Protein AF-R9JE76-F1 (afdb_monomer_lite)

Foldseek 3Di:
DDDDPDPPPDFDLFQFFKDWDDADAAEDEPVPDDLVVVQVVCVVPCQLHKYFYDHPNATQFIAHNLLSVVDPDRVSRGHRFAAELAPCRLVVVSVSSSVPGDRPPHFDWHFYAYPVRHTDTIMGGDHVLLLLVLLLVVQVVQPPAQDLCNVQVLAQAEEEEDDTDSSVSVQVSCVVVVRQYHYHDPSVVRVDDHDDDDDDPSRYHYQDQQDDDDDDSDVLLSNLDDSNLSVVSSVVSLLVCVVVVSDAQAPDAPVVVLVLQVPDDAEEEEDQALQSLLVQLVNLVSVHHHQAYEDQCPVVDFFAELNHTHDYPVVSVVPPVQAAYEYEADTDVSLVPPVQSRVVSVVCHRNNRYDDSVSRHDRDRPVSCSSCAQWEEEEEEDLLLSLQVVLLVVVDPGHDDHYAYEDLVCPDDVPNSPGPGHHDDPVCPVVGSAYEYAYAAFQPDPFWDPCNNCVVVVVVVSCVVSVHRHYGDSNNDLLSVLQRQRPVQQADDPQLAALFEEEELEDPLQCPLQQLQLCPPDLQEFEPSDQAPCLQCLLVLLSSLFFDFLVVNVVVSVVCCVNITDPPRVCVQQVPVPQLVVQSNVLSVPDGGDHSLSVSSSNRQSSCRSLPDHDPDRHSHYYYGYNPSDNSLSSLSNLSNNCSHVGAAEYEYEDEQQLLSLLSVCVVPQLPDAVLVVLLCRCVSVAQRDHHPPNYHYHYHYSQCCLVPVQVNVCVVCVVSVHDDDCSSQAGDRSPHFDDDVNDGGSDCCSVPCSNPVFADPLRSVLSLLLCQLVCVLVVHDHDQLVVDRPVRNSVSVPDDGRNCPPPSHVPPDDSSSSSSSSVSSSVSNSVSVVCVSVVDSRHHHD

Secondary structure (DSSP, 8-state):
----------------EEEEE----EEEEGGG--HHHHHHHHHTT-TT-EEEEEETTEEEEEEEHHHHHH-SSTTTT-B---EE-STTHHHHHHHHHHH--EETTEE--EEEE-TTS-EEEEEEEEGGGHHHHHHHHHHHH-TT---HHHH-TT-SEEEEES--HHHHHHHHHHHHTT-EEEEESGGGGGG---------GGGEEEEETT-SSPPPS-HHHHHT--SGGGGHHHHHHHHHHHHTTSS-SSSS-HHHHHHHHHT-S-EEEE-SSHHHHHHHHHHHHTT---SEEE-S---SS-EEETTEEEE-HHHHHHH-TT-EEEE-S---GGGTGGGHHHHHHTT--BTTTEEEGGGT------TTHHHHTT--EEEEE-HHHHHHHHHHHHHS-SS---EEE--TT--S-TT---SSSPB--GGGGGG-SEEEEE-----S-TTB-HHHHTHHHHHHHHHHHTT--B-B-GGG-HHHHHT---GGGS---GGG--SEEEEE-PPTTSSHHHHHHHHTT-TTEEE--S--HHHHHHHHHHHHHTTS-HHHHHHHHHHHHHHHBPTTHHHHH-TTHHHHHHHHHHHGGG-S---HHHHHHHHHHHHHHHTT---S-GGG-EEEE--TTS-HHHHHHHHHHHHTTT--EEEEEEE--HHHHHHHHHHHHTTTS-HHHHHTTTTGGGS--PPPPTTPEEEEEEHHHHHHSHHHHHHHHHHHHT----GGGGS-EETTEEP-BTTB-TT-SHHHH---TTT--HHHHHHHHHTTHHHHHHTT-----GGGS-HHHHHHHHHSPPGGGGSTTTSTT--HHHHHHHHHHHHHHHHHHHHHHHHT-------

pLDDT: mean 86.73, std 12.67, range [17.88, 98.31]

Radius of gyration: 30.63 Å; chains: 1; bounding box: 68×67×88 Å

Sequence (847 aa):
MNRFRLPYKEIILEEAMIRFYDKEVFCTEYDNLNRGELRSFFLKGNQSEIVCVLKEGNYIGYITWNSLLCNDDIYESIQKEYMILDEKVWENGRKSFARHRMAFGEAVQIPVLNKDGQLIYFAWQDEEANRELRMLRELEECKEALTFRDLNPEYEGVTIHGFHELAYYMAKYLAGLGVAVNVEGELWNEFGFWEKNEMPAHKNYEIWAEGVWQRSSDLQHERLRSVSPEFECVDEIYEANIKAGKITDAEGEADALFQKLKNKKEIIIIGTDAESQDTYNLLLKNRIDICAFLEEESGGEERRLFGKLVLGKMEIADRFGDAVFIECHFQYSAWGFGGVDHYDYEGYRRNDRYFLLRDYMGMTGDNIRHALQGKNILFIGDVDLCSRVWKWREQYEAGTGKAGYWDILEENEPGAIKRQMPTVVKEEAGEYDVIALVAVQYDGDDRVAAGVAEKYGKYIKKLKQYGIYDYTDYFSDKFKLAGLPIKEETNIKKELCPLGIVIGTIPWYSGNYLIRWSLAGHPQIMMMEEYNYLNDNLYFICIRLAGKEPSEIMPCFWRLYQREAKEGEGEKDFPDKEKFTKKMDELLKYGDCFTSQELFVMFHIAYEAMYGREITNLGNTVIYWEPHAWQRGIVKKWSCWLGSSGLRGFVIGTVRNSYIRAGSCIKNIIGRKSIWDFMLRLGTAERGEKESCQGWEEIVIKFEDLKKKPREMLANLCERLHIAFDENLMQSTIHGDTAFYRGITGFDLKPVYNLYEEYFTSLDRMRICLLSSAFQKKYGYPFVNPMDFSRRELQEMFLKEFFWERIAEAAAGKDETSMYFVQERVRKKLWQMRFYEVMNTDELFDS

Structure (mmCIF, N/CA/C/O backbone):
data_AF-R9JE76-F1
#
_entry.id   AF-R9JE76-F1
#
loop_
_atom_site.group_PDB
_atom_site.id
_atom_site.type_symbol
_atom_site.label_atom_id
_atom_site.label_alt_id
_atom_site.label_comp_id
_atom_site.label_asym_id
_atom_site.label_entity_id
_atom_site.label_seq_id
_atom_site.pdbx_PDB_ins_code
_atom_site.Cartn_x
_atom_site.Cartn_y
_atom_site.Cartn_z
_atom_site.occupancy
_atom_site.B_iso_or_equiv
_atom_site.auth_seq_id
_atom_site.auth_comp_id
_atom_site.auth_asym_id
_atom_site.auth_atom_id
_atom_site.pdbx_PDB_model_num
ATOM 1 N N . MET A 1 1 ? 29.692 15.405 13.188 1.00 20.64 1 MET A N 1
ATOM 2 C CA . MET A 1 1 ? 28.344 15.777 13.670 1.00 20.64 1 MET A CA 1
ATOM 3 C C . MET A 1 1 ? 27.347 15.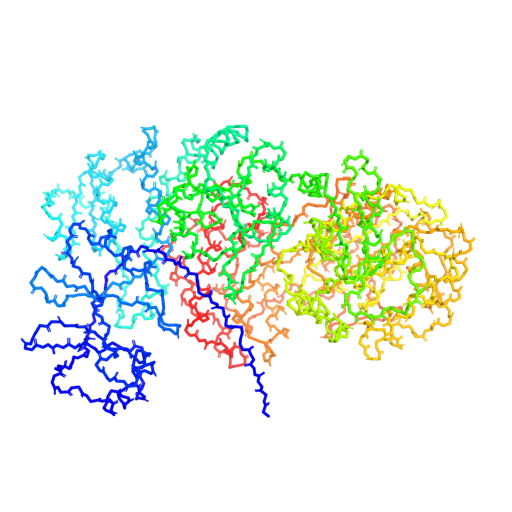318 12.622 1.00 20.64 1 MET A C 1
ATOM 5 O O . MET A 1 1 ? 27.137 16.021 11.645 1.00 20.64 1 MET A O 1
ATOM 9 N N . ASN A 1 2 ? 26.818 14.104 12.775 1.00 18.89 2 ASN A N 1
ATOM 10 C CA . ASN A 1 2 ? 25.862 13.528 11.832 1.00 18.89 2 ASN A CA 1
ATOM 11 C C . ASN A 1 2 ? 24.447 13.831 12.328 1.00 18.89 2 ASN A C 1
ATOM 13 O O . ASN A 1 2 ? 24.068 13.396 13.412 1.00 18.89 2 ASN A O 1
ATOM 17 N N . ARG A 1 3 ? 23.692 14.603 11.540 1.00 17.88 3 ARG A N 1
ATOM 18 C CA . ARG A 1 3 ? 22.241 14.742 11.688 1.00 17.88 3 ARG A CA 1
ATOM 19 C C . ARG A 1 3 ? 21.597 13.473 11.138 1.00 17.88 3 ARG A C 1
ATOM 21 O O . ARG A 1 3 ? 21.484 13.327 9.926 1.00 17.88 3 ARG A O 1
ATOM 28 N N . PHE A 1 4 ? 21.161 12.585 12.021 1.00 20.14 4 PHE A N 1
ATOM 29 C CA . PHE A 1 4 ? 20.082 11.665 11.688 1.00 20.14 4 PHE A CA 1
ATOM 30 C C . PHE A 1 4 ? 18.778 12.459 11.788 1.00 20.14 4 PHE A C 1
ATOM 32 O O . PHE A 1 4 ? 18.371 12.865 12.874 1.00 20.14 4 PHE A O 1
ATOM 39 N N . ARG A 1 5 ? 18.159 12.749 10.641 1.00 19.47 5 ARG A N 1
ATOM 40 C CA . ARG A 1 5 ? 16.735 13.088 10.585 1.00 19.47 5 ARG A CA 1
ATOM 41 C C . ARG A 1 5 ? 16.002 11.755 10.720 1.00 19.47 5 ARG A C 1
ATOM 43 O O . ARG A 1 5 ? 15.957 10.990 9.763 1.00 19.47 5 ARG A O 1
ATOM 50 N N . LEU A 1 6 ? 15.492 11.461 11.913 1.00 21.14 6 LEU A N 1
ATOM 51 C CA . LEU A 1 6 ? 14.341 10.570 12.023 1.00 21.14 6 LEU A CA 1
ATOM 52 C C . LEU A 1 6 ? 13.205 11.227 11.217 1.00 21.14 6 LEU A C 1
ATOM 54 O O . LEU A 1 6 ? 13.075 12.456 11.291 1.00 21.14 6 LEU A O 1
ATOM 58 N N . PRO A 1 7 ? 12.421 10.486 10.417 1.00 23.23 7 PRO A N 1
ATOM 59 C CA . PRO A 1 7 ? 11.169 11.028 9.921 1.00 23.23 7 PRO A CA 1
ATOM 60 C C . PRO A 1 7 ? 10.311 11.321 11.154 1.00 23.23 7 PRO A C 1
ATOM 62 O O . PRO A 1 7 ? 9.908 10.402 11.864 1.00 23.23 7 PRO A O 1
ATOM 65 N N . TYR A 1 8 ? 10.093 12.603 11.448 1.00 22.75 8 TYR A N 1
ATOM 66 C CA . TYR A 1 8 ? 8.940 13.009 12.240 1.00 22.75 8 TYR A CA 1
ATOM 67 C C . TYR A 1 8 ? 7.726 12.546 11.433 1.00 22.75 8 TYR A C 1
ATOM 69 O O . TYR A 1 8 ? 7.391 13.164 10.431 1.00 22.75 8 TYR A O 1
ATOM 77 N N . LYS A 1 9 ? 7.160 11.395 11.799 1.00 31.70 9 LYS A N 1
ATOM 78 C CA . LYS A 1 9 ? 5.821 11.003 11.371 1.00 31.70 9 LYS A CA 1
ATOM 79 C C . LYS A 1 9 ? 4.855 11.801 12.234 1.00 31.70 9 LYS A C 1
ATOM 81 O O . LYS A 1 9 ? 4.714 11.507 13.420 1.00 31.70 9 LYS A O 1
ATOM 86 N N . GLU A 1 10 ? 4.245 12.831 11.669 1.00 28.39 10 GLU A N 1
ATOM 87 C CA . GLU A 1 10 ? 3.172 13.568 12.334 1.00 28.39 10 GLU A CA 1
ATOM 88 C C . GLU A 1 10 ? 1.857 12.779 12.232 1.00 28.39 10 GLU A C 1
ATOM 90 O O . GLU A 1 10 ? 1.122 12.851 11.261 1.00 28.39 10 GLU A O 1
ATOM 95 N N . ILE A 1 11 ? 1.653 11.943 13.250 1.00 36.50 11 ILE A N 1
ATOM 96 C CA . ILE A 1 11 ? 0.456 11.764 14.090 1.00 36.50 11 ILE A CA 1
ATOM 97 C C . ILE A 1 11 ? -0.890 12.156 13.442 1.00 36.50 11 ILE A C 1
ATOM 99 O O . ILE A 1 11 ? -1.179 13.334 13.229 1.00 36.50 11 ILE A O 1
ATOM 103 N N . ILE A 1 12 ? -1.754 11.157 13.240 1.00 36.16 12 ILE A N 1
ATOM 104 C CA . ILE A 1 12 ? -3.146 11.255 12.771 1.00 36.16 12 ILE A CA 1
ATOM 105 C C . ILE A 1 12 ? -4.071 11.713 13.931 1.00 36.16 12 ILE A C 1
ATOM 107 O O . ILE A 1 12 ? -3.729 11.613 15.106 1.00 36.16 12 ILE A O 1
ATOM 111 N N . LEU A 1 13 ? -5.225 12.323 13.605 1.00 38.94 13 LEU A N 1
ATOM 112 C CA . LEU A 1 13 ? -6.280 12.735 14.557 1.00 38.94 13 LEU A CA 1
ATOM 113 C C . LEU A 1 13 ? -7.099 11.477 14.645 1.00 38.94 13 LEU A C 1
ATOM 115 O O . LEU A 1 13 ? -7.836 11.203 13.693 1.00 38.94 13 LEU A O 1
ATOM 119 N N . GLU A 1 14 ? -6.887 10.716 15.708 1.00 47.91 14 GLU A N 1
ATOM 120 C CA . GLU A 1 14 ? -7.613 9.481 15.891 1.00 47.91 14 GLU A CA 1
ATOM 121 C C . GLU A 1 14 ? -8.550 9.590 17.097 1.00 47.91 14 GLU A C 1
ATOM 123 O O . GLU A 1 14 ? -8.137 9.548 18.252 1.00 47.91 14 GLU A O 1
ATOM 128 N N . GLU A 1 15 ? -9.845 9.792 16.840 1.00 58.03 15 GLU A N 1
ATOM 129 C CA . GLU A 1 15 ? -10.863 9.392 17.805 1.00 58.03 15 GLU A CA 1
ATOM 130 C C . GLU A 1 15 ? -10.955 7.856 17.844 1.00 58.03 15 GLU A C 1
ATOM 132 O O . GLU A 1 15 ? -11.208 7.198 16.837 1.00 58.03 15 GLU A O 1
ATOM 137 N N . ALA A 1 16 ? -10.763 7.278 19.022 1.00 67.25 16 ALA A N 1
ATOM 138 C CA . ALA A 1 16 ? -10.854 5.849 19.263 1.00 67.25 16 ALA A CA 1
ATOM 139 C C . ALA A 1 16 ? -11.584 5.520 20.574 1.00 67.25 16 ALA A C 1
ATOM 141 O O . ALA A 1 16 ? -11.805 6.406 21.412 1.00 67.25 16 ALA A O 1
ATOM 142 N N . MET A 1 17 ? -11.999 4.256 20.702 1.00 85.69 17 MET A N 1
ATOM 143 C CA . MET A 1 17 ? -12.823 3.722 21.790 1.00 85.69 17 MET A CA 1
ATOM 144 C C . MET A 1 17 ? -12.201 3.992 23.158 1.00 85.69 17 MET A C 1
ATOM 146 O O . MET A 1 17 ? -11.012 3.748 23.368 1.00 85.69 17 MET A O 1
ATOM 150 N N . ILE A 1 18 ? -13.012 4.483 24.095 1.00 80.69 18 ILE A N 1
ATOM 151 C CA . ILE A 1 18 ? -12.532 4.950 25.398 1.00 80.69 18 ILE A CA 1
ATOM 152 C C . ILE A 1 18 ? -12.529 3.829 26.437 1.00 80.69 18 ILE A C 1
ATOM 154 O O . ILE A 1 18 ? -13.565 3.233 26.752 1.00 80.69 18 ILE A O 1
ATOM 158 N N . ARG A 1 19 ? -11.360 3.625 27.050 1.00 85.19 19 ARG A N 1
ATOM 159 C CA . ARG A 1 19 ? -11.140 2.727 28.189 1.00 85.19 19 ARG A CA 1
ATOM 160 C C . ARG A 1 19 ? -10.732 3.504 29.425 1.00 85.19 19 ARG A C 1
ATOM 162 O O . ARG A 1 19 ? -10.092 4.550 29.325 1.00 85.19 19 ARG A O 1
ATOM 169 N N . PHE A 1 20 ? -11.053 2.952 30.589 1.00 84.62 20 PHE A N 1
ATOM 170 C CA . PHE A 1 20 ? -10.630 3.494 31.873 1.00 84.62 20 PHE A CA 1
ATOM 171 C C . PHE A 1 20 ? -9.543 2.629 32.481 1.00 84.62 20 PHE A C 1
ATOM 173 O O . PHE A 1 20 ? -9.557 1.406 32.354 1.00 84.62 20 PHE A O 1
ATOM 180 N N . TYR A 1 21 ? -8.600 3.268 33.155 1.00 78.75 21 TYR A N 1
ATOM 181 C CA . TYR A 1 21 ? -7.601 2.559 33.927 1.00 78.75 21 TYR A CA 1
ATOM 182 C C . TYR A 1 21 ? -7.321 3.299 35.233 1.00 78.75 21 TYR A C 1
ATOM 184 O O . TYR A 1 21 ? -7.399 4.530 35.305 1.00 78.75 21 TYR A O 1
ATOM 192 N N . ASP A 1 22 ? -7.060 2.516 36.273 1.00 74.75 22 ASP A N 1
ATOM 193 C CA . ASP A 1 22 ? -6.685 3.000 37.596 1.00 74.75 22 ASP A CA 1
ATOM 194 C C . ASP A 1 22 ? -5.163 2.936 37.737 1.00 74.75 22 ASP A C 1
ATOM 196 O O . ASP A 1 22 ? -4.531 1.975 37.283 1.00 74.75 22 ASP A O 1
ATOM 200 N N . LYS A 1 23 ? -4.570 3.959 38.352 1.00 71.62 23 LYS A N 1
ATOM 201 C CA . LYS A 1 23 ? -3.160 3.947 38.734 1.00 71.62 23 LYS A CA 1
ATOM 202 C C . LYS A 1 23 ? -2.892 4.832 39.937 1.00 71.62 23 LYS A C 1
ATOM 204 O O . LYS A 1 23 ? -3.586 5.817 40.183 1.00 71.62 23 LYS A O 1
ATOM 209 N N . GLU A 1 24 ? -1.794 4.535 40.624 1.00 73.12 24 GLU A N 1
ATOM 210 C CA . GLU A 1 24 ? -1.233 5.467 41.594 1.00 73.12 24 GLU A CA 1
ATOM 211 C C . GLU A 1 24 ? -0.836 6.772 40.892 1.00 73.12 24 GLU A C 1
ATOM 213 O O . GLU A 1 24 ? -0.174 6.775 39.850 1.00 73.12 24 GLU A O 1
ATOM 218 N N . VAL A 1 25 ? -1.268 7.893 41.464 1.00 76.38 25 VAL A N 1
ATOM 219 C CA . VAL A 1 25 ? -1.007 9.228 40.927 1.00 76.38 25 VAL A CA 1
ATOM 220 C C . VAL A 1 25 ? -0.040 9.995 41.804 1.00 76.38 25 VAL A C 1
ATOM 222 O O . VAL A 1 25 ? -0.126 9.984 43.033 1.00 76.38 25 VAL A O 1
ATOM 225 N N . PHE A 1 26 ? 0.852 10.738 41.157 1.00 85.12 26 PHE A N 1
ATOM 226 C CA . PHE A 1 26 ? 1.643 11.752 41.833 1.00 85.12 26 PHE A CA 1
ATOM 227 C C . PHE A 1 26 ? 0.810 13.024 41.933 1.00 85.12 26 PHE A C 1
ATOM 229 O O . PHE A 1 26 ? 0.301 13.506 40.924 1.00 85.12 26 PHE A O 1
ATOM 236 N N . CYS A 1 27 ? 0.681 13.581 43.134 1.00 86.69 27 CYS A N 1
ATOM 237 C CA . CYS A 1 27 ? -0.081 14.805 43.369 1.00 86.69 27 CYS A CA 1
ATOM 238 C C . CYS A 1 27 ? 0.796 15.889 43.996 1.00 86.69 27 CYS A C 1
ATOM 240 O O . CYS A 1 27 ? 1.685 15.598 44.798 1.00 86.69 27 CYS A O 1
ATOM 242 N N . THR A 1 28 ? 0.514 17.147 43.670 1.00 90.19 28 THR A N 1
ATOM 243 C CA . THR A 1 28 ? 1.097 18.311 44.345 1.00 90.19 28 THR A CA 1
ATOM 244 C C . THR A 1 28 ? 0.046 19.398 44.553 1.00 90.19 28 THR A C 1
ATOM 246 O O . THR A 1 28 ? -0.867 19.552 43.742 1.00 90.19 28 THR A O 1
ATOM 249 N N . GLU A 1 29 ? 0.157 20.153 45.644 1.00 91.00 29 GLU A N 1
ATOM 250 C CA . GLU A 1 29 ? -0.705 21.315 45.883 1.00 91.00 29 GLU A CA 1
ATOM 251 C C . GLU A 1 29 ? -0.256 22.488 45.006 1.00 91.00 29 GLU A C 1
ATOM 253 O O . GLU A 1 29 ? 0.941 22.745 44.857 1.00 91.00 29 GLU A O 1
ATOM 258 N N . TYR A 1 30 ? -1.220 23.231 44.468 1.00 91.06 30 TYR A N 1
ATOM 259 C CA . TYR A 1 30 ? -1.011 24.373 43.580 1.00 91.06 30 TYR A CA 1
ATOM 260 C C . TYR A 1 30 ? -0.034 25.389 44.170 1.00 91.06 30 TYR A C 1
ATOM 262 O O . TYR A 1 30 ? 0.877 25.851 43.486 1.00 91.06 30 TYR A O 1
ATOM 270 N N . ASP A 1 31 ? -0.188 25.681 45.463 1.00 91.31 31 ASP A N 1
ATOM 271 C CA . ASP A 1 31 ? 0.627 26.663 46.181 1.00 91.31 31 ASP A CA 1
ATOM 272 C C . ASP A 1 31 ? 2.062 26.167 46.463 1.00 91.31 31 ASP A C 1
ATOM 274 O O . ASP A 1 31 ? 2.929 26.958 46.831 1.00 91.31 31 ASP A O 1
ATOM 278 N N . ASN A 1 32 ? 2.332 24.871 46.255 1.00 91.00 32 ASN A N 1
ATOM 279 C CA . ASN A 1 32 ? 3.628 24.223 46.478 1.00 91.00 32 ASN A CA 1
ATOM 280 C C . ASN A 1 32 ? 4.357 23.861 45.169 1.00 91.00 32 ASN A C 1
ATOM 282 O O . ASN A 1 32 ? 5.384 23.182 45.199 1.00 91.00 32 ASN A O 1
ATOM 286 N N . LEU A 1 33 ? 3.847 24.286 44.009 1.00 91.75 33 LEU A N 1
ATOM 287 C CA . LEU A 1 33 ? 4.435 23.961 42.711 1.00 91.75 33 LEU A CA 1
ATOM 288 C C . LEU A 1 33 ? 5.871 24.498 42.566 1.00 91.75 33 LEU A C 1
ATOM 290 O O . LEU A 1 33 ? 6.120 25.703 42.611 1.00 91.75 33 LEU A O 1
ATOM 294 N N . ASN A 1 34 ? 6.826 23.597 42.305 1.00 92.44 34 ASN A N 1
ATOM 295 C CA . ASN A 1 34 ? 8.228 23.941 42.070 1.00 92.44 34 ASN A CA 1
ATOM 296 C C . ASN A 1 34 ? 8.769 23.301 40.781 1.00 92.44 34 ASN A C 1
ATOM 298 O O . ASN A 1 34 ? 8.858 22.080 40.640 1.00 92.44 34 ASN A O 1
ATOM 302 N N . ARG A 1 35 ? 9.206 24.142 39.837 1.00 91.88 35 ARG A N 1
ATOM 303 C CA . ARG A 1 35 ? 9.685 23.699 38.515 1.00 91.88 35 ARG A CA 1
ATOM 304 C C . ARG A 1 35 ? 10.962 22.862 38.590 1.00 91.88 35 ARG A C 1
ATOM 306 O O . ARG A 1 35 ? 11.132 21.939 37.798 1.00 91.88 35 ARG A O 1
ATOM 313 N N . GLY A 1 36 ? 11.867 23.180 39.516 1.00 90.12 36 GLY A N 1
ATOM 314 C CA . GLY A 1 36 ? 13.118 22.441 39.706 1.00 90.12 36 GLY A CA 1
ATOM 315 C C . GLY A 1 36 ? 12.885 21.033 40.253 1.00 90.12 36 GLY A C 1
ATOM 316 O O . GLY A 1 36 ? 13.535 20.082 39.809 1.00 90.12 36 GLY A O 1
ATOM 317 N N . GLU A 1 37 ? 11.924 20.890 41.165 1.00 92.12 37 GLU A N 1
ATOM 318 C CA . GLU A 1 37 ? 11.520 19.600 41.729 1.00 92.12 37 GLU A CA 1
ATOM 319 C C . GLU A 1 37 ? 10.815 18.732 40.688 1.00 92.12 37 GLU A C 1
ATOM 321 O O . GLU A 1 37 ? 11.228 17.590 40.493 1.00 92.12 37 GLU A O 1
ATOM 326 N N . LEU A 1 38 ? 9.856 19.288 39.937 1.00 91.62 38 LEU A N 1
ATOM 327 C CA . LEU A 1 38 ? 9.191 18.572 38.841 1.00 91.62 38 LEU A CA 1
ATOM 328 C C . LEU A 1 38 ? 10.188 18.133 37.763 1.00 91.62 38 LEU A C 1
ATOM 330 O O . LEU A 1 38 ? 10.186 16.974 37.354 1.00 91.62 38 LEU A O 1
ATOM 334 N N . ARG A 1 39 ? 11.117 19.008 37.350 1.00 90.62 39 ARG A N 1
ATOM 335 C CA . ARG A 1 39 ? 12.182 18.621 36.407 1.00 90.62 39 ARG A CA 1
ATOM 336 C C . ARG A 1 39 ? 13.024 17.467 36.938 1.00 90.62 39 ARG A C 1
ATOM 338 O O . ARG A 1 39 ? 13.335 16.543 36.195 1.00 90.62 39 ARG A O 1
ATOM 345 N N . SER A 1 40 ? 13.392 17.517 38.215 1.00 91.25 40 SER A N 1
ATOM 346 C CA . SER A 1 40 ? 14.173 16.455 38.849 1.00 91.25 40 SER A CA 1
ATOM 347 C C . SER A 1 40 ? 13.386 15.149 38.961 1.00 91.25 40 SER A C 1
ATOM 349 O O . SER A 1 40 ? 13.977 14.084 38.817 1.00 91.25 40 SER A O 1
ATOM 351 N N . PHE A 1 41 ? 12.077 15.219 39.211 1.00 91.19 41 PHE A N 1
ATOM 352 C CA . PHE A 1 41 ? 11.176 14.069 39.233 1.00 91.19 41 PHE A CA 1
ATOM 353 C C . PHE A 1 41 ? 11.144 13.371 37.869 1.00 91.19 41 PHE A C 1
ATOM 355 O O . PHE A 1 41 ? 11.481 12.190 37.787 1.00 91.19 41 PHE A O 1
ATOM 362 N N . PHE A 1 42 ? 10.859 14.110 36.794 1.00 89.19 42 PHE A N 1
ATOM 363 C CA . PHE A 1 42 ? 10.800 13.553 35.441 1.00 89.19 42 PHE A CA 1
ATOM 364 C C . PHE A 1 42 ? 12.158 12.999 34.975 1.00 89.19 42 PHE A C 1
ATOM 366 O O . PHE A 1 42 ? 12.236 11.881 34.470 1.00 89.19 42 PHE A O 1
ATOM 373 N N . LEU A 1 43 ? 13.262 13.716 35.224 1.00 88.19 43 LEU A N 1
ATOM 374 C CA . LEU A 1 43 ? 14.613 13.280 34.831 1.00 88.19 43 LEU A CA 1
ATOM 375 C C . LEU A 1 43 ? 15.138 12.054 35.600 1.00 88.19 43 LEU A C 1
ATOM 377 O O . LEU A 1 43 ? 16.136 11.467 35.187 1.00 88.19 43 LEU A O 1
ATOM 381 N N . LYS A 1 44 ? 14.484 11.641 36.693 1.00 89.25 44 LYS A N 1
ATOM 382 C CA . LYS A 1 44 ? 14.812 10.416 37.447 1.00 89.25 44 LYS A CA 1
ATOM 383 C C . LYS A 1 44 ? 14.135 9.153 36.896 1.00 89.25 44 LYS A C 1
ATOM 385 O O . LYS A 1 44 ? 14.116 8.139 37.585 1.00 89.25 44 LYS A O 1
ATOM 390 N N . GLY A 1 45 ? 13.624 9.208 35.665 1.00 77.38 45 GLY A N 1
ATOM 391 C CA . GLY A 1 45 ? 13.006 8.068 34.982 1.00 77.38 45 GLY A CA 1
ATOM 392 C C . GLY A 1 45 ? 11.478 8.060 35.012 1.00 77.38 45 GLY A C 1
ATOM 393 O O . GLY A 1 45 ? 10.895 7.054 34.645 1.00 77.38 45 GLY A O 1
ATOM 394 N N . ASN A 1 46 ? 10.834 9.163 35.407 1.00 82.00 46 ASN A N 1
ATOM 395 C CA . ASN A 1 46 ? 9.371 9.277 35.477 1.00 82.00 46 ASN A CA 1
ATOM 396 C C . ASN A 1 46 ? 8.792 10.052 34.282 1.00 82.00 46 ASN A C 1
ATOM 398 O O . ASN A 1 46 ? 7.806 10.758 34.438 1.00 82.00 46 ASN A O 1
ATOM 402 N N . GLN A 1 47 ? 9.442 10.022 33.114 1.00 77.19 47 GLN A N 1
ATOM 403 C CA . GLN A 1 47 ? 9.087 10.892 31.979 1.00 77.19 47 GLN A CA 1
ATOM 404 C C . GLN A 1 47 ? 7.651 10.676 31.479 1.00 77.19 47 GLN A C 1
ATOM 406 O O . GLN A 1 47 ? 7.010 11.654 31.112 1.00 77.19 47 GLN A O 1
ATOM 411 N N . SER A 1 48 ? 7.147 9.444 31.580 1.00 72.00 48 SER A N 1
ATOM 412 C CA . SER A 1 48 ? 5.789 9.031 31.209 1.00 72.00 48 SER A CA 1
ATOM 413 C C . SER A 1 48 ? 4.735 9.246 32.309 1.00 72.00 48 SER A C 1
ATOM 415 O O . SER A 1 48 ? 3.564 8.901 32.123 1.00 72.00 48 SER A O 1
ATOM 417 N N . GLU A 1 49 ? 5.124 9.782 33.472 1.00 79.69 49 GLU A N 1
ATOM 418 C CA . GLU A 1 49 ? 4.209 9.998 34.593 1.00 79.69 49 GLU A CA 1
ATOM 419 C C . GLU A 1 49 ? 3.401 11.293 34.475 1.00 79.69 49 GLU A C 1
ATOM 421 O O . GLU A 1 49 ? 3.796 12.266 33.830 1.00 79.69 49 GLU A O 1
ATOM 426 N N . ILE A 1 50 ? 2.261 11.318 35.168 1.00 82.12 50 ILE A N 1
ATOM 427 C CA . ILE A 1 50 ? 1.394 12.493 35.276 1.00 82.12 50 ILE A CA 1
ATOM 428 C C . ILE A 1 50 ? 1.404 12.984 36.717 1.00 82.12 50 ILE A C 1
ATOM 430 O O . ILE A 1 50 ? 1.165 12.208 37.644 1.00 82.12 50 ILE A O 1
ATOM 434 N N . VAL A 1 51 ? 1.639 14.285 36.898 1.00 87.81 51 VAL A N 1
ATOM 435 C CA . VAL A 1 51 ? 1.536 14.942 38.202 1.00 87.81 51 VAL A CA 1
ATOM 436 C C . VAL A 1 51 ? 0.225 15.718 38.268 1.00 87.81 51 VAL A C 1
ATOM 438 O O . VAL A 1 51 ? 0.082 16.762 37.634 1.00 87.81 51 VAL A O 1
ATOM 441 N N . CYS A 1 52 ? -0.738 15.215 39.033 1.00 88.00 52 CYS A N 1
ATOM 442 C CA . CYS A 1 52 ? -1.998 15.896 39.299 1.00 88.00 52 CYS A CA 1
ATOM 443 C C . CYS A 1 52 ? -1.765 17.098 40.218 1.00 88.00 52 CYS A C 1
ATOM 445 O O . CYS A 1 52 ? -1.039 17.023 41.210 1.00 88.00 52 CYS A O 1
ATOM 447 N N . VAL A 1 53 ? -2.395 18.219 39.896 1.00 89.38 53 VAL A N 1
ATOM 448 C CA . VAL A 1 53 ? -2.327 19.440 40.690 1.00 89.38 53 VAL A CA 1
ATOM 449 C C . VAL A 1 53 ? -3.655 19.616 41.410 1.00 89.38 53 VAL A C 1
ATOM 451 O O . VAL A 1 53 ? -4.724 19.577 40.792 1.00 89.38 53 VAL A O 1
ATOM 454 N N . LEU A 1 54 ? -3.576 19.801 42.724 1.00 89.00 54 LEU A N 1
ATOM 455 C CA . LEU A 1 54 ? -4.722 19.995 43.604 1.00 89.00 54 LEU A CA 1
ATOM 456 C C . LEU A 1 54 ? -4.720 21.413 44.172 1.00 89.00 54 LEU A C 1
ATOM 458 O O . LEU A 1 54 ? -3.665 22.023 44.322 1.00 89.00 54 LEU A O 1
ATOM 462 N N . LYS A 1 55 ? -5.894 21.949 44.495 1.00 88.25 55 LYS A N 1
ATOM 463 C CA . LYS A 1 55 ? -6.031 23.180 45.275 1.00 88.25 55 LYS A CA 1
ATOM 464 C C . LYS A 1 55 ? -7.071 22.979 46.361 1.00 88.25 55 LYS A C 1
ATOM 466 O O . LYS A 1 55 ? -8.245 22.766 46.055 1.00 88.25 55 LYS A O 1
ATOM 471 N N . GLU A 1 56 ? -6.634 23.047 47.617 1.00 84.38 56 GLU A N 1
ATOM 472 C CA . GLU A 1 56 ? -7.490 22.772 48.782 1.00 84.38 56 GLU A CA 1
ATOM 473 C C . GLU A 1 56 ? -8.155 21.383 48.674 1.00 84.38 56 GLU A C 1
ATOM 475 O O . GLU A 1 56 ? -9.324 21.204 49.009 1.00 84.38 56 GLU A O 1
ATOM 480 N N . GLY A 1 57 ? -7.418 20.402 48.138 1.00 75.12 57 GLY A N 1
ATOM 481 C CA . GLY A 1 57 ? -7.909 19.042 47.895 1.00 75.12 57 GLY A CA 1
ATOM 482 C C . GLY A 1 57 ? -8.775 18.854 46.641 1.00 75.12 57 GLY A C 1
ATOM 483 O O . GLY A 1 57 ? -9.119 17.717 46.330 1.00 75.12 57 GLY A O 1
ATOM 484 N N . ASN A 1 58 ? -9.103 19.914 45.895 1.00 82.38 58 ASN A N 1
ATOM 485 C CA . ASN A 1 58 ? -9.868 19.810 44.647 1.00 82.38 58 ASN A CA 1
ATOM 486 C C . ASN A 1 58 ? -8.947 19.673 43.436 1.00 82.38 58 ASN A C 1
ATOM 488 O O . ASN A 1 58 ? -7.936 20.370 43.343 1.00 82.38 58 ASN A O 1
ATOM 492 N N . TYR A 1 59 ? -9.325 18.825 42.479 1.00 86.06 59 TYR A N 1
ATOM 493 C CA . TYR A 1 59 ? -8.599 18.685 41.223 1.00 86.06 59 TYR A CA 1
ATOM 494 C C . TYR A 1 59 ? -8.681 19.975 40.396 1.00 86.06 59 TYR A C 1
ATOM 496 O O . TYR A 1 59 ? -9.771 20.488 40.141 1.00 86.06 59 TYR A O 1
ATOM 504 N N . ILE A 1 60 ? -7.533 20.502 39.963 1.00 88.12 60 ILE A N 1
ATOM 505 C CA . ILE A 1 60 ? -7.476 21.713 39.125 1.00 88.12 60 ILE A CA 1
ATOM 506 C C . ILE A 1 60 ? -6.773 21.504 37.782 1.00 88.12 60 ILE A C 1
ATOM 508 O O . ILE A 1 60 ? -6.885 22.361 36.905 1.00 88.12 60 ILE A O 1
ATOM 512 N N . GLY A 1 61 ? -6.043 20.400 37.623 1.00 88.19 61 GLY A N 1
ATOM 513 C CA . GLY A 1 61 ? -5.327 20.081 36.397 1.00 88.19 61 GLY A CA 1
ATOM 514 C C . GLY A 1 61 ? -4.184 19.098 36.611 1.00 88.19 61 GLY A C 1
ATOM 515 O O . GLY A 1 61 ? -4.047 18.498 37.677 1.00 88.19 61 GLY A O 1
ATOM 516 N N . TYR A 1 62 ? -3.344 18.936 35.597 1.00 88.06 62 TYR A N 1
ATOM 517 C CA . TYR A 1 62 ? -2.203 18.028 35.619 1.00 88.06 62 TYR A CA 1
ATOM 518 C C . TYR A 1 62 ? -1.005 18.581 34.844 1.00 88.06 62 TYR A C 1
ATOM 520 O O . TYR A 1 62 ? -1.142 19.432 33.968 1.00 88.06 62 TYR A O 1
ATOM 528 N N . ILE A 1 63 ? 0.191 18.106 35.181 1.00 88.00 63 ILE A N 1
ATOM 529 C CA . ILE A 1 63 ? 1.451 18.458 34.526 1.00 88.00 63 ILE A CA 1
ATOM 530 C C . ILE A 1 63 ? 2.106 17.176 34.013 1.00 88.00 63 ILE A C 1
ATOM 532 O O . ILE A 1 63 ? 2.230 16.193 34.743 1.00 88.00 63 ILE A O 1
ATOM 536 N N . THR A 1 64 ? 2.561 17.214 32.763 1.00 85.38 64 THR A N 1
ATOM 537 C CA . THR A 1 64 ? 3.383 16.169 32.140 1.00 85.38 64 THR A CA 1
ATOM 538 C C . THR A 1 64 ? 4.811 16.675 31.969 1.00 85.38 64 THR A C 1
ATOM 540 O O . THR A 1 64 ? 5.064 17.885 32.030 1.00 85.38 64 THR A O 1
ATOM 543 N N . TRP A 1 65 ? 5.761 15.771 31.708 1.00 85.19 65 TRP A N 1
ATOM 544 C CA . TRP A 1 65 ? 7.126 16.171 31.353 1.00 85.19 65 TRP A CA 1
ATOM 545 C C . TRP A 1 65 ? 7.128 17.183 30.202 1.00 85.19 65 TRP A C 1
ATOM 547 O O . TRP A 1 65 ? 7.819 18.203 30.237 1.00 85.19 65 TRP A O 1
ATOM 557 N N . ASN A 1 66 ? 6.272 16.934 29.218 1.00 78.31 66 ASN A N 1
ATOM 558 C CA . ASN A 1 66 ? 6.163 17.739 28.020 1.00 78.31 66 ASN A CA 1
ATOM 559 C C . ASN A 1 66 ? 5.536 19.114 28.262 1.00 78.31 66 ASN A C 1
ATOM 561 O O . ASN A 1 66 ? 6.113 20.115 27.837 1.00 78.31 66 ASN A O 1
ATOM 565 N N . SER A 1 67 ? 4.417 19.214 28.991 1.00 84.19 67 SER A N 1
ATOM 566 C CA . SER A 1 67 ? 3.845 20.537 29.287 1.00 84.19 67 SER A CA 1
ATOM 567 C C . SER A 1 67 ? 4.779 21.389 30.138 1.00 84.19 67 SER A C 1
ATOM 569 O O . SER A 1 67 ? 4.827 22.606 29.953 1.00 84.19 67 SER A O 1
ATOM 571 N N . LEU A 1 68 ? 5.585 20.757 30.998 1.00 87.94 68 LEU A N 1
ATOM 572 C CA . LEU A 1 68 ? 6.641 21.435 31.737 1.00 87.94 68 LEU A CA 1
ATOM 573 C C . LEU A 1 68 ? 7.754 21.948 30.811 1.00 87.94 68 LEU A C 1
ATOM 575 O O . LEU A 1 68 ? 8.272 23.039 31.033 1.00 87.94 68 LEU A O 1
ATOM 579 N N . LEU A 1 69 ? 8.154 21.191 29.786 1.00 84.25 69 LEU A N 1
ATOM 580 C CA . LEU A 1 69 ? 9.192 21.612 28.838 1.00 84.25 69 LEU A CA 1
ATOM 581 C C . LEU A 1 69 ? 8.754 22.766 27.930 1.00 84.25 69 LEU A C 1
ATOM 583 O O . LEU A 1 69 ? 9.583 23.619 27.615 1.00 84.25 69 LEU A O 1
ATOM 587 N N . CYS A 1 70 ? 7.486 22.795 27.523 1.00 79.56 70 CYS A N 1
ATOM 588 C CA . CYS A 1 70 ? 6.978 23.753 26.539 1.00 79.56 70 CYS A CA 1
ATOM 589 C C . CYS A 1 70 ? 6.641 25.131 27.097 1.00 79.56 70 CYS A C 1
ATOM 591 O O . CYS A 1 70 ? 6.574 26.084 26.327 1.00 79.56 70 CYS A O 1
ATOM 593 N N . ASN A 1 71 ? 6.432 25.235 28.406 1.00 80.44 71 ASN A N 1
ATOM 594 C CA . ASN A 1 71 ? 6.054 26.481 29.056 1.00 80.44 71 ASN A CA 1
ATOM 595 C C . ASN A 1 71 ? 7.161 26.919 30.012 1.00 80.44 71 ASN A C 1
ATOM 597 O O . ASN A 1 71 ? 7.676 26.109 30.788 1.00 80.44 71 ASN A O 1
ATOM 601 N N . ASP A 1 72 ? 7.533 28.196 29.964 1.00 83.00 72 ASP A N 1
ATOM 602 C CA . ASP A 1 72 ? 8.517 28.767 30.887 1.00 83.00 72 ASP A CA 1
ATOM 603 C C . ASP A 1 72 ? 7.911 28.998 32.280 1.00 83.00 72 ASP A C 1
ATOM 605 O O . ASP A 1 72 ? 8.585 28.759 33.289 1.00 83.00 72 ASP A O 1
ATOM 609 N N . ASP A 1 73 ? 6.627 29.369 32.339 1.00 88.94 73 ASP A N 1
ATOM 610 C CA . ASP A 1 73 ? 5.851 29.445 33.576 1.00 88.94 73 ASP A CA 1
ATOM 611 C C . ASP A 1 73 ? 5.320 28.054 33.981 1.00 88.94 73 ASP A C 1
ATOM 613 O O . ASP A 1 73 ? 4.749 27.299 33.188 1.00 88.94 73 ASP A O 1
ATOM 617 N N . ILE A 1 74 ? 5.511 27.701 35.255 1.00 89.38 74 ILE A N 1
ATOM 618 C CA . ILE A 1 74 ? 4.991 26.462 35.838 1.00 89.38 74 ILE A CA 1
ATOM 619 C C . ILE A 1 74 ? 3.461 26.433 35.866 1.00 89.38 74 ILE A C 1
ATOM 621 O O . ILE A 1 74 ? 2.879 25.369 35.681 1.00 89.38 74 ILE A O 1
ATOM 625 N N . TYR A 1 75 ? 2.803 27.577 36.051 1.00 90.38 75 TYR A N 1
ATOM 626 C CA . TYR A 1 75 ? 1.343 27.633 36.104 1.00 90.38 75 TYR A CA 1
ATOM 627 C C . TYR A 1 75 ? 0.717 27.490 34.713 1.00 90.38 75 TYR A C 1
ATOM 629 O O . TYR A 1 75 ? -0.344 26.885 34.580 1.00 90.38 75 TYR A O 1
ATOM 637 N N . GLU A 1 76 ? 1.404 27.960 33.667 1.00 87.94 76 GLU A N 1
ATOM 638 C CA . GLU A 1 76 ? 1.034 27.705 32.266 1.00 87.94 76 GLU A CA 1
ATOM 639 C C . GLU A 1 76 ? 1.302 26.249 31.847 1.00 87.94 76 GLU A C 1
ATOM 641 O O . GLU A 1 76 ? 0.748 25.773 30.862 1.00 87.94 76 GLU A O 1
ATOM 646 N N . SER A 1 77 ? 2.102 25.503 32.620 1.00 87.06 77 SER A N 1
ATOM 647 C CA . SER A 1 77 ? 2.348 24.073 32.382 1.00 87.06 77 SER A CA 1
ATOM 648 C C . SER A 1 77 ? 1.180 23.171 32.821 1.00 87.06 77 SER A C 1
ATOM 650 O O . SER A 1 77 ? 1.218 21.968 32.543 1.00 87.06 77 SER A O 1
ATOM 652 N N . ILE A 1 78 ? 0.177 23.720 33.523 1.00 89.25 78 ILE A N 1
ATOM 653 C CA . ILE A 1 78 ? -0.987 22.987 34.040 1.00 89.25 78 ILE A CA 1
ATOM 654 C C . ILE A 1 78 ? -2.036 22.829 32.937 1.00 89.25 78 ILE A C 1
ATOM 656 O O . ILE A 1 78 ? -2.687 23.792 32.532 1.00 89.25 78 ILE A O 1
ATOM 660 N N . GLN A 1 79 ? -2.239 21.586 32.518 1.00 85.25 79 GLN A N 1
ATOM 661 C CA . GLN A 1 79 ? -3.323 21.156 31.640 1.00 85.25 79 GLN A CA 1
ATOM 662 C C . GLN A 1 79 ? -4.613 21.026 32.456 1.00 85.25 79 GLN A C 1
ATOM 664 O O . GLN A 1 79 ? -4.587 20.499 33.568 1.00 85.25 79 GLN A O 1
ATOM 669 N N . LYS A 1 80 ? -5.730 21.556 31.949 1.00 85.81 80 LYS A N 1
ATOM 670 C CA . LYS A 1 80 ? -7.011 21.664 32.685 1.00 85.81 80 LYS A CA 1
ATOM 671 C C . LYS A 1 80 ? -8.088 20.729 32.147 1.00 85.81 80 LYS A C 1
ATOM 673 O O . LYS A 1 80 ? -9.232 20.786 32.588 1.00 85.81 80 LYS A O 1
ATOM 678 N N . GLU A 1 81 ? -7.739 19.916 31.166 1.00 81.50 81 GLU A N 1
ATOM 679 C CA . GLU A 1 81 ? -8.618 18.970 30.507 1.00 81.50 81 GLU A CA 1
ATOM 680 C C . GLU A 1 81 ? -8.967 17.826 31.462 1.00 81.50 81 GLU A C 1
ATOM 682 O O . GLU A 1 81 ? -8.091 17.209 32.065 1.00 81.50 81 GLU A O 1
ATOM 687 N N . TYR A 1 82 ? -10.256 17.526 31.581 1.00 85.12 82 TYR A N 1
ATOM 688 C CA . TYR A 1 82 ? -10.763 16.367 32.306 1.00 85.12 82 TYR A CA 1
ATOM 689 C C . TYR A 1 82 ? -12.099 15.923 31.710 1.00 85.12 82 TYR A C 1
ATOM 691 O O . TYR A 1 82 ? -12.743 16.651 30.948 1.00 85.12 82 TYR A O 1
ATOM 699 N N . MET A 1 83 ? -12.530 14.724 32.081 1.00 87.12 83 MET A N 1
ATOM 700 C CA . MET A 1 83 ? -13.846 14.178 31.770 1.00 87.12 83 MET A CA 1
ATOM 701 C C . MET A 1 83 ? -14.636 13.976 33.057 1.00 87.12 83 MET A C 1
ATOM 703 O O . MET A 1 83 ? -14.063 13.623 34.080 1.00 87.12 83 MET A O 1
ATOM 707 N N . ILE A 1 84 ? -15.950 14.183 33.009 1.00 87.81 84 ILE A N 1
ATOM 708 C CA . ILE A 1 84 ? -16.846 13.767 34.091 1.00 87.81 84 ILE A CA 1
ATOM 709 C C . ILE A 1 84 ? -17.414 12.400 33.726 1.00 87.81 84 ILE A C 1
ATOM 711 O O . ILE A 1 84 ? -17.893 12.214 32.605 1.00 87.81 84 ILE A O 1
ATOM 715 N N . LEU A 1 85 ? -17.349 11.450 34.658 1.00 86.75 85 LEU A N 1
ATOM 716 C CA . LEU A 1 85 ? -17.983 10.148 34.505 1.00 86.75 85 LEU A CA 1
ATOM 717 C C . LEU A 1 85 ? -19.499 10.289 34.706 1.00 86.75 85 LEU A C 1
ATOM 719 O O . LEU A 1 85 ? -20.005 10.316 35.827 1.00 86.75 85 LEU A O 1
ATOM 723 N N . ASP A 1 86 ? -20.214 10.428 33.596 1.00 86.56 86 ASP A N 1
ATOM 724 C CA . ASP A 1 86 ? -21.671 10.481 33.525 1.00 86.56 86 ASP A CA 1
ATOM 725 C C . ASP A 1 86 ? -22.182 9.870 32.206 1.00 86.56 86 ASP A C 1
ATOM 727 O O . ASP A 1 86 ? -21.411 9.366 31.389 1.00 86.56 86 ASP A O 1
ATOM 731 N N . GLU A 1 87 ? -23.493 9.939 31.961 1.00 82.06 87 GLU A N 1
ATOM 732 C CA . GLU A 1 87 ? -24.124 9.417 30.738 1.00 82.06 87 GLU A CA 1
ATOM 733 C C . GLU A 1 87 ? -23.567 10.020 29.433 1.00 82.06 87 GLU A C 1
ATOM 735 O O . GLU A 1 87 ? -23.749 9.441 28.361 1.00 82.06 87 GLU A O 1
ATOM 740 N N . LYS A 1 88 ? -22.889 11.173 29.502 1.00 86.75 88 LYS A N 1
ATOM 741 C CA . LYS A 1 88 ? -22.269 11.860 28.365 1.00 86.75 88 LYS A CA 1
ATOM 742 C C . LYS A 1 88 ? -20.761 11.641 28.295 1.00 86.75 88 LYS A C 1
ATOM 744 O O . LYS A 1 88 ? -20.124 12.241 27.428 1.00 86.75 88 LYS A O 1
ATOM 749 N N . VAL A 1 89 ? -20.176 10.795 29.151 1.00 87.94 89 VAL A N 1
ATOM 750 C CA . VAL A 1 89 ? -18.723 10.562 29.189 1.00 87.94 89 VAL A CA 1
ATOM 751 C C . VAL A 1 89 ? -18.177 10.153 27.821 1.00 87.94 89 VAL A C 1
ATOM 753 O O . VAL A 1 89 ? -17.108 10.610 27.438 1.00 87.94 89 VAL A O 1
ATOM 756 N N . TRP A 1 90 ? -18.929 9.367 27.045 1.00 88.25 90 TRP A N 1
ATOM 757 C CA . TRP A 1 90 ? -18.509 8.913 25.719 1.00 88.25 90 TRP A CA 1
ATOM 758 C C . TRP A 1 90 ? -18.484 10.068 24.714 1.00 88.25 90 TRP A C 1
ATOM 760 O O . TRP A 1 90 ? -17.465 10.315 24.079 1.00 88.25 90 TRP A O 1
ATOM 770 N N . GLU A 1 91 ? -19.568 10.848 24.630 1.00 83.94 91 GLU A N 1
ATOM 771 C CA . GLU A 1 91 ? -19.657 12.015 23.739 1.00 83.94 91 GLU A CA 1
ATOM 772 C C . GLU A 1 91 ? -18.614 13.085 24.103 1.00 83.94 91 GLU A C 1
ATOM 774 O O . GLU A 1 91 ? -17.939 13.640 23.234 1.00 83.94 91 GLU A O 1
ATOM 779 N N . ASN A 1 92 ? -18.470 13.375 25.398 1.00 82.81 92 ASN A N 1
ATOM 780 C CA . ASN A 1 92 ? -17.501 14.342 25.902 1.00 82.81 92 ASN A CA 1
ATOM 781 C C . ASN A 1 92 ? -16.070 13.843 25.707 1.00 82.81 92 ASN A C 1
ATOM 783 O O . ASN A 1 92 ? -15.200 14.621 25.332 1.00 82.81 92 ASN A O 1
ATOM 787 N N . GLY A 1 93 ? -15.832 12.553 25.927 1.00 81.88 93 GLY A N 1
ATOM 788 C CA . GLY A 1 93 ? -14.531 11.932 25.763 1.00 81.88 93 GLY A CA 1
ATOM 789 C C . GLY A 1 93 ? -14.055 11.950 24.325 1.00 81.88 93 GLY A C 1
ATOM 790 O O . GLY A 1 93 ? -12.944 12.410 24.077 1.00 81.88 93 GLY A O 1
ATOM 791 N N . ARG A 1 94 ? -14.915 11.569 23.372 1.00 81.25 94 ARG A N 1
ATOM 792 C CA . ARG A 1 94 ? -14.616 11.670 21.936 1.00 81.25 94 ARG A CA 1
ATOM 793 C C . ARG A 1 94 ? -14.195 13.089 21.563 1.00 81.25 94 ARG A C 1
ATOM 795 O O . ARG A 1 94 ? -13.105 13.282 21.040 1.00 81.25 94 ARG A O 1
ATOM 802 N N . LYS A 1 95 ? -14.967 14.102 21.982 1.00 76.88 95 LYS A N 1
ATOM 803 C CA . LYS A 1 95 ? -14.620 15.525 21.781 1.00 76.88 95 LYS A CA 1
ATOM 804 C C . LYS A 1 95 ? -13.302 15.930 22.447 1.00 76.88 95 LYS A C 1
ATOM 806 O O . LYS A 1 95 ? -12.591 16.780 21.913 1.00 76.88 95 LYS A O 1
ATOM 811 N N . SER A 1 96 ? -12.995 15.394 23.626 1.00 76.38 96 SER A N 1
ATOM 812 C CA . SER A 1 96 ? -11.768 15.717 24.360 1.00 76.38 96 SER A CA 1
ATOM 813 C C . SER A 1 96 ? -10.530 15.127 23.688 1.00 76.38 96 SER A C 1
ATOM 815 O O . SER A 1 96 ? -9.560 15.860 23.485 1.00 76.38 96 SER A O 1
ATOM 817 N N . PHE A 1 97 ? -10.587 13.857 23.277 1.00 75.75 97 PHE A N 1
ATOM 818 C CA . PHE A 1 97 ? -9.513 13.201 22.528 1.00 75.75 97 PHE A CA 1
ATOM 819 C C . PHE A 1 97 ? -9.350 13.773 21.115 1.00 75.75 97 PHE A C 1
ATOM 821 O O . PHE A 1 97 ? -8.226 13.990 20.672 1.00 75.75 97 PHE A O 1
ATOM 828 N N . ALA A 1 98 ? -10.445 14.154 20.451 1.00 66.69 98 ALA A N 1
ATOM 829 C CA . ALA A 1 98 ? -10.396 14.863 19.171 1.00 66.69 98 ALA A CA 1
ATOM 830 C C . ALA A 1 98 ? -9.602 16.178 19.248 1.00 66.69 98 ALA A C 1
ATOM 832 O O . ALA A 1 98 ? -9.008 16.614 18.267 1.00 66.69 98 ALA A O 1
ATOM 833 N N . ARG A 1 99 ? -9.582 16.831 20.417 1.00 60.84 99 ARG A N 1
ATOM 834 C CA . ARG A 1 99 ? -8.864 18.096 20.638 1.00 60.84 99 ARG A CA 1
ATOM 835 C C . ARG A 1 99 ? -7.417 17.909 21.098 1.00 60.84 99 ARG A C 1
ATOM 837 O O . ARG A 1 99 ? -6.633 18.845 20.966 1.00 60.84 99 ARG A O 1
ATOM 844 N N . HIS A 1 100 ? -7.052 16.737 21.621 1.00 55.91 100 HIS A N 1
ATOM 845 C CA . HIS A 1 100 ? -5.754 16.485 22.252 1.00 55.91 100 HIS A CA 1
ATOM 846 C C . HIS A 1 100 ? -5.198 15.135 21.781 1.00 55.91 100 HIS A C 1
ATOM 848 O O . HIS A 1 100 ? -5.572 14.088 22.297 1.00 55.91 100 HIS A O 1
ATOM 854 N N . ARG A 1 101 ? -4.299 15.178 20.784 1.00 55.75 101 ARG A N 1
ATOM 855 C CA . ARG A 1 101 ? -3.751 13.994 20.087 1.00 55.75 101 ARG A CA 1
ATOM 856 C C . ARG A 1 101 ? -2.624 13.289 20.841 1.00 55.75 101 ARG A C 1
ATOM 858 O O . ARG A 1 101 ? -2.684 12.092 21.073 1.00 55.75 101 ARG A O 1
ATOM 865 N N . MET A 1 102 ? -1.557 14.025 21.150 1.00 43.12 102 MET A N 1
ATOM 866 C CA . MET A 1 102 ? -0.321 13.553 21.782 1.00 43.12 102 MET A CA 1
ATOM 867 C C . MET A 1 102 ? 0.425 14.767 22.330 1.00 43.12 102 MET A C 1
ATOM 869 O O . MET A 1 102 ? 0.540 15.781 21.639 1.00 43.12 102 MET A O 1
ATOM 873 N N . ALA A 1 103 ? 1.011 14.653 23.519 1.00 36.22 103 ALA A N 1
ATOM 874 C CA . ALA A 1 103 ? 2.117 15.522 23.898 1.00 36.22 103 ALA A CA 1
ATOM 875 C C . ALA A 1 103 ? 3.411 14.802 23.483 1.00 36.22 103 ALA A C 1
ATOM 877 O O . ALA A 1 103 ? 3.805 13.834 24.120 1.00 36.22 103 ALA A O 1
ATOM 878 N N . PHE A 1 104 ? 4.044 15.243 22.388 1.00 42.75 104 PHE A N 1
ATOM 879 C CA . PHE A 1 104 ? 5.409 14.852 21.980 1.00 42.75 104 PHE A CA 1
ATOM 880 C C . PHE A 1 104 ? 5.697 13.339 21.910 1.00 42.75 104 PHE A C 1
ATOM 882 O O . PHE A 1 104 ? 6.776 12.894 22.293 1.00 42.75 104 PHE A O 1
ATOM 889 N N . GLY A 1 105 ? 4.762 12.550 21.375 1.00 42.03 105 GLY A N 1
ATOM 890 C CA . GLY A 1 105 ? 4.960 11.110 21.165 1.00 42.03 105 GLY A CA 1
ATOM 891 C C . GLY A 1 105 ? 4.466 10.212 22.304 1.00 42.03 105 GLY A C 1
ATOM 892 O O . GLY A 1 105 ? 4.615 8.998 22.205 1.00 42.03 105 GLY A O 1
ATOM 893 N N . GLU A 1 106 ? 3.810 10.768 23.327 1.00 47.44 106 GLU A N 1
ATOM 894 C CA . GLU A 1 106 ? 3.103 10.002 24.362 1.00 47.44 106 GLU A CA 1
ATOM 895 C C . GLU A 1 106 ? 1.582 10.040 24.154 1.00 47.44 106 GLU A C 1
ATOM 897 O O . GLU A 1 106 ? 1.022 11.060 23.739 1.00 47.44 106 GLU A O 1
ATOM 902 N N . ALA A 1 107 ? 0.909 8.915 24.421 1.00 54.78 107 ALA A N 1
ATOM 903 C CA . ALA A 1 107 ? -0.547 8.847 24.337 1.00 54.78 107 ALA A CA 1
ATOM 904 C C . ALA A 1 107 ? -1.188 9.749 25.388 1.00 54.78 107 ALA A C 1
ATOM 906 O O . ALA A 1 107 ? -0.806 9.720 26.560 1.00 54.78 107 ALA A O 1
ATOM 907 N N . VAL A 1 108 ? -2.176 10.530 24.956 1.00 65.56 108 VAL A N 1
ATOM 908 C CA . VAL A 1 108 ? -2.928 11.412 25.843 1.00 65.56 108 VAL A CA 1
ATOM 909 C C . VAL A 1 108 ? -3.731 10.557 26.807 1.00 65.56 108 VAL A C 1
ATOM 911 O O . VAL A 1 108 ? -4.506 9.693 26.405 1.00 65.56 108 VAL A O 1
ATOM 914 N N . GLN A 1 109 ? -3.520 10.801 28.092 1.00 77.44 109 GLN A N 1
ATOM 915 C CA . GLN A 1 109 ? -4.338 10.246 29.156 1.00 77.44 109 GLN A CA 1
ATOM 916 C C . GLN A 1 109 ? -5.174 11.392 29.694 1.00 77.44 109 GLN A C 1
ATOM 918 O O . GLN A 1 109 ? -4.624 12.429 30.069 1.00 77.44 109 GLN A O 1
ATOM 923 N N . ILE A 1 110 ? -6.491 11.213 29.722 1.00 82.88 110 ILE A N 1
ATOM 924 C CA . ILE A 1 110 ? -7.399 12.263 30.179 1.00 82.88 110 ILE A CA 1
ATOM 925 C C . ILE A 1 110 ? -7.911 11.897 31.572 1.00 82.88 110 ILE A C 1
ATOM 927 O O . ILE A 1 110 ? -8.542 10.852 31.725 1.00 82.88 110 ILE A O 1
ATOM 931 N N . PRO A 1 111 ? -7.657 12.725 32.595 1.00 86.00 111 PRO A N 1
ATOM 932 C CA . PRO A 1 111 ? -8.198 12.535 33.937 1.00 86.00 111 PRO A CA 1
ATOM 933 C C . PRO A 1 111 ? -9.729 12.451 33.923 1.00 86.00 111 PRO A C 1
ATOM 935 O O . PRO A 1 111 ? -10.400 13.267 33.288 1.00 86.00 111 PRO A O 1
ATOM 938 N N . VAL A 1 112 ? -10.285 11.477 34.640 1.00 86.31 112 VAL A N 1
ATOM 939 C CA . VAL A 1 112 ? -11.728 11.248 34.772 1.00 86.31 112 VAL A CA 1
ATOM 940 C C . VAL A 1 112 ? -12.135 11.516 36.211 1.00 86.31 112 VAL A C 1
ATOM 942 O O . VAL A 1 112 ? -11.627 10.887 37.142 1.00 86.31 112 VAL A O 1
ATOM 945 N N . LEU A 1 113 ? -13.056 12.456 36.390 1.00 87.19 113 LEU A N 1
ATOM 946 C CA . LEU A 1 113 ? -13.575 12.869 37.684 1.00 87.19 113 LEU A CA 1
ATOM 947 C C . LEU A 1 113 ? -14.997 12.339 37.890 1.00 87.19 113 LEU A C 1
ATOM 949 O O . LEU A 1 113 ? -15.761 12.176 36.936 1.00 87.19 113 LEU A O 1
ATOM 953 N N . ASN A 1 114 ? -15.380 12.124 39.145 1.00 84.81 114 ASN A N 1
ATOM 954 C CA . ASN A 1 114 ? -16.782 11.934 39.507 1.00 84.81 114 ASN A CA 1
ATOM 955 C C . ASN A 1 114 ? -17.546 13.277 39.511 1.00 84.81 114 ASN A C 1
ATOM 957 O O . ASN A 1 114 ? -16.977 14.351 39.297 1.00 84.81 114 ASN A O 1
ATOM 961 N N . LYS A 1 115 ? -18.856 13.229 39.782 1.00 83.62 115 LYS A N 1
ATOM 962 C CA . LYS A 1 115 ? -19.726 14.423 39.834 1.00 83.62 115 LYS A CA 1
ATOM 963 C C . LYS A 1 115 ? -19.348 15.416 40.941 1.00 83.62 115 LYS A C 1
ATOM 965 O O . LYS A 1 115 ? -19.693 16.589 40.833 1.00 83.62 115 LYS A O 1
ATOM 970 N N . ASP A 1 116 ? -18.615 14.960 41.955 1.00 83.19 116 ASP A N 1
ATOM 971 C CA . ASP A 1 116 ? -18.108 15.777 43.061 1.00 83.19 116 ASP A CA 1
ATOM 972 C C . ASP A 1 116 ? -16.729 16.403 42.755 1.00 83.19 116 ASP A C 1
ATOM 974 O O . ASP A 1 116 ? -16.155 17.081 43.606 1.00 83.19 116 ASP A O 1
ATOM 978 N N . GLY A 1 117 ? -16.187 16.203 41.545 1.00 78.81 117 GLY A N 1
ATOM 979 C CA . GLY A 1 117 ? -14.905 16.769 41.108 1.00 78.81 117 GLY A CA 1
ATOM 980 C C . GLY A 1 117 ? -13.670 16.022 41.622 1.00 78.81 117 GLY A C 1
ATOM 981 O O . GLY A 1 117 ? -12.559 16.549 41.558 1.00 78.81 117 GLY A O 1
ATOM 982 N N . GLN A 1 118 ? -13.844 14.802 42.132 1.00 82.06 118 GLN A N 1
ATOM 983 C CA . GLN A 1 118 ? -12.756 13.954 42.616 1.00 82.06 118 GLN A CA 1
ATOM 984 C C . GLN A 1 118 ? -12.225 13.078 41.482 1.00 82.06 118 GLN A C 1
ATOM 986 O O . GLN A 1 118 ? -13.010 12.481 40.747 1.00 82.06 118 GLN A O 1
ATOM 991 N N . LEU A 1 119 ? -10.900 12.973 41.364 1.00 83.00 119 LEU A N 1
ATOM 992 C CA . LEU A 1 119 ? -10.242 12.086 40.405 1.00 83.00 119 LEU A CA 1
ATOM 993 C C . LEU A 1 119 ? -10.505 10.622 40.765 1.00 83.00 119 LEU A C 1
ATOM 995 O O . LEU A 1 119 ? -10.235 10.217 41.894 1.00 83.00 119 LEU A O 1
ATOM 999 N N . ILE A 1 120 ? -11.009 9.851 39.802 1.00 83.00 120 ILE A N 1
ATOM 1000 C CA . ILE A 1 120 ? -11.345 8.432 39.981 1.00 83.00 120 ILE A CA 1
ATOM 1001 C C . ILE A 1 120 ? -10.587 7.514 39.017 1.00 83.00 120 ILE A C 1
ATOM 1003 O O . ILE A 1 120 ? -10.204 6.426 39.419 1.00 83.00 120 ILE A O 1
ATOM 1007 N N . TYR A 1 121 ? -10.345 7.943 37.773 1.00 85.12 121 TYR A N 1
ATOM 1008 C CA . TYR A 1 121 ? -9.669 7.142 36.744 1.00 85.12 121 TYR A CA 1
ATOM 1009 C C . TYR A 1 121 ? -8.920 8.036 35.753 1.00 85.12 121 TYR A C 1
ATOM 1011 O O . TYR A 1 121 ? -9.053 9.260 35.767 1.00 85.12 121 TYR A O 1
ATOM 1019 N N . PHE A 1 122 ? -8.191 7.412 34.833 1.00 83.25 122 PHE A N 1
ATOM 1020 C CA . PHE A 1 122 ? -7.747 8.032 33.589 1.00 83.25 122 PHE A CA 1
ATOM 1021 C C . PHE A 1 122 ? -8.377 7.316 32.400 1.00 83.25 122 PHE A C 1
ATOM 1023 O O . PHE A 1 122 ? -8.536 6.095 32.399 1.00 83.25 122 PHE A O 1
ATOM 1030 N N . ALA A 1 123 ? -8.717 8.088 31.377 1.00 85.56 123 ALA A N 1
ATOM 1031 C CA . ALA A 1 123 ? -9.197 7.600 30.101 1.00 85.56 123 ALA A CA 1
ATOM 1032 C C . ALA A 1 123 ? -8.045 7.494 29.095 1.00 85.56 123 ALA A C 1
ATOM 1034 O O . ALA A 1 123 ? -7.164 8.359 29.058 1.00 85.56 123 ALA A O 1
ATOM 1035 N N . TRP A 1 124 ? -8.088 6.468 28.249 1.00 84.25 124 TRP A N 1
ATOM 1036 C CA . TRP A 1 124 ? -7.207 6.292 27.091 1.00 84.25 124 TRP A CA 1
ATOM 1037 C C . TRP A 1 124 ? -7.958 5.608 25.939 1.00 84.25 124 TRP A C 1
ATOM 1039 O O . TRP A 1 124 ? -9.098 5.176 26.118 1.00 84.25 124 TRP A O 1
ATOM 1049 N N . GLN A 1 125 ? -7.332 5.536 24.762 1.00 83.31 125 GLN A N 1
ATOM 1050 C CA . GLN A 1 125 ? -7.973 5.090 23.523 1.00 83.31 125 GLN A CA 1
ATOM 1051 C C . GLN A 1 125 ? -7.458 3.744 22.995 1.00 83.31 125 GLN A C 1
ATOM 1053 O O . GLN A 1 125 ? -6.250 3.518 22.923 1.00 83.31 125 GLN A O 1
ATOM 1058 N N . ASP A 1 126 ? -8.384 2.895 22.554 1.00 87.00 126 ASP A N 1
ATOM 1059 C CA . ASP A 1 126 ? -8.134 1.599 21.917 1.00 87.00 126 ASP A CA 1
ATOM 1060 C C . ASP A 1 126 ? -8.740 1.582 20.502 1.00 87.00 126 ASP A C 1
ATOM 1062 O O . ASP A 1 126 ? -9.932 1.344 20.314 1.00 87.00 126 ASP A O 1
ATOM 1066 N N . GLU A 1 127 ? -7.909 1.878 19.500 1.00 83.75 127 GLU A N 1
ATOM 1067 C CA . GLU A 1 127 ? -8.315 2.059 18.095 1.00 83.75 127 GLU A CA 1
ATOM 1068 C C . GLU A 1 127 ? -8.944 0.811 17.468 1.00 83.75 127 GLU A C 1
ATOM 1070 O O . GLU A 1 127 ? -9.851 0.918 16.644 1.00 83.75 127 GLU A O 1
ATOM 1075 N N . GLU A 1 128 ? -8.491 -0.386 17.847 1.00 89.00 128 GLU A N 1
ATOM 1076 C CA . GLU A 1 128 ? -8.980 -1.626 17.237 1.00 89.00 128 GLU A CA 1
ATOM 1077 C C . GLU A 1 128 ? -10.461 -1.866 17.556 1.00 89.00 128 GLU A C 1
ATOM 1079 O O . GLU A 1 128 ? -11.202 -2.338 16.695 1.00 89.00 128 GLU A O 1
ATOM 1084 N N . ALA A 1 129 ? -10.898 -1.464 18.753 1.00 93.06 129 ALA A N 1
ATOM 1085 C CA . ALA A 1 129 ? -12.269 -1.629 19.228 1.00 93.06 129 ALA A CA 1
ATOM 1086 C C . ALA A 1 129 ? -13.294 -0.703 18.543 1.00 93.06 129 ALA A C 1
ATOM 1088 O O . ALA A 1 129 ? -14.505 -0.864 18.728 1.00 93.06 129 ALA A O 1
ATOM 1089 N N . ASN A 1 130 ? -12.838 0.257 17.727 1.00 93.19 130 ASN A N 1
ATOM 1090 C CA . ASN A 1 130 ? -13.723 1.065 16.881 1.00 93.19 130 ASN A CA 1
ATOM 1091 C C . ASN A 1 130 ? -14.533 0.187 15.919 1.00 93.19 130 ASN A C 1
ATOM 1093 O O . ASN A 1 130 ? -15.674 0.520 15.586 1.00 93.19 130 ASN A O 1
ATOM 1097 N N . ARG A 1 131 ? -13.965 -0.952 15.505 1.00 95.19 131 ARG A N 1
ATOM 1098 C CA . ARG A 1 131 ? -14.613 -1.899 14.602 1.00 95.19 131 ARG A CA 1
ATOM 1099 C C . ARG A 1 131 ? -15.903 -2.448 15.189 1.00 95.19 131 ARG A C 1
ATOM 1101 O O . ARG A 1 131 ? -16.954 -2.313 14.568 1.00 95.19 131 ARG A O 1
ATOM 1108 N N . GLU A 1 132 ? -15.847 -3.022 16.388 1.00 97.44 132 GLU A N 1
ATOM 1109 C CA . GLU A 1 132 ? -17.024 -3.634 17.005 1.00 97.44 132 GLU A CA 1
ATOM 1110 C C . GLU A 1 132 ? -18.076 -2.574 17.361 1.00 97.44 132 GLU A C 1
ATOM 1112 O O . GLU A 1 132 ? -19.271 -2.831 17.235 1.00 97.44 132 GLU A O 1
ATOM 1117 N N . LEU A 1 133 ? -17.661 -1.349 17.708 1.00 96.44 133 LEU A N 1
ATOM 1118 C CA . LEU A 1 133 ? -18.590 -0.230 17.901 1.00 96.44 133 LEU A CA 1
ATOM 1119 C C . LEU A 1 133 ? -19.363 0.127 16.625 1.00 96.44 133 LEU A C 1
ATOM 1121 O O . LEU A 1 133 ? -20.585 0.297 16.677 1.00 96.44 133 LEU A O 1
ATOM 1125 N N . ARG A 1 134 ? -18.675 0.226 15.480 1.00 96.56 134 ARG A N 1
ATOM 1126 C CA . ARG A 1 134 ? -19.332 0.431 14.182 1.00 96.56 134 ARG A CA 1
ATOM 1127 C C . ARG A 1 134 ? -20.274 -0.729 13.868 1.00 96.56 134 ARG A C 1
ATOM 1129 O O . ARG A 1 134 ? -21.425 -0.493 13.501 1.00 96.56 134 ARG A O 1
ATOM 1136 N N . MET A 1 135 ? -19.797 -1.965 14.024 1.00 97.94 135 MET A N 1
ATOM 1137 C CA . MET A 1 135 ? -20.568 -3.174 13.731 1.00 97.94 135 MET A CA 1
ATOM 1138 C C . MET A 1 135 ? -21.854 -3.248 14.558 1.00 97.94 135 MET A C 1
ATOM 1140 O O . MET A 1 135 ? -22.913 -3.488 13.986 1.00 97.94 135 MET A O 1
ATOM 1144 N N . LEU A 1 136 ? -21.796 -2.980 15.867 1.00 97.69 136 LEU A N 1
ATOM 1145 C CA . LEU A 1 136 ? -22.980 -2.950 16.733 1.00 97.69 136 LEU A CA 1
ATOM 1146 C C . LEU A 1 136 ? -24.019 -1.941 16.243 1.00 97.69 136 LEU A C 1
ATOM 1148 O O . LEU A 1 136 ? -25.193 -2.283 16.126 1.00 97.69 136 LEU A O 1
ATOM 1152 N N . ARG A 1 137 ? -23.597 -0.722 15.890 1.00 95.88 137 ARG A N 1
ATOM 1153 C CA . ARG A 1 137 ? -24.524 0.288 15.365 1.00 95.88 137 ARG A CA 1
ATOM 1154 C C . ARG A 1 137 ? -25.159 -0.156 14.046 1.00 95.88 137 ARG A C 1
ATOM 1156 O O . ARG A 1 137 ? -26.364 -0.015 13.868 1.00 95.88 137 ARG A O 1
ATOM 1163 N N . GLU A 1 138 ? -24.369 -0.675 13.110 1.00 96.94 138 GLU A N 1
ATOM 1164 C CA . GLU A 1 138 ? -24.901 -1.153 11.827 1.00 96.94 138 GLU A CA 1
ATOM 1165 C C . GLU A 1 138 ? -25.870 -2.338 12.010 1.00 96.94 138 GLU A C 1
ATOM 1167 O O . GLU A 1 138 ? -26.886 -2.410 11.316 1.00 96.94 138 GLU A O 1
ATOM 1172 N N . LEU A 1 139 ? -25.612 -3.225 12.979 1.00 97.31 139 LEU A N 1
ATOM 1173 C CA . LEU A 1 139 ? -26.531 -4.302 13.363 1.00 97.31 139 LEU A CA 1
ATOM 1174 C C . LEU A 1 139 ? -27.841 -3.761 13.954 1.00 97.31 139 LEU A C 1
ATOM 1176 O O . LEU A 1 139 ? -28.907 -4.273 13.624 1.00 97.31 139 LEU A O 1
ATOM 1180 N N . GLU A 1 140 ? -27.788 -2.714 14.783 1.00 95.19 140 GLU A N 1
ATOM 1181 C CA . GLU A 1 140 ? -28.986 -2.043 15.314 1.00 95.19 140 GLU A CA 1
ATOM 1182 C C . GLU A 1 140 ? -29.824 -1.371 14.213 1.00 95.19 140 GLU A C 1
ATOM 1184 O O . GLU A 1 140 ? -31.057 -1.371 14.268 1.00 95.19 140 GLU A O 1
ATOM 1189 N N . GLU A 1 141 ? -29.171 -0.796 13.201 1.00 93.94 141 GLU A N 1
ATOM 1190 C CA . GLU A 1 141 ? -29.830 -0.110 12.084 1.00 93.94 141 GLU A CA 1
ATOM 1191 C C . GLU A 1 141 ? -30.412 -1.100 11.052 1.00 93.94 141 GLU A C 1
ATOM 1193 O O . GLU A 1 141 ? -31.451 -0.827 10.433 1.00 93.94 141 GLU A O 1
ATOM 1198 N N . CYS A 1 142 ? -29.799 -2.278 10.896 1.00 93.62 142 CYS A N 1
ATOM 1199 C CA . CYS A 1 142 ? -30.231 -3.318 9.966 1.00 93.62 142 CYS A CA 1
ATOM 1200 C C . CYS A 1 142 ? -31.307 -4.235 10.575 1.00 93.62 142 CYS A C 1
ATOM 1202 O O . CYS A 1 142 ? -31.030 -5.273 11.169 1.00 93.62 142 CYS A O 1
ATOM 1204 N N . LYS A 1 143 ? -32.584 -3.897 10.357 1.00 89.06 143 LYS A N 1
ATOM 1205 C CA . LYS A 1 143 ? -33.742 -4.625 10.928 1.00 89.06 143 LYS A CA 1
ATOM 1206 C C . LYS A 1 143 ? -33.827 -6.113 10.583 1.00 89.06 143 LYS A C 1
ATOM 1208 O O . LYS A 1 143 ? -34.475 -6.861 11.308 1.00 89.06 143 LYS A O 1
ATOM 1213 N N . GLU A 1 144 ? -33.262 -6.522 9.452 1.00 93.19 144 GLU A N 1
ATOM 1214 C CA . GLU A 1 144 ? -33.279 -7.917 9.001 1.00 93.19 144 GLU A CA 1
ATOM 1215 C C . GLU A 1 144 ? -32.014 -8.678 9.411 1.00 93.19 144 GLU A C 1
ATOM 1217 O O . GLU A 1 144 ? -31.889 -9.856 9.066 1.00 93.19 144 GLU A O 1
ATOM 1222 N N . ALA A 1 145 ? -31.081 -8.042 10.129 1.00 95.31 145 ALA A N 1
ATOM 1223 C CA . ALA A 1 145 ? -29.830 -8.656 10.543 1.00 95.31 145 ALA A CA 1
ATOM 1224 C C . ALA A 1 145 ? -30.063 -9.922 11.381 1.00 95.31 145 ALA A C 1
ATOM 1226 O O . ALA A 1 145 ? -30.989 -10.008 12.185 1.00 95.31 145 ALA A O 1
ATOM 1227 N N . LEU A 1 146 ? -29.206 -10.925 11.180 1.00 97.50 146 LEU A N 1
ATOM 1228 C CA . LEU A 1 146 ? -28.992 -11.968 12.177 1.00 97.50 146 LEU A CA 1
ATOM 1229 C C . LEU A 1 146 ? -28.490 -11.304 13.459 1.00 97.50 146 LEU A C 1
ATOM 1231 O O . LEU A 1 146 ? -27.653 -10.402 13.413 1.00 97.50 146 LEU A O 1
ATOM 1235 N N . THR A 1 147 ? -29.010 -11.757 14.584 1.00 96.31 147 THR A N 1
ATOM 1236 C CA . THR A 1 147 ? -28.793 -11.188 15.910 1.00 96.31 147 THR A CA 1
ATOM 1237 C C . THR A 1 147 ? -27.982 -12.139 16.782 1.00 96.31 147 THR A C 1
ATOM 1239 O O . THR A 1 147 ? -27.733 -13.289 16.417 1.00 96.31 147 THR A O 1
ATOM 1242 N N . PHE A 1 148 ? -27.629 -11.694 17.992 1.00 96.12 148 PHE A N 1
ATOM 1243 C CA . PHE A 1 148 ? -26.984 -12.556 18.985 1.00 96.12 148 PHE A CA 1
ATOM 1244 C C . PHE A 1 148 ? -27.767 -13.859 19.221 1.00 96.12 148 PHE A C 1
ATOM 1246 O O . PHE A 1 148 ? -27.170 -14.927 19.261 1.00 96.12 148 PHE A O 1
ATOM 1253 N N . ARG A 1 149 ? -29.104 -13.793 19.295 1.00 94.50 149 ARG A N 1
ATOM 1254 C CA . ARG A 1 149 ? -29.966 -14.965 19.537 1.00 94.50 149 ARG A CA 1
ATOM 1255 C C . ARG A 1 149 ? -29.977 -15.969 18.390 1.00 94.50 149 ARG A C 1
ATOM 1257 O O . ARG A 1 149 ? -30.222 -17.145 18.632 1.00 94.50 149 ARG A O 1
ATOM 1264 N N . ASP A 1 150 ? -29.758 -15.507 17.163 1.00 96.06 150 ASP A N 1
ATOM 1265 C CA . ASP A 1 150 ? -29.751 -16.385 15.992 1.00 96.06 150 ASP A CA 1
ATOM 1266 C C . ASP A 1 150 ? -28.493 -17.259 15.962 1.00 96.06 150 ASP A C 1
ATOM 1268 O O . ASP A 1 150 ? -28.557 -18.412 15.540 1.00 96.06 150 ASP A O 1
ATOM 1272 N N . LEU A 1 151 ? -27.361 -16.714 16.422 1.00 96.25 151 LEU A N 1
ATOM 1273 C CA . LEU A 1 151 ? -26.076 -17.416 16.455 1.00 96.25 151 LEU A CA 1
ATOM 1274 C C . LEU A 1 151 ? -25.827 -18.155 17.775 1.00 96.25 151 LEU A C 1
ATOM 1276 O O . LEU A 1 151 ? -25.156 -19.179 17.759 1.00 96.25 151 LEU A O 1
ATOM 1280 N N . ASN A 1 152 ? -26.382 -17.659 18.883 1.00 95.25 152 ASN A N 1
ATOM 1281 C CA . ASN A 1 152 ? -26.157 -18.160 20.241 1.00 95.25 152 ASN A CA 1
ATOM 1282 C C . ASN A 1 152 ? -27.483 -18.580 20.929 1.00 95.25 152 ASN A C 1
ATOM 1284 O O . ASN A 1 152 ? -27.785 -18.095 22.026 1.00 95.25 152 ASN A O 1
ATOM 1288 N N . PRO A 1 153 ? -28.335 -19.422 20.300 1.00 94.19 153 PRO A N 1
ATOM 1289 C CA . PRO A 1 153 ? -29.668 -19.766 20.813 1.00 94.19 153 PRO A CA 1
ATOM 1290 C C . PRO A 1 153 ? -29.661 -20.584 22.116 1.00 94.19 153 PRO A C 1
ATOM 1292 O O . PRO A 1 153 ? -30.697 -20.724 22.767 1.00 94.19 153 PRO A O 1
ATOM 1295 N N . GLU A 1 154 ? -28.526 -21.171 22.485 1.00 93.94 154 GLU A N 1
ATOM 1296 C CA . GLU A 1 154 ? -28.335 -21.952 23.705 1.00 93.94 154 GLU A CA 1
ATOM 1297 C C . GLU A 1 154 ? -28.220 -21.093 24.973 1.00 93.94 154 GLU A C 1
ATOM 1299 O O . GLU A 1 154 ? -28.418 -21.609 26.079 1.00 93.94 154 GLU A O 1
ATOM 1304 N N . TYR A 1 155 ? -27.944 -19.795 24.821 1.00 94.94 155 TYR A N 1
ATOM 1305 C CA . TYR A 1 155 ? -27.775 -18.859 25.926 1.00 94.94 155 TYR A CA 1
ATOM 1306 C C . TYR A 1 155 ? -29.081 -18.113 26.231 1.00 94.94 155 TYR A C 1
ATOM 1308 O O . TYR A 1 155 ? -29.741 -17.559 25.353 1.00 94.94 155 TYR A O 1
ATOM 1316 N N . GLU A 1 156 ? -29.461 -18.087 27.509 1.00 91.69 156 GLU A N 1
ATOM 1317 C CA . GLU A 1 156 ? -30.648 -17.379 28.008 1.00 91.69 156 GLU A CA 1
ATOM 1318 C C . GLU A 1 156 ? -30.333 -15.924 28.396 1.00 91.69 156 GLU A C 1
ATOM 1320 O O . GLU A 1 156 ? -31.233 -15.079 28.422 1.00 91.69 156 GLU A O 1
ATOM 1325 N N . GLY A 1 157 ? -29.061 -15.616 28.654 1.00 94.12 157 GLY A N 1
ATOM 1326 C CA . GLY A 1 157 ? -28.592 -14.273 28.964 1.00 94.12 157 GLY A CA 1
ATOM 1327 C C . GLY A 1 157 ? -27.077 -14.130 28.871 1.00 94.12 157 GLY A C 1
ATOM 1328 O O . GLY A 1 157 ? -26.372 -15.069 28.496 1.00 94.12 157 GLY A O 1
ATOM 1329 N N . VAL A 1 158 ? -26.602 -12.924 29.174 1.00 96.62 158 VAL A N 1
ATOM 1330 C CA . VAL A 1 158 ? -25.196 -12.526 29.071 1.00 96.62 158 VAL A CA 1
ATOM 1331 C C . VAL A 1 158 ? -24.772 -11.807 30.349 1.00 96.62 158 VAL A C 1
ATOM 1333 O O . VAL A 1 158 ? -25.472 -10.896 30.794 1.00 96.62 158 VAL A O 1
ATOM 1336 N N . THR A 1 159 ? -23.607 -12.148 30.900 1.00 96.19 159 THR A N 1
ATOM 1337 C CA . THR A 1 159 ? -22.933 -11.347 31.930 1.00 96.19 159 THR A CA 1
ATOM 1338 C C . THR A 1 159 ? -21.725 -10.638 31.332 1.00 96.19 159 THR A C 1
ATOM 1340 O O . THR A 1 159 ? -20.863 -11.275 30.729 1.00 96.19 159 THR A O 1
ATOM 1343 N N . ILE A 1 160 ? -21.645 -9.321 31.525 1.00 96.56 160 ILE A N 1
ATOM 1344 C CA . ILE A 1 160 ? -20.511 -8.494 31.103 1.00 96.56 160 ILE A CA 1
ATOM 1345 C C . ILE A 1 160 ? -19.721 -8.057 32.339 1.00 96.56 160 ILE A C 1
ATOM 1347 O O . ILE A 1 160 ? -20.229 -7.314 33.181 1.00 96.56 160 ILE A O 1
ATOM 1351 N N . HIS A 1 161 ? -18.472 -8.510 32.434 1.00 94.56 161 HIS A N 1
ATOM 1352 C CA . HIS A 1 161 ? -17.533 -8.171 33.502 1.00 94.56 161 HIS A CA 1
ATOM 1353 C C . HIS A 1 161 ? -16.585 -7.057 33.050 1.00 94.56 161 HIS A C 1
ATOM 1355 O O . HIS A 1 161 ? -15.904 -7.194 32.035 1.00 94.56 161 HIS A O 1
ATOM 1361 N N . GLY A 1 162 ? -16.481 -5.983 33.831 1.00 91.12 162 GLY A N 1
ATOM 1362 C CA . GLY A 1 162 ? -15.693 -4.796 33.488 1.00 91.12 162 GLY A CA 1
ATOM 1363 C C . GLY A 1 162 ? -16.520 -3.726 32.774 1.00 91.12 162 GLY A C 1
ATOM 1364 O O . GLY A 1 162 ? -17.697 -3.926 32.475 1.00 91.12 162 GLY A O 1
ATOM 1365 N N . PHE A 1 163 ? -15.918 -2.556 32.550 1.00 90.25 163 PHE A N 1
ATOM 1366 C CA . PHE A 1 163 ? -16.624 -1.394 32.014 1.00 90.25 163 PHE A CA 1
ATOM 1367 C C . PHE A 1 163 ? -15.725 -0.512 31.145 1.00 90.25 163 PHE A C 1
ATOM 1369 O O . PHE A 1 163 ? -14.732 0.035 31.616 1.00 90.25 163 PHE A O 1
ATOM 1376 N N . HIS A 1 164 ? -16.144 -0.324 29.899 1.00 91.88 164 HIS A N 1
ATOM 1377 C CA . HIS A 1 164 ? -15.609 0.636 28.936 1.00 91.88 164 HIS A CA 1
ATOM 1378 C C . HIS A 1 164 ? -16.689 0.906 27.874 1.00 91.88 164 HIS A C 1
ATOM 1380 O O . HIS A 1 164 ? -17.788 0.345 27.933 1.00 91.88 164 HIS A O 1
ATOM 1386 N N . GLU A 1 165 ? -16.397 1.755 26.891 1.00 93.44 165 GLU A N 1
ATOM 1387 C CA . GLU A 1 165 ? -17.400 2.208 25.922 1.00 93.44 165 GLU A CA 1
ATOM 1388 C C . GLU A 1 165 ? -18.034 1.062 25.112 1.00 93.44 165 GLU A C 1
ATOM 1390 O O . GLU A 1 165 ? -19.258 0.955 25.039 1.00 93.44 165 GLU A O 1
ATOM 1395 N N . LEU A 1 166 ? -17.221 0.163 24.550 1.00 95.38 166 LEU A N 1
ATOM 1396 C CA . LEU A 1 166 ? -17.717 -1.007 23.812 1.00 95.38 166 LEU A CA 1
ATOM 1397 C C . LEU A 1 166 ? -18.555 -1.961 24.688 1.00 95.38 166 LEU A C 1
ATOM 1399 O O . LEU A 1 166 ? -19.604 -2.422 24.240 1.00 95.38 166 LEU A O 1
ATOM 1403 N N . ALA A 1 167 ? -18.182 -2.179 25.955 1.00 96.12 167 ALA A N 1
ATOM 1404 C CA . ALA A 1 167 ? -18.983 -2.972 26.894 1.00 96.12 167 ALA A CA 1
ATOM 1405 C C . ALA A 1 167 ? -20.377 -2.365 27.111 1.00 96.12 167 ALA A C 1
ATOM 1407 O O . ALA A 1 167 ? -21.387 -3.071 27.087 1.00 96.12 167 ALA A O 1
ATOM 1408 N N . TYR A 1 168 ? -20.433 -1.041 27.278 1.00 95.06 168 TYR A N 1
ATOM 1409 C CA . TYR A 1 168 ? -21.676 -0.298 27.459 1.00 95.06 168 TYR A CA 1
ATOM 1410 C C . TYR A 1 168 ? -22.608 -0.412 26.245 1.00 95.06 168 TYR A C 1
ATOM 1412 O O . TYR A 1 168 ? -23.803 -0.675 26.408 1.00 95.06 168 TYR A O 1
ATOM 1420 N N . TYR A 1 169 ? -22.081 -0.251 25.028 1.00 95.38 169 TYR A N 1
ATOM 1421 C CA . TYR A 1 169 ? -22.888 -0.385 23.812 1.00 95.38 169 TYR A CA 1
ATOM 1422 C C . TYR A 1 169 ? -23.301 -1.834 23.530 1.00 95.38 169 TYR A C 1
ATOM 1424 O O . TYR A 1 169 ? -24.441 -2.056 23.129 1.00 95.38 169 TYR A O 1
ATOM 1432 N N . MET A 1 170 ? -22.457 -2.825 23.834 1.00 97.00 170 MET A N 1
ATOM 1433 C CA . MET A 1 170 ? -22.841 -4.239 23.746 1.00 97.00 170 MET A CA 1
ATOM 1434 C C . MET A 1 170 ? -24.001 -4.573 24.696 1.00 97.00 170 MET A C 1
ATOM 1436 O O . MET A 1 170 ? -24.976 -5.205 24.289 1.00 97.00 170 MET A O 1
ATOM 1440 N N . ALA A 1 171 ? -23.945 -4.094 25.945 1.00 96.38 171 ALA A N 1
ATOM 1441 C CA . ALA A 1 171 ? -25.027 -4.274 26.914 1.00 96.38 171 ALA A CA 1
ATOM 1442 C C . ALA A 1 171 ? -26.355 -3.690 26.402 1.00 96.38 171 ALA A C 1
ATOM 1444 O O . ALA A 1 171 ? -27.404 -4.326 26.515 1.00 96.38 171 ALA A O 1
ATOM 1445 N N . LYS A 1 172 ? -26.308 -2.492 25.800 1.00 94.88 172 LYS A N 1
ATOM 1446 C CA . LYS A 1 172 ? -27.481 -1.841 25.199 1.00 94.88 172 LYS A CA 1
ATOM 1447 C C . LYS A 1 172 ? -28.042 -2.604 24.008 1.00 94.88 172 LYS A C 1
ATOM 1449 O O . LYS A 1 172 ? -29.253 -2.813 23.965 1.00 94.88 172 LYS A O 1
ATOM 1454 N N . TYR A 1 173 ? -27.183 -3.033 23.088 1.00 96.44 173 TYR A N 1
ATOM 1455 C CA . TYR A 1 173 ? -27.578 -3.819 21.924 1.00 96.44 173 TYR A CA 1
ATOM 1456 C C . TYR A 1 173 ? -28.317 -5.096 22.350 1.00 96.44 173 TYR A C 1
ATOM 1458 O O . TYR A 1 173 ? -29.447 -5.347 21.928 1.00 96.44 173 TYR A O 1
ATOM 1466 N N . LEU A 1 174 ? -27.729 -5.861 23.275 1.00 96.44 174 LEU A N 1
ATOM 1467 C CA . LEU A 1 174 ? -28.324 -7.087 23.810 1.00 96.44 174 LEU A CA 1
ATOM 1468 C C . LEU A 1 174 ? -29.662 -6.828 24.520 1.00 96.44 174 LEU A C 1
ATOM 1470 O O . LEU A 1 174 ? -30.646 -7.528 24.261 1.00 96.44 174 LEU A O 1
ATOM 1474 N N . ALA A 1 175 ? -29.724 -5.805 25.377 1.00 94.06 175 ALA A N 1
ATOM 1475 C CA . ALA A 1 175 ? -30.955 -5.423 26.062 1.00 94.06 175 ALA A CA 1
ATOM 1476 C C . ALA A 1 175 ? -32.052 -4.992 25.069 1.00 94.06 175 ALA A C 1
ATOM 1478 O O . ALA A 1 175 ? -33.218 -5.348 25.245 1.00 94.06 175 ALA A O 1
ATOM 1479 N N . GLY A 1 176 ? -31.688 -4.295 23.986 1.00 93.44 176 GLY A N 1
ATOM 1480 C CA . GLY A 1 176 ? -32.593 -3.911 22.898 1.00 93.44 176 GLY A CA 1
ATOM 1481 C C . GLY A 1 176 ? -33.190 -5.104 22.143 1.00 93.44 176 GLY A C 1
ATOM 1482 O O . GLY A 1 176 ? -34.342 -5.052 21.714 1.00 93.44 176 GLY A O 1
ATOM 1483 N N . LEU A 1 177 ? -32.455 -6.217 22.061 1.00 93.19 177 LEU A N 1
ATOM 1484 C CA . LEU A 1 177 ? -32.939 -7.505 21.544 1.00 93.19 177 LEU A CA 1
ATOM 1485 C C . LEU A 1 177 ? -33.778 -8.297 22.569 1.00 93.19 177 LEU A C 1
ATOM 1487 O O . LEU A 1 177 ? -34.265 -9.396 22.277 1.00 93.19 177 LEU A O 1
ATOM 1491 N N . GLY A 1 178 ? -33.938 -7.764 23.783 1.00 92.38 178 GLY A N 1
ATOM 1492 C CA . GLY A 1 178 ? -34.621 -8.403 24.903 1.00 92.38 178 GLY A CA 1
ATOM 1493 C C . GLY A 1 178 ? -33.831 -9.545 25.544 1.00 92.38 178 GLY A C 1
ATOM 1494 O O . GLY A 1 178 ? -34.431 -10.380 26.222 1.00 92.38 178 GLY A O 1
ATOM 1495 N N . VAL A 1 179 ? -32.523 -9.653 25.290 1.00 93.69 179 VAL A N 1
ATOM 1496 C CA . VAL A 1 179 ? -31.640 -10.616 25.967 1.00 93.69 179 VAL A CA 1
ATOM 1497 C C . VAL A 1 179 ? -31.455 -10.172 27.419 1.00 93.69 179 VAL A C 1
ATOM 1499 O O . VAL A 1 179 ? -31.305 -8.982 27.683 1.00 93.69 179 VAL A O 1
ATOM 1502 N N . ALA A 1 180 ? -31.488 -11.111 28.369 1.00 94.62 180 ALA A N 1
ATOM 1503 C CA . ALA A 1 180 ? -31.221 -10.794 29.769 1.00 94.62 180 ALA A CA 1
ATOM 1504 C C . ALA A 1 180 ? -29.735 -10.443 29.938 1.00 94.62 180 ALA A C 1
ATOM 1506 O O . ALA A 1 180 ? -28.878 -11.266 29.624 1.00 94.62 180 ALA A O 1
ATOM 1507 N N . VAL A 1 181 ? -29.433 -9.236 30.423 1.00 95.56 181 VAL A N 1
ATOM 1508 C CA . VAL A 1 181 ? -28.056 -8.747 30.590 1.00 95.56 181 VAL A CA 1
ATOM 1509 C C . VAL A 1 181 ? -27.775 -8.484 32.062 1.00 95.56 181 VAL A C 1
ATOM 1511 O O . VAL A 1 181 ? -28.464 -7.687 32.694 1.00 95.56 181 VAL A O 1
ATOM 1514 N N . ASN A 1 182 ? -26.741 -9.131 32.588 1.00 95.06 182 ASN A N 1
ATOM 1515 C CA . ASN A 1 182 ? -26.131 -8.817 33.872 1.00 95.06 182 ASN A CA 1
ATOM 1516 C C . ASN A 1 182 ? -24.833 -8.038 33.635 1.00 95.06 182 ASN A C 1
ATOM 1518 O O . ASN A 1 182 ? -24.081 -8.333 32.707 1.00 95.06 182 ASN A O 1
ATOM 1522 N N . VAL A 1 183 ? -24.542 -7.069 34.498 1.00 94.62 183 VAL A N 1
ATOM 1523 C CA . VAL A 1 183 ? -23.295 -6.298 34.442 1.00 94.62 183 VAL A CA 1
ATOM 1524 C C . VAL A 1 183 ? -22.577 -6.330 35.784 1.00 94.62 183 VAL A C 1
ATOM 1526 O O . VAL A 1 183 ? -23.207 -6.258 36.843 1.00 94.62 183 VAL A O 1
ATOM 1529 N N . GLU A 1 184 ? -21.253 -6.442 35.737 1.00 91.88 184 GLU A N 1
ATOM 1530 C CA . GLU A 1 184 ? -20.389 -6.486 36.911 1.00 91.88 184 GLU A CA 1
ATOM 1531 C C . GLU A 1 184 ? -19.226 -5.499 36.773 1.00 91.88 184 GLU A C 1
ATOM 1533 O O . GLU A 1 184 ? -18.490 -5.501 35.788 1.00 91.88 184 GLU A O 1
ATOM 1538 N N . GLY A 1 185 ? -19.052 -4.645 37.782 1.00 86.38 185 GLY A N 1
ATOM 1539 C CA . GLY A 1 185 ? -18.025 -3.604 37.825 1.00 86.38 185 GLY A CA 1
ATOM 1540 C C . GLY A 1 185 ? -18.554 -2.337 38.494 1.00 86.38 185 GLY A C 1
ATOM 1541 O O . GLY A 1 185 ? -19.725 -1.991 38.347 1.00 86.38 185 GLY A O 1
ATOM 1542 N N . GLU A 1 186 ? -17.703 -1.642 39.245 1.00 82.56 186 GLU A N 1
ATOM 1543 C CA . GLU A 1 186 ? -18.125 -0.505 40.078 1.00 82.56 186 GLU A CA 1
ATOM 1544 C C . GLU A 1 186 ? -18.651 0.677 39.251 1.00 82.56 186 GLU A C 1
ATOM 1546 O O . GLU A 1 186 ? -19.586 1.359 39.674 1.00 82.56 186 GLU A O 1
ATOM 1551 N N . LEU A 1 187 ? -18.114 0.858 38.038 1.00 85.19 187 LEU A N 1
ATOM 1552 C CA . LEU A 1 187 ? -18.456 1.967 37.147 1.00 85.19 187 LEU A CA 1
ATOM 1553 C C . LEU A 1 187 ? -19.866 1.884 36.553 1.00 85.19 187 LEU A C 1
ATOM 1555 O O . LEU A 1 187 ? -20.435 2.917 36.206 1.00 85.19 187 LEU A O 1
ATOM 1559 N N . TRP A 1 188 ? -20.473 0.694 36.487 1.00 88.44 188 TRP A N 1
ATOM 1560 C CA . TRP A 1 188 ? -21.837 0.532 35.969 1.00 88.44 188 TRP A CA 1
ATOM 1561 C C . TRP A 1 188 ? -22.876 1.314 36.782 1.00 88.44 188 TRP A C 1
ATOM 1563 O O . TRP A 1 188 ? -23.882 1.750 36.224 1.00 88.44 188 TRP A O 1
ATOM 1573 N N . ASN A 1 189 ? -22.613 1.546 38.075 1.00 83.62 189 ASN A N 1
ATOM 1574 C CA . ASN A 1 189 ? -23.509 2.285 38.968 1.00 83.62 189 ASN A CA 1
ATOM 1575 C C . ASN A 1 189 ? -23.714 3.749 38.538 1.00 83.62 189 ASN A C 1
ATOM 1577 O O . ASN A 1 189 ? -24.755 4.332 38.839 1.00 83.62 189 ASN A O 1
ATOM 1581 N N . GLU A 1 190 ? -22.761 4.335 37.805 1.00 81.88 190 GLU A N 1
ATOM 1582 C CA . GLU A 1 190 ? -22.873 5.707 37.290 1.00 81.88 190 GLU A CA 1
ATOM 1583 C C . GLU A 1 190 ? -23.782 5.816 36.052 1.00 81.88 190 GLU A C 1
ATOM 1585 O O . GLU A 1 190 ? -24.183 6.921 35.680 1.00 81.88 190 GLU A O 1
ATOM 1590 N N . PHE A 1 191 ? -24.154 4.682 35.441 1.00 83.12 191 PHE A N 1
ATOM 1591 C CA . PHE A 1 191 ? -24.915 4.593 34.185 1.00 83.12 191 PHE A CA 1
ATOM 1592 C C . PHE A 1 191 ? -26.330 4.033 34.374 1.00 83.12 191 PHE A C 1
ATOM 1594 O O . PHE A 1 191 ? -26.937 3.515 33.434 1.00 83.12 191 PHE A O 1
ATOM 1601 N N . GLY A 1 192 ? -26.868 4.164 35.587 1.00 78.44 192 GLY A N 1
ATOM 1602 C CA . GLY A 1 192 ? -28.230 3.771 35.929 1.00 78.44 192 GLY A CA 1
ATOM 1603 C C . GLY A 1 192 ? -28.349 2.351 36.480 1.00 78.44 192 GLY A C 1
ATOM 1604 O O . GLY A 1 192 ? -27.368 1.679 36.789 1.00 78.44 192 GLY A O 1
ATOM 1605 N N . PHE A 1 193 ? -29.594 1.913 36.663 1.00 79.50 193 PHE A N 1
ATOM 1606 C CA . PHE A 1 193 ? -29.897 0.605 37.236 1.00 79.50 193 PHE A CA 1
ATOM 1607 C C . PHE A 1 193 ? -29.968 -0.470 36.150 1.00 79.50 193 PHE A C 1
ATOM 1609 O O . PHE A 1 193 ? -30.716 -0.326 35.183 1.00 79.50 193 PHE A O 1
ATOM 1616 N N . TRP A 1 194 ? -29.247 -1.569 36.366 1.00 85.25 194 TRP A N 1
ATOM 1617 C CA . TRP A 1 194 ? -29.301 -2.775 35.545 1.00 85.25 194 TRP A CA 1
ATOM 1618 C C . TRP A 1 194 ? -29.987 -3.893 36.330 1.00 85.25 194 TRP A C 1
ATOM 1620 O O . TRP A 1 194 ? -29.631 -4.166 37.480 1.00 85.25 194 TRP A O 1
ATOM 1630 N N . GLU A 1 195 ? -30.996 -4.522 35.728 1.00 81.06 195 GLU A N 1
ATOM 1631 C CA . GLU A 1 195 ? -31.720 -5.624 36.362 1.00 81.06 195 GLU A CA 1
ATOM 1632 C C . GLU A 1 195 ? -30.799 -6.830 36.569 1.00 81.06 195 GLU A C 1
ATOM 1634 O O . GLU A 1 195 ? -30.111 -7.270 35.651 1.00 81.06 195 GLU A O 1
ATOM 1639 N N . LYS A 1 196 ? -30.813 -7.395 37.782 1.00 84.25 196 LYS A N 1
ATOM 1640 C CA . LYS A 1 196 ? -30.126 -8.657 38.063 1.00 84.25 196 LYS A CA 1
ATOM 1641 C C . LYS A 1 196 ? -31.038 -9.824 37.729 1.00 84.25 196 LYS A C 1
ATOM 1643 O O . LYS A 1 196 ? -32.073 -10.012 38.366 1.00 84.25 196 LYS A O 1
ATOM 1648 N N . ASN A 1 197 ? -30.606 -10.623 36.767 1.00 86.88 197 ASN A N 1
ATOM 1649 C CA . ASN A 1 197 ? -31.297 -11.810 36.299 1.00 86.88 197 ASN A CA 1
ATOM 1650 C C . ASN A 1 197 ? -30.573 -13.059 36.815 1.00 86.88 197 ASN A C 1
ATOM 1652 O O . ASN A 1 197 ? -29.384 -13.248 36.554 1.00 86.88 197 ASN A O 1
ATOM 1656 N N . GLU A 1 198 ? -31.278 -13.929 37.542 1.00 83.75 198 GLU A N 1
ATOM 1657 C CA . GLU A 1 198 ? -30.742 -15.242 37.910 1.00 83.75 198 GLU A CA 1
ATOM 1658 C C . GLU A 1 198 ? -30.802 -16.176 36.701 1.00 83.75 198 GLU A C 1
ATOM 1660 O O . GLU A 1 198 ? -31.874 -16.434 36.155 1.00 83.75 198 GLU A O 1
ATOM 1665 N N . MET A 1 199 ? -29.648 -16.704 36.296 1.00 86.81 199 MET A N 1
ATOM 1666 C CA . MET A 1 199 ? -29.543 -17.632 35.175 1.00 86.81 199 MET A CA 1
ATOM 1667 C C . MET A 1 199 ? -28.513 -18.730 35.462 1.00 86.81 199 MET A C 1
ATOM 1669 O O . MET A 1 199 ? -27.509 -18.476 36.135 1.00 86.81 199 MET A O 1
ATOM 1673 N N . PRO A 1 200 ? -28.735 -19.971 34.991 1.00 86.81 200 PRO A N 1
ATOM 1674 C CA . PRO A 1 200 ? -27.749 -21.034 35.133 1.00 86.81 200 PRO A CA 1
ATOM 1675 C C . PRO A 1 200 ? -26.456 -20.685 34.387 1.00 86.81 200 PRO A C 1
ATOM 1677 O O . PRO A 1 200 ? -26.513 -20.316 33.220 1.00 86.81 200 PRO A O 1
ATOM 1680 N N . ALA A 1 201 ? -25.292 -20.902 35.008 1.00 85.81 201 ALA A N 1
ATOM 1681 C CA . ALA A 1 201 ? -23.992 -20.561 34.412 1.00 85.81 201 ALA A CA 1
ATOM 1682 C C . ALA A 1 201 ? -23.769 -21.164 33.008 1.00 85.81 201 ALA A C 1
ATOM 1684 O O . ALA A 1 201 ? -23.230 -20.509 32.133 1.00 85.81 201 ALA A O 1
ATOM 1685 N N . HIS A 1 202 ? -24.247 -22.388 32.751 1.00 88.69 202 HIS A N 1
ATOM 1686 C CA . HIS A 1 202 ? -24.121 -23.041 31.437 1.00 88.69 202 HIS A CA 1
ATOM 1687 C C . HIS A 1 202 ? -25.036 -22.459 30.344 1.00 88.69 202 HIS A C 1
ATOM 1689 O O . HIS A 1 202 ? -24.927 -22.867 29.194 1.00 88.69 202 HIS A O 1
ATOM 1695 N N . LYS A 1 203 ? -25.964 -21.567 30.709 1.00 92.88 203 LYS A N 1
ATOM 1696 C CA . LYS A 1 203 ? -26.832 -20.811 29.794 1.00 92.88 203 LYS A CA 1
ATOM 1697 C C . LYS A 1 203 ? -26.526 -19.315 29.817 1.00 92.88 203 LYS A C 1
ATOM 1699 O O . LYS A 1 203 ? -27.278 -18.534 29.240 1.00 92.88 203 LYS A O 1
ATOM 1704 N N . ASN A 1 204 ? -25.462 -18.924 30.509 1.00 94.75 204 ASN A N 1
ATOM 1705 C CA . ASN A 1 204 ? -25.001 -17.554 30.588 1.00 94.75 204 ASN A CA 1
ATOM 1706 C C . ASN A 1 204 ? -23.769 -17.393 29.700 1.00 94.75 204 ASN A C 1
ATOM 1708 O O . ASN A 1 204 ? -22.796 -18.130 29.860 1.00 94.75 204 ASN A O 1
ATOM 1712 N N . TYR A 1 205 ? -23.817 -16.454 28.763 1.00 95.81 205 TYR A N 1
ATOM 1713 C CA . TYR A 1 205 ? -22.649 -16.095 27.970 1.00 95.81 205 TYR A CA 1
ATOM 1714 C C . TYR A 1 205 ? -21.822 -15.071 28.752 1.00 95.81 205 TYR A C 1
ATOM 1716 O O . TYR A 1 205 ? -22.350 -14.048 29.180 1.00 95.81 205 TYR A O 1
AT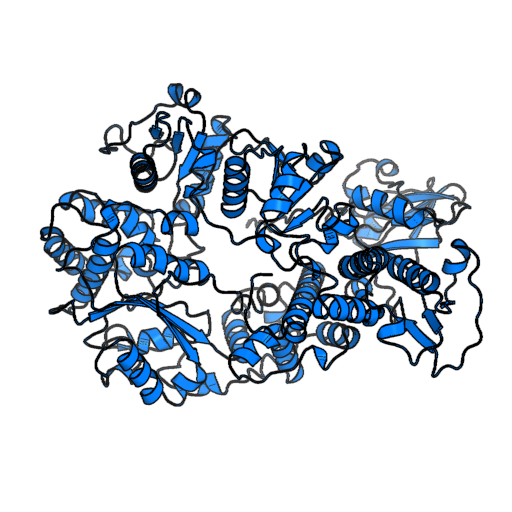OM 1724 N N . GLU A 1 206 ? -20.530 -15.316 28.947 1.00 95.25 206 GLU A N 1
ATOM 1725 C CA . GLU A 1 206 ? -19.670 -14.420 29.727 1.00 95.25 206 GLU A CA 1
ATOM 1726 C C . GLU A 1 206 ? -18.763 -13.589 28.817 1.00 95.25 206 GLU A C 1
ATOM 1728 O O . GLU A 1 206 ? -17.966 -14.131 28.051 1.00 95.25 206 GLU A O 1
ATOM 1733 N N . ILE A 1 207 ? -18.850 -12.264 28.942 1.00 96.31 207 ILE A N 1
ATOM 1734 C CA . ILE A 1 207 ? -17.951 -11.309 28.289 1.00 96.31 207 ILE A CA 1
ATOM 1735 C C . ILE A 1 207 ? -17.052 -10.699 29.357 1.00 96.31 207 ILE A C 1
ATOM 1737 O O . ILE A 1 207 ? -17.504 -9.949 30.221 1.00 96.31 207 ILE A O 1
ATOM 1741 N N . TRP A 1 208 ? -15.759 -10.992 29.277 1.00 95.19 208 TRP A N 1
ATOM 1742 C CA . TRP A 1 208 ? -14.738 -10.383 30.123 1.00 95.19 208 TRP A CA 1
ATOM 1743 C C . TRP A 1 208 ? -14.217 -9.137 29.416 1.00 95.19 208 TRP A C 1
ATOM 1745 O O . TRP A 1 208 ? -13.169 -9.170 28.787 1.00 95.19 208 TRP A O 1
ATOM 1755 N N . ALA A 1 209 ? -14.981 -8.049 29.489 1.00 92.81 209 ALA A N 1
ATOM 1756 C CA . ALA A 1 209 ? -14.780 -6.828 28.709 1.00 92.81 209 ALA A CA 1
ATOM 1757 C C . ALA A 1 209 ? -13.373 -6.234 28.876 1.00 92.81 209 ALA A C 1
ATOM 1759 O O . ALA A 1 209 ? -12.781 -5.694 27.956 1.00 92.81 209 ALA A O 1
ATOM 1760 N N . GLU A 1 210 ? -12.808 -6.399 30.064 1.00 88.31 210 GLU A N 1
ATOM 1761 C CA . GLU A 1 210 ? -11.478 -5.938 30.437 1.00 88.31 210 GLU A CA 1
ATOM 1762 C C . GLU A 1 210 ? -10.426 -7.072 30.404 1.00 88.31 210 GLU A C 1
ATOM 1764 O O . GLU A 1 210 ? -9.324 -6.939 30.934 1.00 88.31 210 GLU A O 1
ATOM 1769 N N . GLY A 1 211 ? -10.753 -8.204 29.784 1.00 88.69 211 GLY A N 1
ATOM 1770 C CA . GLY A 1 211 ? -9.878 -9.358 29.659 1.00 88.69 211 GLY A CA 1
ATOM 1771 C C . GLY A 1 211 ? -9.673 -10.167 30.936 1.00 88.69 211 GLY A C 1
ATOM 1772 O O . GLY A 1 211 ? -10.083 -9.795 32.034 1.00 88.69 211 GLY A O 1
ATOM 1773 N N . VAL A 1 212 ? -8.993 -11.305 30.777 1.00 87.44 212 VAL A N 1
ATOM 1774 C CA . VAL A 1 212 ? -8.687 -12.258 31.865 1.00 87.44 212 VAL A CA 1
ATOM 1775 C C . VAL A 1 212 ? -7.191 -12.342 32.196 1.00 87.44 212 VAL A C 1
ATOM 1777 O O . VAL A 1 212 ? -6.762 -13.221 32.946 1.00 87.44 212 VAL A O 1
ATOM 1780 N N . TRP A 1 213 ? -6.366 -11.466 31.614 1.00 84.62 213 TRP A N 1
ATOM 1781 C CA . TRP A 1 213 ? -4.924 -11.437 31.867 1.00 84.62 213 TRP A CA 1
ATOM 1782 C C . TRP A 1 213 ? -4.587 -10.772 33.204 1.00 84.62 213 TRP A C 1
ATOM 1784 O O . TRP A 1 213 ? -5.362 -10.007 33.779 1.00 84.62 213 TRP A O 1
ATOM 1794 N N . GLN A 1 214 ? -3.381 -11.052 33.699 1.00 81.88 214 GLN A N 1
ATOM 1795 C CA . GLN A 1 214 ? -2.858 -10.373 34.876 1.00 81.88 214 GLN A CA 1
ATOM 1796 C C . GLN A 1 214 ? -2.554 -8.913 34.533 1.00 81.88 214 GLN A C 1
ATOM 1798 O O . GLN A 1 214 ? -1.721 -8.643 33.667 1.00 81.88 214 GLN A O 1
ATOM 1803 N N . ARG A 1 215 ? -3.224 -7.990 35.226 1.00 77.75 215 ARG A N 1
ATOM 1804 C CA . ARG A 1 215 ? -3.048 -6.552 35.025 1.00 77.75 215 ARG A CA 1
ATOM 1805 C C . ARG A 1 215 ? -1.676 -6.072 35.476 1.00 77.75 215 ARG A C 1
ATOM 1807 O O . ARG A 1 215 ? -1.164 -6.497 36.514 1.00 77.75 215 ARG A O 1
ATOM 1814 N N . SER A 1 216 ? -1.116 -5.169 34.685 1.00 72.69 216 SER A N 1
ATOM 1815 C CA . SER A 1 216 ? 0.092 -4.415 34.979 1.00 72.69 216 SER A CA 1
ATOM 1816 C C . SER A 1 216 ? -0.269 -3.007 35.446 1.00 72.69 216 SER A C 1
ATOM 1818 O O . SER A 1 216 ? -1.198 -2.396 34.927 1.00 72.69 216 SER A O 1
ATOM 1820 N N . SER A 1 217 ? 0.501 -2.461 36.391 1.00 66.69 217 SER A N 1
ATOM 1821 C CA . SER A 1 217 ? 0.464 -1.024 36.701 1.00 66.69 217 SER A CA 1
ATOM 1822 C C . SER A 1 217 ? 1.122 -0.178 35.604 1.00 66.69 217 SER A C 1
ATOM 1824 O O . SER A 1 217 ? 1.004 1.044 35.606 1.00 66.69 217 SER A O 1
ATOM 1826 N N . ASP A 1 218 ? 1.844 -0.819 34.682 1.00 72.00 218 ASP A N 1
ATOM 1827 C CA . ASP A 1 218 ? 2.439 -0.171 33.522 1.00 72.00 218 ASP A CA 1
ATOM 1828 C C . ASP A 1 218 ? 1.427 -0.089 32.372 1.00 72.00 218 ASP A C 1
ATOM 1830 O O . ASP A 1 218 ? 1.159 -1.075 31.674 1.00 72.00 218 ASP A O 1
ATOM 1834 N N . LEU A 1 219 ? 0.908 1.122 32.156 1.00 70.56 219 LEU A N 1
ATOM 1835 C CA . LEU A 1 219 ? -0.022 1.434 31.076 1.00 70.56 219 LEU A CA 1
ATOM 1836 C C . LEU A 1 219 ? 0.538 1.053 29.701 1.00 70.56 219 LEU A C 1
ATOM 1838 O O . LEU A 1 219 ? -0.226 0.676 28.819 1.00 70.56 219 LEU A O 1
ATOM 1842 N N . GLN A 1 220 ? 1.851 1.125 29.487 1.00 71.62 220 GLN A N 1
ATOM 1843 C CA . GLN A 1 220 ? 2.439 0.801 28.190 1.00 71.62 220 GLN A CA 1
ATOM 1844 C C . GLN A 1 220 ? 2.227 -0.673 27.837 1.00 71.62 220 GLN A C 1
ATOM 1846 O O . GLN A 1 220 ? 1.863 -0.989 26.706 1.00 71.62 220 GLN A O 1
ATOM 1851 N N . HIS A 1 221 ? 2.375 -1.565 28.819 1.00 75.88 221 HIS A N 1
ATOM 1852 C CA . HIS A 1 221 ? 2.084 -2.988 28.653 1.00 75.88 221 HIS A CA 1
ATOM 1853 C C . HIS A 1 221 ? 0.586 -3.257 28.469 1.00 75.88 221 HIS A C 1
ATOM 1855 O O . HIS A 1 221 ? 0.222 -4.136 27.686 1.00 75.88 221 HIS A O 1
ATOM 1861 N N . GLU A 1 222 ? -0.283 -2.503 29.148 1.00 79.56 222 GLU A N 1
ATOM 1862 C CA . GLU A 1 222 ? -1.736 -2.612 28.960 1.00 79.56 222 GLU A CA 1
ATOM 1863 C C . GLU A 1 222 ? -2.172 -2.136 27.566 1.00 79.56 222 GLU A C 1
ATOM 1865 O O . GLU A 1 222 ? -3.025 -2.762 26.946 1.00 79.56 222 GLU A O 1
ATOM 1870 N N . ARG A 1 223 ? -1.526 -1.103 27.010 1.00 79.19 223 ARG A N 1
ATOM 1871 C CA . ARG A 1 223 ? -1.820 -0.564 25.668 1.00 79.19 223 ARG A CA 1
ATOM 1872 C C . ARG A 1 223 ? -1.494 -1.511 24.519 1.00 79.19 223 ARG A C 1
ATOM 1874 O O . ARG A 1 223 ? -2.028 -1.346 23.424 1.00 79.19 223 ARG A O 1
ATOM 1881 N N . LEU A 1 224 ? -0.620 -2.492 24.738 1.00 84.38 224 LEU A N 1
ATOM 1882 C CA . LEU A 1 224 ? -0.351 -3.522 23.733 1.00 84.38 224 LEU A CA 1
ATOM 1883 C C . LEU A 1 224 ? -1.529 -4.499 23.575 1.00 84.38 224 LEU A C 1
ATOM 1885 O O . LEU A 1 224 ? -1.575 -5.220 22.579 1.00 84.38 224 LEU A O 1
ATOM 1889 N N . ARG A 1 225 ? -2.466 -4.525 24.535 1.00 88.94 225 ARG A N 1
ATOM 1890 C CA . ARG A 1 225 ? -3.666 -5.366 24.514 1.00 88.94 225 ARG A CA 1
ATOM 1891 C C . ARG A 1 225 ? -4.896 -4.548 24.170 1.00 88.94 225 ARG A C 1
ATOM 1893 O O . ARG A 1 225 ? -5.325 -3.698 24.955 1.00 88.94 225 ARG A O 1
ATOM 1900 N N . SER A 1 226 ? -5.514 -4.877 23.042 1.00 90.88 226 SER A N 1
ATOM 1901 C CA . SER A 1 226 ? -6.877 -4.431 22.796 1.00 90.88 226 SER A CA 1
ATOM 1902 C C . SER A 1 226 ? -7.869 -5.281 23.578 1.00 90.88 226 SER A C 1
ATOM 1904 O O . SER A 1 226 ? -7.610 -6.455 23.861 1.00 90.88 226 SER A O 1
ATOM 1906 N N . VAL A 1 227 ? -9.019 -4.688 23.894 1.00 92.75 227 VAL A N 1
ATOM 1907 C CA . VAL A 1 227 ? -10.212 -5.424 24.351 1.00 92.75 227 VAL A CA 1
ATOM 1908 C C . VAL A 1 227 ? -11.105 -5.873 23.206 1.00 92.75 227 VAL A C 1
ATOM 1910 O O . VAL A 1 227 ? -11.997 -6.676 23.428 1.00 92.75 227 VAL A O 1
ATOM 1913 N N . SER A 1 228 ? -10.857 -5.418 21.978 1.00 94.81 228 SER A N 1
ATOM 1914 C CA . SER A 1 228 ? -11.583 -5.858 20.782 1.00 94.81 228 SER A CA 1
ATOM 1915 C C . SER A 1 228 ? -11.709 -7.398 20.680 1.00 94.81 228 SER A C 1
ATOM 1917 O O . SER A 1 228 ? -12.825 -7.883 20.487 1.00 94.81 228 SER A O 1
ATOM 1919 N N . PRO A 1 229 ? -10.657 -8.208 20.955 1.00 95.19 229 PRO A N 1
ATOM 1920 C CA . PRO A 1 229 ? -10.771 -9.671 21.002 1.00 95.19 229 PRO A CA 1
ATOM 1921 C C . PRO A 1 229 ? -11.791 -10.248 21.995 1.00 95.19 229 PRO A C 1
ATOM 1923 O O . PRO A 1 229 ? -12.257 -11.366 21.806 1.00 95.19 229 PRO A O 1
ATOM 1926 N N . GLU A 1 230 ? -12.130 -9.519 23.060 1.00 96.19 230 GLU A N 1
ATOM 1927 C CA . GLU A 1 230 ? -13.098 -9.947 24.079 1.00 96.19 230 GLU A CA 1
ATOM 1928 C C . GLU A 1 230 ? -14.546 -9.891 23.565 1.00 96.19 230 GLU A C 1
ATOM 1930 O O . GLU A 1 230 ? -15.447 -10.495 24.148 1.00 96.19 230 GLU A O 1
ATOM 1935 N N . PHE A 1 231 ? -14.758 -9.198 22.443 1.00 97.06 231 PHE A N 1
ATOM 1936 C CA . PHE A 1 231 ? -16.042 -9.002 21.781 1.00 97.06 231 PHE A CA 1
ATOM 1937 C C . PHE A 1 231 ? -16.120 -9.743 20.440 1.00 97.06 231 PHE A C 1
ATOM 1939 O O . PHE A 1 231 ? -16.931 -9.379 19.596 1.00 97.06 231 PHE A O 1
ATOM 1946 N N . GLU A 1 232 ? -15.349 -10.822 20.255 1.00 95.94 232 GLU A N 1
ATOM 1947 C CA . GLU A 1 232 ? -15.337 -11.632 19.020 1.00 95.94 232 GLU A CA 1
ATOM 1948 C C . GLU A 1 232 ? -16.740 -12.111 18.585 1.00 95.94 232 GLU A C 1
ATOM 1950 O O . GLU A 1 232 ? -17.018 -12.224 17.395 1.00 95.94 232 GLU A O 1
ATOM 1955 N N . CYS A 1 233 ? -17.682 -12.284 19.520 1.00 96.56 233 CYS A N 1
ATOM 1956 C CA . CYS A 1 233 ? -19.082 -12.577 19.189 1.00 96.56 233 CYS A CA 1
ATOM 1957 C C . CYS A 1 233 ? -19.757 -11.498 18.313 1.00 96.56 233 CYS A C 1
ATOM 1959 O O . CYS A 1 233 ? -20.649 -11.816 17.528 1.00 96.56 233 CYS A O 1
ATOM 1961 N N . VAL A 1 234 ? -19.344 -10.227 18.414 1.00 98.12 234 VAL A N 1
ATOM 1962 C CA . VAL A 1 234 ? -19.818 -9.142 17.540 1.00 98.12 234 VAL A CA 1
ATOM 1963 C C . VAL A 1 234 ? -19.313 -9.362 16.118 1.00 98.12 234 VAL A C 1
ATOM 1965 O O . VAL A 1 234 ? -20.109 -9.262 15.181 1.00 98.12 234 VAL A O 1
ATOM 1968 N N . ASP A 1 235 ? -18.035 -9.728 15.961 1.00 97.19 235 ASP A N 1
ATOM 1969 C CA . ASP A 1 235 ? -17.460 -10.068 14.657 1.00 97.19 235 ASP A CA 1
ATOM 1970 C C . ASP A 1 235 ? -18.231 -11.221 14.021 1.00 97.19 235 ASP A C 1
ATOM 1972 O O . ASP A 1 235 ? -18.643 -11.127 12.871 1.00 97.19 235 ASP A O 1
ATOM 1976 N N . GLU A 1 236 ? -18.483 -12.294 14.773 1.00 97.25 236 GLU A N 1
ATOM 1977 C CA . GLU A 1 236 ? -19.175 -13.485 14.272 1.00 97.25 236 GLU A CA 1
ATOM 1978 C C . GLU A 1 236 ? -20.595 -13.173 13.779 1.00 97.25 236 GLU A C 1
ATOM 1980 O O . GLU A 1 236 ? -20.993 -13.621 12.697 1.00 97.25 236 GLU A O 1
ATOM 1985 N N . ILE A 1 237 ? -21.356 -12.367 14.531 1.00 98.12 237 ILE A N 1
ATOM 1986 C CA . ILE A 1 237 ? -22.694 -11.910 14.122 1.00 98.12 237 ILE A CA 1
ATOM 1987 C C . ILE A 1 237 ? -22.599 -11.078 12.844 1.00 98.12 237 ILE A C 1
ATOM 1989 O O . ILE A 1 237 ? -23.383 -11.264 11.906 1.00 98.12 237 ILE A O 1
ATOM 1993 N N . TYR A 1 238 ? -21.649 -10.151 12.788 1.00 98.25 238 TYR A N 1
ATOM 1994 C CA . TYR A 1 238 ? -21.495 -9.252 11.655 1.00 98.25 238 TYR A CA 1
ATOM 1995 C C . TYR A 1 238 ? -21.030 -9.999 10.388 1.00 98.25 238 TYR A C 1
ATOM 1997 O O . TYR A 1 238 ? -21.600 -9.829 9.309 1.00 98.25 238 TYR A O 1
ATOM 2005 N N . GLU A 1 239 ? -20.079 -10.920 10.520 1.00 97.69 239 GLU A N 1
ATOM 2006 C CA . GLU A 1 239 ? -19.597 -11.814 9.461 1.00 97.69 239 GLU A CA 1
ATOM 2007 C C . GLU A 1 239 ? -20.700 -12.738 8.934 1.00 97.69 239 GLU A C 1
ATOM 2009 O O . GLU A 1 239 ? -20.815 -12.945 7.722 1.00 97.69 239 GLU A O 1
ATOM 2014 N N . ALA A 1 240 ? -21.550 -13.272 9.818 1.00 97.75 240 ALA A N 1
ATOM 2015 C CA . ALA A 1 240 ? -22.712 -14.059 9.414 1.00 97.75 240 ALA A CA 1
ATOM 2016 C C . ALA A 1 240 ? -23.700 -13.224 8.585 1.00 97.75 240 ALA A C 1
ATOM 2018 O O . ALA A 1 240 ? -24.281 -13.727 7.620 1.00 97.75 240 ALA A O 1
ATOM 2019 N N . ASN A 1 241 ? -23.856 -11.938 8.907 1.00 98.25 241 ASN A N 1
ATOM 2020 C CA . ASN A 1 241 ? -24.680 -11.011 8.135 1.00 98.25 241 ASN A CA 1
ATOM 2021 C C . ASN A 1 241 ? -24.078 -10.650 6.773 1.00 98.25 241 ASN A C 1
ATOM 2023 O O . ASN A 1 241 ? -24.829 -10.573 5.797 1.00 98.25 241 ASN A O 1
ATOM 2027 N N . ILE A 1 242 ? -22.753 -10.495 6.681 1.00 96.81 242 ILE A N 1
ATOM 2028 C CA . ILE A 1 242 ? -22.059 -10.340 5.394 1.00 96.81 242 ILE A CA 1
ATOM 2029 C C . ILE A 1 242 ? -22.293 -11.578 4.523 1.00 96.81 242 ILE A C 1
ATOM 2031 O O . ILE A 1 242 ? -22.741 -11.466 3.383 1.00 96.81 242 ILE A O 1
ATOM 2035 N N . LYS A 1 243 ? -22.074 -12.779 5.074 1.00 96.00 243 LYS A N 1
ATOM 2036 C CA . LYS A 1 243 ? -22.299 -14.049 4.361 1.00 96.00 243 LYS A CA 1
ATOM 2037 C C . LYS A 1 243 ? -23.748 -14.239 3.918 1.00 96.00 243 LYS A C 1
ATOM 2039 O O . LYS A 1 243 ? -23.994 -14.823 2.866 1.00 96.00 243 LYS A O 1
ATOM 2044 N N . ALA A 1 244 ? -24.702 -13.753 4.709 1.00 96.00 244 ALA A N 1
ATOM 2045 C CA . ALA A 1 244 ? -26.121 -13.780 4.372 1.00 96.00 244 ALA A CA 1
ATOM 2046 C C . ALA A 1 244 ? -26.531 -12.704 3.346 1.00 96.00 244 ALA A C 1
ATOM 2048 O O . ALA A 1 244 ? -27.694 -12.677 2.946 1.00 96.00 244 ALA A O 1
ATOM 2049 N N . GLY A 1 245 ? -25.617 -11.813 2.937 1.00 95.00 245 GLY A N 1
ATOM 2050 C CA . GLY A 1 245 ? -25.898 -10.692 2.035 1.00 95.00 245 GLY A CA 1
ATOM 2051 C C . GLY A 1 245 ? -26.778 -9.601 2.652 1.00 95.00 245 GLY A C 1
ATOM 2052 O O . GLY A 1 245 ? -27.345 -8.793 1.923 1.00 95.00 245 GLY A O 1
ATOM 2053 N N . LYS A 1 246 ? -26.924 -9.591 3.983 1.00 95.94 246 LYS A N 1
ATOM 2054 C CA . LYS A 1 246 ? -27.731 -8.610 4.732 1.00 95.94 246 LYS A CA 1
ATOM 2055 C C . LYS A 1 246 ? -26.960 -7.325 5.009 1.00 95.94 246 LYS A C 1
ATOM 2057 O O . LYS A 1 246 ? -27.550 -6.256 5.116 1.00 95.94 246 LYS A O 1
ATOM 2062 N N . ILE A 1 247 ? -25.642 -7.450 5.129 1.00 96.31 247 ILE A N 1
ATOM 2063 C CA . ILE A 1 247 ? -24.704 -6.338 5.200 1.00 96.31 247 ILE A CA 1
ATOM 2064 C C . ILE A 1 247 ? -23.771 -6.465 4.003 1.00 96.31 247 ILE A C 1
ATOM 2066 O O . ILE A 1 247 ? -23.184 -7.520 3.777 1.00 96.31 247 ILE A O 1
ATOM 2070 N N . THR A 1 248 ? -23.646 -5.393 3.231 1.00 95.38 248 THR A N 1
ATOM 2071 C CA . THR A 1 248 ? -22.821 -5.344 2.022 1.00 95.38 248 THR A CA 1
ATOM 2072 C C . THR A 1 248 ? -21.787 -4.228 2.117 1.00 95.38 248 THR A C 1
ATOM 2074 O O . THR A 1 248 ? -21.919 -3.284 2.907 1.00 95.38 248 THR A O 1
ATOM 2077 N N . ASP A 1 249 ? -20.740 -4.337 1.302 1.00 95.25 249 ASP A N 1
ATOM 2078 C CA . ASP A 1 249 ? -19.704 -3.311 1.189 1.00 95.25 249 ASP A CA 1
ATOM 2079 C C . ASP A 1 249 ? -20.282 -2.007 0.622 1.00 95.25 249 ASP A C 1
ATOM 2081 O O . ASP A 1 249 ? -20.150 -0.953 1.238 1.00 95.25 249 ASP A O 1
ATOM 2085 N N . ALA A 1 250 ? -21.040 -2.085 -0.472 1.00 94.25 250 ALA A N 1
ATOM 2086 C CA . ALA A 1 250 ? -21.694 -0.935 -1.089 1.00 94.25 250 ALA A CA 1
ATOM 2087 C C . ALA A 1 250 ? -23.200 -0.866 -0.784 1.00 94.25 250 ALA A C 1
ATOM 2089 O O . ALA A 1 250 ? -23.899 -1.886 -0.765 1.00 94.25 250 ALA A O 1
ATOM 2090 N N . GLU A 1 251 ? -23.716 0.355 -0.607 1.00 90.38 251 GLU A N 1
ATOM 2091 C CA . GLU A 1 251 ? -25.154 0.647 -0.568 1.00 90.38 251 GLU A CA 1
ATOM 2092 C C . GLU A 1 251 ? -25.657 0.921 -2.001 1.00 90.38 251 GLU A C 1
ATOM 2094 O O . GLU A 1 251 ? -25.900 2.061 -2.405 1.00 90.38 251 GLU A O 1
ATOM 2099 N N . GLY A 1 252 ? -25.775 -0.147 -2.795 1.00 90.12 252 GLY A N 1
ATOM 2100 C CA . GLY A 1 252 ? -26.166 -0.094 -4.207 1.00 90.12 252 GLY A CA 1
ATOM 2101 C C . GLY A 1 252 ? -24.985 0.023 -5.178 1.00 90.12 252 GLY A C 1
ATOM 2102 O O . GLY A 1 252 ? -23.836 -0.203 -4.820 1.00 90.12 252 GLY A O 1
ATOM 2103 N N . GLU A 1 253 ? -25.285 0.354 -6.433 1.00 92.38 253 GLU A N 1
ATOM 2104 C CA . GLU A 1 253 ?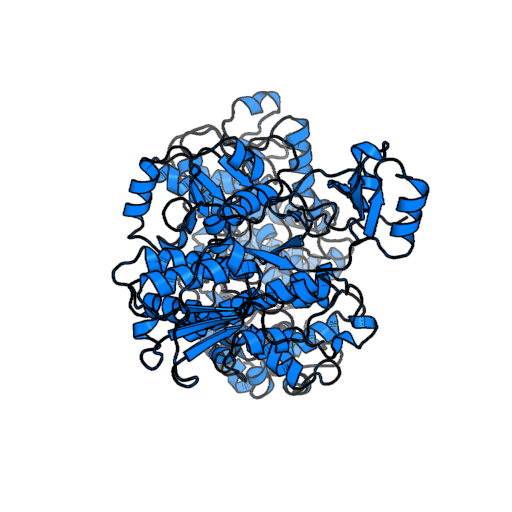 -24.308 0.409 -7.532 1.00 92.38 253 GLU A CA 1
ATOM 2105 C C . GLU A 1 253 ? -23.656 1.799 -7.677 1.00 92.38 253 GLU A C 1
ATOM 2107 O O . GLU A 1 253 ? -24.134 2.794 -7.123 1.00 92.38 253 GLU A O 1
ATOM 2112 N N . ALA A 1 254 ? -22.613 1.909 -8.508 1.00 92.38 254 ALA A N 1
ATOM 2113 C CA . ALA A 1 254 ? -21.904 3.168 -8.784 1.00 92.38 254 ALA A CA 1
ATOM 2114 C C . ALA A 1 254 ? -22.821 4.352 -9.156 1.00 92.38 254 ALA A C 1
ATOM 2116 O O . ALA A 1 254 ? -22.619 5.478 -8.695 1.00 92.38 254 ALA A O 1
ATOM 2117 N N . ASP A 1 255 ? -23.869 4.111 -9.951 1.00 93.31 255 ASP A N 1
ATOM 2118 C CA . ASP A 1 255 ? -24.828 5.155 -10.326 1.00 93.31 255 ASP A CA 1
ATOM 2119 C C . ASP A 1 255 ? -25.575 5.721 -9.109 1.00 93.31 255 ASP A C 1
ATOM 2121 O O . ASP A 1 255 ? -25.825 6.928 -9.048 1.00 93.31 255 ASP A O 1
ATOM 2125 N N . ALA A 1 256 ? -25.900 4.880 -8.121 1.00 93.50 256 ALA A N 1
ATOM 2126 C CA . ALA A 1 256 ? -26.558 5.313 -6.892 1.00 93.50 256 ALA A CA 1
ATOM 2127 C C . ALA A 1 256 ? -25.634 6.220 -6.067 1.00 93.50 256 ALA A C 1
ATOM 2129 O O . ALA A 1 256 ? -26.066 7.291 -5.625 1.00 93.50 256 ALA A O 1
ATOM 2130 N N . LEU A 1 257 ? -24.349 5.859 -5.956 1.00 95.12 257 LEU A N 1
ATOM 2131 C CA . LEU A 1 257 ? -23.333 6.698 -5.320 1.00 95.12 257 LEU A CA 1
ATOM 2132 C C . LEU A 1 257 ? -23.246 8.071 -5.996 1.00 95.12 257 LEU A C 1
ATOM 2134 O O . LEU A 1 257 ? -23.353 9.096 -5.324 1.00 95.12 257 LEU A O 1
ATOM 2138 N N . PHE A 1 258 ? -23.126 8.130 -7.326 1.00 95.38 258 PHE A N 1
ATOM 2139 C CA . PHE A 1 258 ? -23.038 9.416 -8.026 1.00 95.38 258 PHE A CA 1
ATOM 2140 C C . PHE A 1 258 ? -24.285 10.284 -7.836 1.00 95.38 258 PHE A C 1
ATOM 2142 O O . PHE A 1 258 ? -24.167 11.503 -7.706 1.00 95.38 258 PHE A O 1
ATOM 2149 N N . GLN A 1 259 ? -25.485 9.697 -7.791 1.00 94.31 259 GLN A N 1
ATOM 2150 C CA . GLN A 1 259 ? -26.700 10.459 -7.480 1.00 94.31 259 GLN A CA 1
ATOM 2151 C C . GLN A 1 259 ? -26.698 10.986 -6.042 1.00 94.31 259 GLN A C 1
ATOM 2153 O O . GLN A 1 259 ? -27.095 12.131 -5.816 1.00 94.31 259 GLN A O 1
ATOM 2158 N N . LYS A 1 260 ? -26.207 10.195 -5.080 1.00 94.25 260 LYS A N 1
ATOM 2159 C CA . LYS A 1 260 ? -26.046 10.623 -3.683 1.00 94.25 260 LYS A CA 1
ATOM 2160 C C . LYS A 1 260 ? -25.078 11.803 -3.590 1.00 94.25 260 LYS A C 1
ATOM 2162 O O . LYS A 1 260 ? -25.428 12.829 -3.008 1.00 94.25 260 LYS A O 1
ATOM 2167 N N . LEU A 1 261 ? -23.919 11.702 -4.241 1.00 96.06 261 LEU A N 1
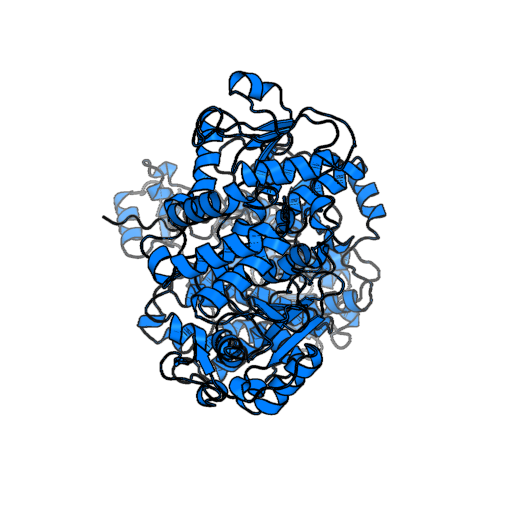ATOM 2168 C CA . LEU A 1 261 ? -22.877 12.731 -4.237 1.00 96.06 261 LEU A CA 1
ATOM 2169 C C . LEU A 1 261 ? -23.302 14.031 -4.932 1.00 96.06 261 LEU A C 1
ATOM 2171 O O . LEU A 1 261 ? -22.971 15.101 -4.439 1.00 96.06 261 LEU A O 1
ATOM 2175 N N . LYS A 1 262 ? -24.107 13.989 -6.004 1.00 95.19 262 LYS A N 1
ATOM 2176 C CA . LYS A 1 262 ? -24.630 15.211 -6.661 1.00 95.19 262 LYS A CA 1
ATOM 2177 C C . LYS A 1 262 ? -25.411 16.138 -5.725 1.00 95.19 262 LYS A C 1
ATOM 2179 O O . LYS A 1 262 ? -25.497 17.334 -5.992 1.00 95.19 262 LYS A O 1
ATOM 2184 N N . ASN A 1 263 ? -25.987 15.596 -4.653 1.00 89.38 263 ASN A N 1
ATOM 2185 C CA . ASN A 1 263 ? -26.744 16.364 -3.665 1.00 89.38 263 ASN A CA 1
ATOM 2186 C C . ASN A 1 263 ? -25.881 16.862 -2.494 1.00 89.38 263 ASN A C 1
ATOM 2188 O O . ASN A 1 263 ? -26.382 17.586 -1.632 1.00 89.38 263 ASN A O 1
ATOM 2192 N N . LYS A 1 264 ? -24.602 16.477 -2.436 1.00 94.06 264 LYS A N 1
ATOM 2193 C CA . LYS A 1 264 ? -23.660 16.873 -1.387 1.00 94.06 264 LYS A CA 1
ATOM 2194 C C . LYS A 1 264 ? -22.823 18.053 -1.876 1.00 94.06 264 LYS A C 1
ATOM 2196 O O . LYS A 1 264 ? -22.477 18.141 -3.050 1.00 94.06 264 LYS A O 1
ATOM 2201 N N . LYS A 1 265 ? -22.524 18.984 -0.968 1.00 92.44 265 LYS A N 1
ATOM 2202 C CA . LYS A 1 265 ? -21.740 20.190 -1.282 1.00 92.44 265 LYS A CA 1
ATOM 2203 C C . LYS A 1 265 ? -20.292 20.096 -0.823 1.00 92.44 265 LYS A C 1
ATOM 2205 O O . LYS A 1 265 ? -19.442 20.678 -1.476 1.00 92.44 265 LYS A O 1
ATOM 2210 N N . GLU A 1 266 ? -20.028 19.375 0.263 1.00 96.81 266 GLU A N 1
ATOM 2211 C CA . GLU A 1 266 ? -18.733 19.345 0.953 1.00 96.81 266 GLU A CA 1
ATOM 2212 C C . GLU A 1 266 ? -18.013 18.014 0.707 1.00 96.81 266 GLU A C 1
ATOM 2214 O O . GLU A 1 266 ? -17.791 17.227 1.620 1.00 96.81 266 GLU A O 1
ATOM 2219 N N . ILE A 1 267 ? -17.700 17.718 -0.557 1.00 98.31 267 ILE A N 1
ATOM 2220 C CA . ILE A 1 267 ? -17.032 16.463 -0.935 1.00 98.31 267 ILE A CA 1
ATOM 2221 C C . ILE A 1 267 ? -15.515 16.635 -0.837 1.00 98.31 267 ILE A C 1
ATOM 2223 O O . ILE A 1 267 ? -14.958 17.573 -1.417 1.00 98.31 267 ILE A O 1
ATOM 2227 N N . ILE A 1 268 ? -14.861 15.711 -0.138 1.00 98.06 268 ILE A N 1
ATOM 2228 C CA . ILE A 1 268 ? -13.419 15.651 0.096 1.00 98.06 268 ILE A CA 1
ATOM 2229 C C . ILE A 1 268 ? -12.875 14.336 -0.471 1.00 98.06 268 ILE A C 1
ATOM 2231 O O . ILE A 1 268 ? -13.413 13.268 -0.186 1.00 98.06 268 ILE A O 1
ATOM 2235 N N . ILE A 1 269 ? -11.796 14.394 -1.250 1.00 97.75 269 ILE A N 1
ATOM 2236 C CA . ILE A 1 269 ? -11.060 13.191 -1.676 1.00 97.75 269 ILE A CA 1
ATOM 2237 C C . ILE A 1 269 ? -9.872 12.981 -0.744 1.00 97.75 269 ILE A C 1
ATOM 2239 O O . ILE A 1 269 ? -9.133 13.926 -0.472 1.00 97.75 269 ILE A O 1
ATOM 2243 N N . ILE A 1 270 ? -9.680 11.750 -0.276 1.00 95.31 270 ILE A N 1
ATOM 2244 C CA . ILE A 1 270 ? -8.526 11.363 0.537 1.00 95.31 270 ILE A CA 1
ATOM 2245 C C . ILE A 1 270 ? -7.324 11.099 -0.368 1.00 95.31 270 ILE A C 1
ATOM 2247 O O . ILE A 1 270 ? -7.399 10.251 -1.253 1.00 95.31 270 ILE A O 1
ATOM 2251 N N . GLY A 1 271 ? -6.224 11.810 -0.108 1.00 93.06 271 GLY A N 1
ATOM 2252 C CA . GLY A 1 271 ? -4.964 11.708 -0.837 1.00 93.06 271 GLY A CA 1
ATOM 2253 C C . GLY A 1 271 ? -4.777 12.784 -1.911 1.00 93.06 271 GLY A C 1
ATOM 2254 O O . GLY A 1 271 ? -5.706 13.476 -2.330 1.00 93.06 271 GLY A O 1
ATOM 2255 N N . THR A 1 272 ? -3.529 12.934 -2.364 1.00 93.06 272 THR A N 1
ATOM 2256 C CA . THR A 1 272 ? -3.134 13.840 -3.464 1.00 93.06 272 THR A CA 1
ATOM 2257 C C . THR A 1 272 ? -2.440 13.110 -4.616 1.00 93.06 272 THR A C 1
ATOM 2259 O O . THR A 1 272 ? -2.068 13.724 -5.618 1.00 93.06 272 THR A O 1
ATOM 2262 N N . ASP A 1 273 ? -2.279 11.794 -4.495 1.00 91.50 273 ASP A N 1
ATOM 2263 C CA . ASP A 1 273 ? -1.603 10.953 -5.475 1.00 91.50 273 ASP A CA 1
ATOM 2264 C C . ASP A 1 273 ? -2.407 10.769 -6.773 1.00 91.50 273 ASP A C 1
ATOM 2266 O O . ASP A 1 273 ? -3.482 11.335 -6.996 1.00 91.50 273 ASP A O 1
ATOM 2270 N N . ALA A 1 274 ? -1.860 9.961 -7.676 1.00 91.00 274 ALA A N 1
ATOM 2271 C CA . ALA A 1 274 ? -2.460 9.741 -8.976 1.00 91.00 274 ALA A CA 1
ATOM 2272 C C . ALA A 1 274 ? -3.802 8.981 -8.931 1.00 91.00 274 ALA A C 1
ATOM 2274 O O . ALA A 1 274 ? -4.606 9.147 -9.847 1.00 91.00 274 ALA A O 1
ATOM 2275 N N . GLU A 1 275 ? -4.073 8.151 -7.916 1.00 91.12 275 GLU A N 1
ATOM 2276 C CA . GLU A 1 275 ? -5.371 7.463 -7.779 1.00 91.12 275 GLU A CA 1
ATOM 2277 C C . GLU A 1 275 ? -6.445 8.433 -7.252 1.00 91.12 275 GLU A C 1
ATOM 2279 O O . GLU A 1 275 ? -7.567 8.474 -7.769 1.00 91.12 275 GLU A O 1
ATOM 2284 N N . SER A 1 276 ? -6.056 9.323 -6.339 1.00 94.25 276 SER A N 1
ATOM 2285 C CA . SER A 1 276 ? -6.882 10.428 -5.835 1.00 94.25 276 SER A CA 1
ATOM 2286 C C . SER A 1 276 ? -7.264 11.409 -6.955 1.00 94.25 276 SER A C 1
ATOM 2288 O O . SER A 1 276 ? -8.414 11.839 -7.085 1.00 94.25 276 SER A O 1
ATOM 2290 N N . GLN A 1 277 ? -6.318 11.725 -7.840 1.00 95.06 277 GLN A N 1
ATOM 2291 C CA . GLN A 1 277 ? -6.556 12.586 -9.003 1.00 95.06 277 GLN A CA 1
ATOM 2292 C C . GLN A 1 277 ? -7.412 11.913 -10.087 1.00 95.06 277 GLN A C 1
ATOM 2294 O O . GLN A 1 277 ? -8.248 12.577 -10.707 1.00 95.06 277 GLN A O 1
ATOM 2299 N N . ASP A 1 278 ? -7.268 10.599 -10.295 1.00 94.12 278 ASP A N 1
ATOM 2300 C CA . ASP A 1 278 ? -8.184 9.833 -11.152 1.00 94.12 278 ASP A CA 1
ATOM 2301 C C . ASP A 1 278 ? -9.614 9.852 -10.604 1.00 94.12 278 ASP A C 1
ATOM 2303 O O . ASP A 1 278 ? -10.566 9.997 -11.375 1.00 94.12 278 ASP A O 1
ATOM 2307 N N . THR A 1 279 ? -9.764 9.773 -9.281 1.00 95.06 279 THR A N 1
ATOM 2308 C CA . THR A 1 279 ? -11.059 9.904 -8.605 1.00 95.06 279 THR A CA 1
ATOM 2309 C C . THR A 1 279 ? -11.677 11.273 -8.862 1.00 95.06 279 THR A C 1
ATOM 2311 O O . THR A 1 279 ? -12.833 11.358 -9.277 1.00 95.06 279 THR A O 1
ATOM 2314 N N . TYR A 1 280 ? -10.903 12.354 -8.726 1.00 96.06 280 TYR A N 1
ATOM 2315 C CA . TYR A 1 280 ? -11.386 13.697 -9.054 1.00 96.06 280 TYR A CA 1
ATOM 2316 C C . TYR A 1 280 ? -11.840 13.803 -10.515 1.00 96.06 280 TYR A C 1
ATOM 2318 O O . TYR A 1 280 ? -12.927 14.301 -10.808 1.00 96.06 280 TYR A O 1
ATOM 2326 N N . ASN A 1 281 ? -11.049 13.264 -11.443 1.00 94.19 281 ASN A N 1
ATOM 2327 C CA . ASN A 1 281 ? -11.397 13.225 -12.858 1.00 94.19 281 ASN A CA 1
ATOM 2328 C C . ASN A 1 281 ? -12.699 12.445 -13.136 1.00 94.19 281 ASN A C 1
ATOM 2330 O O . ASN A 1 281 ? -13.511 12.870 -13.962 1.00 94.19 281 ASN A O 1
ATOM 2334 N N . LEU A 1 282 ? -12.918 11.326 -12.443 1.00 94.50 282 LEU A N 1
ATOM 2335 C CA . LEU A 1 282 ? -14.144 10.531 -12.536 1.00 94.50 282 LEU A CA 1
ATOM 2336 C C . LEU A 1 282 ? -15.370 11.281 -11.990 1.00 94.50 282 LEU A C 1
ATOM 2338 O O . LEU A 1 282 ? -16.447 11.221 -12.590 1.00 94.50 282 LEU A O 1
ATOM 2342 N N . LEU A 1 283 ? -15.221 12.011 -10.884 1.00 94.81 283 LEU A N 1
ATOM 2343 C CA . LEU A 1 283 ? -16.291 12.855 -10.349 1.00 94.81 283 LEU A CA 1
ATOM 2344 C C . LEU A 1 283 ? -16.642 13.982 -11.331 1.00 94.81 283 LEU A C 1
ATOM 2346 O O . LEU A 1 283 ? -17.820 14.159 -11.660 1.00 94.81 283 LEU A O 1
ATOM 2350 N N . LEU A 1 284 ? -15.639 14.652 -11.910 1.00 94.00 284 LEU A N 1
ATOM 2351 C CA . LEU A 1 284 ? -15.847 15.692 -12.924 1.00 94.00 284 LEU A CA 1
ATOM 2352 C C . LEU A 1 284 ? -16.578 15.165 -14.165 1.00 94.00 284 LEU A C 1
ATOM 2354 O O . LEU A 1 284 ? -17.504 15.816 -14.655 1.00 94.00 284 LEU A O 1
ATOM 2358 N N . LYS A 1 285 ? -16.231 13.961 -14.642 1.00 92.75 285 LYS A N 1
ATOM 2359 C CA . LYS A 1 285 ? -16.948 13.267 -15.732 1.00 92.75 285 LYS A CA 1
ATOM 2360 C C . LYS A 1 285 ? -18.446 13.138 -15.444 1.00 92.75 285 LYS A C 1
ATOM 2362 O O . LYS A 1 285 ? -19.271 13.279 -16.347 1.00 92.75 285 LYS A O 1
ATOM 2367 N N . ASN A 1 286 ? -18.797 12.933 -14.176 1.00 93.19 286 ASN A N 1
ATOM 2368 C CA . ASN A 1 286 ? -20.167 12.816 -13.682 1.00 93.19 286 ASN A CA 1
ATOM 2369 C C . ASN A 1 286 ? -20.781 14.145 -13.210 1.00 93.19 286 ASN A C 1
ATOM 2371 O O . ASN A 1 286 ? -21.886 14.148 -12.658 1.00 93.19 286 ASN A O 1
ATOM 2375 N N . ARG A 1 287 ? -20.118 15.276 -13.498 1.00 94.44 287 ARG A N 1
ATOM 2376 C CA . ARG A 1 287 ? -20.524 16.643 -13.121 1.00 94.44 287 ARG A CA 1
ATOM 2377 C C . ARG A 1 287 ? -20.613 16.851 -11.608 1.00 94.44 287 ARG A C 1
ATOM 2379 O O . ARG A 1 287 ? -21.474 17.590 -11.137 1.00 94.44 287 ARG A O 1
ATOM 2386 N N . ILE A 1 288 ? -19.742 16.178 -10.867 1.00 96.12 288 ILE A N 1
ATOM 2387 C CA . ILE A 1 288 ? -19.574 16.326 -9.425 1.00 96.12 288 ILE A CA 1
ATOM 2388 C C . ILE A 1 288 ? -18.238 17.026 -9.206 1.00 96.12 288 ILE A C 1
ATOM 2390 O O . ILE A 1 288 ? -17.223 16.626 -9.772 1.00 96.12 288 ILE A O 1
ATOM 2394 N N . ASP A 1 289 ? -18.255 18.084 -8.408 1.00 95.56 289 ASP A N 1
ATOM 2395 C CA . ASP A 1 289 ? -17.064 18.842 -8.048 1.00 95.56 289 ASP A CA 1
ATOM 2396 C C . ASP A 1 289 ? -16.780 18.673 -6.551 1.00 95.56 289 ASP A C 1
ATOM 2398 O O . ASP A 1 289 ? -17.685 18.371 -5.773 1.00 95.56 289 ASP A O 1
ATOM 2402 N N . ILE A 1 290 ? -15.523 18.853 -6.158 1.00 97.19 290 ILE A N 1
ATOM 2403 C CA . ILE A 1 290 ? -15.064 18.681 -4.775 1.00 97.19 290 ILE A CA 1
ATOM 2404 C C . ILE A 1 290 ? -14.725 20.028 -4.137 1.00 97.19 290 ILE A C 1
ATOM 2406 O O . ILE A 1 290 ? -14.460 21.021 -4.826 1.00 97.19 290 ILE A O 1
ATOM 2410 N N . CYS A 1 291 ? -14.672 20.055 -2.808 1.00 96.06 291 CYS A N 1
ATOM 2411 C CA . CYS A 1 291 ? -14.206 21.213 -2.050 1.00 96.06 291 CYS A CA 1
ATOM 2412 C C . CYS A 1 291 ? -12.689 21.206 -1.858 1.00 96.06 291 CYS A C 1
ATOM 2414 O O . CYS A 1 291 ? -12.048 22.245 -2.041 1.00 96.06 291 CYS A O 1
ATOM 2416 N N . ALA A 1 292 ? -12.120 20.055 -1.498 1.00 96.44 292 ALA A N 1
ATOM 2417 C CA . ALA A 1 292 ? -10.703 19.926 -1.183 1.00 96.44 292 ALA A CA 1
ATOM 2418 C C . ALA A 1 292 ? -10.201 18.485 -1.353 1.00 96.44 292 ALA A C 1
ATOM 2420 O O . ALA A 1 292 ? -10.984 17.534 -1.410 1.00 96.44 292 ALA A O 1
ATOM 2421 N N . PHE A 1 293 ? -8.880 18.351 -1.398 1.00 96.38 293 PHE A N 1
ATOM 2422 C CA . PHE A 1 293 ? -8.173 17.099 -1.158 1.00 96.38 293 PHE A CA 1
ATOM 2423 C C . PHE A 1 293 ? -7.683 17.071 0.294 1.00 96.38 293 PHE A C 1
ATOM 2425 O O . PHE A 1 293 ? -7.312 18.112 0.843 1.00 96.38 293 PHE A O 1
ATOM 2432 N N . LEU A 1 294 ? -7.669 15.890 0.902 1.00 93.31 294 LEU A N 1
ATOM 2433 C CA . LEU A 1 294 ? -7.107 15.650 2.226 1.00 93.31 294 LEU A CA 1
ATOM 2434 C C . LEU A 1 294 ? -5.682 15.106 2.087 1.00 93.31 294 LEU A C 1
ATOM 2436 O O . LEU A 1 294 ? -5.467 14.092 1.426 1.00 93.31 294 LEU A O 1
ATOM 2440 N N . GLU A 1 295 ? -4.726 15.738 2.760 1.00 88.06 295 GLU A N 1
ATOM 2441 C CA . GLU A 1 295 ? -3.361 15.231 2.924 1.00 88.06 295 GLU A CA 1
ATOM 2442 C C . GLU A 1 295 ? -3.026 15.206 4.416 1.00 88.06 295 GLU A C 1
ATOM 2444 O O . GLU A 1 295 ? -3.172 16.217 5.101 1.00 88.06 295 GLU A O 1
ATOM 2449 N N . GLU A 1 296 ? -2.623 14.046 4.941 1.00 65.94 296 GLU A N 1
ATOM 2450 C CA . GLU A 1 296 ? -2.382 13.877 6.382 1.00 65.94 296 GLU A CA 1
ATOM 2451 C C . GLU A 1 296 ? -1.226 14.757 6.887 1.00 65.94 296 GLU A C 1
ATOM 2453 O O . GLU A 1 296 ? -1.308 15.303 7.985 1.00 65.94 296 GLU A O 1
ATOM 2458 N N . GLU A 1 297 ? -0.204 14.976 6.051 1.00 59.47 297 GLU A N 1
ATOM 2459 C CA . GLU A 1 297 ? 0.951 15.837 6.329 1.00 59.47 297 GLU A CA 1
ATOM 2460 C C . GLU A 1 297 ? 0.813 17.201 5.624 1.00 59.47 297 GLU A C 1
ATOM 2462 O O . GLU A 1 297 ? 1.539 17.523 4.679 1.00 59.47 297 GLU A O 1
ATOM 2467 N N . SER A 1 298 ? -0.119 18.051 6.065 1.00 53.38 298 SER A N 1
ATOM 2468 C CA . SER A 1 298 ? -0.159 19.438 5.587 1.00 53.38 298 SER A CA 1
ATOM 2469 C C . SER A 1 298 ? 0.929 20.249 6.298 1.00 53.38 298 SER A C 1
ATOM 2471 O O . SER A 1 298 ? 0.727 20.721 7.415 1.00 53.38 298 SER A O 1
ATOM 2473 N N . GLY A 1 299 ? 2.093 20.425 5.666 1.00 53.00 299 GLY A N 1
ATOM 2474 C CA . GLY A 1 299 ? 3.255 21.147 6.215 1.00 53.00 299 GLY A CA 1
ATOM 2475 C C . GLY A 1 299 ? 3.075 22.662 6.436 1.00 53.00 299 GLY A C 1
ATOM 2476 O O . GLY A 1 299 ? 4.031 23.415 6.257 1.00 53.00 299 GLY A O 1
ATOM 2477 N N . GLY A 1 300 ? 1.865 23.127 6.762 1.00 55.84 300 GLY A N 1
ATOM 2478 C CA . GLY A 1 300 ? 1.523 24.524 7.050 1.00 55.84 300 GLY A CA 1
ATOM 2479 C C . GLY A 1 300 ? 1.552 25.474 5.846 1.00 55.84 300 GLY A C 1
ATOM 2480 O O . GLY A 1 300 ? 1.347 26.674 6.014 1.00 55.84 300 GLY A O 1
ATOM 2481 N N . GLU A 1 301 ? 1.815 24.971 4.638 1.00 65.38 301 GLU A N 1
ATOM 2482 C CA . GLU A 1 301 ? 1.840 25.758 3.402 1.00 65.38 301 GLU A CA 1
ATOM 2483 C C . GLU A 1 301 ? 0.552 25.552 2.587 1.00 65.38 301 GLU A C 1
ATOM 2485 O O . GLU A 1 301 ? 0.050 24.434 2.474 1.00 65.38 301 GLU A O 1
ATOM 2490 N N . GLU A 1 302 ? 0.032 26.622 1.974 1.00 78.19 302 GLU A N 1
ATOM 2491 C CA . GLU A 1 302 ? -1.183 26.581 1.147 1.00 78.19 302 GLU A CA 1
ATOM 2492 C C . GLU A 1 302 ? -0.920 25.838 -0.175 1.00 78.19 302 GLU A C 1
ATOM 2494 O O . GLU A 1 302 ? -0.557 26.461 -1.167 1.00 78.19 302 GLU A O 1
ATOM 2499 N N . ARG A 1 303 ? -1.093 24.510 -0.209 1.00 88.44 303 ARG A N 1
ATOM 2500 C CA . ARG A 1 303 ? -1.021 23.685 -1.431 1.00 88.44 303 ARG A CA 1
ATOM 2501 C C . ARG A 1 303 ? -2.388 23.594 -2.111 1.00 88.44 303 ARG A C 1
ATOM 2503 O O . ARG A 1 303 ? -3.430 23.536 -1.455 1.00 88.44 303 ARG A O 1
ATOM 2510 N N . ARG A 1 304 ? -2.391 23.565 -3.445 1.00 93.50 304 ARG A N 1
ATOM 2511 C CA . ARG A 1 304 ? -3.591 23.400 -4.270 1.00 93.50 304 ARG A CA 1
ATOM 2512 C C . ARG A 1 304 ? -3.385 22.356 -5.365 1.00 93.50 304 ARG A C 1
ATOM 2514 O O . ARG A 1 304 ? -2.257 22.076 -5.764 1.00 93.50 304 ARG A O 1
ATOM 2521 N N . LEU A 1 305 ? -4.490 21.787 -5.833 1.00 94.00 305 LEU A N 1
ATOM 2522 C CA . LEU A 1 305 ? -4.528 20.824 -6.925 1.00 94.00 305 LEU A CA 1
ATOM 2523 C C . LEU A 1 305 ? -5.760 21.097 -7.794 1.00 94.00 305 LEU A C 1
ATOM 2525 O O . LEU A 1 305 ? -6.895 20.954 -7.339 1.00 94.00 305 LEU A O 1
ATOM 2529 N N . PHE A 1 306 ? -5.540 21.532 -9.036 1.00 93.56 306 PHE A N 1
ATOM 2530 C CA . PHE A 1 306 ? -6.605 21.945 -9.964 1.00 93.56 306 PHE A CA 1
ATOM 2531 C C . PHE A 1 306 ? -7.504 23.056 -9.386 1.00 93.56 306 PHE A C 1
ATOM 2533 O O . PHE A 1 306 ? -8.730 23.028 -9.528 1.00 93.56 306 PHE A O 1
ATOM 2540 N N . GLY A 1 307 ? -6.909 24.018 -8.680 1.00 93.25 307 GLY A N 1
ATOM 2541 C CA . GLY A 1 307 ? -7.605 25.108 -7.992 1.00 93.25 307 GLY A CA 1
ATOM 2542 C C . GLY A 1 307 ? -8.190 24.740 -6.627 1.00 93.25 307 GLY A C 1
ATOM 2543 O O . GLY A 1 307 ? -8.563 25.640 -5.866 1.00 93.25 307 GLY A O 1
ATOM 2544 N N . LYS A 1 308 ? -8.263 23.447 -6.287 1.00 95.19 308 LYS A N 1
ATOM 2545 C CA . LYS A 1 308 ? -8.812 22.947 -5.017 1.00 95.19 308 LYS A CA 1
ATOM 2546 C C . LYS A 1 308 ? -7.767 23.005 -3.922 1.00 95.19 308 LYS A C 1
ATOM 2548 O O . LYS A 1 308 ? -6.595 22.768 -4.184 1.00 95.19 308 LYS A O 1
ATOM 2553 N N . LEU A 1 309 ? -8.186 23.328 -2.703 1.00 94.50 309 LEU A N 1
ATOM 2554 C CA . LEU A 1 309 ? -7.285 23.331 -1.554 1.00 94.50 309 LEU A CA 1
ATOM 2555 C C . LEU A 1 309 ? -6.855 21.900 -1.219 1.00 94.50 309 LEU A C 1
ATOM 2557 O O . LEU A 1 309 ? -7.664 20.978 -1.302 1.00 94.50 309 LEU A O 1
ATOM 2561 N N . VAL A 1 310 ? -5.599 21.740 -0.822 1.00 94.38 310 VAL A N 1
ATOM 2562 C CA . VAL A 1 310 ? -5.116 20.551 -0.122 1.00 94.38 310 VAL A CA 1
ATOM 2563 C C . VAL A 1 310 ? -5.044 20.916 1.352 1.00 94.38 310 VAL A C 1
ATOM 2565 O O . VAL A 1 310 ? -4.352 21.865 1.718 1.00 94.38 310 VAL A O 1
ATOM 2568 N N . LEU A 1 311 ? -5.810 20.216 2.179 1.00 91.12 311 LEU A N 1
ATOM 2569 C CA . LEU A 1 311 ? -6.011 20.559 3.582 1.00 91.12 311 LEU A CA 1
ATOM 2570 C C . LEU A 1 311 ? -5.655 19.378 4.477 1.00 91.12 311 LEU A C 1
ATOM 2572 O O . LEU A 1 311 ? -5.867 18.223 4.108 1.00 91.12 311 LEU A O 1
ATOM 2576 N N . GLY A 1 312 ? -5.166 19.683 5.676 1.00 86.44 312 GLY A N 1
ATOM 2577 C CA . GLY A 1 312 ? -5.069 18.703 6.749 1.00 86.44 312 GLY A CA 1
ATOM 2578 C C . GLY A 1 312 ? -6.448 18.345 7.306 1.00 86.44 312 GLY A C 1
ATOM 2579 O O . GLY A 1 312 ? -7.412 19.108 7.193 1.00 86.44 312 GLY A O 1
ATOM 2580 N N . LYS A 1 313 ? -6.539 17.189 7.970 1.00 83.12 313 LYS A N 1
ATOM 2581 C CA . LYS A 1 313 ? -7.797 16.671 8.539 1.00 83.12 313 LYS A CA 1
ATOM 2582 C C . LYS A 1 313 ? -8.467 17.649 9.511 1.00 83.12 313 LYS A C 1
ATOM 2584 O O . LYS A 1 313 ? -9.676 17.840 9.441 1.00 83.12 313 LYS A O 1
ATOM 2589 N N . MET A 1 314 ? -7.676 18.304 10.366 1.00 77.31 314 MET A N 1
ATOM 2590 C CA . MET A 1 314 ? -8.165 19.318 11.314 1.00 77.31 314 MET A CA 1
ATOM 2591 C C . MET A 1 314 ? -8.827 20.494 10.597 1.00 77.31 314 MET A C 1
ATOM 2593 O O . MET A 1 314 ? -9.943 20.876 10.926 1.00 77.31 314 MET A O 1
ATOM 2597 N N . GLU A 1 315 ? -8.169 21.028 9.566 1.00 84.94 315 GLU A N 1
ATOM 2598 C CA . GLU A 1 315 ? -8.716 22.150 8.808 1.00 84.94 315 GLU A CA 1
ATOM 2599 C C . GLU A 1 315 ? -10.003 21.777 8.073 1.00 84.94 315 GLU A C 1
ATOM 2601 O O . GLU A 1 315 ? -10.884 22.619 7.924 1.00 84.94 315 GLU A O 1
ATOM 2606 N N . ILE A 1 316 ? -10.128 20.530 7.612 1.00 88.00 316 ILE A N 1
ATOM 2607 C CA . ILE A 1 316 ? -11.371 20.039 7.013 1.00 88.00 316 ILE A CA 1
ATOM 2608 C C . ILE A 1 316 ? -12.489 19.990 8.052 1.00 88.00 316 ILE A C 1
ATOM 2610 O O . ILE A 1 316 ? -13.562 20.521 7.779 1.00 88.00 316 ILE A O 1
ATOM 2614 N N . ALA A 1 317 ? -12.237 19.423 9.234 1.00 82.88 317 ALA A N 1
ATOM 2615 C CA . ALA A 1 317 ? -13.229 19.348 10.305 1.00 82.88 317 ALA A CA 1
ATOM 2616 C C . ALA A 1 317 ? -13.701 20.743 10.766 1.00 82.88 317 ALA A C 1
ATOM 2618 O O . ALA A 1 317 ? -14.891 20.945 11.001 1.00 82.88 317 ALA A O 1
ATOM 2619 N N . ASP A 1 318 ? -12.791 21.721 10.824 1.00 83.69 318 ASP A N 1
ATOM 2620 C CA . ASP A 1 318 ? -13.113 23.100 11.210 1.00 83.69 318 ASP A CA 1
ATOM 2621 C C . ASP A 1 318 ? -13.889 23.868 10.125 1.00 83.69 318 ASP A C 1
ATOM 2623 O O . ASP A 1 318 ? -14.692 24.753 10.434 1.00 83.69 318 ASP A O 1
ATOM 2627 N N . ARG A 1 319 ? -13.637 23.572 8.841 1.00 89.50 319 ARG A N 1
ATOM 2628 C CA . ARG A 1 319 ? -14.226 24.302 7.703 1.00 89.50 319 ARG A CA 1
ATOM 2629 C C . ARG A 1 319 ? -15.510 23.674 7.163 1.00 89.50 319 ARG A C 1
ATOM 2631 O O . ARG A 1 319 ? -16.321 24.405 6.595 1.00 89.50 319 ARG A O 1
ATOM 2638 N N . PHE A 1 320 ? -15.677 22.359 7.292 1.00 90.94 320 PHE A N 1
ATOM 2639 C CA . PHE A 1 320 ? -16.719 21.582 6.617 1.00 90.94 320 PHE A CA 1
ATOM 2640 C C . PHE A 1 320 ? -17.472 20.693 7.616 1.00 90.94 320 PHE A C 1
ATOM 2642 O O . PHE A 1 320 ? -17.045 19.584 7.942 1.00 90.94 320 PHE A O 1
ATOM 2649 N N . GLY A 1 321 ? -18.612 21.182 8.111 1.00 86.31 321 GLY A N 1
ATOM 2650 C CA . GLY A 1 321 ? -19.435 20.454 9.085 1.00 86.31 321 GLY A CA 1
ATOM 2651 C C . GLY A 1 321 ? -20.194 19.257 8.494 1.00 86.31 321 GLY A C 1
ATOM 2652 O O . GLY A 1 321 ? -20.512 18.312 9.217 1.00 86.31 321 GLY A O 1
ATOM 2653 N N . ASP A 1 322 ? -20.443 19.268 7.183 1.00 92.00 322 ASP A N 1
ATOM 2654 C CA . ASP A 1 322 ? -21.168 18.238 6.433 1.00 92.00 322 ASP A CA 1
ATOM 2655 C C . ASP A 1 322 ? -20.243 17.479 5.461 1.00 92.00 322 ASP A C 1
ATOM 2657 O O . ASP A 1 322 ? -20.697 16.958 4.434 1.00 92.00 322 ASP A O 1
ATOM 2661 N N . ALA A 1 323 ? -18.946 17.406 5.787 1.00 95.19 323 ALA A N 1
ATOM 2662 C CA . ALA A 1 323 ? -17.934 16.760 4.960 1.00 95.19 323 ALA A CA 1
ATOM 2663 C C . ALA A 1 323 ? -18.309 15.313 4.585 1.00 95.19 323 ALA A C 1
ATOM 2665 O O . ALA A 1 323 ? -18.745 14.514 5.421 1.00 95.19 323 ALA A O 1
ATOM 2666 N N . VAL A 1 324 ? -18.104 14.985 3.309 1.00 97.56 324 VAL A N 1
ATOM 2667 C CA . VAL A 1 324 ? -18.231 13.640 2.742 1.00 97.56 324 VAL A CA 1
ATOM 2668 C C . VAL A 1 324 ? -16.883 13.217 2.182 1.00 97.56 324 VAL A C 1
ATOM 2670 O O . VAL A 1 324 ? -16.383 13.844 1.252 1.00 97.56 324 VAL A O 1
ATOM 2673 N N . PHE A 1 325 ? -16.317 12.141 2.713 1.00 97.50 325 PHE A N 1
ATOM 2674 C CA . PHE A 1 325 ? -15.008 11.630 2.324 1.00 97.50 325 PHE A CA 1
ATOM 2675 C C . PHE A 1 325 ? -15.114 10.509 1.294 1.00 97.50 325 PHE A C 1
ATOM 2677 O O . PHE A 1 325 ? -15.919 9.586 1.441 1.00 97.50 325 PHE A O 1
ATOM 2684 N N . ILE A 1 326 ? -14.260 10.586 0.276 1.00 97.62 326 ILE A N 1
ATOM 2685 C CA . ILE A 1 326 ? -14.060 9.552 -0.737 1.00 97.62 326 ILE A CA 1
ATOM 2686 C C . ILE A 1 326 ? -12.638 9.007 -0.602 1.00 97.62 326 ILE A C 1
ATOM 2688 O O . ILE A 1 326 ? -11.669 9.714 -0.882 1.00 97.62 326 ILE A O 1
ATOM 2692 N N . GLU A 1 327 ? -12.526 7.751 -0.191 1.00 95.56 327 GLU A N 1
ATOM 2693 C CA . GLU A 1 327 ? -11.286 6.975 -0.176 1.00 95.56 327 GLU A CA 1
ATOM 2694 C C . GLU A 1 327 ? -11.241 6.112 -1.449 1.00 95.56 327 GLU A C 1
ATOM 2696 O O . GLU A 1 327 ? -12.267 5.579 -1.880 1.00 95.56 327 GLU A O 1
ATOM 2701 N N . CYS A 1 328 ? -10.086 6.014 -2.109 1.00 92.19 328 CYS A N 1
ATOM 2702 C CA . CYS A 1 328 ? -9.979 5.420 -3.445 1.00 92.19 328 CYS A CA 1
ATOM 2703 C C . CYS A 1 328 ? -8.965 4.274 -3.580 1.00 92.19 328 CYS A C 1
ATOM 2705 O O . CYS A 1 328 ? -8.817 3.725 -4.678 1.00 92.19 328 CYS A O 1
ATOM 2707 N N . HIS A 1 329 ? -8.304 3.871 -2.497 1.00 87.81 329 HIS A N 1
ATOM 2708 C CA . HIS A 1 329 ? -7.268 2.839 -2.502 1.00 87.81 329 HIS A CA 1
ATOM 2709 C C . HIS A 1 329 ? -7.787 1.481 -2.036 1.00 87.81 329 HIS A C 1
ATOM 2711 O O . HIS A 1 329 ? -7.362 0.451 -2.566 1.00 87.81 329 HIS A O 1
ATOM 2717 N N . PHE A 1 330 ? -8.715 1.476 -1.083 1.00 89.25 330 PHE A N 1
ATOM 2718 C CA . PHE A 1 330 ? -9.184 0.283 -0.394 1.00 89.25 330 PHE A CA 1
ATOM 2719 C C . PHE A 1 330 ? -10.570 -0.154 -0.854 1.00 89.25 330 PHE A C 1
ATOM 2721 O O . PHE A 1 330 ? -11.317 0.597 -1.477 1.00 89.25 330 PHE A O 1
ATOM 2728 N N . GLN A 1 331 ? -10.877 -1.408 -0.540 1.00 90.56 331 GLN A N 1
ATOM 2729 C CA . GLN A 1 331 ? -12.154 -2.068 -0.783 1.00 90.56 331 GLN A CA 1
ATOM 2730 C C . GLN A 1 331 ? -12.520 -2.939 0.426 1.00 90.56 331 GLN A C 1
ATOM 2732 O O . GLN A 1 331 ? -11.686 -3.170 1.307 1.00 90.56 331 GLN A O 1
ATOM 2737 N N . TYR A 1 332 ? -13.741 -3.456 0.415 1.00 93.88 332 TYR A N 1
ATOM 2738 C CA . TYR A 1 332 ? -14.395 -4.214 1.474 1.00 93.88 332 TYR A CA 1
ATOM 2739 C C . TYR A 1 332 ? -14.661 -3.375 2.731 1.00 93.88 332 TYR A C 1
ATOM 2741 O O . TYR A 1 332 ? -14.215 -3.706 3.834 1.00 93.88 332 TYR A O 1
ATOM 2749 N N . SER A 1 333 ? -15.380 -2.256 2.579 1.00 95.69 333 SER A N 1
ATOM 2750 C CA . SER A 1 333 ? -15.673 -1.361 3.705 1.00 95.69 333 SER A CA 1
ATOM 2751 C C . SER A 1 333 ? -16.448 -2.028 4.838 1.00 95.69 333 SER A C 1
ATOM 2753 O O . SER A 1 333 ? -16.276 -1.620 5.986 1.00 95.69 333 SER A O 1
ATOM 2755 N N . ALA A 1 334 ? -17.268 -3.058 4.581 1.00 96.50 334 ALA A N 1
ATOM 2756 C CA . ALA A 1 334 ? -17.990 -3.743 5.655 1.00 96.50 334 ALA A CA 1
ATOM 2757 C C . ALA A 1 334 ? -17.017 -4.386 6.660 1.00 96.50 334 ALA A C 1
ATOM 2759 O O . ALA A 1 334 ? -17.306 -4.440 7.856 1.00 96.50 334 ALA A O 1
ATOM 2760 N N . TRP A 1 335 ? -15.833 -4.785 6.194 1.00 95.44 335 TRP A N 1
ATOM 2761 C CA . TRP A 1 335 ? -14.752 -5.347 7.002 1.00 95.44 335 TRP A CA 1
ATOM 2762 C C . TRP A 1 335 ? -13.898 -4.302 7.732 1.00 95.44 335 TRP A C 1
ATOM 2764 O O . TRP A 1 335 ? -12.977 -4.676 8.456 1.00 95.44 335 TRP A O 1
ATOM 2774 N N . GLY A 1 336 ? -14.187 -3.008 7.572 1.00 93.94 336 GLY A N 1
ATOM 2775 C CA . GLY A 1 336 ? -13.478 -1.929 8.265 1.00 93.94 336 GLY A CA 1
ATOM 2776 C C . GLY A 1 336 ? -12.170 -1.479 7.601 1.00 93.94 336 GLY A C 1
ATOM 2777 O O . GLY A 1 336 ? -11.457 -0.636 8.149 1.00 93.94 336 GLY A O 1
ATOM 2778 N N . PHE A 1 337 ? -11.828 -2.006 6.419 1.00 92.81 337 PHE A N 1
ATOM 2779 C CA . PHE A 1 337 ? -10.609 -1.606 5.706 1.00 92.81 337 PHE A CA 1
ATOM 2780 C C . PHE A 1 337 ? -10.667 -0.156 5.211 1.00 92.81 337 PHE A C 1
ATOM 2782 O O . PHE A 1 337 ? -11.722 0.466 5.161 1.00 92.81 337 PHE A O 1
ATOM 2789 N N . GLY A 1 338 ? -9.504 0.407 4.875 1.00 89.31 338 GLY A N 1
ATOM 2790 C CA . GLY A 1 338 ? -9.393 1.785 4.393 1.00 89.31 338 GLY A CA 1
ATOM 2791 C C . GLY A 1 338 ? -9.633 2.865 5.442 1.00 89.31 338 GLY A C 1
ATOM 2792 O O . GLY A 1 338 ? -9.824 4.012 5.080 1.00 89.31 338 GLY A O 1
ATOM 2793 N N . GLY A 1 339 ? -9.612 2.529 6.735 1.00 90.19 339 GLY A N 1
ATOM 2794 C CA . GLY A 1 339 ? -9.877 3.491 7.810 1.00 90.19 339 GLY A CA 1
ATOM 2795 C C . GLY A 1 339 ? -11.366 3.702 8.085 1.00 90.19 339 GLY A C 1
ATOM 2796 O O . GLY A 1 339 ? -11.726 4.625 8.806 1.00 90.19 339 GLY A O 1
ATOM 2797 N N . VAL A 1 340 ? -12.238 2.844 7.555 1.00 94.56 340 VAL A N 1
ATOM 2798 C CA . VAL A 1 340 ? -13.688 2.934 7.762 1.00 94.56 340 VAL A CA 1
ATOM 2799 C C . VAL A 1 340 ? -14.054 2.953 9.243 1.00 94.56 340 VAL A C 1
ATOM 2801 O O . VAL A 1 340 ? -14.775 3.853 9.654 1.00 94.56 340 VAL A O 1
ATOM 2804 N N . ASP A 1 341 ? -13.528 2.022 10.049 1.00 93.44 341 ASP A N 1
ATOM 2805 C CA . ASP A 1 341 ? -13.830 1.950 11.491 1.00 93.44 341 ASP A CA 1
ATOM 2806 C C . ASP A 1 341 ? -13.492 3.271 12.205 1.00 93.44 341 ASP A C 1
ATOM 2808 O O . ASP A 1 341 ? -14.210 3.726 13.093 1.00 93.44 341 ASP A O 1
ATOM 2812 N N . HIS A 1 342 ? -12.415 3.915 11.757 1.00 87.25 342 HIS A N 1
ATOM 2813 C CA . HIS A 1 342 ? -11.908 5.167 12.293 1.00 87.25 342 HIS A CA 1
ATOM 2814 C C . HIS A 1 342 ? -12.826 6.359 11.998 1.00 87.25 342 HIS A C 1
ATOM 2816 O O . HIS A 1 342 ? -13.324 7.031 12.901 1.00 87.25 342 HIS A O 1
ATOM 2822 N N . TYR A 1 343 ? -13.084 6.609 10.714 1.00 89.50 343 TYR A N 1
ATOM 2823 C CA . TYR A 1 343 ? -13.925 7.726 10.274 1.00 89.50 343 TYR A CA 1
ATOM 2824 C C . TYR A 1 343 ? -15.371 7.575 10.742 1.00 89.50 343 TYR A C 1
ATOM 2826 O O . TYR A 1 343 ? -16.049 8.557 11.045 1.00 89.50 343 TYR A O 1
ATOM 2834 N N . ASP A 1 344 ? -15.836 6.337 10.834 1.00 92.38 344 ASP A N 1
ATOM 2835 C CA . ASP A 1 344 ? -17.155 6.019 11.334 1.00 92.38 344 ASP A CA 1
ATOM 2836 C C . ASP A 1 344 ? -17.317 6.386 12.819 1.00 92.38 344 ASP A C 1
ATOM 2838 O O . ASP A 1 344 ? -18.331 6.985 13.200 1.00 92.38 344 ASP A O 1
ATOM 2842 N N . TYR A 1 345 ? -16.290 6.117 13.632 1.00 87.69 345 TYR A N 1
ATOM 2843 C CA . TYR A 1 345 ? -16.255 6.491 15.045 1.00 87.69 345 TYR A CA 1
ATOM 2844 C C . TYR A 1 345 ? -16.249 8.018 15.254 1.00 87.69 345 TYR A C 1
ATOM 2846 O O . TYR A 1 345 ? -16.946 8.505 16.150 1.00 87.69 345 TYR A O 1
ATOM 2854 N N . GLU A 1 346 ? -15.589 8.767 14.361 1.00 83.88 346 GLU A N 1
ATOM 2855 C CA . GLU A 1 346 ? -15.638 10.243 14.274 1.00 83.88 346 GLU A CA 1
ATOM 2856 C C . GLU A 1 346 ? -16.992 10.791 13.779 1.00 83.88 346 GLU A C 1
ATOM 2858 O O . GLU A 1 346 ? -17.228 12.000 13.732 1.00 83.88 346 GLU A O 1
ATOM 2863 N N . GLY A 1 347 ? -17.918 9.909 13.394 1.00 87.88 347 GLY A N 1
ATOM 2864 C CA . GLY A 1 347 ? -19.263 10.262 12.947 1.00 87.88 347 GLY A CA 1
ATOM 2865 C C . GLY A 1 347 ? -19.423 10.389 11.430 1.00 87.88 347 GLY A C 1
ATOM 2866 O O . GLY A 1 347 ? -20.538 10.662 10.961 1.00 87.88 347 GLY A O 1
ATOM 2867 N N . TYR A 1 348 ? -18.374 10.148 10.642 1.00 91.88 348 TYR A N 1
ATOM 2868 C CA . TYR A 1 348 ? -18.449 10.026 9.185 1.00 91.88 348 TYR A CA 1
ATOM 2869 C C . TYR A 1 348 ? -18.832 8.596 8.806 1.00 91.88 348 TYR A C 1
ATOM 2871 O O . TYR A 1 348 ? -18.007 7.784 8.400 1.00 91.88 348 TYR A O 1
ATOM 2879 N N . ARG A 1 349 ? -20.118 8.281 8.972 1.00 94.88 349 ARG A N 1
ATOM 2880 C CA . ARG A 1 349 ? -20.633 6.918 8.814 1.00 94.88 349 ARG A CA 1
ATOM 2881 C C . ARG A 1 349 ? -20.337 6.318 7.439 1.00 94.88 349 ARG A C 1
ATOM 2883 O O . ARG A 1 349 ? -20.518 6.989 6.409 1.00 94.88 349 ARG A O 1
ATOM 2890 N N . ARG A 1 350 ? -19.967 5.033 7.442 1.00 95.69 350 ARG A N 1
ATOM 2891 C CA . ARG A 1 350 ? -19.788 4.204 6.241 1.00 95.69 350 ARG A CA 1
ATOM 2892 C C . ARG A 1 350 ? -21.024 4.269 5.343 1.00 95.69 350 ARG A C 1
ATOM 2894 O O . ARG A 1 350 ? -22.151 4.213 5.826 1.00 95.69 350 ARG A O 1
ATOM 2901 N N . ASN A 1 351 ? -20.809 4.401 4.037 1.00 94.44 351 ASN A N 1
ATOM 2902 C CA . ASN A 1 351 ? -21.852 4.528 3.016 1.00 94.44 351 ASN A CA 1
ATOM 2903 C C . ASN A 1 351 ? -22.789 5.738 3.168 1.00 94.44 351 ASN A C 1
ATOM 2905 O O . ASN A 1 351 ? -23.739 5.841 2.404 1.00 94.44 351 ASN A O 1
ATOM 2909 N N . ASP A 1 352 ? -22.526 6.705 4.053 1.00 94.31 352 ASP A N 1
ATOM 2910 C CA . ASP A 1 352 ? -23.299 7.957 4.147 1.00 94.31 352 ASP A CA 1
ATOM 2911 C C . ASP A 1 352 ? -22.427 9.210 4.007 1.00 94.31 352 ASP A C 1
ATOM 2913 O O . ASP A 1 352 ? -22.667 10.050 3.130 1.00 94.31 352 ASP A O 1
ATOM 2917 N N . ARG A 1 353 ? -21.399 9.322 4.854 1.00 95.25 353 ARG A N 1
ATOM 2918 C CA . ARG A 1 353 ? -20.410 10.412 4.825 1.00 95.25 353 ARG A CA 1
ATOM 2919 C C . ARG A 1 353 ? -18.983 9.926 4.584 1.00 95.25 353 ARG A C 1
ATOM 2921 O O . ARG A 1 353 ? -18.101 10.755 4.394 1.00 95.25 353 ARG A O 1
ATOM 2928 N N . TYR A 1 354 ? -18.764 8.618 4.533 1.00 96.88 354 TYR A N 1
ATOM 2929 C CA . TYR A 1 354 ? -17.484 8.015 4.190 1.00 96.88 354 TYR A CA 1
ATOM 2930 C C . TYR A 1 354 ? -17.688 6.869 3.198 1.00 96.88 354 TYR A C 1
ATOM 2932 O O . TYR A 1 354 ? -18.444 5.934 3.475 1.00 96.88 354 TYR A O 1
ATOM 2940 N N . PHE A 1 355 ? -17.036 6.945 2.039 1.00 97.38 355 PHE A N 1
ATOM 2941 C CA . PHE A 1 355 ? -17.191 5.978 0.952 1.00 97.38 355 PHE A CA 1
ATOM 2942 C C . PHE A 1 355 ? -15.835 5.443 0.501 1.00 97.38 355 PHE A C 1
ATOM 2944 O O . PHE A 1 355 ? -14.964 6.226 0.120 1.00 97.38 355 PHE A O 1
ATOM 2951 N N . LEU A 1 356 ? -15.698 4.116 0.456 1.00 96.50 356 LEU A N 1
ATOM 2952 C CA . LEU A 1 356 ? -14.644 3.467 -0.319 1.00 96.50 356 LEU A CA 1
ATOM 2953 C C . LEU A 1 356 ? -15.125 3.349 -1.764 1.00 96.50 356 LEU A C 1
ATOM 2955 O O . LEU A 1 356 ? -16.040 2.586 -2.066 1.00 96.50 356 LEU A O 1
ATOM 2959 N N . LEU A 1 357 ? -14.530 4.108 -2.679 1.00 94.81 357 LEU A N 1
ATOM 2960 C CA . LEU A 1 357 ? -14.971 4.158 -4.074 1.00 94.81 357 LEU A CA 1
ATOM 2961 C C . LEU A 1 357 ? -14.890 2.789 -4.766 1.00 94.81 357 LEU A C 1
ATOM 2963 O O . LEU A 1 357 ? -15.726 2.478 -5.617 1.00 94.81 357 LEU A O 1
ATOM 2967 N N . ARG A 1 358 ? -13.909 1.960 -4.388 1.00 92.94 358 ARG A N 1
ATOM 2968 C CA . ARG A 1 358 ? -13.693 0.643 -5.002 1.00 92.94 358 ARG A CA 1
ATOM 2969 C C . ARG A 1 358 ? -14.750 -0.394 -4.636 1.00 92.94 358 ARG A C 1
ATOM 2971 O O . ARG A 1 358 ? -14.902 -1.350 -5.386 1.00 92.94 358 ARG A O 1
ATOM 2978 N N . ASP A 1 359 ? -15.525 -0.168 -3.575 1.00 94.88 359 ASP A N 1
ATOM 2979 C CA . ASP A 1 359 ? -16.689 -1.008 -3.261 1.00 94.88 359 ASP A CA 1
ATOM 2980 C C . ASP A 1 359 ? -17.801 -0.846 -4.302 1.00 94.88 359 ASP A C 1
ATOM 2982 O O . ASP A 1 359 ? -18.600 -1.754 -4.511 1.00 94.88 359 ASP A O 1
ATOM 2986 N N . TYR A 1 360 ? -17.846 0.308 -4.972 1.00 94.44 360 TYR A N 1
ATOM 2987 C CA . TYR A 1 360 ? -18.875 0.640 -5.953 1.00 94.44 360 TYR A CA 1
ATOM 2988 C C . TYR A 1 360 ? -18.417 0.390 -7.390 1.00 94.44 360 TYR A C 1
ATOM 2990 O O . TYR A 1 360 ? -19.253 0.144 -8.260 1.00 94.44 360 TYR A O 1
ATOM 2998 N N . MET A 1 361 ? -17.113 0.510 -7.679 1.00 90.31 361 MET A N 1
ATOM 2999 C CA . MET A 1 361 ? -16.595 0.351 -9.039 1.00 90.31 361 MET A CA 1
ATOM 3000 C C . MET A 1 361 ? -15.082 0.149 -9.137 1.00 90.31 361 MET A C 1
ATOM 3002 O O . MET A 1 361 ? -14.297 0.678 -8.355 1.00 90.31 361 MET A O 1
ATOM 3006 N N . GLY A 1 362 ? -14.656 -0.517 -10.212 1.00 80.94 362 GLY A N 1
ATOM 3007 C CA . GLY A 1 362 ? -13.255 -0.535 -10.622 1.00 80.94 362 GLY A CA 1
ATOM 3008 C C . GLY A 1 362 ? -12.791 0.825 -11.157 1.00 80.94 362 GLY A C 1
ATOM 3009 O O . GLY A 1 362 ? -13.489 1.482 -11.933 1.00 80.94 362 GLY A O 1
ATOM 3010 N N . MET A 1 363 ? -11.578 1.234 -10.785 1.00 72.25 363 MET A N 1
ATOM 3011 C CA . MET A 1 363 ? -10.977 2.479 -11.266 1.00 72.25 363 MET A CA 1
ATOM 3012 C C . MET A 1 363 ? -10.470 2.331 -12.706 1.00 72.25 363 MET A C 1
ATOM 3014 O O . MET A 1 363 ? -9.487 1.637 -12.966 1.00 72.25 363 MET A O 1
ATOM 3018 N N . THR A 1 364 ? -11.100 3.034 -13.649 1.00 64.62 364 THR A N 1
ATOM 3019 C CA . THR A 1 364 ? -10.589 3.189 -15.019 1.00 64.62 364 THR A CA 1
ATOM 3020 C C . THR A 1 364 ? -9.841 4.515 -15.135 1.00 64.62 364 THR A C 1
ATOM 3022 O O . THR A 1 364 ? -10.451 5.584 -15.083 1.00 64.62 364 THR A O 1
ATOM 3025 N N . GLY A 1 365 ? -8.515 4.460 -15.274 1.00 66.12 365 GLY A N 1
ATOM 3026 C CA . GLY A 1 365 ? -7.682 5.653 -15.428 1.00 66.12 365 GLY A CA 1
ATOM 3027 C C . GLY A 1 365 ? -7.905 6.328 -16.782 1.00 66.12 365 GLY A C 1
ATOM 3028 O O . GLY A 1 365 ? -7.266 5.975 -17.769 1.00 66.12 365 GLY A O 1
ATOM 3029 N N . ASP A 1 366 ? -8.770 7.341 -16.826 1.00 76.81 366 ASP A N 1
ATOM 3030 C CA . ASP A 1 366 ? -8.986 8.199 -18.003 1.00 76.81 366 ASP A CA 1
ATOM 3031 C C . ASP A 1 366 ? -7.871 9.265 -18.157 1.00 76.81 366 ASP A C 1
ATOM 3033 O O . ASP A 1 366 ? -8.055 10.258 -18.862 1.00 76.81 366 ASP A O 1
ATOM 3037 N N . ASN A 1 367 ? -6.705 9.071 -17.516 1.00 85.25 367 ASN A N 1
ATOM 3038 C CA . ASN A 1 367 ? -5.518 9.934 -17.594 1.00 85.25 367 ASN A CA 1
ATOM 3039 C C . ASN A 1 367 ? -5.831 11.420 -17.330 1.00 85.25 367 ASN A C 1
ATOM 3041 O O . ASN A 1 367 ? -5.402 12.290 -18.085 1.00 85.25 367 ASN A O 1
ATOM 3045 N N . ILE A 1 368 ? -6.658 11.700 -16.314 1.00 89.69 368 ILE A N 1
ATOM 3046 C CA . ILE A 1 368 ? -7.134 13.039 -15.908 1.00 89.69 368 ILE A CA 1
ATOM 3047 C C . ILE A 1 368 ? -7.715 13.929 -17.033 1.00 89.69 368 ILE A C 1
ATOM 3049 O O . ILE A 1 368 ? -7.757 15.154 -16.914 1.00 89.69 368 ILE A O 1
ATOM 3053 N N . ARG A 1 369 ? -8.210 13.336 -18.130 1.00 87.62 369 ARG A N 1
ATOM 3054 C CA . ARG A 1 369 ? -8.715 14.068 -19.311 1.00 87.62 369 ARG A CA 1
ATOM 3055 C C . ARG A 1 369 ? -9.797 15.103 -19.007 1.00 87.62 369 ARG A C 1
ATOM 3057 O O . ARG A 1 369 ? -9.765 16.187 -19.578 1.00 87.62 369 ARG A O 1
ATOM 3064 N N . HIS A 1 370 ? -10.748 14.788 -18.135 1.00 89.25 370 HIS A N 1
ATOM 3065 C CA . HIS A 1 370 ? -11.838 15.691 -17.762 1.00 89.25 370 HIS A CA 1
ATOM 3066 C C . HIS A 1 370 ? -11.355 16.840 -16.875 1.00 89.25 370 HIS A C 1
ATOM 3068 O O . HIS A 1 370 ? -11.840 17.957 -17.026 1.00 89.25 370 HIS A O 1
ATOM 3074 N N . ALA A 1 371 ? -10.361 16.602 -16.012 1.00 90.38 371 ALA A N 1
ATOM 3075 C CA . ALA A 1 371 ? -9.732 17.665 -15.224 1.00 90.38 371 ALA A CA 1
ATOM 3076 C C . ALA A 1 371 ? -8.933 18.651 -16.101 1.00 90.38 371 ALA A C 1
ATOM 3078 O O . ALA A 1 371 ? -8.842 19.836 -15.783 1.00 90.38 371 ALA A O 1
ATOM 3079 N N . LEU A 1 372 ? -8.390 18.175 -17.227 1.00 89.56 372 LEU A N 1
ATOM 3080 C CA . LEU A 1 372 ? -7.597 18.972 -18.171 1.00 89.56 372 LEU A CA 1
ATOM 3081 C C . LEU A 1 372 ? -8.413 19.587 -19.324 1.00 89.56 372 LEU A C 1
ATOM 3083 O O . LEU A 1 372 ? -7.881 20.384 -20.101 1.00 89.56 372 LEU A O 1
ATOM 3087 N N . GLN A 1 373 ? -9.688 19.226 -19.467 1.00 87.19 373 GLN A N 1
ATOM 3088 C CA . GLN A 1 373 ? -10.501 19.603 -20.620 1.00 87.19 373 GLN A CA 1
ATOM 3089 C C . GLN A 1 373 ? -10.662 21.129 -20.727 1.00 87.19 373 GLN A C 1
ATOM 3091 O O . GLN A 1 373 ? -11.168 21.782 -19.816 1.00 87.19 373 GLN A O 1
ATOM 3096 N N . GLY A 1 374 ? -10.254 21.705 -21.866 1.00 85.62 374 GLY A N 1
ATOM 3097 C CA . GLY A 1 374 ? -10.350 23.148 -22.118 1.00 85.62 374 GLY A CA 1
ATOM 3098 C C . GLY A 1 374 ? -9.340 24.014 -21.354 1.00 85.62 374 GLY A C 1
ATOM 3099 O O . GLY A 1 374 ? -9.482 25.234 -21.371 1.00 85.62 374 GLY A O 1
ATOM 3100 N N . LYS A 1 375 ? -8.348 23.413 -20.684 1.00 89.69 375 LYS A N 1
ATOM 3101 C CA . LYS A 1 375 ? -7.344 24.117 -19.874 1.00 89.69 375 LYS A CA 1
ATOM 3102 C C . LYS A 1 375 ? -6.038 24.350 -20.631 1.00 89.69 375 LYS A C 1
ATOM 3104 O O . LYS A 1 375 ? -5.576 23.496 -21.395 1.00 89.69 375 LYS A O 1
ATOM 3109 N N . ASN A 1 376 ? -5.418 25.497 -20.374 1.00 91.44 376 ASN A N 1
ATOM 3110 C CA . ASN A 1 376 ? -4.055 25.810 -20.777 1.00 91.44 376 ASN A CA 1
ATOM 3111 C C . ASN A 1 376 ? -3.071 25.105 -19.834 1.00 91.44 376 ASN A C 1
ATOM 3113 O O . ASN A 1 376 ? -3.131 25.318 -18.623 1.00 91.44 376 ASN A O 1
ATOM 3117 N N . ILE A 1 377 ? -2.155 24.294 -20.369 1.00 91.81 377 ILE A N 1
ATOM 3118 C CA . ILE A 1 377 ? -1.257 23.448 -19.562 1.00 91.81 377 ILE A CA 1
ATOM 3119 C C . ILE A 1 377 ? 0.198 23.892 -19.710 1.00 91.81 377 ILE A C 1
ATOM 3121 O O . ILE A 1 377 ? 0.738 23.906 -20.816 1.00 91.81 377 ILE A O 1
ATOM 3125 N N . LEU A 1 378 ? 0.841 24.216 -18.591 1.00 94.00 378 LEU A N 1
ATOM 3126 C CA . LEU A 1 378 ? 2.271 24.492 -18.531 1.00 94.00 378 LEU A CA 1
ATOM 3127 C C . LEU A 1 378 ? 3.010 23.282 -17.969 1.00 94.00 378 LEU A C 1
ATOM 3129 O O . LEU A 1 378 ? 2.856 22.935 -16.799 1.00 94.00 378 LEU A O 1
ATOM 3133 N N . PHE A 1 379 ? 3.833 22.648 -18.793 1.00 94.06 379 PHE A N 1
ATOM 3134 C CA . PHE A 1 379 ? 4.685 21.548 -18.368 1.00 94.06 379 PHE A CA 1
ATOM 3135 C C . PHE A 1 379 ? 5.986 22.067 -17.756 1.00 94.06 379 PHE A C 1
ATOM 3137 O O . PHE A 1 379 ? 6.658 22.927 -18.326 1.00 94.06 379 PHE A O 1
ATOM 3144 N N . ILE A 1 380 ? 6.383 21.480 -16.633 1.00 94.75 380 ILE A N 1
ATOM 3145 C CA . ILE A 1 380 ? 7.693 21.670 -16.003 1.00 94.75 380 ILE A CA 1
ATOM 3146 C C . ILE A 1 380 ? 8.280 20.301 -15.668 1.00 94.75 380 ILE A C 1
ATOM 3148 O O . ILE A 1 380 ? 7.539 19.351 -15.424 1.00 94.75 380 ILE A O 1
ATOM 3152 N N . GLY A 1 381 ? 9.604 20.179 -15.629 1.00 93.69 381 GLY A N 1
ATOM 3153 C CA . GLY A 1 381 ? 10.248 18.901 -15.323 1.00 93.69 381 GLY A CA 1
ATOM 3154 C C . GLY A 1 381 ? 11.261 18.463 -16.373 1.00 93.69 381 GLY A C 1
ATOM 3155 O O . GLY A 1 381 ? 11.924 19.295 -17.002 1.00 93.69 381 GLY A O 1
ATOM 3156 N N . ASP A 1 382 ? 11.383 17.148 -16.542 1.00 91.75 382 ASP A N 1
ATOM 3157 C CA . ASP A 1 382 ? 12.229 16.539 -17.563 1.00 91.75 382 ASP A CA 1
ATOM 3158 C C . ASP A 1 382 ? 11.628 16.806 -18.949 1.00 91.75 382 ASP A C 1
ATOM 3160 O O . ASP A 1 382 ? 10.518 16.378 -19.256 1.00 91.75 382 ASP A O 1
ATOM 3164 N N . VAL A 1 383 ? 12.364 17.534 -19.790 1.00 89.25 383 VAL A N 1
ATOM 3165 C CA . VAL A 1 383 ? 11.881 17.988 -21.103 1.00 89.25 383 VAL A CA 1
ATOM 3166 C C . VAL A 1 383 ? 11.465 16.835 -22.020 1.00 89.25 383 VAL A C 1
ATOM 3168 O O . VAL A 1 383 ? 10.523 16.970 -22.808 1.00 89.25 383 VAL A O 1
ATOM 3171 N N . ASP A 1 384 ? 12.144 15.691 -21.915 1.00 88.94 384 ASP A N 1
ATOM 3172 C CA . ASP A 1 384 ? 11.880 14.540 -22.762 1.00 88.94 384 ASP A CA 1
ATOM 3173 C C . ASP A 1 384 ? 10.565 13.861 -22.331 1.00 88.94 384 ASP A C 1
ATOM 3175 O O . ASP A 1 384 ? 9.742 13.525 -23.189 1.00 88.94 384 ASP A O 1
ATOM 3179 N N . LEU A 1 385 ? 10.312 13.758 -21.019 1.00 91.62 385 LEU A N 1
ATOM 3180 C CA . LEU A 1 385 ? 9.033 13.279 -20.481 1.00 91.62 385 LEU A CA 1
ATOM 3181 C C . LEU A 1 385 ? 7.880 14.262 -20.711 1.00 91.62 385 LEU A C 1
ATOM 3183 O O . LEU A 1 385 ? 6.812 13.844 -21.155 1.00 91.62 385 LEU A O 1
ATOM 3187 N N . CYS A 1 386 ? 8.083 15.562 -20.480 1.00 92.00 386 CYS A N 1
ATOM 3188 C CA . CYS A 1 386 ? 7.077 16.591 -20.763 1.00 92.00 386 CYS A CA 1
ATOM 3189 C C . CYS A 1 386 ? 6.618 16.514 -22.221 1.00 92.00 386 CYS A C 1
ATOM 3191 O O . CYS A 1 386 ? 5.426 16.527 -22.514 1.00 92.00 386 CYS A O 1
ATOM 3193 N N . SER A 1 387 ? 7.564 16.354 -23.148 1.00 88.31 387 SER A N 1
ATOM 3194 C CA . SER A 1 387 ? 7.252 16.203 -24.566 1.00 88.31 387 SER A CA 1
ATOM 3195 C C . SER A 1 387 ? 6.476 14.921 -24.881 1.00 88.31 387 SER A C 1
ATOM 3197 O O . SER A 1 387 ? 5.666 14.940 -25.807 1.00 88.31 387 SER A O 1
ATOM 3199 N N . ARG A 1 388 ? 6.696 13.823 -24.147 1.00 88.06 388 ARG A N 1
ATOM 3200 C CA . ARG A 1 388 ? 5.896 12.595 -24.278 1.00 88.06 388 ARG A CA 1
ATOM 3201 C C . ARG A 1 388 ? 4.444 12.840 -23.863 1.00 88.06 388 ARG A C 1
ATOM 3203 O O . ARG A 1 388 ? 3.536 12.490 -24.611 1.00 88.06 388 ARG A O 1
ATOM 3210 N N . VAL A 1 389 ? 4.229 13.470 -22.709 1.00 89.94 389 VAL A N 1
ATOM 3211 C CA . VAL A 1 389 ? 2.884 13.808 -22.209 1.00 89.94 389 VAL A CA 1
ATOM 3212 C C . VAL A 1 389 ? 2.192 14.811 -23.135 1.00 89.94 389 VAL A C 1
ATOM 3214 O O . VAL A 1 389 ? 1.006 14.677 -23.426 1.00 89.94 389 VAL A O 1
ATOM 3217 N N . TRP A 1 390 ? 2.937 15.777 -23.671 1.00 88.44 390 TRP A N 1
ATOM 3218 C CA . TRP A 1 390 ? 2.431 16.715 -24.667 1.00 88.44 390 TRP A CA 1
ATOM 3219 C C . TRP A 1 390 ? 1.965 16.002 -25.946 1.00 88.44 390 TRP A C 1
ATOM 3221 O O . TRP A 1 390 ? 0.852 16.250 -26.394 1.00 88.44 390 TRP A O 1
ATOM 3231 N N . LYS A 1 391 ? 2.734 15.043 -26.487 1.00 85.94 391 LYS A N 1
ATOM 3232 C CA . LYS A 1 391 ? 2.293 14.231 -27.640 1.00 85.94 391 LYS A CA 1
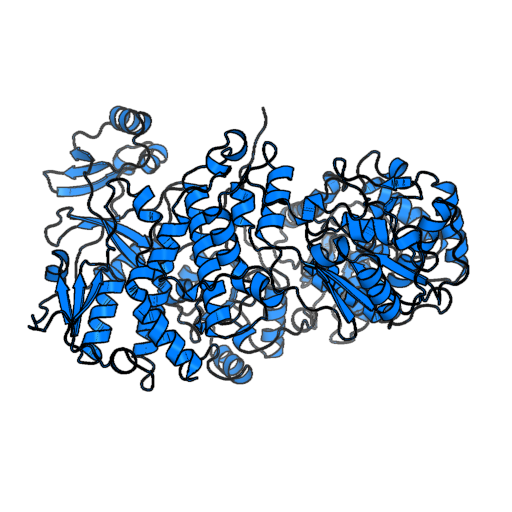ATOM 3233 C C . LYS A 1 391 ? 1.018 13.446 -27.343 1.00 85.94 391 LYS A C 1
ATOM 3235 O O . LYS A 1 391 ? 0.109 13.455 -28.165 1.00 85.94 391 LYS A O 1
ATOM 3240 N N . TRP A 1 392 ? 0.942 12.799 -26.176 1.00 87.62 392 TRP A N 1
ATOM 3241 C CA . TRP A 1 392 ? -0.282 12.127 -25.731 1.00 87.62 392 TRP A CA 1
ATOM 3242 C C . TRP A 1 392 ? -1.470 13.091 -25.782 1.00 87.62 392 TRP A C 1
ATOM 3244 O O . TRP A 1 392 ? -2.482 12.775 -26.393 1.00 87.62 392 TRP A O 1
ATOM 3254 N N . ARG A 1 393 ? -1.328 14.289 -25.209 1.00 85.44 393 ARG A N 1
ATOM 3255 C CA . ARG A 1 393 ? -2.373 15.318 -25.207 1.00 85.44 393 ARG A CA 1
ATOM 3256 C C . ARG A 1 393 ? -2.806 15.714 -26.623 1.00 85.44 393 ARG A C 1
ATOM 3258 O O . ARG A 1 393 ? -4.002 15.740 -26.886 1.00 85.44 393 ARG A O 1
ATOM 3265 N N . GLU A 1 394 ? -1.863 15.998 -27.523 1.00 82.75 394 GLU A N 1
ATOM 3266 C CA . GLU A 1 394 ? -2.165 16.427 -28.901 1.00 82.75 394 GLU A CA 1
ATOM 3267 C C . GLU A 1 394 ? -2.948 15.369 -29.700 1.00 82.75 394 GLU A C 1
ATOM 3269 O O . GLU A 1 394 ? -3.695 15.711 -30.612 1.00 82.75 394 GLU A O 1
ATOM 3274 N N . GLN A 1 395 ? -2.829 14.083 -29.350 1.00 82.44 395 GLN A N 1
ATOM 3275 C CA . GLN A 1 395 ? -3.559 12.993 -30.015 1.00 82.44 395 GLN A CA 1
ATOM 3276 C C . GLN A 1 395 ? -5.057 12.964 -29.683 1.00 82.44 395 GLN A C 1
ATOM 3278 O O . GLN A 1 395 ? -5.834 12.355 -30.420 1.00 82.44 395 GLN A O 1
ATOM 3283 N N . TYR A 1 396 ? -5.471 13.592 -28.582 1.00 70.88 396 TYR A N 1
ATOM 3284 C CA . TYR A 1 396 ? -6.857 13.623 -28.129 1.00 70.88 396 TYR A CA 1
ATOM 3285 C C . TYR A 1 396 ? -7.404 15.042 -28.312 1.00 70.88 396 TYR A C 1
ATOM 3287 O O . TYR A 1 396 ? -7.379 15.848 -27.387 1.00 70.88 396 TYR A O 1
ATOM 3295 N N . GLU A 1 397 ? -7.900 15.339 -29.519 1.00 55.03 397 GLU A N 1
ATOM 3296 C CA . GLU A 1 397 ? -8.514 16.613 -29.947 1.00 55.03 397 GLU A CA 1
ATOM 3297 C C . GLU A 1 397 ? -9.811 16.977 -29.173 1.00 55.03 397 GLU A C 1
ATOM 3299 O O . GLU A 1 397 ? -10.868 17.212 -29.757 1.00 55.03 397 GLU A O 1
ATOM 3304 N N . ALA A 1 398 ? -9.778 17.036 -27.840 1.00 48.41 398 ALA A N 1
ATOM 3305 C CA . ALA A 1 398 ? -10.905 17.443 -27.004 1.00 48.41 398 ALA A CA 1
ATOM 3306 C C . ALA A 1 398 ? -10.587 18.744 -26.244 1.00 48.41 398 ALA A C 1
ATOM 3308 O O . ALA A 1 398 ? -10.154 18.724 -25.096 1.00 48.41 398 ALA A O 1
ATOM 3309 N N . GLY A 1 399 ? -10.868 19.890 -26.878 1.00 53.06 399 GLY A N 1
ATOM 3310 C CA . GLY A 1 399 ? -10.980 21.199 -26.211 1.00 53.06 399 GLY A CA 1
ATOM 3311 C C . GLY A 1 399 ? -9.643 21.910 -25.982 1.00 53.06 399 GLY A C 1
ATOM 3312 O O . GLY A 1 399 ? -9.083 21.880 -24.891 1.00 53.06 399 GLY A O 1
ATOM 3313 N N . THR A 1 400 ? -9.162 22.569 -27.035 1.00 61.66 400 THR A N 1
ATOM 3314 C CA . THR A 1 400 ? -7.824 23.147 -27.230 1.00 61.66 400 THR A CA 1
ATOM 3315 C C . THR A 1 400 ? -7.508 24.353 -26.335 1.00 61.66 400 THR A C 1
ATOM 3317 O O . THR A 1 400 ? -7.618 25.502 -26.767 1.00 61.66 400 THR A O 1
ATOM 3320 N N . GLY A 1 401 ? -7.051 24.115 -25.105 1.00 72.12 401 GLY A N 1
ATOM 3321 C CA . GLY A 1 401 ? -6.182 25.091 -24.434 1.00 72.12 401 GLY A CA 1
ATOM 3322 C C . GLY A 1 401 ? -4.802 25.148 -25.108 1.00 72.12 401 GLY A C 1
ATOM 3323 O O . GLY A 1 401 ? -4.440 24.246 -25.869 1.00 72.12 401 GLY A O 1
ATOM 3324 N N . LYS A 1 402 ? -3.994 26.173 -24.837 1.00 87.00 402 LYS A N 1
ATOM 3325 C CA . LYS A 1 402 ? -2.573 26.169 -25.230 1.00 87.00 402 LYS A CA 1
ATOM 3326 C C . LYS A 1 402 ? -1.764 25.226 -24.337 1.00 87.00 402 LYS A C 1
ATOM 3328 O O . LYS A 1 402 ? -2.143 24.959 -23.198 1.00 87.00 402 LYS A O 1
ATOM 3333 N N . ALA A 1 403 ? -0.636 24.743 -24.837 1.00 89.06 403 ALA A N 1
ATOM 3334 C CA . ALA A 1 403 ? 0.333 24.014 -24.033 1.00 89.06 403 ALA A CA 1
ATOM 3335 C C . ALA A 1 403 ? 1.740 24.548 -24.289 1.00 89.06 403 ALA A C 1
ATOM 3337 O O . ALA A 1 403 ? 2.062 24.932 -25.414 1.00 89.06 403 ALA A O 1
ATOM 3338 N N . GLY A 1 404 ? 2.566 24.554 -23.251 1.00 90.56 404 GLY A N 1
ATOM 3339 C CA . GLY A 1 404 ? 3.949 24.997 -23.345 1.00 90.56 404 GLY A CA 1
ATOM 3340 C C . GLY A 1 404 ? 4.822 24.366 -22.272 1.00 90.56 404 GLY A C 1
ATOM 3341 O O . GLY A 1 404 ? 4.326 23.683 -21.378 1.00 90.56 404 GLY A O 1
ATOM 3342 N N . TYR A 1 405 ? 6.128 24.579 -22.376 1.00 93.00 405 TYR A N 1
ATOM 3343 C CA . TYR A 1 405 ? 7.124 24.057 -21.451 1.00 93.00 405 TYR A CA 1
ATOM 3344 C C . TYR A 1 405 ? 7.978 25.165 -20.867 1.00 93.00 405 TYR A C 1
ATOM 3346 O O . TYR A 1 405 ? 8.537 25.975 -21.604 1.00 93.00 405 TYR A O 1
ATOM 3354 N N . TRP A 1 406 ? 8.134 25.146 -19.550 1.00 92.75 406 TRP A N 1
ATOM 3355 C CA . TRP A 1 406 ? 9.019 26.055 -18.845 1.00 92.75 406 TRP A CA 1
ATOM 3356 C C . TRP A 1 406 ? 10.157 25.285 -18.176 1.00 92.75 406 TRP A C 1
ATOM 3358 O O . TRP A 1 406 ? 9.949 24.470 -17.271 1.00 92.75 406 TRP A O 1
ATOM 3368 N N . ASP A 1 407 ? 11.386 25.581 -18.602 1.00 91.00 407 ASP A N 1
ATOM 3369 C CA . ASP A 1 407 ? 12.595 25.122 -17.924 1.00 91.00 407 ASP A CA 1
ATOM 3370 C C . ASP A 1 407 ? 12.839 25.929 -16.642 1.00 91.00 407 ASP A C 1
ATOM 3372 O O . ASP A 1 407 ? 13.683 26.818 -16.566 1.00 91.00 407 ASP A O 1
ATOM 3376 N N . ILE A 1 408 ? 12.055 25.611 -15.617 1.00 92.12 408 ILE A N 1
ATOM 3377 C CA . ILE A 1 408 ? 12.074 26.280 -14.313 1.00 92.12 408 ILE A CA 1
ATOM 3378 C C . ILE A 1 408 ? 13.409 26.127 -13.555 1.00 92.12 408 ILE A C 1
ATOM 3380 O O . ILE A 1 408 ? 13.680 26.883 -12.617 1.00 92.12 408 ILE A O 1
ATOM 3384 N N . LEU A 1 409 ? 14.233 25.134 -13.921 1.00 91.25 409 LEU A N 1
ATOM 3385 C CA . LEU A 1 409 ? 15.559 24.925 -13.330 1.00 91.25 409 LEU A CA 1
ATOM 3386 C C . LEU A 1 409 ? 16.688 25.559 -14.150 1.00 91.25 409 LEU A C 1
ATOM 3388 O O . LEU A 1 409 ? 17.806 25.606 -13.642 1.00 91.25 409 LEU A O 1
ATOM 3392 N N . GLU A 1 410 ? 16.399 26.056 -15.357 1.00 88.25 410 GLU A N 1
ATOM 3393 C CA . GLU A 1 410 ? 17.378 26.647 -16.281 1.00 88.25 410 GLU A CA 1
ATOM 3394 C C . GLU A 1 410 ? 18.544 25.680 -16.588 1.00 88.25 410 GLU A C 1
ATOM 3396 O O . GLU A 1 410 ? 19.702 26.077 -16.704 1.00 88.25 410 GLU A O 1
ATOM 3401 N N . GLU A 1 411 ? 18.247 24.377 -16.672 1.00 81.88 411 GLU A N 1
ATOM 3402 C CA . GLU A 1 411 ? 19.254 23.325 -16.882 1.00 81.88 411 GLU A CA 1
ATOM 3403 C C . GLU A 1 411 ? 19.558 23.071 -18.364 1.00 81.88 411 GLU A C 1
ATOM 3405 O O . GLU A 1 411 ? 20.573 22.449 -18.691 1.00 81.88 411 GLU A O 1
ATOM 3410 N N . ASN A 1 412 ? 18.683 23.512 -19.267 1.00 77.50 412 ASN A N 1
ATOM 3411 C CA . ASN A 1 412 ? 18.848 23.347 -20.703 1.00 77.50 412 ASN A CA 1
ATOM 3412 C C . ASN A 1 412 ? 19.404 24.633 -21.322 1.00 77.50 412 ASN A C 1
ATOM 3414 O O . ASN A 1 412 ? 18.958 25.740 -21.021 1.00 77.50 412 ASN A O 1
ATOM 3418 N N . GLU A 1 413 ? 20.359 24.494 -22.243 1.00 65.75 413 GLU A N 1
ATOM 3419 C CA . GLU A 1 413 ? 20.891 25.649 -22.969 1.00 65.75 413 GLU A CA 1
ATOM 3420 C C . GLU A 1 413 ? 19.790 26.325 -23.818 1.00 65.75 413 GLU A C 1
ATOM 3422 O O . GLU A 1 413 ? 18.975 25.629 -24.441 1.00 65.75 413 GLU A O 1
ATOM 3427 N N . PRO A 1 414 ? 19.766 27.669 -23.910 1.00 54.44 414 PRO A N 1
ATOM 3428 C CA . PRO A 1 414 ? 18.841 28.387 -24.784 1.00 54.44 414 PRO A CA 1
ATOM 3429 C C . PRO A 1 414 ? 18.946 27.894 -26.237 1.00 54.44 414 PRO A C 1
ATOM 3431 O O . PRO A 1 414 ? 19.984 28.029 -26.879 1.00 54.44 414 PRO A O 1
ATOM 3434 N N . GLY A 1 415 ? 17.868 27.298 -26.761 1.00 52.88 415 GLY A N 1
ATOM 3435 C CA . GLY A 1 415 ? 17.824 26.711 -28.109 1.00 52.88 415 GLY A CA 1
ATOM 3436 C C . GLY A 1 415 ? 18.192 25.220 -28.206 1.00 52.88 415 GLY A C 1
ATOM 3437 O O . GLY A 1 415 ? 18.040 24.638 -29.280 1.00 52.88 415 GLY A O 1
ATOM 3438 N N . ALA A 1 416 ? 18.604 24.571 -27.108 1.00 51.38 416 ALA A N 1
ATOM 3439 C CA . ALA A 1 416 ? 18.812 23.116 -27.053 1.00 51.38 416 ALA A CA 1
ATOM 3440 C C . ALA A 1 416 ? 17.496 22.320 -27.017 1.00 51.38 416 ALA A C 1
ATOM 3442 O O . ALA A 1 416 ? 17.473 21.134 -27.346 1.00 51.38 416 ALA A O 1
ATOM 3443 N N . ILE A 1 417 ? 16.383 22.975 -26.676 1.00 59.44 417 ILE A N 1
ATOM 3444 C CA . ILE A 1 417 ? 15.035 22.401 -26.732 1.00 59.44 417 ILE A CA 1
ATOM 3445 C C . ILE A 1 417 ? 14.558 22.430 -28.194 1.00 59.44 417 ILE A C 1
ATOM 3447 O O . ILE A 1 417 ? 13.692 23.208 -28.582 1.00 59.44 417 ILE A O 1
ATOM 3451 N N . LYS A 1 418 ? 15.155 21.590 -29.046 1.00 55.78 418 LYS A N 1
ATOM 3452 C CA . LYS A 1 418 ? 14.666 21.336 -30.410 1.00 55.78 418 LYS A CA 1
ATOM 3453 C C . LYS A 1 418 ? 13.530 20.318 -30.363 1.00 55.78 418 LYS A C 1
ATOM 3455 O O . LYS A 1 418 ? 13.689 19.170 -30.764 1.00 55.78 418 LYS A O 1
ATOM 3460 N N . ARG A 1 419 ? 12.385 20.710 -29.810 1.00 64.25 419 ARG A N 1
ATOM 3461 C CA . ARG A 1 419 ? 11.173 19.879 -29.801 1.00 64.25 419 ARG A CA 1
ATOM 3462 C C . ARG A 1 419 ? 9.991 20.666 -30.361 1.00 64.25 419 ARG A C 1
ATOM 3464 O O . ARG A 1 419 ? 10.033 21.884 -30.448 1.00 64.25 419 ARG A O 1
ATOM 3471 N N . GLN A 1 420 ? 8.940 19.949 -30.750 1.00 66.94 420 GLN A N 1
ATOM 3472 C CA . GLN A 1 420 ? 7.713 20.543 -31.295 1.00 66.94 420 GLN A CA 1
ATOM 3473 C C . GLN A 1 420 ? 6.901 21.336 -30.243 1.00 66.94 420 GLN A C 1
ATOM 3475 O O . GLN A 1 420 ? 6.023 22.110 -30.611 1.00 66.94 420 GLN A O 1
ATOM 3480 N N . MET A 1 421 ? 7.192 21.162 -28.948 1.00 81.75 421 MET A N 1
ATOM 3481 C CA . MET A 1 421 ? 6.496 21.831 -27.845 1.00 81.75 421 MET A CA 1
ATOM 3482 C C . MET A 1 421 ? 7.017 23.272 -27.644 1.00 81.75 421 MET A C 1
ATOM 3484 O O . MET A 1 421 ? 8.232 23.441 -27.520 1.00 81.75 421 MET A O 1
ATOM 3488 N N . PRO A 1 422 ? 6.144 24.298 -27.566 1.00 85.44 422 PRO A N 1
ATOM 3489 C CA . PRO A 1 422 ? 6.558 25.688 -27.356 1.00 85.44 422 PRO A CA 1
ATOM 3490 C C . PRO A 1 422 ? 7.257 25.911 -26.008 1.00 85.44 422 PRO A C 1
ATOM 3492 O O . PRO A 1 422 ? 6.764 25.463 -24.973 1.00 85.44 422 PRO A O 1
ATOM 3495 N N . THR A 1 423 ? 8.373 26.644 -26.008 1.00 87.75 423 THR A N 1
ATOM 3496 C CA . THR A 1 423 ? 9.052 27.085 -24.778 1.00 87.75 423 THR A CA 1
ATOM 3497 C C . THR A 1 423 ? 8.399 28.353 -24.238 1.00 87.75 423 THR A C 1
ATOM 3499 O O . THR A 1 423 ? 8.086 29.260 -25.003 1.00 87.75 423 THR A O 1
ATOM 3502 N N . VAL A 1 424 ? 8.232 28.416 -22.921 1.00 88.25 424 VAL A N 1
ATOM 3503 C CA . VAL A 1 424 ? 7.548 29.481 -22.185 1.00 88.25 424 VAL A CA 1
ATOM 3504 C C . VAL A 1 424 ? 8.529 30.121 -21.212 1.00 88.25 424 VAL A C 1
ATOM 3506 O O . VAL A 1 424 ? 9.296 29.423 -20.541 1.00 88.25 424 VAL A O 1
ATOM 3509 N N . VAL A 1 425 ? 8.503 31.449 -21.133 1.00 86.50 425 VAL A N 1
ATOM 3510 C CA . VAL A 1 425 ? 9.277 32.214 -20.145 1.00 86.50 425 VAL A CA 1
ATOM 3511 C C . VAL A 1 425 ? 8.453 32.469 -18.885 1.00 86.50 425 VAL A C 1
ATOM 3513 O O . VAL A 1 425 ? 7.227 32.379 -18.888 1.00 86.50 425 VAL A O 1
ATOM 3516 N N . LYS A 1 426 ? 9.127 32.804 -17.784 1.00 85.12 426 LYS A N 1
ATOM 3517 C CA . LYS A 1 426 ? 8.496 33.000 -16.472 1.00 85.12 426 LYS A CA 1
ATOM 3518 C C . LYS A 1 426 ? 7.315 33.979 -16.523 1.00 85.12 426 LYS A C 1
ATOM 3520 O O . LYS A 1 426 ? 6.307 33.756 -15.860 1.00 85.12 426 LYS A O 1
ATOM 3525 N N . GLU A 1 427 ? 7.446 35.062 -17.280 1.00 86.06 427 GLU A N 1
ATOM 3526 C CA . GLU A 1 427 ? 6.461 36.145 -17.373 1.00 86.06 427 GLU A CA 1
ATOM 3527 C C . GLU A 1 427 ? 5.130 35.680 -17.984 1.00 86.06 427 GLU A C 1
ATOM 3529 O O . GLU A 1 427 ? 4.081 36.234 -17.668 1.00 86.06 427 GLU A O 1
ATOM 3534 N N . GLU A 1 428 ? 5.167 34.631 -18.804 1.00 85.69 428 GLU A N 1
ATOM 3535 C CA . GLU A 1 428 ? 4.012 34.049 -19.494 1.00 85.69 428 GLU A CA 1
ATOM 3536 C C . GLU A 1 428 ? 3.371 32.898 -18.699 1.00 85.69 428 GLU A C 1
ATOM 3538 O O . GLU A 1 428 ? 2.291 32.417 -19.048 1.00 85.69 428 GLU A O 1
ATOM 3543 N N . ALA A 1 429 ? 4.003 32.450 -17.605 1.00 84.00 429 ALA A N 1
ATOM 3544 C CA . ALA A 1 429 ? 3.521 31.321 -16.810 1.00 84.00 429 ALA A CA 1
ATOM 3545 C C . ALA A 1 429 ? 2.121 31.569 -16.217 1.00 84.00 429 ALA A C 1
ATOM 3547 O O . ALA A 1 429 ? 1.327 30.638 -16.108 1.00 84.00 429 ALA A O 1
ATOM 3548 N N . GLY A 1 430 ? 1.793 32.827 -15.896 1.00 84.44 430 GLY A N 1
ATOM 3549 C CA . GLY A 1 430 ? 0.480 33.224 -15.374 1.00 84.44 430 GLY A CA 1
ATOM 3550 C C . GLY A 1 430 ? -0.672 33.115 -16.379 1.00 84.44 430 GLY A C 1
ATOM 3551 O O . GLY A 1 430 ? -1.827 33.275 -16.000 1.00 84.44 430 GLY A O 1
ATOM 3552 N N . GLU A 1 431 ? -0.389 32.840 -17.654 1.00 87.69 431 GLU A N 1
ATOM 3553 C CA . GLU A 1 431 ? -1.419 32.662 -18.677 1.00 87.69 431 GLU A CA 1
ATOM 3554 C C . GLU A 1 431 ? -1.914 31.203 -18.808 1.00 87.69 431 GLU A C 1
ATOM 3556 O O . GLU A 1 431 ? -2.680 30.881 -19.728 1.00 87.69 431 GLU A O 1
ATOM 3561 N N . TYR A 1 432 ? -1.427 30.309 -17.945 1.00 91.88 432 TYR A N 1
ATOM 3562 C CA . TYR A 1 432 ? -1.755 28.887 -17.927 1.00 91.88 432 TYR A CA 1
ATOM 3563 C C . TYR A 1 432 ? -2.659 28.547 -16.741 1.00 91.88 432 TYR A C 1
ATOM 3565 O O . TYR A 1 432 ? -2.498 29.089 -15.653 1.00 91.88 432 TYR A O 1
ATOM 3573 N N . ASP A 1 433 ? -3.609 27.637 -16.958 1.00 91.31 433 ASP A N 1
ATOM 3574 C CA . ASP A 1 433 ? -4.590 27.246 -15.943 1.00 91.31 433 ASP A CA 1
ATOM 3575 C C . ASP A 1 433 ? -4.079 26.115 -15.042 1.00 91.31 433 ASP A C 1
ATOM 3577 O O . ASP A 1 433 ? -4.502 26.000 -13.896 1.00 91.31 433 ASP A O 1
ATOM 3581 N N . VAL A 1 434 ? -3.223 25.238 -15.579 1.00 92.56 434 VAL A N 1
ATOM 3582 C CA . VAL A 1 434 ? -2.705 24.054 -14.883 1.00 92.56 434 VAL A CA 1
ATOM 3583 C C . VAL A 1 434 ? -1.202 23.964 -15.083 1.00 92.56 434 VAL A C 1
ATOM 3585 O O . VAL A 1 434 ? -0.716 23.987 -16.215 1.00 92.56 434 VAL A O 1
ATOM 3588 N N . ILE A 1 435 ? -0.470 23.793 -13.985 1.00 95.25 435 ILE A N 1
ATOM 3589 C CA . ILE A 1 435 ? 0.965 23.507 -14.004 1.00 95.25 435 ILE A CA 1
ATOM 3590 C C . ILE A 1 435 ? 1.158 22.013 -13.746 1.00 95.25 435 ILE A C 1
ATOM 3592 O O . ILE A 1 435 ? 0.721 21.491 -12.722 1.00 95.25 435 ILE A O 1
ATOM 3596 N N . ALA A 1 436 ? 1.792 21.323 -14.693 1.00 95.12 436 ALA A N 1
ATOM 3597 C CA . ALA A 1 436 ? 2.021 19.885 -14.651 1.00 95.12 436 ALA A CA 1
ATOM 3598 C C . ALA A 1 436 ? 3.514 19.581 -14.480 1.00 95.12 436 ALA A C 1
ATOM 3600 O O . ALA A 1 436 ? 4.314 19.802 -15.394 1.00 95.12 436 ALA A O 1
ATOM 3601 N N . LEU A 1 437 ? 3.885 19.051 -13.314 1.00 95.62 437 LEU A N 1
ATOM 3602 C CA . LEU A 1 437 ? 5.223 18.546 -13.034 1.00 95.62 437 LEU A CA 1
ATOM 3603 C C . LEU A 1 437 ? 5.378 17.124 -13.581 1.00 95.62 437 LEU A C 1
ATOM 3605 O O . LEU A 1 437 ? 4.701 16.193 -13.142 1.00 95.62 437 LEU A O 1
ATOM 3609 N N . VAL A 1 438 ? 6.307 16.955 -14.520 1.00 94.31 438 VAL A N 1
ATOM 3610 C CA . VAL A 1 438 ? 6.646 15.670 -15.140 1.00 94.31 438 VAL A CA 1
ATOM 3611 C C . VAL A 1 438 ? 8.126 15.380 -14.911 1.00 94.31 438 VAL A C 1
ATOM 3613 O O . VAL A 1 438 ? 8.999 15.810 -15.664 1.00 94.31 438 VAL A O 1
ATOM 3616 N N . ALA A 1 439 ? 8.436 14.669 -13.835 1.00 91.44 439 ALA A N 1
ATOM 3617 C CA . ALA A 1 439 ? 9.800 14.347 -13.444 1.00 91.44 439 ALA A CA 1
ATOM 3618 C C . ALA A 1 439 ? 10.006 12.835 -13.338 1.00 91.44 439 ALA A C 1
ATOM 3620 O O . ALA A 1 439 ? 9.101 12.082 -12.982 1.00 91.44 439 ALA A O 1
ATOM 3621 N N . VAL A 1 440 ? 11.234 12.391 -13.615 1.00 87.31 440 VAL A N 1
ATOM 3622 C CA . VAL A 1 440 ? 11.630 11.010 -13.334 1.00 87.31 440 VAL A CA 1
ATOM 3623 C C . VAL A 1 440 ? 11.668 10.814 -11.823 1.00 87.31 440 VAL A C 1
ATOM 3625 O O . VAL A 1 440 ? 12.304 11.586 -11.104 1.00 87.31 440 VAL A O 1
ATOM 3628 N N . GLN A 1 441 ? 11.029 9.753 -11.347 1.00 80.50 441 GLN A N 1
ATOM 3629 C CA . GLN A 1 441 ? 11.118 9.326 -9.960 1.00 80.50 441 GLN A CA 1
ATOM 3630 C C . GLN A 1 441 ? 11.886 8.010 -9.913 1.00 80.50 441 GLN A C 1
ATOM 3632 O O . GLN A 1 441 ? 11.358 7.007 -10.374 1.00 80.50 441 GLN A O 1
ATOM 3637 N N . TYR A 1 442 ? 13.077 7.972 -9.324 1.00 77.19 442 TYR A N 1
ATOM 3638 C CA . TYR A 1 442 ? 13.843 6.734 -9.123 1.00 77.19 442 TYR A CA 1
ATOM 3639 C C . TYR A 1 442 ? 13.380 5.994 -7.856 1.00 77.19 442 TYR A C 1
ATOM 3641 O O . TYR A 1 442 ? 12.923 6.634 -6.911 1.00 77.19 442 TYR A O 1
ATOM 3649 N N . ASP A 1 443 ? 13.425 4.660 -7.838 1.00 65.44 443 ASP A N 1
ATOM 3650 C CA . ASP A 1 443 ? 13.089 3.860 -6.649 1.00 65.44 443 ASP A CA 1
ATOM 3651 C C . ASP A 1 443 ? 14.365 3.507 -5.892 1.00 65.44 443 ASP A C 1
ATOM 3653 O O . ASP A 1 443 ? 15.069 2.610 -6.329 1.00 65.44 443 ASP A O 1
ATOM 3657 N N . GLY A 1 444 ? 14.686 4.254 -4.826 1.00 57.75 444 GLY A N 1
ATOM 3658 C CA . GLY A 1 444 ? 15.625 3.884 -3.750 1.00 57.75 444 GLY A CA 1
ATOM 3659 C C . GLY A 1 444 ? 17.003 3.308 -4.119 1.00 57.75 444 GLY A C 1
ATOM 3660 O O . GLY A 1 444 ? 17.672 2.777 -3.237 1.00 57.75 444 GLY A O 1
ATOM 3661 N N . ASP A 1 445 ? 17.404 3.359 -5.386 1.00 63.25 445 ASP A N 1
ATOM 3662 C CA . ASP A 1 445 ? 18.515 2.595 -5.938 1.00 63.25 445 ASP A CA 1
ATOM 3663 C C . ASP A 1 445 ? 19.842 3.256 -5.563 1.00 63.25 445 ASP A C 1
ATOM 3665 O O . ASP A 1 445 ? 20.131 4.386 -5.967 1.00 63.25 445 ASP A O 1
ATOM 3669 N N . ASP A 1 446 ? 20.677 2.520 -4.826 1.00 66.81 446 ASP A N 1
ATOM 3670 C CA . ASP A 1 446 ? 22.016 2.943 -4.405 1.00 66.81 446 ASP A CA 1
ATOM 3671 C C . ASP A 1 446 ? 22.971 3.224 -5.591 1.00 66.81 446 ASP A C 1
ATOM 3673 O O . ASP A 1 446 ? 24.090 3.712 -5.369 1.00 66.81 446 ASP A O 1
ATOM 3677 N N . ARG A 1 447 ? 22.556 2.900 -6.829 1.00 78.19 447 ARG A N 1
ATOM 3678 C CA . ARG A 1 447 ? 23.275 3.124 -8.099 1.00 78.19 447 ARG A CA 1
ATOM 3679 C C . ARG A 1 447 ? 22.870 4.404 -8.822 1.00 78.19 447 ARG A C 1
ATOM 3681 O O . ARG A 1 447 ? 23.527 4.774 -9.794 1.00 78.19 447 ARG A O 1
ATOM 3688 N N . VAL A 1 448 ? 21.820 5.090 -8.377 1.00 83.19 448 VAL A N 1
ATOM 3689 C CA . VAL A 1 448 ? 21.433 6.399 -8.917 1.00 83.19 448 VAL A CA 1
ATOM 3690 C C . VAL A 1 448 ? 22.226 7.487 -8.192 1.00 83.19 448 VAL A C 1
ATOM 3692 O O . VAL A 1 448 ? 22.388 7.464 -6.971 1.00 83.19 448 VAL A O 1
ATOM 3695 N N . ALA A 1 449 ? 22.732 8.472 -8.931 1.00 80.94 449 ALA A N 1
ATOM 3696 C CA . ALA A 1 449 ? 23.435 9.607 -8.348 1.00 80.94 449 ALA A CA 1
ATOM 3697 C C . ALA A 1 449 ? 22.524 10.383 -7.371 1.00 80.94 449 ALA A C 1
ATOM 3699 O O . ALA A 1 449 ? 21.406 10.772 -7.715 1.00 80.94 449 ALA A O 1
ATOM 3700 N N . ALA A 1 450 ? 23.018 10.681 -6.163 1.00 78.12 450 ALA A N 1
ATOM 3701 C CA . ALA A 1 450 ? 22.222 11.313 -5.101 1.00 78.12 450 ALA A CA 1
ATOM 3702 C C . ALA A 1 450 ? 21.544 12.627 -5.545 1.00 78.12 450 ALA A C 1
ATOM 3704 O O . ALA A 1 450 ? 20.365 12.854 -5.283 1.00 78.12 450 ALA A O 1
ATOM 3705 N N . GLY A 1 451 ? 22.255 13.465 -6.310 1.00 73.38 451 GLY A N 1
ATOM 3706 C CA . GLY A 1 451 ? 21.718 14.734 -6.814 1.00 73.38 451 GLY A CA 1
ATOM 3707 C C . GLY A 1 451 ? 20.568 14.595 -7.823 1.00 73.38 451 GLY A C 1
ATOM 3708 O O . GLY A 1 451 ? 19.853 15.578 -8.049 1.00 73.38 451 GLY A O 1
ATOM 3709 N N . VAL A 1 452 ? 20.400 13.405 -8.413 1.00 78.25 452 VAL A N 1
ATOM 3710 C CA . VAL A 1 452 ? 19.307 13.035 -9.323 1.00 78.25 452 VAL A CA 1
ATOM 3711 C C . VAL A 1 452 ? 18.122 12.479 -8.543 1.00 78.25 452 VAL A C 1
ATOM 3713 O O . VAL A 1 452 ? 16.990 12.867 -8.826 1.00 78.25 452 VAL A O 1
ATOM 3716 N N . ALA A 1 453 ? 18.368 11.671 -7.509 1.00 74.44 453 ALA A N 1
ATOM 3717 C CA . ALA A 1 453 ? 17.321 11.226 -6.587 1.00 74.44 453 ALA A CA 1
ATOM 3718 C C . ALA A 1 453 ? 16.605 12.415 -5.909 1.00 74.44 453 ALA A C 1
ATOM 3720 O O . ALA A 1 453 ? 15.392 12.398 -5.727 1.00 74.44 453 ALA A O 1
ATOM 3721 N N . GLU A 1 454 ? 17.330 13.500 -5.623 1.00 82.56 454 GLU A N 1
ATOM 3722 C CA . GLU A 1 454 ? 16.775 14.728 -5.032 1.00 82.56 454 GLU A CA 1
ATOM 3723 C C . GLU A 1 454 ? 16.123 15.687 -6.050 1.00 82.56 454 GLU A C 1
ATOM 3725 O O . GLU A 1 454 ? 15.612 16.747 -5.672 1.00 82.56 454 GLU A O 1
ATOM 3730 N N . LYS A 1 455 ? 16.144 15.371 -7.354 1.00 85.38 455 LYS A N 1
ATOM 3731 C CA . LYS A 1 455 ? 15.762 16.324 -8.409 1.00 85.38 455 LYS A CA 1
ATOM 3732 C C . LYS A 1 455 ? 14.293 16.739 -8.339 1.00 85.38 455 LYS A C 1
ATOM 3734 O O . LYS A 1 455 ? 13.998 17.920 -8.501 1.00 85.38 455 LYS A O 1
ATOM 3739 N N . TYR A 1 456 ? 13.391 15.809 -8.028 1.00 88.56 456 TYR A N 1
ATOM 3740 C CA . TYR A 1 456 ? 11.977 16.123 -7.803 1.00 88.56 456 TYR A CA 1
ATOM 3741 C C . TYR A 1 456 ? 11.820 17.216 -6.726 1.00 88.56 456 TYR A C 1
ATOM 3743 O O . TYR A 1 456 ? 11.181 18.240 -6.960 1.00 88.56 456 TYR A O 1
ATOM 3751 N N . GLY A 1 457 ? 12.525 17.085 -5.594 1.00 88.75 457 GLY A N 1
ATOM 3752 C CA . GLY A 1 457 ? 12.522 18.086 -4.521 1.00 88.75 457 GLY A CA 1
ATOM 3753 C C . GLY A 1 457 ? 13.066 19.459 -4.941 1.00 88.75 457 GLY A C 1
ATOM 3754 O O . GLY A 1 457 ? 12.618 20.485 -4.423 1.00 88.75 457 GLY A O 1
ATOM 3755 N N . LYS A 1 458 ? 13.987 19.517 -5.916 1.00 91.50 458 LYS A N 1
ATOM 3756 C CA . LYS A 1 458 ? 14.469 20.787 -6.492 1.00 91.50 458 LYS A CA 1
ATOM 3757 C C . LYS A 1 458 ? 13.373 21.507 -7.280 1.00 91.50 458 LYS A C 1
ATOM 3759 O O . LYS A 1 458 ? 13.241 22.720 -7.116 1.00 91.50 458 LYS A O 1
ATOM 3764 N N . TYR A 1 459 ? 12.571 20.783 -8.067 1.00 92.81 459 TYR A N 1
ATOM 3765 C CA . TYR A 1 459 ? 11.405 21.358 -8.753 1.00 92.81 459 TYR A CA 1
ATOM 3766 C C . TYR A 1 459 ? 10.393 21.915 -7.751 1.00 92.81 459 TYR A C 1
ATOM 3768 O O . TYR A 1 459 ? 10.007 23.076 -7.872 1.00 92.81 459 TYR A O 1
ATOM 3776 N N . ILE A 1 460 ? 10.052 21.148 -6.707 1.00 91.12 460 ILE A N 1
ATOM 3777 C CA . ILE A 1 460 ? 9.138 21.606 -5.647 1.00 91.12 460 ILE A CA 1
ATOM 3778 C C . ILE A 1 460 ? 9.662 22.880 -4.977 1.00 91.12 460 ILE A C 1
ATOM 3780 O O . ILE A 1 460 ? 8.935 23.859 -4.825 1.00 91.12 460 ILE A O 1
ATOM 3784 N N . LYS A 1 461 ? 10.952 22.920 -4.627 1.00 92.12 461 LYS A N 1
ATOM 3785 C CA . LYS A 1 461 ? 11.568 24.114 -4.033 1.00 92.12 461 LYS A CA 1
ATOM 3786 C C . LYS A 1 461 ? 11.481 25.335 -4.956 1.00 92.12 461 LYS A C 1
ATOM 3788 O O . LYS A 1 461 ? 11.270 26.444 -4.473 1.00 92.12 461 LYS A O 1
ATOM 3793 N N . LYS A 1 462 ? 11.651 25.147 -6.264 1.00 93.81 462 LYS A N 1
ATOM 3794 C CA . LYS A 1 462 ? 11.578 26.224 -7.259 1.00 93.81 462 LYS A CA 1
ATOM 3795 C C . LYS A 1 462 ? 10.155 26.719 -7.496 1.00 93.81 462 LYS A C 1
ATOM 3797 O O . LYS A 1 462 ? 9.959 27.928 -7.524 1.00 93.81 462 LYS A O 1
ATOM 3802 N N . LEU A 1 463 ? 9.171 25.825 -7.563 1.00 92.25 463 LEU A N 1
ATOM 3803 C CA . LEU A 1 463 ? 7.748 26.182 -7.576 1.00 92.25 463 LEU A CA 1
ATOM 3804 C C . LEU A 1 463 ? 7.397 27.112 -6.405 1.00 92.25 463 LEU A C 1
ATOM 3806 O O . LEU A 1 463 ? 6.897 28.216 -6.622 1.00 92.25 463 LEU A O 1
ATOM 3810 N N . LYS A 1 464 ? 7.800 26.733 -5.184 1.00 91.06 464 LYS A N 1
ATOM 3811 C CA . LYS A 1 464 ? 7.618 27.556 -3.976 1.00 91.06 464 LYS A CA 1
ATOM 3812 C C . LYS A 1 464 ? 8.292 28.926 -4.084 1.00 91.06 464 LYS A C 1
ATOM 3814 O O . LYS A 1 464 ? 7.693 29.938 -3.739 1.00 91.06 464 LYS A O 1
ATOM 3819 N N . GLN A 1 465 ? 9.522 28.989 -4.606 1.00 92.44 465 GLN A N 1
ATOM 3820 C CA . GLN A 1 465 ? 10.235 30.261 -4.817 1.00 92.44 465 GLN A CA 1
ATOM 3821 C C . GLN A 1 465 ? 9.503 31.212 -5.772 1.00 92.44 465 GLN A C 1
ATOM 3823 O O . GLN A 1 465 ? 9.644 32.427 -5.641 1.00 92.44 465 GLN A O 1
ATOM 3828 N N . TYR A 1 466 ? 8.734 30.676 -6.719 1.00 91.31 466 TYR A N 1
ATOM 3829 C CA . TYR A 1 466 ? 7.906 31.462 -7.631 1.00 91.31 466 TYR A CA 1
ATOM 3830 C C . TYR A 1 466 ? 6.473 31.683 -7.123 1.00 91.31 466 TYR A C 1
ATOM 3832 O O . TYR A 1 466 ? 5.681 32.295 -7.834 1.00 91.31 466 TYR A O 1
ATOM 3840 N N . GLY A 1 467 ? 6.145 31.238 -5.905 1.00 90.44 467 GLY A N 1
ATOM 3841 C CA . GLY A 1 467 ? 4.805 31.363 -5.331 1.00 90.44 467 GLY A CA 1
ATOM 3842 C C . GLY A 1 467 ? 3.766 30.467 -6.007 1.00 90.44 467 GLY A C 1
ATOM 3843 O O . GLY A 1 467 ? 2.580 30.783 -5.980 1.00 90.44 467 GLY A O 1
ATOM 3844 N N . ILE A 1 468 ? 4.204 29.378 -6.642 1.00 91.50 468 ILE A N 1
ATOM 3845 C CA . ILE A 1 468 ? 3.328 28.418 -7.309 1.00 91.50 468 ILE A CA 1
ATOM 3846 C C . ILE A 1 468 ? 3.065 27.262 -6.356 1.00 91.50 468 ILE A C 1
ATOM 3848 O O . ILE A 1 468 ? 3.965 26.478 -6.049 1.00 91.50 468 ILE A O 1
ATOM 3852 N N . TYR A 1 469 ? 1.811 27.150 -5.937 1.00 91.81 469 TYR A N 1
ATOM 3853 C CA . TYR A 1 469 ? 1.360 26.099 -5.030 1.00 91.81 469 TYR A CA 1
ATOM 3854 C C . TYR A 1 469 ? 0.231 25.239 -5.602 1.00 91.81 469 TYR A C 1
ATOM 3856 O O . TYR A 1 469 ? -0.095 24.213 -5.014 1.00 91.81 469 TYR A O 1
ATOM 3864 N N . ASP A 1 470 ? -0.332 25.642 -6.745 1.00 94.00 470 ASP A N 1
ATOM 3865 C CA . ASP A 1 470 ? -1.306 24.871 -7.515 1.00 94.00 470 ASP A CA 1
ATOM 3866 C C . ASP A 1 470 ? -0.602 24.171 -8.676 1.00 94.00 470 ASP A C 1
ATOM 3868 O O . ASP A 1 470 ? -0.257 24.792 -9.685 1.00 94.00 470 ASP A O 1
ATOM 3872 N N . TYR A 1 471 ? -0.313 22.887 -8.499 1.00 94.38 471 TYR A N 1
ATOM 3873 C CA . TYR A 1 471 ? 0.304 22.063 -9.528 1.00 94.38 471 TYR A CA 1
ATOM 3874 C C . TYR A 1 471 ? -0.090 20.601 -9.341 1.00 94.38 471 TYR A C 1
ATOM 3876 O O . TYR A 1 471 ? -0.305 20.132 -8.225 1.00 94.38 471 TYR A O 1
ATOM 3884 N N . THR A 1 472 ? -0.143 19.870 -10.450 1.00 94.88 472 THR A N 1
ATOM 3885 C CA . THR A 1 472 ? -0.301 18.415 -10.464 1.00 94.88 472 THR A CA 1
ATOM 3886 C C . THR A 1 472 ? 1.025 17.760 -10.820 1.00 94.88 472 THR A C 1
ATOM 3888 O O . THR A 1 472 ? 1.740 18.216 -11.711 1.00 94.88 472 THR A O 1
ATOM 3891 N N . ASP A 1 473 ? 1.356 16.669 -10.146 1.00 93.94 473 ASP A N 1
ATOM 3892 C CA . ASP A 1 473 ? 2.462 15.779 -10.481 1.00 93.94 473 ASP A CA 1
ATOM 3893 C C . ASP A 1 473 ? 1.975 14.412 -10.992 1.00 93.94 473 ASP A C 1
ATOM 3895 O O . ASP A 1 473 ? 2.753 13.463 -11.053 1.00 93.94 473 ASP A O 1
ATOM 3899 N N . TYR A 1 474 ? 0.710 14.320 -11.427 1.00 93.50 474 TYR A N 1
ATOM 3900 C CA . TYR A 1 474 ? 0.076 13.093 -11.925 1.00 93.50 474 TYR A CA 1
ATOM 3901 C C . TYR A 1 474 ? 0.936 12.333 -12.941 1.00 93.50 474 TYR A C 1
ATOM 3903 O O . TYR A 1 474 ? 1.077 11.117 -12.875 1.00 93.50 474 TYR A O 1
ATOM 3911 N N . PHE A 1 475 ? 1.552 13.053 -13.881 1.00 92.12 475 PHE A N 1
ATOM 3912 C CA . PHE A 1 475 ? 2.377 12.453 -14.932 1.00 92.12 475 PHE A CA 1
ATOM 3913 C C . PHE A 1 475 ? 3.812 12.127 -14.489 1.00 92.12 475 PHE A C 1
ATOM 3915 O O . PHE A 1 475 ? 4.573 11.551 -15.266 1.00 92.12 475 PHE A O 1
ATOM 3922 N N . SER A 1 476 ? 4.193 12.479 -13.259 1.00 92.44 476 SER A N 1
ATOM 3923 C CA . SER A 1 476 ? 5.395 11.949 -12.608 1.00 92.44 476 SER A CA 1
ATOM 3924 C C . SER A 1 476 ? 5.152 10.562 -12.002 1.00 92.44 476 SER A C 1
ATOM 3926 O O . SER A 1 476 ? 6.119 9.841 -11.743 1.00 92.44 476 SER A O 1
ATOM 3928 N N . ASP A 1 477 ? 3.888 10.161 -11.798 1.00 90.19 477 ASP A N 1
ATOM 3929 C CA . ASP A 1 477 ? 3.561 8.812 -11.349 1.00 90.19 477 ASP A CA 1
ATOM 3930 C C . ASP A 1 477 ? 3.915 7.776 -12.421 1.00 90.19 477 ASP A C 1
ATOM 3932 O O . ASP A 1 477 ? 3.569 7.867 -13.603 1.00 90.19 477 ASP A O 1
ATOM 3936 N N . LYS A 1 478 ? 4.621 6.745 -11.978 1.00 86.00 478 LYS A N 1
ATOM 3937 C CA . LYS A 1 478 ? 5.280 5.767 -12.844 1.00 86.00 478 LYS A CA 1
ATOM 3938 C C . LYS A 1 478 ? 4.274 4.790 -13.439 1.00 86.00 478 LYS A C 1
ATOM 3940 O O . LYS A 1 478 ? 4.484 4.320 -14.557 1.00 86.00 478 LYS A O 1
ATOM 3945 N N . PHE A 1 479 ? 3.185 4.507 -12.717 1.00 81.25 479 PHE A N 1
ATOM 3946 C CA . PHE A 1 479 ? 2.090 3.685 -13.219 1.00 81.25 479 PHE A CA 1
ATOM 3947 C C . PHE A 1 479 ? 1.318 4.428 -14.303 1.00 81.25 479 PHE A C 1
ATOM 3949 O O . PHE A 1 479 ? 1.073 3.857 -15.367 1.00 81.25 479 PHE A O 1
ATOM 3956 N N . LYS A 1 480 ? 0.970 5.698 -14.060 1.00 86.25 480 LYS A N 1
ATOM 3957 C CA . LYS A 1 480 ? 0.240 6.512 -15.039 1.00 86.25 480 LYS A CA 1
ATOM 3958 C C . LYS A 1 480 ? 1.073 6.745 -16.286 1.00 86.25 480 LYS A C 1
ATOM 3960 O O . LYS A 1 480 ? 0.587 6.507 -17.385 1.00 86.25 480 LYS A O 1
ATOM 3965 N N . LEU A 1 481 ? 2.349 7.100 -16.126 1.00 86.38 481 LEU A N 1
ATOM 3966 C CA . LEU A 1 481 ? 3.250 7.343 -17.250 1.00 86.38 481 LEU A CA 1
ATOM 3967 C C . LEU A 1 481 ? 3.436 6.097 -18.136 1.00 86.38 481 LEU A C 1
ATOM 3969 O O . LEU A 1 481 ? 3.446 6.223 -19.362 1.00 86.38 481 LEU A O 1
ATOM 3973 N N . ALA A 1 482 ? 3.540 4.904 -17.533 1.00 82.06 482 ALA A N 1
ATOM 3974 C CA . ALA A 1 482 ? 3.668 3.636 -18.264 1.00 82.06 482 ALA A CA 1
ATOM 3975 C C . ALA A 1 482 ? 2.383 3.237 -19.002 1.00 82.06 482 ALA A C 1
ATOM 3977 O O . ALA A 1 482 ? 2.446 2.554 -20.022 1.00 82.06 482 ALA A O 1
ATOM 3978 N N . GLY A 1 483 ? 1.227 3.667 -18.492 1.00 79.06 483 GLY A N 1
ATOM 3979 C CA . GLY A 1 483 ? -0.083 3.433 -19.093 1.00 79.06 483 GLY A CA 1
ATOM 3980 C C . GLY A 1 483 ? -0.509 4.468 -20.137 1.00 79.06 483 GLY A C 1
ATOM 3981 O O . GLY A 1 483 ? -1.598 4.323 -20.688 1.00 79.06 483 GLY A O 1
ATOM 3982 N N . LEU A 1 484 ? 0.295 5.505 -20.419 1.00 84.44 484 LEU A N 1
ATOM 3983 C CA . LEU A 1 484 ? -0.086 6.542 -21.384 1.00 84.44 484 LEU A CA 1
ATOM 3984 C C . LEU A 1 484 ? -0.100 5.994 -22.822 1.00 84.44 484 LEU A C 1
ATOM 3986 O O . LEU A 1 484 ? 0.956 5.617 -23.337 1.00 84.44 484 LEU A O 1
ATOM 3990 N N . PRO A 1 485 ? -1.255 6.009 -23.515 1.00 81.62 485 PRO A N 1
ATOM 3991 C CA . PRO A 1 485 ? -1.342 5.541 -24.892 1.00 81.62 485 PRO A CA 1
ATOM 3992 C C . PRO A 1 485 ? -0.722 6.558 -25.860 1.00 81.62 485 PRO A C 1
ATOM 3994 O O . PRO A 1 485 ? -1.295 7.623 -26.082 1.00 81.62 485 PRO A O 1
ATOM 3997 N N . ILE A 1 486 ? 0.418 6.218 -26.463 1.00 81.44 486 ILE A N 1
ATOM 3998 C CA . ILE A 1 486 ? 1.082 7.018 -27.501 1.00 81.44 486 ILE A CA 1
ATOM 3999 C C . ILE A 1 486 ? 0.895 6.323 -28.850 1.00 81.44 486 ILE A C 1
ATOM 4001 O O . ILE A 1 486 ? 1.397 5.220 -29.058 1.00 81.44 486 ILE A O 1
ATOM 4005 N N . LYS A 1 487 ? 0.182 6.962 -29.782 1.00 79.56 487 LYS A N 1
ATOM 4006 C CA . LYS A 1 487 ? -0.148 6.389 -31.099 1.00 79.56 487 LYS A CA 1
ATOM 4007 C C . LYS A 1 487 ? 1.080 5.883 -31.861 1.00 79.56 487 LYS A C 1
ATOM 4009 O O . LYS A 1 487 ? 1.014 4.825 -32.483 1.00 79.56 487 LYS A O 1
ATOM 4014 N N . GLU A 1 488 ? 2.196 6.602 -31.797 1.00 75.81 488 GLU A N 1
ATOM 4015 C CA . GLU A 1 488 ? 3.445 6.248 -32.477 1.00 75.81 488 GLU A CA 1
ATOM 4016 C C . GLU A 1 488 ? 4.129 5.002 -31.891 1.00 75.81 488 GLU A C 1
ATOM 4018 O O . GLU A 1 488 ? 4.992 4.433 -32.547 1.00 75.81 488 GLU A O 1
ATOM 4023 N N . GLU A 1 489 ? 3.741 4.545 -30.697 1.00 75.62 489 GLU A N 1
ATOM 4024 C CA . GLU A 1 489 ? 4.324 3.369 -30.028 1.00 75.62 489 GLU A CA 1
ATOM 4025 C C . GLU A 1 489 ? 3.544 2.069 -30.268 1.00 75.62 489 GLU A C 1
ATOM 4027 O O . GLU A 1 489 ? 3.921 1.010 -29.774 1.00 75.62 489 GLU A O 1
ATOM 4032 N N . THR A 1 490 ? 2.467 2.129 -31.053 1.00 73.38 490 THR A N 1
ATOM 4033 C CA . THR A 1 490 ? 1.558 0.990 -31.263 1.00 73.38 490 THR A CA 1
ATOM 4034 C C . THR A 1 490 ? 2.095 -0.085 -32.209 1.00 73.38 490 THR A C 1
ATOM 4036 O O . THR A 1 490 ? 1.565 -1.190 -32.224 1.00 73.38 490 THR A O 1
ATOM 4039 N N . ASN A 1 491 ? 3.139 0.205 -32.993 1.00 79.12 491 ASN A N 1
ATOM 4040 C CA . ASN A 1 491 ? 3.711 -0.737 -33.955 1.00 79.12 491 ASN A CA 1
ATOM 4041 C C . ASN A 1 491 ? 5.236 -0.791 -33.825 1.00 79.12 491 ASN A C 1
ATOM 4043 O O . ASN A 1 491 ? 5.899 0.244 -33.846 1.00 79.12 491 ASN A O 1
ATOM 4047 N N . ILE A 1 492 ? 5.784 -2.004 -33.751 1.00 85.50 492 ILE A N 1
ATOM 4048 C CA . ILE A 1 492 ? 7.229 -2.272 -33.764 1.00 85.50 492 ILE A CA 1
ATOM 4049 C C . ILE A 1 492 ? 7.650 -2.752 -35.154 1.00 85.50 492 ILE A C 1
ATOM 4051 O O . ILE A 1 492 ? 6.947 -3.542 -35.791 1.00 85.50 492 ILE A O 1
ATOM 4055 N N . LYS A 1 493 ? 8.818 -2.298 -35.624 1.00 89.06 493 LYS A N 1
ATOM 4056 C CA . LYS A 1 493 ? 9.443 -2.798 -36.857 1.00 89.06 493 LYS A CA 1
ATOM 4057 C C . LYS A 1 493 ? 9.670 -4.308 -36.791 1.00 89.06 493 LYS A C 1
ATOM 4059 O O . LYS A 1 493 ? 10.140 -4.842 -35.789 1.00 89.06 493 LYS A O 1
ATOM 4064 N N . LYS A 1 494 ? 9.404 -5.003 -37.898 1.00 87.38 494 LYS A N 1
ATOM 4065 C CA . LYS A 1 494 ? 9.523 -6.467 -37.987 1.00 87.38 494 LYS A CA 1
ATOM 4066 C C . LYS A 1 494 ? 10.933 -6.961 -37.636 1.00 87.38 494 LYS A C 1
ATOM 4068 O O . LYS A 1 494 ? 11.077 -8.013 -37.023 1.00 87.38 494 LYS A O 1
ATOM 4073 N N . GLU A 1 495 ? 11.954 -6.192 -38.000 1.00 89.31 495 GLU A N 1
ATOM 4074 C CA . GLU A 1 495 ? 13.373 -6.451 -37.740 1.00 89.31 495 GLU A CA 1
ATOM 4075 C C . GLU A 1 495 ? 13.731 -6.381 -36.247 1.00 89.31 495 GLU A C 1
ATOM 4077 O O . GLU A 1 495 ? 14.736 -6.952 -35.832 1.00 89.31 495 GLU A O 1
ATOM 4082 N N . LEU A 1 496 ? 12.905 -5.698 -35.447 1.00 91.94 496 LEU A N 1
ATOM 4083 C CA . LEU A 1 496 ? 13.073 -5.487 -34.009 1.00 91.94 496 LEU A CA 1
ATOM 4084 C C . LEU A 1 496 ? 12.000 -6.218 -33.184 1.00 91.94 496 LEU A C 1
ATOM 4086 O O . LEU A 1 496 ? 11.800 -5.906 -32.014 1.00 91.94 496 LEU A O 1
ATOM 4090 N N . CYS A 1 497 ? 11.314 -7.199 -33.776 1.00 92.56 497 CYS A N 1
ATOM 4091 C CA . CYS A 1 497 ? 10.271 -7.968 -33.105 1.00 92.56 497 CYS A CA 1
ATOM 4092 C C . CYS A 1 497 ? 10.829 -9.301 -32.549 1.00 92.56 497 CYS A C 1
ATOM 4094 O O . CYS A 1 497 ? 11.166 -10.186 -33.345 1.00 92.56 497 CYS A O 1
ATOM 4096 N N . PRO A 1 498 ? 10.965 -9.462 -31.214 1.00 95.31 498 PRO A N 1
ATOM 4097 C CA . PRO A 1 498 ? 11.360 -10.726 -30.588 1.00 95.31 498 PRO A CA 1
ATOM 4098 C C . PRO A 1 498 ? 10.238 -11.772 -30.610 1.00 95.31 498 PRO A C 1
ATOM 4100 O O . PRO A 1 498 ? 9.076 -11.450 -30.850 1.00 95.31 498 PRO A O 1
ATOM 4103 N N . LEU A 1 499 ? 10.574 -13.026 -30.281 1.00 95.44 499 LEU A N 1
ATOM 4104 C CA . LEU A 1 499 ? 9.581 -14.092 -30.069 1.00 95.44 499 LEU A CA 1
ATOM 4105 C C . LEU A 1 499 ? 8.612 -13.746 -28.925 1.00 95.44 499 LEU A C 1
ATOM 4107 O O . LEU A 1 499 ? 7.425 -14.070 -28.974 1.00 95.44 499 LEU A O 1
ATOM 4111 N N . GLY A 1 500 ? 9.132 -13.091 -27.887 1.00 95.31 500 GLY A N 1
ATOM 4112 C CA . GLY A 1 500 ? 8.361 -12.589 -26.759 1.00 95.31 500 GLY A CA 1
ATOM 4113 C C . GLY A 1 500 ? 9.239 -11.915 -25.710 1.00 95.31 500 GLY A C 1
ATOM 4114 O O . GLY A 1 500 ? 10.470 -11.991 -25.764 1.00 95.31 500 GLY A O 1
ATOM 4115 N N . ILE A 1 501 ? 8.599 -11.256 -24.748 1.00 96.44 501 ILE A N 1
ATOM 4116 C CA . ILE A 1 501 ? 9.260 -10.644 -23.592 1.00 96.44 501 ILE A CA 1
ATOM 4117 C C . ILE A 1 501 ? 8.781 -11.316 -22.311 1.00 96.44 501 ILE A C 1
ATOM 4119 O O . ILE A 1 501 ? 7.591 -11.538 -22.111 1.00 96.44 501 ILE A O 1
ATOM 4123 N N . VAL A 1 502 ? 9.719 -11.595 -21.421 1.00 96.81 502 VAL A N 1
ATOM 4124 C CA . VAL A 1 502 ? 9.495 -12.124 -20.087 1.00 96.81 502 VAL A CA 1
ATOM 4125 C C . VAL A 1 502 ? 9.909 -11.066 -19.075 1.00 96.81 502 VAL A C 1
ATOM 4127 O O . VAL A 1 502 ? 11.077 -10.682 -19.018 1.00 96.81 502 VAL A O 1
ATOM 4130 N N . ILE A 1 503 ? 8.959 -10.619 -18.257 1.00 95.31 503 ILE A N 1
ATOM 4131 C CA . ILE A 1 503 ? 9.219 -9.722 -17.132 1.00 95.31 503 ILE A CA 1
ATOM 4132 C C . ILE A 1 503 ? 9.350 -10.547 -15.850 1.00 95.31 503 ILE A C 1
ATOM 4134 O O . ILE A 1 503 ? 8.416 -11.247 -15.462 1.00 95.31 503 ILE A O 1
ATOM 4138 N N . GLY A 1 504 ? 10.486 -10.438 -15.165 1.00 93.81 504 GLY A N 1
ATOM 4139 C CA . GLY A 1 504 ? 10.677 -11.002 -13.831 1.00 93.81 504 GLY A CA 1
ATOM 4140 C C . GLY A 1 504 ? 10.069 -10.105 -12.750 1.00 93.81 504 GLY A C 1
ATOM 4141 O O . GLY A 1 504 ? 10.524 -8.981 -12.533 1.00 93.81 504 GLY A O 1
ATOM 4142 N N . THR A 1 505 ? 9.069 -10.601 -12.022 1.00 90.56 505 THR A N 1
ATOM 4143 C CA . THR A 1 505 ? 8.473 -9.954 -10.837 1.00 90.56 505 THR A CA 1
ATOM 4144 C C . THR A 1 505 ? 8.827 -10.711 -9.560 1.00 90.56 505 THR A C 1
ATOM 4146 O O . THR A 1 505 ? 8.045 -10.795 -8.617 1.00 90.56 505 THR A O 1
ATOM 4149 N N . ILE A 1 506 ? 10.050 -11.236 -9.485 1.00 89.31 506 ILE A N 1
ATOM 4150 C CA . ILE A 1 506 ? 10.472 -12.108 -8.390 1.00 89.31 506 ILE A CA 1
ATOM 4151 C C . ILE A 1 506 ? 10.661 -11.323 -7.077 1.00 89.31 506 ILE A C 1
ATOM 4153 O O . ILE A 1 506 ? 11.480 -10.396 -7.015 1.00 89.31 506 ILE A O 1
ATOM 4157 N N . PRO A 1 507 ? 9.958 -11.685 -5.985 1.00 84.62 507 PRO A N 1
ATOM 4158 C CA . PRO A 1 507 ? 10.150 -11.036 -4.698 1.00 84.62 507 PRO A CA 1
ATOM 4159 C C . PRO A 1 507 ? 11.553 -11.266 -4.131 1.00 84.62 507 PRO A C 1
ATOM 4161 O O . PRO A 1 507 ? 12.194 -12.304 -4.336 1.00 84.62 507 PRO A O 1
ATOM 4164 N N . TRP A 1 508 ? 12.005 -10.312 -3.320 1.00 83.19 508 TRP A N 1
ATOM 4165 C CA . TRP A 1 508 ? 13.262 -10.418 -2.587 1.00 83.19 508 TRP A CA 1
ATOM 4166 C C . TRP A 1 508 ? 13.330 -11.732 -1.800 1.00 83.19 508 TRP A C 1
ATOM 4168 O O . TRP A 1 508 ? 12.344 -12.190 -1.217 1.00 83.19 508 TRP A O 1
ATOM 4178 N N . TYR A 1 509 ? 14.512 -12.350 -1.798 1.00 87.31 509 TYR A N 1
ATOM 4179 C CA . TYR A 1 509 ? 14.783 -13.614 -1.103 1.00 87.31 509 TYR A CA 1
ATOM 4180 C C . TYR A 1 509 ? 13.949 -14.817 -1.581 1.00 87.31 509 TYR A C 1
ATOM 4182 O O . TYR A 1 509 ? 13.904 -15.835 -0.888 1.00 87.31 509 TYR A O 1
ATOM 4190 N N . SER A 1 510 ? 13.348 -14.742 -2.774 1.00 89.56 510 SER A N 1
ATOM 4191 C CA . SER A 1 510 ? 12.527 -15.820 -3.355 1.00 89.56 510 SER A CA 1
ATOM 4192 C C . SER A 1 510 ? 13.182 -16.503 -4.566 1.00 89.56 510 SER A C 1
ATOM 4194 O O . SER A 1 510 ? 12.542 -17.273 -5.270 1.00 89.56 510 SER A O 1
ATOM 4196 N N . GLY A 1 511 ? 14.483 -16.284 -4.788 1.00 90.00 511 GLY A N 1
ATOM 4197 C CA . GLY A 1 511 ? 15.244 -16.964 -5.846 1.00 90.00 511 GLY A CA 1
ATOM 4198 C C . GLY A 1 511 ? 15.436 -16.161 -7.131 1.00 90.00 511 GLY A C 1
ATOM 4199 O O . GLY A 1 511 ? 15.703 -16.761 -8.165 1.00 90.00 511 GLY A O 1
ATOM 4200 N N . ASN A 1 512 ? 15.369 -14.829 -7.065 1.00 89.44 512 ASN A N 1
ATOM 4201 C CA . ASN A 1 512 ? 15.630 -13.933 -8.197 1.00 89.44 512 ASN A CA 1
ATOM 4202 C C . ASN A 1 512 ? 16.978 -14.214 -8.887 1.00 89.44 512 ASN A C 1
ATOM 4204 O O . ASN A 1 512 ? 17.047 -14.364 -10.102 1.00 89.44 512 ASN A O 1
ATOM 4208 N N . TYR A 1 513 ? 18.054 -14.375 -8.107 1.00 91.38 513 TYR A N 1
ATOM 4209 C CA . TYR A 1 513 ? 19.362 -14.743 -8.655 1.00 91.38 513 TYR A CA 1
ATOM 4210 C C . TYR A 1 513 ? 19.356 -16.123 -9.320 1.00 91.38 513 TYR A C 1
ATOM 4212 O O . TYR A 1 513 ? 19.967 -16.284 -10.365 1.00 91.38 513 TYR A O 1
ATOM 4220 N N . LEU A 1 514 ? 18.645 -17.107 -8.754 1.00 93.88 514 LEU A N 1
ATOM 4221 C CA . LEU A 1 514 ? 18.607 -18.462 -9.309 1.00 93.88 514 LEU A CA 1
ATOM 4222 C C . LEU A 1 514 ? 17.969 -18.479 -10.699 1.00 93.88 514 LEU A C 1
ATOM 4224 O O . LEU A 1 514 ? 18.568 -19.027 -11.611 1.00 93.88 514 LEU A O 1
ATOM 4228 N N . ILE A 1 515 ? 16.788 -17.871 -10.860 1.00 94.06 515 ILE A N 1
ATOM 4229 C CA . ILE A 1 515 ? 16.118 -17.812 -12.167 1.00 94.06 515 ILE A CA 1
ATOM 4230 C C . ILE A 1 515 ? 17.030 -17.139 -13.191 1.00 94.06 515 ILE A C 1
ATOM 4232 O O . ILE A 1 515 ? 17.310 -17.727 -14.230 1.00 94.06 515 ILE A O 1
ATOM 4236 N N . ARG A 1 516 ? 17.555 -15.949 -12.876 1.00 93.50 516 ARG A N 1
ATOM 4237 C CA . ARG A 1 516 ? 18.418 -15.203 -13.798 1.00 93.50 516 ARG A CA 1
ATOM 4238 C C . ARG A 1 516 ? 19.649 -16.010 -14.216 1.00 93.50 516 ARG A C 1
ATOM 4240 O O . ARG A 1 516 ? 19.918 -16.131 -15.404 1.00 93.50 516 ARG A O 1
ATOM 4247 N N . TRP A 1 517 ? 20.354 -16.607 -13.256 1.00 94.50 517 TRP A N 1
ATOM 4248 C CA . TRP A 1 517 ? 21.563 -17.389 -13.529 1.00 94.50 517 TRP A CA 1
ATOM 4249 C C . TRP A 1 517 ? 21.287 -18.697 -14.258 1.00 94.50 517 TRP A C 1
ATOM 4251 O O . TRP A 1 517 ? 22.150 -19.153 -14.998 1.00 94.50 517 TRP A O 1
ATOM 4261 N N . SER A 1 518 ? 20.116 -19.306 -14.056 1.00 94.75 518 SER A N 1
ATOM 4262 C CA . SER A 1 518 ? 19.703 -20.492 -14.809 1.00 94.75 518 SER A CA 1
ATOM 4263 C C . SER A 1 518 ? 19.325 -20.166 -16.248 1.00 94.75 518 SER A C 1
ATOM 4265 O O . SER A 1 518 ? 19.552 -20.981 -17.127 1.00 94.75 518 SER A O 1
ATOM 4267 N N . LEU A 1 519 ? 18.745 -18.995 -16.513 1.00 95.44 519 LEU A N 1
ATOM 4268 C CA . LEU A 1 519 ? 18.387 -18.591 -17.874 1.00 95.44 519 LEU A CA 1
ATOM 4269 C C . LEU A 1 519 ? 19.598 -18.068 -18.676 1.00 95.44 519 LEU A C 1
ATOM 4271 O O . LEU A 1 519 ? 19.540 -18.018 -19.907 1.00 95.44 519 LEU A O 1
ATOM 4275 N N . ALA A 1 520 ? 20.672 -17.657 -17.993 1.00 93.38 520 ALA A N 1
ATOM 4276 C CA . ALA A 1 520 ? 21.899 -17.157 -18.605 1.00 93.38 520 ALA A CA 1
ATOM 4277 C C . ALA A 1 520 ? 22.532 -18.197 -19.548 1.00 93.38 520 ALA A C 1
ATOM 4279 O O . ALA A 1 520 ? 22.524 -19.397 -19.280 1.0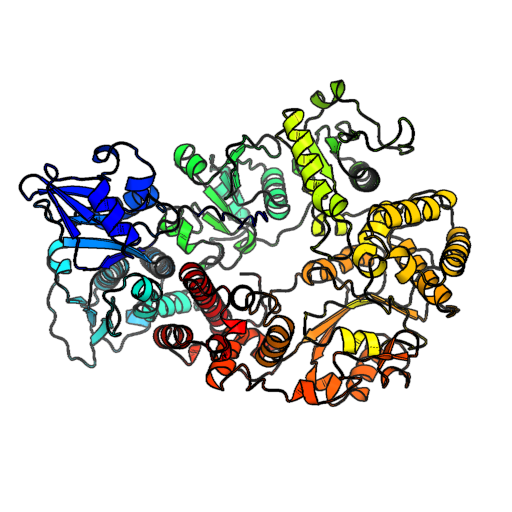0 93.38 520 ALA A O 1
ATOM 4280 N N . GLY A 1 521 ? 23.068 -17.740 -20.682 1.00 88.56 521 GLY A N 1
ATOM 4281 C CA . GLY A 1 521 ? 23.697 -18.612 -21.682 1.00 88.56 521 GLY A CA 1
ATOM 4282 C C . GLY A 1 521 ? 22.745 -19.462 -22.542 1.00 88.56 521 GLY A C 1
ATOM 4283 O O . GLY A 1 521 ? 23.216 -20.173 -23.433 1.00 88.56 521 GLY A O 1
ATOM 4284 N N . HIS A 1 522 ? 21.423 -19.398 -22.347 1.00 94.94 522 HIS A N 1
ATOM 4285 C CA . HIS A 1 522 ? 20.471 -20.097 -23.217 1.00 94.94 522 HIS A CA 1
ATOM 4286 C C . HIS A 1 522 ? 20.439 -19.469 -24.626 1.00 94.94 522 HIS A C 1
ATOM 4288 O O . HIS A 1 522 ? 20.203 -18.264 -24.743 1.00 94.94 522 HIS A O 1
ATOM 4294 N N . PRO A 1 523 ? 20.574 -20.240 -25.726 1.00 93.56 523 PRO A N 1
ATOM 4295 C CA . PRO A 1 523 ? 20.758 -19.691 -27.076 1.00 93.56 523 PRO A CA 1
ATOM 4296 C C . PRO A 1 523 ? 19.582 -18.841 -27.575 1.00 93.56 523 PRO A C 1
ATOM 4298 O O . PRO A 1 523 ? 19.800 -17.892 -28.327 1.00 93.56 523 PRO A O 1
ATOM 4301 N N . GLN A 1 524 ? 18.359 -19.141 -27.127 1.00 96.44 524 GLN A N 1
ATOM 4302 C CA . GLN A 1 524 ? 17.134 -18.407 -27.477 1.00 96.44 524 GLN A CA 1
ATOM 4303 C C . GLN A 1 524 ? 16.658 -17.412 -26.404 1.00 96.44 524 GLN A C 1
ATOM 4305 O O . GLN A 1 524 ? 15.541 -16.915 -26.509 1.00 96.44 524 GLN A O 1
ATOM 4310 N N . ILE A 1 525 ? 17.448 -17.139 -25.361 1.00 96.44 525 ILE A N 1
ATOM 4311 C CA . ILE A 1 525 ? 17.123 -16.105 -24.365 1.00 96.44 525 ILE A CA 1
ATOM 4312 C C . ILE A 1 525 ? 18.227 -15.056 -24.385 1.00 96.44 525 ILE A C 1
ATOM 4314 O O . ILE A 1 525 ? 19.405 -15.402 -24.285 1.00 96.44 525 ILE A O 1
ATOM 4318 N N . MET A 1 526 ? 17.847 -13.788 -24.510 1.00 95.75 526 MET A N 1
ATOM 4319 C CA . MET A 1 526 ? 18.749 -12.655 -24.325 1.00 95.75 526 MET A CA 1
ATOM 4320 C C . MET A 1 526 ? 18.379 -11.868 -23.077 1.00 95.75 526 MET A C 1
ATOM 4322 O O . MET A 1 526 ? 17.192 -11.701 -22.779 1.00 95.75 526 MET A O 1
ATOM 4326 N N . MET A 1 527 ? 19.385 -11.395 -22.342 1.00 94.94 527 MET A N 1
ATOM 4327 C CA . MET A 1 527 ? 19.147 -10.633 -21.123 1.00 94.94 527 MET A CA 1
ATOM 4328 C C . MET A 1 527 ? 20.305 -9.724 -20.703 1.00 94.94 527 MET A C 1
ATOM 4330 O O . MET A 1 527 ? 21.483 -9.999 -20.887 1.00 94.94 527 MET A O 1
ATOM 4334 N N . MET A 1 528 ? 19.888 -8.704 -19.969 1.00 94.50 528 MET A N 1
ATOM 4335 C CA . MET A 1 528 ? 20.557 -8.024 -18.866 1.00 94.50 528 MET A CA 1
ATOM 4336 C C . MET A 1 528 ? 21.584 -8.680 -17.935 1.00 94.50 528 MET A C 1
ATOM 4338 O O . MET A 1 528 ? 21.648 -8.124 -16.869 1.00 94.50 528 MET A O 1
ATOM 4342 N N . GLU A 1 529 ? 22.261 -9.815 -18.136 1.00 91.19 529 GLU A N 1
ATOM 4343 C CA . GLU A 1 529 ? 22.737 -10.732 -17.051 1.00 91.19 529 GLU A CA 1
ATOM 4344 C C . GLU A 1 529 ? 23.158 -10.158 -15.664 1.00 91.19 529 GLU A C 1
ATOM 4346 O O . GLU A 1 529 ? 22.818 -10.760 -14.640 1.00 91.19 529 GLU A O 1
ATOM 4351 N N . GLU A 1 530 ? 23.794 -8.990 -15.560 1.00 88.38 530 GLU A N 1
ATOM 4352 C CA . GLU A 1 530 ? 24.003 -8.279 -14.292 1.00 88.38 530 GLU A CA 1
ATOM 4353 C C . GLU A 1 530 ? 22.850 -7.341 -13.878 1.00 88.38 530 GLU A C 1
ATOM 4355 O O . GLU A 1 530 ? 22.250 -6.622 -14.674 1.00 88.38 530 GLU A O 1
ATOM 4360 N N . TYR A 1 531 ? 22.566 -7.266 -12.573 1.00 88.81 531 TYR A N 1
ATOM 4361 C CA . TYR A 1 531 ? 21.793 -6.133 -12.060 1.00 88.81 531 TYR A CA 1
ATOM 4362 C C . TYR A 1 531 ? 22.696 -4.904 -12.076 1.00 88.81 531 TYR A C 1
ATOM 4364 O O . TYR A 1 531 ? 23.600 -4.813 -11.241 1.00 88.81 531 TYR A O 1
ATOM 4372 N N . ASN A 1 532 ? 22.419 -3.966 -12.975 1.00 89.69 532 ASN A N 1
ATOM 4373 C CA . ASN A 1 532 ? 23.134 -2.704 -13.113 1.00 89.69 532 ASN A CA 1
ATOM 4374 C C . ASN A 1 532 ? 22.182 -1.519 -13.347 1.00 89.69 532 ASN A C 1
ATOM 4376 O O . ASN A 1 532 ? 20.963 -1.699 -13.430 1.00 89.69 532 ASN A O 1
ATOM 4380 N N . TYR A 1 533 ? 22.737 -0.304 -13.444 1.00 91.38 533 TYR A N 1
ATOM 4381 C CA . TYR A 1 533 ? 21.931 0.903 -13.634 1.00 91.38 533 TYR A CA 1
ATOM 4382 C C . TYR A 1 533 ? 21.103 0.834 -14.927 1.00 91.38 533 TYR A C 1
ATOM 4384 O O . TYR A 1 533 ? 19.926 1.204 -14.910 1.00 91.38 533 TYR A O 1
ATOM 4392 N N . LEU A 1 534 ? 21.678 0.324 -16.028 1.00 93.31 534 LEU A N 1
ATOM 4393 C CA . LEU A 1 534 ? 20.963 0.156 -17.297 1.00 93.31 534 LEU A CA 1
ATOM 4394 C C . LEU A 1 534 ? 19.743 -0.763 -17.147 1.00 93.31 534 LEU A C 1
ATOM 4396 O O . LEU A 1 534 ? 18.643 -0.362 -17.518 1.00 93.31 534 LEU A O 1
ATOM 4400 N N . ASN A 1 535 ? 19.923 -1.961 -16.582 1.00 93.06 535 ASN A N 1
ATOM 4401 C CA . ASN A 1 535 ? 18.870 -2.959 -16.378 1.00 93.06 535 ASN A CA 1
ATOM 4402 C C . ASN A 1 535 ? 17.713 -2.389 -15.555 1.00 93.06 535 ASN A C 1
ATOM 4404 O O . ASN A 1 535 ? 16.549 -2.571 -15.913 1.00 93.06 535 ASN A O 1
ATOM 4408 N N . ASP A 1 536 ? 18.032 -1.700 -14.460 1.00 90.44 536 ASP A N 1
ATOM 4409 C CA . ASP A 1 536 ? 17.022 -1.192 -13.540 1.00 90.44 536 ASP A CA 1
ATOM 4410 C C . ASP A 1 536 ? 16.303 0.042 -14.104 1.00 90.44 536 ASP A C 1
ATOM 4412 O O . ASP A 1 536 ? 15.112 0.211 -13.869 1.00 90.44 536 ASP A O 1
ATOM 4416 N N . ASN A 1 537 ? 16.962 0.877 -14.913 1.00 91.25 537 ASN A N 1
ATOM 4417 C CA . ASN A 1 537 ? 16.399 2.154 -15.376 1.00 91.25 537 ASN A CA 1
ATOM 4418 C C . ASN A 1 537 ? 16.004 2.172 -16.859 1.00 91.25 537 ASN A C 1
ATOM 4420 O O . ASN A 1 537 ? 15.666 3.229 -17.404 1.00 91.25 537 ASN A O 1
ATOM 4424 N N . LEU A 1 538 ? 15.992 1.004 -17.510 1.00 93.69 538 LEU A N 1
ATOM 4425 C CA . LEU A 1 538 ? 15.781 0.874 -18.950 1.00 93.69 538 LEU A CA 1
ATOM 4426 C C . LEU A 1 538 ? 14.467 1.501 -19.429 1.00 93.69 538 LEU A C 1
ATOM 4428 O O . LEU A 1 538 ? 14.460 2.159 -20.466 1.00 93.69 538 LEU A O 1
ATOM 4432 N N . TYR A 1 539 ? 13.383 1.371 -18.656 1.00 92.94 539 TYR A N 1
ATOM 4433 C CA . TYR A 1 539 ? 12.096 2.007 -18.957 1.00 92.94 539 TYR A CA 1
ATOM 4434 C C . TYR A 1 539 ? 12.240 3.526 -19.155 1.00 92.94 539 TYR A C 1
ATOM 4436 O O . TYR A 1 539 ? 11.923 4.053 -20.223 1.00 92.94 539 TYR A O 1
ATOM 4444 N N . PHE A 1 540 ? 12.792 4.231 -18.159 1.00 92.06 540 PHE A N 1
ATOM 4445 C CA . PHE A 1 540 ? 12.958 5.687 -18.209 1.00 92.06 540 PHE A CA 1
ATOM 4446 C C . PHE A 1 540 ? 13.980 6.135 -19.256 1.00 92.06 540 PHE A C 1
ATOM 4448 O O . PHE A 1 540 ? 13.841 7.217 -19.828 1.00 92.06 540 PHE A O 1
ATOM 4455 N N . ILE A 1 541 ? 15.011 5.331 -19.518 1.00 94.44 541 ILE A N 1
ATOM 4456 C CA . ILE A 1 541 ? 15.971 5.596 -20.596 1.00 94.44 541 ILE A CA 1
ATOM 4457 C C . ILE A 1 541 ? 15.257 5.527 -21.952 1.00 94.44 541 ILE A C 1
ATOM 4459 O O . ILE A 1 541 ? 15.330 6.471 -22.739 1.00 94.44 541 ILE A O 1
ATOM 4463 N N . CYS A 1 542 ? 14.506 4.455 -22.203 1.00 94.94 542 CYS A N 1
ATOM 4464 C CA . CYS A 1 542 ? 13.837 4.227 -23.479 1.00 94.94 542 CYS A CA 1
ATOM 4465 C C . CYS A 1 542 ? 12.787 5.300 -23.793 1.00 94.94 542 CYS A C 1
ATOM 4467 O O . CYS A 1 542 ? 12.793 5.850 -24.892 1.00 94.94 542 CYS A O 1
ATOM 4469 N N . ILE A 1 543 ? 11.918 5.657 -22.840 1.00 92.31 543 ILE A N 1
ATOM 4470 C CA . ILE A 1 543 ? 10.859 6.653 -23.091 1.00 92.31 543 ILE A CA 1
ATOM 4471 C C . ILE A 1 543 ? 11.393 8.074 -23.319 1.00 92.31 543 ILE A C 1
ATOM 4473 O O . ILE A 1 543 ? 10.735 8.859 -23.999 1.00 92.31 543 ILE A O 1
ATOM 4477 N N . ARG A 1 544 ? 12.573 8.417 -22.780 1.00 92.00 544 ARG A N 1
ATOM 4478 C CA . ARG A 1 544 ? 13.204 9.736 -22.983 1.00 92.00 544 ARG A CA 1
ATOM 4479 C C . ARG A 1 544 ? 13.927 9.834 -24.325 1.00 92.00 544 ARG A C 1
ATOM 4481 O O . ARG A 1 544 ? 13.956 10.904 -24.937 1.00 92.00 544 ARG A O 1
ATOM 4488 N N . LEU A 1 545 ? 14.489 8.720 -24.791 1.00 93.06 545 LEU A N 1
ATOM 4489 C CA . LEU A 1 545 ? 15.174 8.625 -26.082 1.00 93.06 545 LEU A CA 1
ATOM 4490 C C . LEU A 1 545 ? 14.214 8.413 -27.262 1.00 93.06 545 LEU A C 1
ATOM 4492 O O . LEU A 1 545 ? 14.566 8.750 -28.391 1.00 93.06 545 LEU A O 1
ATOM 4496 N N . ALA A 1 546 ? 13.009 7.896 -27.011 1.00 90.94 546 ALA A N 1
ATOM 4497 C CA . ALA A 1 546 ? 12.014 7.629 -28.042 1.00 90.94 546 ALA A CA 1
ATOM 4498 C C . ALA A 1 546 ? 11.667 8.875 -28.873 1.00 90.94 546 ALA A C 1
ATOM 4500 O O . ALA A 1 546 ? 11.433 9.971 -28.351 1.00 90.94 546 ALA A O 1
ATOM 4501 N N . GLY A 1 547 ? 11.599 8.687 -30.190 1.00 86.56 547 GLY A N 1
ATOM 4502 C CA . GLY A 1 547 ? 11.275 9.743 -31.144 1.00 86.56 547 GLY A CA 1
ATOM 4503 C C . GLY A 1 547 ? 12.359 10.799 -31.373 1.00 86.56 547 GLY A C 1
ATOM 4504 O O . GLY A 1 547 ? 12.052 11.810 -32.003 1.00 86.56 547 GLY A O 1
ATOM 4505 N N . LYS A 1 548 ? 13.581 10.609 -30.853 1.00 88.50 548 LYS A N 1
ATOM 4506 C CA . LYS A 1 548 ? 14.756 11.400 -31.250 1.00 88.50 548 LYS A CA 1
ATOM 4507 C C . LYS A 1 548 ? 15.298 10.920 -32.598 1.00 88.50 548 LYS A C 1
ATOM 4509 O O . LYS A 1 548 ? 15.094 9.764 -32.973 1.00 88.50 548 LYS A O 1
ATOM 4514 N N . GLU A 1 549 ? 16.028 11.799 -33.279 1.00 90.75 549 GLU A N 1
ATOM 4515 C CA . GLU A 1 549 ? 16.753 11.440 -34.497 1.00 90.75 549 GLU A CA 1
ATOM 4516 C C . GLU A 1 549 ? 17.803 10.353 -34.195 1.00 90.75 549 GLU A C 1
ATOM 4518 O O . GLU A 1 549 ? 18.441 10.401 -33.134 1.00 90.75 549 GLU A O 1
ATOM 4523 N N . PRO A 1 550 ? 18.058 9.399 -35.111 1.00 94.06 550 PRO A N 1
ATOM 4524 C CA . PRO A 1 550 ? 18.990 8.297 -34.870 1.00 94.06 550 PRO A CA 1
ATOM 4525 C C . PRO A 1 550 ? 20.391 8.764 -34.462 1.00 94.06 550 PRO A C 1
ATOM 4527 O O . PRO A 1 550 ? 21.019 8.178 -33.582 1.00 94.06 550 PRO A O 1
ATOM 4530 N N . SER A 1 551 ? 20.854 9.871 -35.045 1.00 92.81 551 SER A N 1
ATOM 4531 C CA . SER A 1 551 ? 22.153 10.484 -34.747 1.00 92.81 551 SER A CA 1
ATOM 4532 C C . SER A 1 551 ? 22.241 11.119 -33.352 1.00 92.81 551 SER A C 1
ATOM 4534 O O . SER A 1 551 ? 23.344 11.336 -32.851 1.00 92.81 551 SER A O 1
ATOM 4536 N N . GLU A 1 552 ? 21.108 11.400 -32.702 1.00 92.00 552 GLU A N 1
ATOM 4537 C CA . GLU A 1 552 ? 21.042 12.005 -31.368 1.00 92.00 552 GLU A CA 1
ATOM 4538 C C . GLU A 1 552 ? 20.893 10.966 -30.249 1.00 92.00 552 GLU A C 1
ATOM 4540 O O . GLU A 1 552 ? 21.230 11.259 -29.099 1.00 92.00 552 GLU A O 1
ATOM 4545 N N . ILE A 1 553 ? 20.431 9.748 -30.561 1.00 95.12 553 ILE A N 1
ATOM 4546 C CA . ILE A 1 553 ? 20.113 8.721 -29.557 1.00 95.12 553 ILE A CA 1
ATOM 4547 C C . ILE A 1 553 ? 21.336 8.359 -28.708 1.00 95.12 553 ILE A C 1
ATOM 4549 O O . ILE A 1 553 ? 21.270 8.473 -27.483 1.00 95.12 553 ILE A O 1
ATOM 4553 N N . MET A 1 554 ? 22.463 7.977 -29.320 1.00 96.62 554 MET A N 1
ATOM 4554 C CA . MET A 1 554 ? 23.660 7.575 -28.566 1.00 96.62 554 MET A CA 1
ATOM 4555 C C . MET A 1 554 ? 24.316 8.726 -27.786 1.00 96.62 554 MET A C 1
ATOM 4557 O O . MET A 1 554 ? 24.630 8.534 -26.606 1.00 96.62 554 MET A O 1
ATOM 4561 N N . PRO A 1 555 ? 24.485 9.937 -28.355 1.00 94.69 555 PRO A N 1
ATOM 4562 C CA . PRO A 1 555 ? 24.938 11.095 -27.584 1.00 94.69 555 PRO A CA 1
ATOM 4563 C C . PRO A 1 555 ? 24.040 11.420 -26.382 1.00 94.69 555 PRO A C 1
ATOM 4565 O O . PRO A 1 555 ? 24.546 11.714 -25.296 1.00 94.69 555 PRO A O 1
ATOM 4568 N N . CYS A 1 556 ? 22.714 11.355 -26.547 1.00 93.31 556 CYS A N 1
ATOM 4569 C CA . CYS A 1 556 ? 21.773 11.564 -25.449 1.00 93.31 556 CYS A CA 1
ATOM 4570 C C . CYS A 1 556 ? 21.859 10.447 -24.405 1.00 93.31 556 CYS A C 1
ATOM 4572 O O . CYS A 1 556 ? 21.911 10.748 -23.216 1.00 93.31 556 CYS A O 1
ATOM 4574 N N . PHE A 1 557 ? 21.927 9.184 -24.829 1.00 96.25 557 PHE A N 1
ATOM 4575 C CA . PHE A 1 557 ? 22.067 8.032 -23.942 1.00 96.25 557 PHE A CA 1
ATOM 4576 C C . PHE A 1 557 ? 23.280 8.172 -23.018 1.00 96.25 557 PHE A C 1
ATOM 4578 O O . PHE A 1 557 ? 23.135 8.107 -21.799 1.00 96.25 557 PHE A O 1
ATOM 4585 N N . TRP A 1 558 ? 24.461 8.456 -23.575 1.00 95.12 558 TRP A N 1
ATOM 4586 C CA . TRP A 1 558 ? 25.676 8.604 -22.773 1.00 95.12 558 TRP A CA 1
ATOM 4587 C C . TRP A 1 558 ? 25.619 9.801 -21.824 1.00 95.12 558 TRP A C 1
ATOM 4589 O O . TRP A 1 558 ? 26.118 9.711 -20.704 1.00 95.12 558 TRP A O 1
ATOM 4599 N N . ARG A 1 559 ? 24.970 10.898 -22.233 1.00 91.75 559 ARG A N 1
ATOM 4600 C CA . ARG A 1 559 ? 24.749 12.063 -21.367 1.00 91.75 559 ARG A CA 1
ATOM 4601 C C . ARG A 1 559 ? 23.824 11.733 -20.196 1.00 91.75 559 ARG A C 1
ATOM 4603 O O . ARG A 1 559 ? 24.109 12.143 -19.074 1.00 91.75 559 ARG A O 1
ATOM 4610 N N . LEU A 1 560 ? 22.736 11.002 -20.450 1.00 90.75 560 LEU A N 1
ATOM 4611 C CA . LEU A 1 560 ? 21.833 10.521 -19.403 1.00 90.75 560 LEU A CA 1
ATOM 4612 C C . LEU A 1 560 ? 22.588 9.612 -18.431 1.00 90.75 560 LEU A C 1
ATOM 4614 O O . LEU A 1 560 ? 22.554 9.857 -17.229 1.00 90.75 560 LEU A O 1
ATOM 4618 N N . TYR A 1 561 ? 23.340 8.640 -18.955 1.00 92.12 561 TYR A N 1
ATOM 4619 C CA . TYR A 1 561 ? 24.110 7.701 -18.143 1.00 92.12 561 TYR A CA 1
ATOM 4620 C C . TYR A 1 561 ? 25.122 8.411 -17.244 1.00 92.12 561 TYR A C 1
ATOM 4622 O O . TYR A 1 561 ? 25.137 8.196 -16.039 1.00 92.12 561 TYR A O 1
ATOM 4630 N N . GLN A 1 562 ? 25.930 9.310 -17.816 1.00 90.31 562 GLN A N 1
ATOM 4631 C CA . GLN A 1 562 ? 26.956 10.052 -17.083 1.00 90.31 562 GLN A CA 1
ATOM 4632 C C . GLN A 1 562 ? 26.365 10.945 -15.984 1.00 90.31 562 GLN A C 1
ATOM 4634 O O . GLN A 1 562 ? 27.000 11.161 -14.955 1.00 90.31 562 GLN A O 1
ATOM 4639 N N . ARG A 1 563 ? 25.168 11.497 -16.211 1.00 87.88 563 ARG A N 1
ATOM 4640 C CA . ARG A 1 563 ? 24.500 12.388 -15.258 1.00 87.88 563 ARG A CA 1
ATOM 4641 C C . ARG A 1 563 ? 23.827 11.627 -14.117 1.00 87.88 563 ARG A C 1
ATOM 4643 O O . ARG A 1 563 ? 23.708 12.176 -13.024 1.00 87.88 563 ARG A O 1
ATOM 4650 N N . GLU A 1 564 ? 23.314 10.431 -14.387 1.00 90.50 564 GLU A N 1
ATOM 4651 C CA . GLU A 1 564 ? 22.332 9.779 -13.515 1.00 90.50 564 GLU A CA 1
ATOM 4652 C C . GLU A 1 564 ? 22.817 8.487 -12.873 1.00 90.50 564 GLU A C 1
ATOM 4654 O O . GLU A 1 564 ? 22.394 8.194 -11.753 1.00 90.50 564 GLU A O 1
ATOM 4659 N N . ALA A 1 565 ? 23.721 7.752 -13.519 1.00 90.44 565 ALA A N 1
ATOM 4660 C CA . ALA A 1 565 ? 24.403 6.641 -12.878 1.00 90.44 565 ALA A CA 1
ATOM 4661 C C . ALA A 1 565 ? 25.417 7.170 -11.855 1.00 90.44 565 ALA A C 1
ATOM 4663 O O . ALA A 1 565 ? 26.008 8.242 -12.013 1.00 90.44 565 ALA A O 1
ATOM 4664 N N . LYS A 1 566 ? 25.624 6.413 -10.782 1.00 88.38 566 LYS A N 1
ATOM 4665 C CA . LYS A 1 566 ? 26.641 6.717 -9.780 1.00 88.38 566 LYS A CA 1
ATOM 4666 C C . LYS A 1 566 ? 28.045 6.624 -10.380 1.00 88.38 566 LYS A C 1
ATOM 4668 O O . LYS A 1 566 ? 28.299 5.868 -11.318 1.00 88.38 566 LYS A O 1
ATOM 4673 N N . GLU A 1 567 ? 28.964 7.407 -9.821 1.00 84.81 567 GLU A N 1
ATOM 4674 C CA . GLU A 1 567 ? 30.367 7.408 -10.231 1.00 84.81 567 GLU A CA 1
ATOM 4675 C C . GLU A 1 567 ? 30.947 5.983 -10.224 1.00 84.81 567 GLU A C 1
ATOM 4677 O O . GLU A 1 567 ? 30.766 5.233 -9.264 1.00 84.81 567 GLU A O 1
ATOM 4682 N N . GLY A 1 568 ? 31.613 5.608 -11.319 1.00 83.50 568 GLY A N 1
ATOM 4683 C CA . GLY A 1 568 ? 32.188 4.275 -11.524 1.00 83.50 568 GLY A CA 1
ATOM 4684 C C . GLY A 1 568 ? 31.237 3.225 -12.116 1.00 83.50 568 GLY A C 1
ATOM 4685 O O . GLY A 1 568 ? 31.723 2.274 -12.722 1.00 83.50 568 GLY A O 1
ATOM 4686 N N . GLU A 1 569 ? 29.909 3.395 -12.041 1.00 84.75 569 GLU A N 1
ATOM 4687 C CA . GLU A 1 569 ? 28.973 2.409 -12.620 1.00 84.75 569 GLU A CA 1
ATOM 4688 C C . GLU A 1 569 ? 29.103 2.349 -14.150 1.00 84.75 569 GLU A C 1
ATOM 4690 O O . GLU A 1 569 ? 29.052 1.275 -14.727 1.00 84.75 569 GLU A O 1
ATOM 4695 N N . GLY A 1 570 ? 29.377 3.467 -14.833 1.00 84.69 570 GLY A N 1
ATOM 4696 C CA . GLY A 1 570 ? 29.531 3.473 -16.297 1.00 84.69 570 GLY A CA 1
ATOM 4697 C C . GLY A 1 570 ? 30.678 2.605 -16.833 1.00 84.69 570 GLY A C 1
ATOM 4698 O O . GLY A 1 570 ? 30.540 2.015 -17.898 1.00 84.69 570 GLY A O 1
ATOM 4699 N N . GLU A 1 571 ? 31.800 2.509 -16.117 1.00 86.19 571 GLU A N 1
ATOM 4700 C CA . GLU A 1 571 ? 32.930 1.654 -16.525 1.00 86.19 571 GLU A CA 1
ATOM 4701 C C . GLU A 1 571 ? 32.649 0.179 -16.235 1.00 86.19 571 GLU A C 1
ATOM 4703 O O . GLU A 1 571 ? 33.028 -0.698 -17.008 1.00 86.19 571 GLU A O 1
ATOM 4708 N N . LYS A 1 572 ? 31.953 -0.086 -15.129 1.00 87.75 572 LYS A N 1
ATOM 4709 C CA . LYS A 1 572 ? 31.566 -1.429 -14.706 1.00 87.75 572 LYS A CA 1
ATOM 4710 C C . LYS A 1 572 ? 30.458 -2.013 -15.584 1.00 87.75 572 LYS A C 1
ATOM 4712 O O . LYS A 1 572 ? 30.528 -3.177 -15.956 1.00 87.75 572 LYS A O 1
ATOM 4717 N N . ASP A 1 573 ? 29.463 -1.202 -15.922 1.00 91.38 573 ASP A N 1
ATOM 4718 C CA . ASP A 1 573 ? 28.278 -1.624 -16.666 1.00 91.38 573 ASP A CA 1
ATOM 4719 C C . ASP A 1 573 ? 28.564 -1.777 -18.166 1.00 91.38 573 ASP A C 1
ATOM 4721 O O . ASP A 1 573 ? 27.846 -2.505 -18.852 1.00 91.38 573 ASP A O 1
ATOM 4725 N N . PHE A 1 574 ? 29.622 -1.122 -18.668 1.00 94.88 574 PHE A N 1
ATOM 4726 C CA . PHE A 1 574 ? 30.072 -1.207 -20.060 1.00 94.88 574 PHE A CA 1
ATOM 4727 C C . PHE A 1 574 ? 31.563 -1.557 -20.181 1.00 94.88 574 PHE A C 1
ATOM 4729 O O . PHE A 1 574 ? 32.354 -0.717 -20.629 1.00 94.88 574 PHE A O 1
ATOM 4736 N N . PRO A 1 575 ? 31.965 -2.802 -19.857 1.00 92.75 575 PRO A N 1
ATOM 4737 C CA . PRO A 1 575 ? 33.358 -3.240 -19.965 1.00 92.75 575 PRO A CA 1
ATOM 4738 C C . PRO A 1 575 ? 33.919 -3.138 -21.395 1.00 92.75 575 PRO A C 1
ATOM 4740 O O . PRO A 1 575 ? 35.121 -2.956 -21.568 1.00 92.75 575 PRO A O 1
ATOM 4743 N N . ASP A 1 576 ? 33.061 -3.209 -22.421 1.00 95.69 576 ASP A N 1
ATOM 4744 C CA . ASP A 1 576 ? 33.414 -2.940 -23.822 1.00 95.69 576 ASP A CA 1
ATOM 4745 C C . ASP A 1 576 ? 32.440 -1.921 -24.446 1.00 95.69 576 ASP A C 1
ATOM 4747 O O . ASP A 1 576 ? 31.614 -2.209 -25.320 1.00 95.69 576 ASP A O 1
ATOM 4751 N N . LYS A 1 577 ? 32.531 -0.680 -23.955 1.00 95.38 577 LYS A N 1
ATOM 4752 C CA . LYS A 1 577 ? 31.726 0.461 -24.418 1.00 95.38 577 LYS A CA 1
ATOM 4753 C C . LYS A 1 577 ? 31.767 0.668 -25.938 1.00 95.38 577 LYS A C 1
ATOM 4755 O O . LYS A 1 577 ? 30.772 1.114 -26.521 1.00 95.38 577 LYS A O 1
ATOM 4760 N N . GLU A 1 578 ? 32.897 0.379 -26.581 1.00 96.19 578 GLU A N 1
ATOM 4761 C CA . GLU A 1 578 ? 33.062 0.546 -28.027 1.00 96.19 578 GLU A CA 1
ATOM 4762 C C . GLU A 1 578 ? 32.201 -0.451 -28.802 1.00 96.19 578 GLU A C 1
ATOM 4764 O O . GLU A 1 578 ? 31.455 -0.034 -29.692 1.00 96.19 578 GLU A O 1
ATOM 4769 N N . LYS A 1 579 ? 32.225 -1.742 -28.436 1.00 97.12 579 LYS A N 1
ATOM 4770 C CA . LYS A 1 579 ? 31.346 -2.743 -29.060 1.00 97.12 579 LYS A CA 1
ATOM 4771 C C . LYS A 1 579 ? 29.874 -2.428 -28.851 1.00 97.12 579 LYS A C 1
ATOM 4773 O O . LYS A 1 579 ? 29.108 -2.497 -29.812 1.00 97.12 579 LYS A O 1
ATOM 4778 N N . PHE A 1 580 ? 29.491 -2.038 -27.636 1.00 97.56 580 PHE A N 1
ATOM 4779 C CA . PHE A 1 580 ? 28.115 -1.640 -27.342 1.00 97.56 580 PHE A CA 1
ATOM 4780 C C . PHE A 1 580 ? 27.662 -0.483 -28.244 1.00 97.56 580 PHE A C 1
ATOM 4782 O O . PHE A 1 580 ? 26.630 -0.569 -28.911 1.00 97.56 580 PHE A O 1
ATOM 4789 N N . THR A 1 581 ? 28.468 0.584 -28.316 1.00 97.31 581 THR A N 1
ATOM 4790 C CA . THR A 1 581 ? 28.158 1.778 -29.120 1.00 97.31 581 THR A CA 1
ATOM 4791 C C . THR A 1 581 ? 28.073 1.436 -30.602 1.00 97.31 581 THR A C 1
ATOM 4793 O O . THR A 1 581 ? 27.092 1.779 -31.254 1.00 97.31 581 THR A O 1
ATOM 4796 N N . LYS A 1 582 ? 29.050 0.683 -31.119 1.00 97.56 582 LYS A N 1
ATOM 4797 C CA . LYS A 1 582 ? 29.063 0.245 -32.515 1.00 97.56 582 LYS A CA 1
ATOM 4798 C C . LYS A 1 582 ? 27.810 -0.557 -32.862 1.00 97.56 582 LYS A C 1
ATOM 4800 O O . LYS A 1 582 ? 27.224 -0.334 -33.919 1.00 97.56 582 LYS A O 1
ATOM 4805 N N . LYS A 1 583 ? 27.384 -1.473 -31.984 1.00 97.69 583 LYS A N 1
ATOM 4806 C CA . LYS A 1 583 ? 26.180 -2.269 -32.231 1.00 97.69 583 LYS A CA 1
ATOM 4807 C C . LYS A 1 583 ? 24.926 -1.402 -32.239 1.00 97.69 583 LYS A C 1
ATOM 4809 O O . LYS A 1 583 ? 24.092 -1.564 -33.125 1.00 97.69 583 LYS A O 1
ATOM 4814 N N . MET A 1 584 ? 24.807 -0.453 -31.313 1.00 97.75 584 MET A N 1
ATOM 4815 C CA . MET A 1 584 ? 23.707 0.513 -31.337 1.00 97.75 584 MET A CA 1
ATOM 4816 C C . MET A 1 584 ? 23.692 1.329 -32.636 1.00 97.75 584 MET A C 1
ATOM 4818 O O . MET A 1 584 ? 22.642 1.432 -33.263 1.00 97.75 584 MET A O 1
ATOM 4822 N N . ASP A 1 585 ? 24.841 1.833 -33.091 1.00 97.00 585 ASP A N 1
ATOM 4823 C CA . ASP A 1 585 ? 24.953 2.590 -34.347 1.00 97.00 585 ASP A CA 1
ATOM 4824 C C . ASP A 1 585 ? 24.581 1.752 -35.583 1.00 97.00 585 ASP A C 1
ATOM 4826 O O . ASP A 1 585 ? 24.081 2.282 -36.576 1.00 97.00 585 ASP A O 1
ATOM 4830 N N . GLU A 1 586 ? 24.822 0.438 -35.558 1.00 95.75 586 GLU A N 1
ATOM 4831 C CA . GLU A 1 586 ? 24.352 -0.485 -36.596 1.00 95.75 586 GLU A CA 1
ATOM 4832 C C . GLU A 1 586 ? 22.825 -0.621 -36.584 1.00 95.75 586 GLU A C 1
ATOM 4834 O O . GLU A 1 586 ? 22.200 -0.506 -37.638 1.00 95.75 586 GLU A O 1
ATOM 4839 N N . LEU A 1 587 ? 22.224 -0.822 -35.408 1.00 96.06 587 LEU A N 1
ATOM 4840 C CA . LEU A 1 587 ? 20.775 -0.990 -35.246 1.00 96.06 587 LEU A CA 1
ATOM 4841 C C . LEU A 1 587 ? 19.999 0.295 -35.574 1.00 96.06 587 LEU A C 1
ATOM 4843 O O . LEU A 1 587 ? 18.914 0.241 -36.151 1.00 96.06 587 LEU A O 1
ATOM 4847 N N . LEU A 1 588 ? 20.568 1.459 -35.257 1.00 96.38 588 LEU A N 1
ATOM 4848 C CA . LEU A 1 588 ? 19.976 2.772 -35.527 1.00 96.38 588 LEU A CA 1
ATOM 4849 C C . LEU A 1 588 ? 19.829 3.079 -37.026 1.00 96.38 588 LEU A C 1
ATOM 4851 O O . LEU A 1 588 ? 19.114 4.005 -37.390 1.00 96.38 588 LEU A O 1
ATOM 4855 N N . LYS A 1 589 ? 20.442 2.285 -37.913 1.00 94.19 589 LYS A N 1
ATOM 4856 C CA . LYS A 1 589 ? 20.267 2.398 -39.373 1.00 94.19 589 LYS A CA 1
ATOM 4857 C C . LYS A 1 589 ? 18.956 1.791 -39.880 1.00 94.19 589 LYS A C 1
ATOM 4859 O O . LYS A 1 589 ? 18.646 1.956 -41.056 1.00 94.19 589 LYS A O 1
ATOM 4864 N N . TYR A 1 590 ? 18.196 1.084 -39.039 1.00 90.50 590 TYR A N 1
ATOM 4865 C CA . TYR A 1 590 ? 16.933 0.448 -39.439 1.00 90.50 590 TYR A CA 1
ATOM 4866 C C . TYR A 1 590 ? 15.755 1.414 -39.608 1.00 90.50 590 TYR A C 1
ATOM 4868 O O . TYR A 1 590 ? 14.685 1.000 -40.052 1.00 90.50 590 TYR A O 1
ATOM 4876 N N . GLY A 1 591 ? 15.917 2.692 -39.279 1.00 89.38 591 GLY A N 1
ATOM 4877 C CA . GLY A 1 591 ? 14.899 3.693 -39.556 1.00 89.38 591 GLY A CA 1
ATOM 4878 C C . GLY A 1 591 ? 15.277 5.073 -39.051 1.00 89.38 591 GLY A C 1
ATOM 4879 O O . GLY A 1 591 ? 16.271 5.246 -38.354 1.00 89.38 591 GLY A O 1
ATOM 4880 N N . ASP A 1 592 ? 14.434 6.041 -39.386 1.00 88.69 592 ASP A N 1
ATOM 4881 C CA . ASP A 1 592 ? 14.647 7.452 -39.050 1.00 88.69 592 ASP A CA 1
ATOM 4882 C C . ASP A 1 592 ? 14.035 7.841 -37.693 1.00 88.69 592 ASP A C 1
ATOM 4884 O O . ASP A 1 592 ? 14.180 8.962 -37.227 1.00 88.69 592 ASP A O 1
ATOM 4888 N N . CYS A 1 593 ? 13.305 6.929 -37.050 1.00 89.12 593 CYS A N 1
ATOM 4889 C CA . CYS A 1 593 ? 12.658 7.157 -35.763 1.00 89.12 593 CYS A CA 1
ATOM 4890 C C . CYS A 1 593 ? 12.383 5.819 -35.070 1.00 89.12 593 CYS A C 1
ATOM 4892 O O . CYS A 1 593 ? 12.042 4.827 -35.730 1.00 89.12 593 CYS A O 1
ATOM 4894 N N . PHE A 1 594 ? 12.509 5.805 -33.742 1.00 92.81 594 PHE A N 1
ATOM 4895 C CA . PHE A 1 594 ? 12.359 4.604 -32.925 1.00 92.81 594 PHE A CA 1
ATOM 4896 C C . PHE A 1 594 ? 11.400 4.810 -31.753 1.00 92.81 594 PHE A C 1
ATOM 4898 O O . PHE A 1 594 ? 11.421 5.854 -31.088 1.00 92.81 594 PHE A O 1
ATOM 4905 N N . THR A 1 595 ? 10.572 3.798 -31.496 1.00 92.50 595 THR A N 1
ATOM 4906 C CA . THR A 1 595 ? 9.693 3.742 -30.318 1.00 92.50 595 THR A CA 1
ATOM 4907 C C . THR A 1 595 ? 10.490 3.382 -29.064 1.00 92.50 595 THR A C 1
ATOM 4909 O O . THR A 1 595 ? 11.612 2.874 -29.139 1.00 92.50 595 THR A O 1
ATOM 4912 N N . SER A 1 596 ? 9.921 3.619 -27.880 1.00 93.12 596 SER A N 1
ATOM 4913 C CA . SER A 1 596 ? 10.580 3.223 -26.629 1.00 93.12 596 SER A CA 1
ATOM 4914 C C . SER A 1 596 ? 10.748 1.699 -26.514 1.00 93.12 596 SER A C 1
ATOM 4916 O O . SER A 1 596 ? 11.753 1.230 -25.987 1.00 93.12 596 SER A O 1
ATOM 4918 N N . GLN A 1 597 ? 9.822 0.912 -27.061 1.00 93.31 597 GLN A N 1
ATOM 4919 C CA . GLN A 1 597 ? 9.889 -0.549 -27.083 1.00 93.31 597 GLN A CA 1
ATOM 4920 C C . GLN A 1 597 ? 10.939 -1.062 -28.082 1.00 93.31 597 GLN A C 1
ATOM 4922 O O . GLN A 1 597 ? 11.649 -2.021 -27.792 1.00 93.31 597 GLN A O 1
ATOM 4927 N N . GLU A 1 598 ? 11.101 -0.407 -29.235 1.00 94.94 598 GLU A N 1
ATOM 4928 C CA . GLU A 1 598 ? 12.186 -0.721 -30.175 1.00 94.94 598 GLU A CA 1
ATOM 4929 C C . GLU A 1 598 ? 13.557 -0.467 -29.544 1.00 94.94 598 GLU A C 1
ATOM 4931 O O . GLU A 1 598 ? 14.437 -1.325 -29.612 1.00 94.94 598 GLU A O 1
ATOM 4936 N N . LEU A 1 599 ? 13.720 0.670 -28.860 1.00 96.50 599 LEU A N 1
ATOM 4937 C CA . LEU A 1 599 ? 14.948 0.981 -28.126 1.00 96.50 599 LEU A CA 1
ATOM 4938 C C . LEU A 1 599 ? 15.224 -0.039 -27.019 1.00 96.50 599 LEU A C 1
ATOM 4940 O O . LEU A 1 599 ? 16.365 -0.469 -26.865 1.00 96.50 599 LEU A O 1
ATOM 4944 N N . PHE A 1 600 ? 14.190 -0.481 -26.298 1.00 96.62 600 PHE A N 1
ATOM 4945 C CA . PHE A 1 600 ? 14.305 -1.550 -25.307 1.00 96.62 600 PHE A CA 1
ATOM 4946 C C . PHE A 1 600 ? 14.914 -2.820 -25.916 1.00 96.62 600 PHE A C 1
ATOM 4948 O O . PHE A 1 600 ? 15.860 -3.376 -25.355 1.00 96.62 600 PHE A O 1
ATOM 4955 N N . VAL A 1 601 ? 14.432 -3.254 -27.084 1.00 96.62 601 VAL A N 1
ATOM 4956 C CA . VAL A 1 601 ? 14.977 -4.419 -27.797 1.00 96.62 601 VAL A CA 1
ATOM 4957 C C . VAL A 1 601 ? 16.418 -4.163 -28.246 1.00 96.62 601 VAL A C 1
ATOM 4959 O O . VAL A 1 601 ? 17.294 -5.000 -28.026 1.00 96.62 601 VAL A O 1
ATOM 4962 N N . MET A 1 602 ? 16.688 -2.996 -28.834 1.00 97.50 602 MET A N 1
ATOM 4963 C CA . MET A 1 602 ? 18.017 -2.635 -29.335 1.00 97.50 602 MET A CA 1
ATOM 4964 C C . MET A 1 602 ? 19.073 -2.622 -28.228 1.00 97.50 602 MET A C 1
ATOM 4966 O O . MET A 1 602 ? 20.166 -3.149 -28.428 1.00 97.50 602 MET A O 1
ATOM 4970 N N . PHE A 1 603 ? 18.742 -2.093 -27.047 1.00 98.06 603 PHE A N 1
ATOM 4971 C CA . PHE A 1 603 ? 19.658 -2.081 -25.908 1.00 98.06 603 PHE A CA 1
ATOM 4972 C C . PHE A 1 603 ? 20.013 -3.488 -25.419 1.00 98.06 603 PHE A C 1
ATOM 4974 O O . PHE A 1 603 ? 21.164 -3.719 -25.057 1.00 98.06 603 PHE A O 1
ATOM 4981 N N . HIS A 1 604 ? 19.078 -4.442 -25.458 1.00 97.50 604 HIS A N 1
ATOM 4982 C CA . HIS A 1 604 ? 19.386 -5.843 -25.151 1.00 97.50 604 HIS A CA 1
ATOM 4983 C C . HIS A 1 604 ? 20.323 -6.461 -26.196 1.00 97.50 604 HIS A C 1
ATOM 4985 O O . HIS A 1 604 ? 21.295 -7.117 -25.830 1.00 97.50 604 HIS A O 1
ATOM 4991 N N . ILE A 1 605 ? 20.091 -6.202 -27.488 1.00 97.38 605 ILE A N 1
ATOM 4992 C CA . ILE A 1 605 ? 20.966 -6.695 -28.566 1.00 97.38 605 ILE A CA 1
ATOM 4993 C C . ILE A 1 605 ? 22.381 -6.115 -28.431 1.00 97.38 605 ILE A C 1
ATOM 4995 O O . ILE A 1 605 ? 23.366 -6.839 -28.572 1.00 97.38 605 ILE A O 1
ATOM 4999 N N . ALA A 1 606 ? 22.497 -4.814 -28.155 1.00 97.50 606 ALA A N 1
ATOM 5000 C CA . ALA A 1 606 ? 23.787 -4.159 -27.970 1.00 97.50 606 ALA A CA 1
ATOM 5001 C C . ALA A 1 606 ? 24.523 -4.649 -26.717 1.00 97.50 606 ALA A C 1
ATOM 5003 O O . ALA A 1 606 ? 25.745 -4.804 -26.754 1.00 97.50 606 ALA A O 1
ATOM 5004 N N . TYR A 1 607 ? 23.791 -4.934 -25.637 1.00 96.69 607 TYR A N 1
ATOM 5005 C CA . TYR A 1 607 ? 24.353 -5.516 -24.421 1.00 96.69 607 TYR A CA 1
ATOM 5006 C C . TYR A 1 607 ? 24.939 -6.913 -24.680 1.00 96.69 607 TYR A C 1
ATOM 5008 O O . TYR A 1 607 ? 26.086 -7.163 -24.332 1.00 96.69 607 TYR A O 1
ATOM 5016 N N . GLU A 1 608 ? 24.225 -7.799 -25.377 1.00 95.44 608 GLU A N 1
ATOM 5017 C CA . GLU A 1 608 ? 24.748 -9.127 -25.752 1.00 95.44 608 GLU A CA 1
ATOM 5018 C C . GLU A 1 608 ? 25.988 -9.025 -26.662 1.00 95.44 608 GLU A C 1
ATOM 5020 O O . GLU A 1 608 ? 26.992 -9.713 -26.451 1.00 95.44 608 GLU A O 1
ATOM 5025 N N . ALA A 1 609 ? 25.971 -8.104 -27.634 1.00 96.06 609 ALA A N 1
ATOM 5026 C CA . ALA A 1 609 ? 27.099 -7.884 -28.542 1.00 96.06 609 ALA A CA 1
ATOM 5027 C C . ALA A 1 609 ? 28.356 -7.367 -27.821 1.00 96.06 609 ALA A C 1
ATOM 5029 O O . ALA A 1 609 ? 29.477 -7.720 -28.197 1.00 96.06 609 ALA A O 1
ATOM 5030 N N . MET A 1 610 ? 28.186 -6.570 -26.761 1.00 96.06 610 MET A N 1
ATOM 5031 C CA . MET A 1 610 ? 29.283 -6.118 -25.901 1.00 96.06 610 MET A CA 1
ATOM 5032 C C . MET A 1 610 ? 30.046 -7.297 -25.282 1.00 96.06 610 MET A C 1
ATOM 5034 O O . MET A 1 610 ? 31.277 -7.286 -25.262 1.00 96.06 610 MET A O 1
ATOM 5038 N N . TYR A 1 611 ? 29.330 -8.348 -24.873 1.00 93.88 611 TYR A N 1
ATOM 5039 C CA . TYR A 1 611 ? 29.907 -9.595 -24.358 1.00 93.88 611 TYR A CA 1
ATOM 5040 C C . TYR A 1 611 ? 30.238 -10.620 -25.458 1.00 93.88 611 TYR A C 1
ATOM 5042 O O . TYR A 1 611 ? 30.589 -11.762 -25.172 1.00 93.88 611 TYR A O 1
ATOM 5050 N N . GLY A 1 612 ? 30.189 -10.213 -26.730 1.00 92.75 612 GLY A N 1
ATOM 5051 C CA . GLY A 1 612 ? 30.611 -11.031 -27.868 1.00 92.75 612 GLY A CA 1
ATOM 5052 C C . GLY A 1 612 ? 29.560 -12.009 -28.392 1.00 92.75 612 GLY A C 1
ATOM 5053 O O . GLY A 1 612 ? 29.901 -12.865 -29.211 1.00 92.75 612 GLY A O 1
ATOM 5054 N N . ARG A 1 613 ? 28.294 -11.894 -27.971 1.00 92.56 613 ARG A N 1
ATOM 5055 C CA . ARG A 1 613 ? 27.196 -12.715 -28.489 1.00 92.56 613 ARG A CA 1
ATOM 5056 C C . ARG A 1 613 ? 26.419 -11.966 -29.572 1.00 92.56 613 ARG A C 1
ATOM 5058 O O . ARG A 1 613 ? 25.787 -10.945 -29.325 1.00 92.56 613 ARG A O 1
ATOM 5065 N N . GLU A 1 614 ? 26.423 -12.514 -30.782 1.00 90.94 614 GLU A N 1
ATOM 5066 C CA . GLU A 1 614 ? 25.656 -11.982 -31.914 1.00 90.94 614 GLU A CA 1
ATOM 5067 C C . GLU A 1 614 ? 24.279 -12.653 -32.020 1.00 90.94 614 GLU A C 1
ATOM 5069 O O . GLU A 1 614 ? 24.170 -13.878 -32.114 1.00 90.94 614 GLU A O 1
ATOM 5074 N N . ILE A 1 615 ? 23.216 -11.845 -32.052 1.00 89.94 615 ILE A N 1
ATOM 5075 C CA . ILE A 1 615 ? 21.836 -12.319 -32.212 1.00 89.94 615 ILE A CA 1
ATOM 5076 C C . ILE A 1 615 ? 21.494 -12.384 -33.704 1.00 89.94 615 ILE A C 1
ATOM 5078 O O . ILE A 1 615 ? 21.319 -11.360 -34.360 1.00 89.94 615 ILE A O 1
ATOM 5082 N N . THR A 1 616 ? 21.399 -13.597 -34.251 1.00 81.69 616 THR A N 1
ATOM 5083 C CA . THR A 1 616 ? 21.201 -13.826 -35.696 1.00 81.69 616 THR A CA 1
ATOM 5084 C C . THR A 1 616 ? 19.736 -13.924 -36.120 1.00 81.69 616 THR A C 1
ATOM 5086 O O . THR A 1 616 ? 19.413 -13.611 -37.263 1.00 81.69 616 THR A O 1
ATOM 5089 N N . ASN A 1 617 ? 18.840 -14.345 -35.222 1.00 87.88 617 ASN A N 1
ATOM 5090 C CA . ASN A 1 617 ? 17.405 -14.442 -35.488 1.00 87.88 617 ASN A CA 1
ATOM 5091 C C . ASN A 1 617 ? 16.592 -13.987 -34.271 1.00 87.88 617 ASN A C 1
ATOM 5093 O O . ASN A 1 617 ? 16.308 -14.774 -33.370 1.00 87.88 617 ASN A O 1
ATOM 5097 N N . LEU A 1 618 ? 16.204 -12.713 -34.264 1.00 92.81 618 LEU A N 1
ATOM 5098 C CA . LEU A 1 618 ? 15.437 -12.114 -33.173 1.00 92.81 618 LEU A CA 1
ATOM 5099 C C . LEU A 1 618 ? 14.037 -12.735 -33.016 1.00 92.81 618 LEU A C 1
ATOM 5101 O O . LEU A 1 618 ? 13.589 -12.936 -31.892 1.00 92.81 618 LEU A O 1
ATOM 5105 N N . GLY A 1 619 ? 13.388 -13.127 -34.118 1.00 92.81 619 GLY A N 1
ATOM 5106 C CA . GLY A 1 619 ? 12.045 -13.722 -34.098 1.00 92.81 619 GLY A CA 1
ATOM 5107 C C . GLY A 1 619 ? 11.962 -15.090 -33.408 1.00 92.81 619 GLY A C 1
ATOM 5108 O O . GLY A 1 619 ? 10.865 -15.555 -33.123 1.00 92.81 619 GLY A O 1
ATOM 5109 N N . ASN A 1 620 ? 13.107 -15.716 -33.110 1.00 94.12 620 ASN A N 1
ATOM 5110 C CA . ASN A 1 620 ? 13.212 -16.957 -32.335 1.00 94.12 620 ASN A CA 1
ATOM 5111 C C . ASN A 1 620 ? 13.811 -16.741 -30.932 1.00 94.12 620 ASN A C 1
ATOM 5113 O O . ASN A 1 620 ? 14.115 -17.723 -30.250 1.00 94.12 620 ASN A O 1
ATOM 5117 N N . THR A 1 621 ? 14.006 -15.488 -30.516 1.00 96.50 621 THR A N 1
ATOM 5118 C CA . THR A 1 621 ? 14.665 -15.118 -29.259 1.00 96.50 621 THR A CA 1
ATOM 5119 C C . THR A 1 621 ? 13.679 -14.443 -28.316 1.00 96.50 621 THR A C 1
ATOM 5121 O O . THR A 1 621 ? 12.942 -13.537 -28.704 1.00 96.50 621 THR A O 1
ATOM 5124 N N . VAL A 1 622 ? 13.692 -14.871 -27.059 1.00 97.44 622 VAL A N 1
ATOM 5125 C CA . VAL A 1 622 ? 12.938 -14.280 -25.952 1.00 97.44 622 VAL A CA 1
ATOM 5126 C C . VAL A 1 622 ? 13.829 -13.303 -25.190 1.00 97.44 622 VAL A C 1
ATOM 5128 O O . VAL A 1 622 ? 15.007 -13.576 -24.965 1.00 97.44 622 VAL A O 1
ATOM 5131 N N . ILE A 1 623 ? 13.269 -12.174 -24.764 1.00 97.81 623 ILE A N 1
ATOM 5132 C CA . ILE A 1 623 ? 13.954 -11.230 -23.870 1.00 97.81 623 ILE A CA 1
ATOM 5133 C C . ILE A 1 623 ? 13.555 -11.537 -22.437 1.00 97.81 623 ILE A C 1
ATOM 5135 O O . ILE A 1 623 ? 12.368 -11.490 -22.132 1.00 97.81 623 ILE A O 1
ATOM 5139 N N . TYR A 1 624 ? 14.515 -11.794 -21.552 1.00 97.56 624 TYR A N 1
ATOM 5140 C CA . TYR A 1 624 ? 14.268 -11.794 -20.110 1.00 97.56 624 TYR A CA 1
ATOM 5141 C C . TYR A 1 624 ? 14.710 -10.461 -19.507 1.00 97.56 624 TYR A C 1
ATOM 5143 O O . TYR A 1 624 ? 15.873 -10.075 -19.630 1.00 97.56 624 TYR A O 1
ATOM 5151 N N . TRP A 1 625 ? 13.797 -9.774 -18.822 1.00 96.50 625 TRP A N 1
ATOM 5152 C CA . TRP A 1 625 ? 14.083 -8.516 -18.142 1.00 96.50 625 TRP A CA 1
ATOM 5153 C C . TRP A 1 625 ? 13.542 -8.526 -16.712 1.00 96.50 625 TRP A C 1
ATOM 5155 O O . TRP A 1 625 ? 12.352 -8.716 -16.474 1.00 96.50 625 TRP A O 1
ATOM 5165 N N . GLU A 1 626 ? 14.428 -8.295 -15.744 1.00 93.81 626 GLU A N 1
ATOM 5166 C CA . GLU A 1 626 ? 14.077 -8.190 -14.326 1.00 93.81 626 GLU A CA 1
ATOM 5167 C C . GLU A 1 626 ? 14.743 -6.944 -13.724 1.00 93.81 626 GLU A C 1
ATOM 5169 O O . GLU A 1 626 ? 15.921 -6.997 -13.355 1.00 93.81 626 GLU A O 1
ATOM 5174 N N . PRO A 1 627 ? 14.016 -5.822 -13.634 1.00 89.88 627 PRO A N 1
ATOM 5175 C CA . PRO A 1 627 ? 14.474 -4.598 -12.984 1.00 89.88 627 PRO A CA 1
ATOM 5176 C C . PRO A 1 627 ? 14.339 -4.740 -11.457 1.00 89.88 627 PRO A C 1
ATOM 5178 O O . PRO A 1 627 ? 13.257 -4.636 -10.865 1.00 89.88 627 PRO A O 1
ATOM 5181 N N . HIS A 1 628 ? 15.458 -5.041 -10.802 1.00 84.75 628 HIS A N 1
ATOM 5182 C CA . HIS A 1 628 ? 15.496 -5.520 -9.422 1.00 84.75 628 HIS A CA 1
ATOM 5183 C C . HIS A 1 628 ? 15.351 -4.401 -8.391 1.00 84.75 628 HIS A C 1
ATOM 5185 O O . HIS A 1 628 ? 14.828 -4.642 -7.306 1.00 84.75 628 HIS A O 1
ATOM 5191 N N . ALA A 1 629 ? 15.738 -3.170 -8.721 1.00 82.38 629 ALA A N 1
ATOM 5192 C CA . ALA A 1 629 ? 15.579 -2.041 -7.803 1.00 82.38 629 ALA A CA 1
ATOM 5193 C C . ALA A 1 629 ? 14.104 -1.680 -7.529 1.00 82.38 629 ALA A C 1
ATOM 5195 O O . ALA A 1 629 ? 13.790 -1.125 -6.483 1.00 82.38 629 ALA A O 1
ATOM 5196 N N . TRP A 1 630 ? 13.198 -2.041 -8.441 1.00 84.25 630 TRP A N 1
ATOM 5197 C CA . TRP A 1 630 ? 11.819 -1.557 -8.453 1.00 84.25 630 TRP A CA 1
ATOM 5198 C C . TRP A 1 630 ? 10.844 -2.405 -7.644 1.00 84.25 630 TRP A C 1
ATOM 5200 O O . TRP A 1 630 ? 10.975 -3.622 -7.563 1.00 84.25 630 TRP A O 1
ATOM 5210 N N . GLN A 1 631 ? 9.785 -1.799 -7.115 1.00 81.62 631 GLN A N 1
ATOM 5211 C CA . GLN A 1 631 ? 8.661 -2.558 -6.557 1.00 81.62 631 GLN A CA 1
ATOM 5212 C C . GLN A 1 631 ? 7.996 -3.465 -7.607 1.00 81.62 631 GLN A C 1
ATOM 5214 O O . GLN A 1 631 ? 7.687 -3.037 -8.719 1.00 81.62 631 GLN A O 1
ATOM 5219 N N . ARG A 1 632 ? 7.700 -4.719 -7.236 1.00 84.56 632 ARG A N 1
ATOM 5220 C CA . ARG A 1 632 ? 7.191 -5.747 -8.166 1.00 84.56 632 ARG A CA 1
ATOM 5221 C C . ARG A 1 632 ? 5.880 -5.362 -8.852 1.00 84.56 632 ARG A C 1
ATOM 5223 O O . ARG A 1 632 ? 5.740 -5.622 -10.041 1.00 84.56 632 ARG A O 1
ATOM 5230 N N . GLY A 1 633 ? 4.979 -4.667 -8.154 1.00 80.00 633 GLY A N 1
ATOM 5231 C CA . GLY A 1 633 ? 3.742 -4.149 -8.749 1.00 80.00 633 GLY A CA 1
ATOM 5232 C C . GLY A 1 633 ? 3.983 -3.137 -9.878 1.00 80.00 633 GLY A C 1
ATOM 5233 O O . GLY A 1 633 ? 3.299 -3.191 -10.898 1.00 80.00 633 GLY A O 1
ATOM 5234 N N . ILE A 1 634 ? 4.988 -2.257 -9.745 1.00 82.56 634 ILE A N 1
ATOM 5235 C CA . ILE A 1 634 ? 5.391 -1.308 -10.805 1.00 82.56 634 ILE A CA 1
ATOM 5236 C C . ILE A 1 634 ? 5.933 -2.078 -12.007 1.00 82.56 634 ILE A C 1
ATOM 5238 O O . ILE A 1 634 ? 5.497 -1.861 -13.135 1.00 82.56 634 ILE A O 1
ATOM 5242 N N . VAL A 1 635 ? 6.836 -3.026 -11.751 1.00 87.38 635 VAL A N 1
ATOM 5243 C CA . VAL A 1 635 ? 7.448 -3.863 -12.792 1.00 87.38 635 VAL A CA 1
ATOM 5244 C C . VAL A 1 635 ? 6.390 -4.654 -13.559 1.00 87.38 635 VAL A C 1
ATOM 5246 O O . VAL A 1 635 ? 6.409 -4.685 -14.787 1.00 87.38 635 VAL A O 1
ATOM 5249 N N . LYS A 1 636 ? 5.401 -5.216 -12.856 1.00 86.31 636 LYS A N 1
ATOM 5250 C CA . LYS A 1 636 ? 4.258 -5.897 -13.469 1.00 86.31 636 LYS A CA 1
ATOM 5251 C C . LYS A 1 636 ? 3.465 -4.962 -14.381 1.00 86.31 636 LYS A C 1
ATOM 5253 O O . LYS A 1 636 ? 3.078 -5.368 -15.472 1.00 86.31 636 LYS A O 1
ATOM 5258 N N . LYS A 1 637 ? 3.289 -3.690 -14.010 1.00 83.06 637 LYS A N 1
ATOM 5259 C CA . LYS A 1 637 ? 2.595 -2.683 -14.836 1.00 83.06 637 LYS A CA 1
ATOM 5260 C C . LYS A 1 637 ? 3.389 -2.198 -16.048 1.00 83.06 637 LYS A C 1
ATOM 5262 O O . LYS A 1 637 ? 2.777 -1.721 -17.000 1.00 83.06 637 LYS A O 1
ATOM 5267 N N . TRP A 1 638 ? 4.703 -2.405 -16.102 1.00 88.31 638 TRP A N 1
ATOM 5268 C CA . TRP A 1 638 ? 5.472 -2.198 -17.337 1.00 88.31 638 TRP A CA 1
ATOM 5269 C C . TRP A 1 638 ? 5.116 -3.191 -18.451 1.00 88.31 638 TRP A C 1
ATOM 5271 O O . TRP A 1 638 ? 5.384 -2.904 -19.618 1.00 88.31 638 TRP A O 1
ATOM 5281 N N . SER A 1 639 ? 4.401 -4.280 -18.141 1.00 88.81 639 SER A N 1
ATOM 5282 C CA . SER A 1 639 ? 3.733 -5.090 -19.170 1.00 88.81 639 SER A CA 1
ATOM 5283 C C . SER A 1 639 ? 2.718 -4.285 -19.989 1.00 88.81 639 SER A C 1
ATOM 5285 O O . SER A 1 639 ? 2.557 -4.566 -21.169 1.00 88.81 639 SER A O 1
ATOM 5287 N N . CYS A 1 640 ? 2.082 -3.244 -19.430 1.00 84.50 640 CYS A N 1
ATOM 5288 C CA . CYS A 1 640 ? 1.182 -2.367 -20.190 1.00 84.50 640 CYS A CA 1
ATOM 5289 C C . CYS A 1 640 ? 1.950 -1.517 -21.208 1.00 84.50 640 CYS A C 1
ATOM 5291 O O . CYS A 1 640 ? 1.519 -1.376 -22.352 1.00 84.50 640 CYS A O 1
ATOM 5293 N N . TRP A 1 641 ? 3.116 -1.001 -20.808 1.00 88.62 641 TRP A N 1
ATOM 5294 C CA . TRP A 1 641 ? 3.999 -0.252 -21.700 1.00 88.62 641 TRP A CA 1
ATOM 5295 C C . TRP A 1 641 ? 4.478 -1.134 -22.861 1.00 88.62 641 TRP A C 1
ATOM 5297 O O . TRP A 1 641 ? 4.344 -0.751 -24.023 1.00 88.62 641 TRP A O 1
ATOM 5307 N N . LEU A 1 642 ? 4.975 -2.337 -22.566 1.00 89.25 642 LEU A N 1
ATOM 5308 C CA . LEU A 1 642 ? 5.469 -3.268 -23.584 1.00 89.25 642 LEU A CA 1
ATOM 5309 C C . LEU A 1 642 ? 4.330 -3.857 -24.433 1.00 89.25 642 LEU A C 1
ATOM 5311 O O . LEU A 1 642 ? 4.459 -3.968 -25.651 1.00 89.25 642 LEU A O 1
ATOM 5315 N N . GLY A 1 643 ? 3.194 -4.178 -23.814 1.00 83.00 643 GLY A N 1
ATOM 5316 C CA . GLY A 1 643 ? 2.026 -4.779 -24.458 1.00 83.00 643 GLY A CA 1
ATOM 5317 C C . GLY A 1 643 ? 1.308 -3.859 -25.444 1.00 83.00 643 GLY A C 1
ATOM 5318 O O . GLY A 1 643 ? 0.686 -4.353 -26.380 1.00 83.00 643 GLY A O 1
ATOM 5319 N N . SER A 1 644 ? 1.450 -2.534 -25.308 1.00 77.44 644 SER A N 1
ATOM 5320 C CA . SER A 1 644 ? 0.839 -1.557 -26.228 1.00 77.44 644 SER A CA 1
ATOM 5321 C C . SER A 1 644 ? 1.278 -1.710 -27.694 1.00 77.44 644 SER A C 1
ATOM 5323 O O . SER A 1 644 ? 0.586 -1.249 -28.598 1.00 77.44 644 SER A O 1
ATOM 5325 N N . SER A 1 645 ? 2.388 -2.413 -27.926 1.00 74.19 645 SER A N 1
ATOM 5326 C CA . SER A 1 645 ? 2.972 -2.684 -29.240 1.00 74.19 645 SER A CA 1
ATOM 5327 C C . SER A 1 645 ? 2.578 -4.037 -29.859 1.00 74.19 645 SER A C 1
ATOM 5329 O O . SER A 1 645 ? 3.087 -4.408 -30.917 1.00 74.19 645 SER A O 1
ATOM 5331 N N . GLY A 1 646 ? 1.705 -4.806 -29.195 1.00 76.81 646 GLY A N 1
ATOM 5332 C CA . GLY A 1 646 ? 1.271 -6.132 -29.655 1.00 76.81 646 GLY A CA 1
ATOM 5333 C C . GLY A 1 646 ? 2.299 -7.252 -29.455 1.00 76.81 646 GLY A C 1
ATOM 5334 O O . GLY A 1 646 ? 2.112 -8.353 -29.973 1.00 76.81 646 GLY A O 1
ATOM 5335 N N . LEU A 1 647 ? 3.380 -6.995 -28.711 1.00 83.94 647 LEU A N 1
ATOM 5336 C CA . LEU A 1 647 ? 4.361 -8.018 -28.359 1.00 83.94 647 LEU A CA 1
ATOM 5337 C C . LEU A 1 647 ? 3.751 -9.095 -27.467 1.00 83.94 647 LEU A C 1
ATOM 5339 O O . LEU A 1 647 ? 3.029 -8.808 -26.510 1.00 83.94 647 LEU A O 1
ATOM 5343 N N . ARG A 1 648 ? 4.127 -10.347 -27.741 1.00 89.75 648 ARG A N 1
ATOM 5344 C CA . ARG A 1 648 ? 3.830 -11.457 -26.845 1.00 89.75 648 ARG A CA 1
ATOM 5345 C C . ARG A 1 648 ? 4.597 -11.276 -25.540 1.00 89.75 648 ARG A C 1
ATOM 5347 O O . ARG A 1 648 ? 5.814 -11.088 -25.558 1.00 89.75 648 ARG A O 1
ATOM 5354 N N . GLY A 1 649 ? 3.892 -11.385 -24.422 1.00 93.69 649 GLY A N 1
ATOM 5355 C CA . GLY A 1 649 ? 4.465 -11.107 -23.120 1.00 93.69 649 GLY A CA 1
ATOM 5356 C C . GLY A 1 649 ? 4.115 -12.132 -22.052 1.00 93.69 649 GLY A C 1
ATOM 5357 O O . GLY A 1 649 ? 3.027 -12.707 -22.044 1.00 93.69 649 GLY A O 1
ATOM 5358 N N . PHE A 1 650 ? 5.057 -12.326 -21.137 1.00 95.06 650 PHE A N 1
ATOM 5359 C CA . PHE A 1 650 ? 4.940 -13.191 -19.974 1.00 95.06 650 PHE A CA 1
ATOM 5360 C C . PHE A 1 650 ? 5.409 -12.448 -18.725 1.00 95.06 650 PHE A C 1
ATOM 5362 O O . PHE A 1 650 ? 6.345 -11.647 -18.781 1.00 95.06 650 PHE A O 1
ATOM 5369 N N . VAL A 1 651 ? 4.804 -12.754 -17.584 1.00 93.62 651 VAL A N 1
ATOM 5370 C CA . VAL A 1 651 ? 5.261 -12.296 -16.270 1.00 93.62 651 VAL A CA 1
ATOM 5371 C C . VAL A 1 651 ? 5.643 -13.519 -15.448 1.00 93.62 651 VAL A C 1
ATOM 5373 O O . VAL A 1 651 ? 4.809 -14.391 -15.226 1.00 93.62 651 VAL A O 1
ATOM 5376 N N . ILE A 1 652 ? 6.898 -13.598 -15.004 1.00 93.50 652 ILE A N 1
ATOM 5377 C CA . ILE A 1 652 ? 7.384 -14.683 -14.148 1.00 93.50 652 ILE A CA 1
ATOM 5378 C C . ILE A 1 652 ? 7.559 -14.171 -12.723 1.00 93.50 652 ILE A C 1
ATOM 5380 O O . ILE A 1 652 ? 8.406 -13.317 -12.456 1.00 93.50 652 ILE A O 1
ATOM 5384 N N . GLY A 1 653 ? 6.815 -14.767 -11.798 1.00 91.62 653 GLY A N 1
ATOM 5385 C CA . GLY A 1 653 ? 7.021 -14.637 -10.362 1.00 91.62 653 GLY A CA 1
ATOM 5386 C C . GLY A 1 653 ? 7.564 -15.931 -9.761 1.00 91.62 653 GLY A C 1
ATOM 5387 O O . GLY A 1 653 ? 7.357 -17.029 -10.290 1.00 91.62 653 GLY A O 1
ATOM 5388 N N . THR A 1 654 ? 8.225 -15.823 -8.610 1.00 92.00 654 THR A N 1
ATOM 5389 C CA . THR A 1 654 ? 8.485 -16.993 -7.767 1.00 92.00 654 THR A CA 1
ATOM 5390 C C . THR A 1 654 ? 7.824 -16.845 -6.413 1.00 92.00 654 THR A C 1
ATOM 5392 O O . THR A 1 654 ? 7.678 -15.747 -5.875 1.00 92.00 654 THR A O 1
ATOM 5395 N N . VAL A 1 655 ? 7.460 -17.987 -5.843 1.00 91.81 655 VAL A N 1
ATOM 5396 C CA . VAL A 1 655 ? 6.938 -18.082 -4.482 1.00 91.81 655 VAL A CA 1
ATOM 5397 C C . VAL A 1 655 ? 7.861 -18.946 -3.644 1.00 91.81 655 VAL A C 1
ATOM 5399 O O . VAL A 1 655 ? 8.533 -19.846 -4.151 1.00 91.81 655 VAL A O 1
ATOM 5402 N N . ARG A 1 656 ? 7.941 -18.624 -2.358 1.00 92.31 656 ARG A N 1
ATOM 5403 C CA . ARG A 1 656 ? 8.784 -19.312 -1.384 1.00 92.31 656 ARG A CA 1
ATOM 5404 C C . ARG A 1 656 ? 8.072 -19.299 -0.046 1.00 92.31 656 ARG A C 1
ATOM 5406 O O . ARG A 1 656 ? 7.462 -18.285 0.289 1.00 92.31 656 ARG A O 1
ATOM 5413 N N . ASN A 1 657 ? 8.204 -20.376 0.722 1.00 92.69 657 ASN A N 1
ATOM 5414 C CA . ASN A 1 657 ? 7.598 -20.472 2.048 1.00 92.69 657 ASN A CA 1
ATOM 5415 C C . ASN A 1 657 ? 7.952 -19.244 2.914 1.00 92.69 657 ASN A C 1
ATOM 5417 O O . ASN A 1 657 ? 9.134 -18.900 3.064 1.00 92.69 657 ASN A O 1
ATOM 5421 N N . SER A 1 658 ? 6.936 -18.595 3.489 1.00 90.69 658 SER A N 1
ATOM 5422 C CA . SER A 1 658 ? 7.067 -17.280 4.122 1.00 90.69 658 SER A CA 1
ATOM 5423 C C . SER A 1 658 ? 8.064 -17.240 5.281 1.00 90.69 658 SER A C 1
ATOM 5425 O O . SER A 1 658 ? 8.846 -16.288 5.357 1.00 90.69 658 SER A O 1
ATOM 5427 N N . TYR A 1 659 ? 8.140 -18.272 6.133 1.00 90.81 659 TYR A N 1
ATOM 5428 C CA . TYR A 1 659 ? 9.122 -18.278 7.231 1.00 90.81 659 TYR A CA 1
ATOM 5429 C C . TYR A 1 659 ? 10.557 -18.539 6.747 1.00 90.81 659 TYR A C 1
ATOM 5431 O O . TYR A 1 659 ? 11.505 -17.988 7.305 1.00 90.81 659 TYR A O 1
ATOM 5439 N N . ILE A 1 660 ? 10.742 -19.310 5.668 1.00 92.69 660 ILE A N 1
ATOM 5440 C CA . ILE A 1 660 ? 12.065 -19.517 5.053 1.00 92.69 660 ILE A CA 1
ATOM 5441 C C . ILE A 1 660 ? 12.534 -18.209 4.400 1.00 92.69 660 ILE A C 1
ATOM 5443 O O . ILE A 1 660 ? 13.692 -17.805 4.547 1.00 92.69 660 ILE A O 1
ATOM 5447 N N . ARG A 1 661 ? 11.625 -17.507 3.711 1.00 90.44 661 ARG A N 1
ATOM 5448 C CA . ARG A 1 661 ? 11.883 -16.179 3.139 1.00 90.44 661 ARG A CA 1
ATOM 5449 C C . ARG A 1 661 ? 12.241 -15.166 4.232 1.00 90.44 661 ARG A C 1
ATOM 5451 O O . ARG A 1 661 ? 13.236 -14.458 4.087 1.00 90.44 661 ARG A O 1
ATOM 5458 N N . ALA A 1 662 ? 11.488 -15.137 5.334 1.00 90.25 662 ALA A N 1
ATOM 5459 C CA . ALA A 1 662 ? 11.757 -14.268 6.480 1.00 90.25 662 ALA A CA 1
ATOM 5460 C C . ALA A 1 662 ? 13.139 -14.539 7.098 1.00 90.25 662 ALA A C 1
ATOM 5462 O O . ALA A 1 662 ? 13.914 -13.606 7.294 1.00 90.25 662 ALA A O 1
ATOM 5463 N N . GLY A 1 663 ? 13.506 -15.807 7.306 1.00 91.38 663 GLY A N 1
ATOM 5464 C CA . GLY A 1 663 ? 14.823 -16.172 7.841 1.00 91.38 663 GLY A CA 1
ATOM 5465 C C . GLY A 1 663 ? 15.968 -15.781 6.906 1.00 91.38 663 GLY A C 1
ATOM 5466 O O . GLY A 1 663 ? 16.998 -15.259 7.338 1.00 91.38 663 GLY A O 1
ATOM 5467 N N . SER A 1 664 ? 15.766 -15.939 5.593 1.00 90.19 664 SER A N 1
ATOM 5468 C CA . SER A 1 664 ? 16.716 -15.472 4.579 1.00 90.19 664 SER A CA 1
ATOM 5469 C C . SER A 1 664 ? 16.892 -13.951 4.590 1.00 90.19 664 SER A C 1
ATOM 5471 O O . SER A 1 664 ? 18.005 -13.478 4.351 1.00 90.19 664 SER A O 1
ATOM 5473 N N . CYS A 1 665 ? 15.819 -13.202 4.859 1.00 88.12 665 CYS A N 1
ATOM 5474 C CA . CYS A 1 665 ? 15.854 -11.750 5.014 1.00 88.12 665 CYS A CA 1
ATOM 5475 C C . CYS A 1 665 ? 16.629 -11.347 6.275 1.00 88.12 665 CYS A C 1
ATOM 5477 O O . CYS A 1 665 ? 17.594 -10.592 6.167 1.00 88.12 665 CYS A O 1
ATOM 5479 N N . ILE A 1 666 ? 16.287 -11.914 7.442 1.00 88.56 666 ILE A N 1
ATOM 5480 C CA . ILE A 1 666 ? 16.968 -11.638 8.721 1.00 88.56 666 ILE A CA 1
ATOM 5481 C C . ILE A 1 666 ? 18.474 -11.874 8.592 1.00 88.56 666 ILE A C 1
ATOM 5483 O O . ILE A 1 666 ? 19.266 -10.985 8.896 1.00 88.56 666 ILE A O 1
ATOM 5487 N N . LYS A 1 667 ? 18.888 -13.005 8.010 1.00 89.44 667 LYS A N 1
ATOM 5488 C CA . LYS A 1 667 ? 20.304 -13.305 7.738 1.00 89.44 667 LYS A CA 1
ATOM 5489 C C . LYS A 1 667 ? 21.013 -12.256 6.864 1.00 89.44 667 LYS A C 1
ATOM 5491 O O . LYS A 1 667 ? 22.245 -12.171 6.851 1.00 89.44 667 LYS A O 1
ATOM 5496 N N . ASN A 1 668 ? 20.275 -11.515 6.040 1.00 86.19 668 ASN A N 1
ATOM 5497 C CA . ASN A 1 668 ? 20.834 -10.469 5.192 1.00 86.19 668 ASN A CA 1
ATOM 5498 C C . ASN A 1 668 ? 20.994 -9.138 5.941 1.00 86.19 668 ASN A C 1
ATOM 5500 O O . ASN A 1 668 ? 22.011 -8.470 5.741 1.00 86.19 668 ASN A O 1
ATOM 5504 N N . ILE A 1 669 ? 20.023 -8.791 6.790 1.00 85.75 669 ILE A N 1
ATOM 5505 C CA . ILE A 1 669 ? 19.908 -7.463 7.405 1.00 85.75 669 ILE A CA 1
ATOM 5506 C C . ILE A 1 669 ? 20.428 -7.376 8.844 1.00 85.75 669 ILE A C 1
ATOM 5508 O O . ILE A 1 669 ? 20.748 -6.272 9.282 1.00 85.75 669 ILE A O 1
ATOM 5512 N N . ILE A 1 670 ? 20.530 -8.498 9.565 1.00 86.06 670 ILE A N 1
ATOM 5513 C CA . ILE A 1 670 ? 20.977 -8.525 10.965 1.00 86.06 670 ILE A CA 1
ATOM 5514 C C . ILE A 1 670 ? 22.343 -7.835 11.121 1.00 86.06 670 ILE A C 1
ATOM 5516 O O . ILE A 1 670 ? 23.251 -8.037 10.309 1.00 86.06 670 ILE A O 1
ATOM 5520 N N . GLY A 1 671 ? 22.463 -6.957 12.122 1.00 82.31 671 GLY A N 1
ATOM 5521 C CA . GLY A 1 671 ? 23.646 -6.118 12.346 1.00 82.31 671 GLY A CA 1
ATOM 5522 C C . GLY A 1 671 ? 23.845 -4.960 11.351 1.00 82.31 671 GLY A C 1
ATOM 5523 O O . GLY A 1 671 ? 24.832 -4.238 11.464 1.00 82.31 671 GLY A O 1
ATOM 5524 N N . ARG A 1 672 ? 22.947 -4.766 10.370 1.00 81.88 672 ARG A N 1
ATOM 5525 C CA . ARG A 1 672 ? 23.012 -3.675 9.370 1.00 81.88 672 ARG A CA 1
ATOM 5526 C C . ARG A 1 672 ? 21.794 -2.756 9.392 1.00 81.88 672 ARG A C 1
ATOM 5528 O O . ARG A 1 672 ? 21.935 -1.566 9.131 1.00 81.88 672 ARG A O 1
ATOM 5535 N N . LYS A 1 673 ? 20.605 -3.313 9.630 1.00 78.94 673 LYS A N 1
ATOM 5536 C CA . LYS A 1 673 ? 19.319 -2.601 9.693 1.00 78.94 673 LYS A CA 1
ATOM 5537 C C . LYS A 1 673 ? 18.471 -3.173 10.832 1.00 78.94 673 LYS A C 1
ATOM 5539 O O . LYS A 1 673 ? 18.700 -4.310 11.244 1.00 78.94 673 LYS A O 1
ATOM 5544 N N . SER A 1 674 ? 17.496 -2.398 11.307 1.00 80.94 674 SER A N 1
ATOM 5545 C CA . SER A 1 674 ? 16.537 -2.851 12.319 1.00 80.94 674 SER A CA 1
ATOM 5546 C C . SER A 1 674 ? 15.680 -4.001 11.778 1.00 80.94 674 SER A C 1
ATOM 5548 O O . SER A 1 674 ? 15.158 -3.932 10.662 1.00 80.94 674 SER A O 1
ATOM 5550 N N . ILE A 1 675 ? 15.531 -5.071 12.562 1.00 82.25 675 ILE A N 1
ATOM 5551 C CA . ILE A 1 675 ? 14.611 -6.174 12.235 1.00 82.25 675 ILE A CA 1
ATOM 5552 C C . ILE A 1 675 ? 13.161 -5.778 12.547 1.00 82.25 675 ILE A C 1
ATOM 5554 O O . ILE A 1 675 ? 12.242 -6.266 11.889 1.00 82.25 675 ILE A O 1
ATOM 5558 N N . TRP A 1 676 ? 12.944 -4.823 13.453 1.00 77.31 676 TRP A N 1
ATOM 5559 C CA . TRP A 1 676 ? 11.622 -4.252 13.723 1.00 77.31 676 TRP A CA 1
ATOM 5560 C C . TRP A 1 676 ? 11.042 -3.563 12.480 1.00 77.31 676 TRP A C 1
ATOM 5562 O O . TRP A 1 676 ? 9.882 -3.789 12.136 1.00 77.31 676 TRP A O 1
ATOM 5572 N N . ASP A 1 677 ? 11.880 -2.870 11.700 1.00 71.75 677 ASP A N 1
ATOM 5573 C CA . ASP A 1 677 ? 11.487 -2.317 10.393 1.00 71.75 677 ASP A CA 1
ATOM 5574 C C . ASP A 1 677 ? 11.079 -3.405 9.389 1.00 71.75 677 ASP A C 1
ATOM 5576 O O . ASP A 1 677 ? 10.229 -3.184 8.522 1.00 71.75 677 ASP A O 1
ATOM 5580 N N . PHE A 1 678 ? 11.695 -4.589 9.473 1.00 77.44 678 PHE A N 1
ATOM 5581 C CA . PHE A 1 678 ? 11.312 -5.737 8.656 1.00 77.44 678 PHE A CA 1
ATOM 5582 C C . PHE A 1 678 ? 9.976 -6.332 9.108 1.00 77.44 678 PHE A C 1
ATOM 5584 O O . PHE A 1 678 ? 9.171 -6.670 8.244 1.00 77.44 678 PHE A O 1
ATOM 5591 N N . MET A 1 679 ? 9.707 -6.421 10.414 1.00 76.25 679 MET A N 1
ATOM 5592 C CA . MET A 1 679 ? 8.417 -6.896 10.932 1.00 76.25 679 MET A CA 1
ATOM 5593 C C . MET A 1 679 ? 7.261 -6.017 10.451 1.00 76.25 679 MET A C 1
ATOM 5595 O O . MET A 1 679 ? 6.248 -6.541 9.993 1.00 76.25 679 MET A O 1
ATOM 5599 N N . LEU A 1 680 ? 7.458 -4.694 10.396 1.00 67.25 680 LEU A N 1
ATOM 5600 C CA . LEU A 1 680 ? 6.507 -3.770 9.763 1.00 67.25 680 LEU A CA 1
ATOM 5601 C C . LEU A 1 680 ? 6.281 -4.068 8.268 1.00 67.25 680 LEU A C 1
ATOM 5603 O O . LEU A 1 680 ? 5.267 -3.686 7.693 1.00 67.25 680 LEU A O 1
ATOM 5607 N N . ARG A 1 681 ? 7.204 -4.761 7.600 1.00 68.31 681 ARG A N 1
ATOM 5608 C CA . ARG A 1 681 ? 7.107 -5.132 6.180 1.00 68.31 681 ARG A CA 1
ATOM 5609 C C . ARG A 1 681 ? 6.810 -6.616 5.971 1.00 68.31 681 ARG A C 1
ATOM 5611 O O . ARG A 1 681 ? 6.779 -7.065 4.821 1.00 68.31 681 ARG A O 1
ATOM 5618 N N . LEU A 1 682 ? 6.592 -7.393 7.028 1.00 71.00 682 LEU A N 1
ATOM 5619 C CA . LEU A 1 682 ? 6.293 -8.813 6.902 1.00 71.00 682 LEU A CA 1
ATOM 5620 C C . LEU A 1 682 ? 4.951 -8.984 6.166 1.00 71.00 682 LEU A C 1
ATOM 5622 O O . LEU A 1 682 ? 4.004 -8.237 6.391 1.00 71.00 682 LEU A O 1
ATOM 5626 N N . GLY A 1 683 ? 4.910 -9.888 5.184 1.00 61.16 683 GLY A N 1
ATOM 5627 C CA . GLY A 1 683 ? 3.753 -10.057 4.295 1.00 61.16 683 GLY A CA 1
ATOM 5628 C C . GLY A 1 683 ? 3.622 -9.019 3.164 1.00 61.16 683 GLY A C 1
ATOM 5629 O O . GLY A 1 683 ? 2.729 -9.146 2.338 1.00 61.16 683 GLY A O 1
ATOM 5630 N N . THR A 1 684 ? 4.510 -8.018 3.040 1.00 59.16 684 THR A N 1
ATOM 5631 C CA . THR A 1 684 ? 4.457 -7.046 1.913 1.00 59.16 684 THR A CA 1
ATOM 5632 C C . THR A 1 684 ? 4.727 -7.675 0.547 1.00 59.16 684 THR A C 1
ATOM 5634 O O . THR A 1 684 ? 4.219 -7.200 -0.460 1.00 59.16 684 THR A O 1
ATOM 5637 N N . ALA A 1 685 ? 5.496 -8.763 0.507 1.00 51.78 685 ALA A N 1
ATOM 5638 C CA . ALA A 1 685 ? 5.710 -9.567 -0.695 1.00 51.78 685 ALA A CA 1
ATOM 5639 C C . ALA A 1 685 ? 4.512 -10.481 -1.034 1.00 51.78 685 ALA A C 1
ATOM 5641 O O . ALA A 1 685 ? 4.596 -11.267 -1.970 1.00 51.78 685 ALA A O 1
ATOM 5642 N N . GLU A 1 686 ? 3.437 -10.416 -0.246 1.00 59.91 686 GLU A N 1
ATOM 5643 C CA . GLU A 1 686 ? 2.178 -11.158 -0.412 1.00 59.91 686 GLU A CA 1
ATOM 5644 C C . GLU A 1 686 ? 1.018 -10.192 -0.704 1.00 59.91 686 GLU A C 1
ATOM 5646 O O . GLU A 1 686 ? -0.148 -10.563 -0.620 1.00 59.91 686 GLU A O 1
ATOM 5651 N N . ARG A 1 687 ? 1.346 -8.928 -1.000 1.00 58.72 687 ARG A N 1
ATOM 5652 C CA . ARG A 1 687 ? 0.401 -7.909 -1.448 1.00 58.72 687 ARG A CA 1
ATOM 5653 C C . ARG A 1 687 ? -0.258 -8.326 -2.753 1.00 58.72 687 ARG A C 1
ATOM 5655 O O . ARG A 1 687 ? 0.371 -9.006 -3.566 1.00 58.72 687 ARG A O 1
ATOM 5662 N N . GLY A 1 688 ? -1.509 -7.909 -2.935 1.00 52.78 688 GLY A N 1
ATOM 5663 C CA . GLY A 1 688 ? -2.234 -8.115 -4.179 1.00 52.78 688 GLY A CA 1
ATOM 5664 C C . GLY A 1 688 ? -1.456 -7.499 -5.327 1.00 52.78 688 GLY A C 1
ATOM 5665 O O . GLY A 1 688 ? -1.388 -6.282 -5.472 1.00 52.78 688 GLY A O 1
ATOM 5666 N N . GLU A 1 689 ? -0.791 -8.330 -6.122 1.00 54.19 689 GLU A N 1
ATOM 5667 C CA . GLU A 1 689 ? -0.044 -7.820 -7.256 1.00 54.19 689 GLU A CA 1
ATOM 5668 C C . GLU A 1 689 ? -1.038 -7.251 -8.263 1.00 54.19 689 GLU A C 1
ATOM 5670 O O . GLU A 1 689 ? -1.816 -8.006 -8.847 1.00 54.19 689 GLU A O 1
ATOM 5675 N N . LYS A 1 690 ? -0.993 -5.929 -8.489 1.00 59.84 690 LYS A N 1
ATOM 5676 C CA . LYS A 1 690 ? -1.787 -5.288 -9.544 1.00 59.84 690 LYS A CA 1
ATOM 5677 C C . LYS A 1 690 ? -1.650 -6.100 -10.837 1.00 59.84 690 LYS A C 1
ATOM 5679 O O . LYS A 1 690 ? -0.531 -6.395 -11.254 1.00 59.84 690 LYS A O 1
ATOM 5684 N N . GLU A 1 691 ? -2.774 -6.435 -11.462 1.00 60.06 691 GLU A N 1
ATOM 5685 C CA . GLU A 1 691 ? -2.804 -7.328 -12.624 1.00 60.06 691 GLU A CA 1
ATOM 5686 C C . GLU A 1 691 ? -1.869 -6.859 -13.746 1.00 60.06 691 GLU A C 1
ATOM 5688 O O . GLU A 1 691 ? -1.679 -5.649 -13.967 1.00 60.06 691 GLU A O 1
ATOM 5693 N N . SER A 1 692 ? -1.285 -7.834 -14.445 1.00 64.69 692 SER A N 1
ATOM 5694 C CA . SER A 1 692 ? -0.540 -7.604 -15.679 1.00 64.69 692 SER A CA 1
ATOM 5695 C C . SER A 1 692 ? -1.459 -7.055 -16.778 1.00 64.69 692 SER A C 1
ATOM 5697 O O . SER A 1 692 ? -2.681 -6.997 -16.638 1.00 64.69 692 SER A O 1
ATOM 5699 N N . CYS A 1 693 ? -0.872 -6.562 -17.867 1.00 72.69 693 CYS A N 1
ATOM 5700 C CA . CYS A 1 693 ? -1.649 -6.101 -19.009 1.00 72.69 693 CYS A CA 1
ATOM 5701 C C . CYS A 1 693 ? -2.481 -7.250 -19.595 1.00 72.69 693 CYS A C 1
ATOM 5703 O O . CYS A 1 693 ? -2.008 -8.383 -19.690 1.00 72.69 693 CYS A O 1
ATOM 5705 N N . GLN A 1 694 ? -3.705 -6.950 -20.033 1.00 74.88 694 GLN A N 1
ATOM 5706 C CA . GLN A 1 694 ? -4.575 -7.933 -20.669 1.00 74.88 694 GLN A CA 1
ATOM 5707 C C . GLN A 1 694 ? -3.844 -8.633 -21.829 1.00 74.88 694 GLN A C 1
ATOM 5709 O O . GLN A 1 694 ? -3.277 -7.982 -22.705 1.00 74.88 694 GLN A O 1
ATOM 5714 N N . GLY A 1 695 ? -3.865 -9.968 -21.832 1.00 80.06 695 GLY A N 1
ATOM 5715 C CA . GLY A 1 695 ? -3.200 -10.790 -22.849 1.00 80.06 695 GLY A CA 1
ATOM 5716 C C . GLY A 1 695 ? -1.768 -11.222 -22.511 1.00 80.06 695 GLY A C 1
ATOM 5717 O O . GLY A 1 695 ? -1.192 -11.987 -23.281 1.00 80.06 695 GLY A O 1
ATOM 5718 N N . TRP A 1 696 ? -1.204 -10.789 -21.378 1.00 89.62 696 TRP A N 1
ATOM 5719 C CA . TRP A 1 696 ? 0.060 -11.319 -20.860 1.00 89.62 696 TRP A CA 1
ATOM 5720 C C . TRP A 1 696 ? -0.175 -12.571 -20.014 1.00 89.62 696 TRP A C 1
ATOM 5722 O O . TRP A 1 696 ? -1.131 -12.655 -19.247 1.00 89.62 696 TRP A O 1
ATOM 5732 N N . GLU A 1 697 ? 0.708 -13.557 -20.154 1.00 91.38 697 GLU A N 1
ATOM 5733 C CA . GLU A 1 697 ? 0.605 -14.827 -19.435 1.00 91.38 697 GLU A CA 1
ATOM 5734 C C . GLU A 1 697 ? 1.409 -14.788 -18.125 1.00 91.38 697 GLU A C 1
ATOM 5736 O O . GLU A 1 697 ? 2.612 -14.521 -18.132 1.00 91.38 697 GLU A O 1
ATOM 5741 N N . GLU A 1 698 ? 0.766 -15.091 -16.993 1.00 90.31 698 GLU A N 1
ATOM 5742 C CA . GLU A 1 698 ? 1.441 -15.173 -15.692 1.00 90.31 698 GLU A CA 1
ATOM 5743 C C . GLU A 1 698 ? 1.958 -16.594 -15.412 1.00 90.31 698 GLU A C 1
ATOM 5745 O O . GLU A 1 698 ? 1.272 -17.609 -15.579 1.00 90.31 698 GLU A O 1
ATOM 5750 N N . ILE A 1 699 ? 3.213 -16.671 -14.979 1.00 93.12 699 ILE A N 1
ATOM 5751 C CA . ILE A 1 699 ? 3.938 -17.899 -14.670 1.00 93.12 699 ILE A CA 1
ATOM 5752 C C . ILE A 1 699 ? 4.423 -17.797 -13.227 1.00 93.12 699 ILE A C 1
ATOM 5754 O O . ILE A 1 699 ? 5.234 -16.935 -12.896 1.00 93.12 699 ILE A O 1
ATOM 5758 N N . VAL A 1 700 ? 3.968 -18.706 -12.368 1.00 92.00 700 VAL A N 1
ATOM 5759 C CA . VAL A 1 700 ? 4.435 -18.785 -10.980 1.00 92.00 700 VAL A CA 1
ATOM 5760 C C . VAL A 1 700 ? 5.244 -20.058 -10.784 1.00 92.00 700 VAL A C 1
ATOM 5762 O O . VAL A 1 700 ? 4.767 -21.155 -11.067 1.00 92.00 700 VAL A O 1
ATOM 5765 N N . ILE A 1 701 ? 6.465 -19.911 -10.272 1.00 94.69 701 ILE A N 1
ATOM 5766 C CA . ILE A 1 701 ? 7.371 -21.028 -9.986 1.00 94.69 701 ILE A CA 1
ATOM 5767 C C . ILE A 1 701 ? 7.626 -21.097 -8.478 1.00 94.69 701 ILE A C 1
ATOM 5769 O O . ILE A 1 701 ? 8.083 -20.127 -7.871 1.00 94.69 701 ILE A O 1
ATOM 5773 N N . LYS A 1 702 ? 7.388 -22.256 -7.851 1.00 95.44 702 LYS A N 1
ATOM 5774 C CA . LYS A 1 702 ? 7.813 -22.464 -6.460 1.00 95.44 702 LYS A CA 1
ATOM 5775 C C . LYS A 1 702 ? 9.326 -22.625 -6.406 1.00 95.44 702 LYS A C 1
ATOM 5777 O O . LYS A 1 702 ? 9.894 -23.474 -7.097 1.00 95.44 702 LYS A O 1
ATOM 5782 N N . PHE A 1 703 ? 9.977 -21.844 -5.551 1.00 95.50 703 PHE A N 1
ATOM 5783 C CA . PHE A 1 703 ? 11.422 -21.893 -5.347 1.00 95.50 703 PHE A CA 1
ATOM 5784 C C . PHE A 1 703 ? 11.900 -23.311 -5.003 1.00 95.50 703 PHE A C 1
ATOM 5786 O O . PHE A 1 703 ? 12.912 -23.783 -5.522 1.00 95.50 703 PHE A O 1
ATOM 5793 N N . GLU A 1 704 ? 11.162 -24.007 -4.141 1.00 96.00 704 GLU A N 1
ATOM 5794 C CA . GLU A 1 704 ? 11.494 -25.355 -3.695 1.00 96.00 704 GLU A CA 1
ATOM 5795 C C . GLU A 1 704 ? 11.380 -26.386 -4.825 1.00 96.00 704 GLU A C 1
ATOM 5797 O O . GLU A 1 704 ? 12.223 -27.280 -4.908 1.00 96.00 704 GLU A O 1
ATOM 5802 N N . ASP A 1 705 ? 10.391 -26.248 -5.711 1.00 96.81 705 ASP A N 1
ATOM 5803 C CA . ASP A 1 705 ? 10.206 -27.158 -6.846 1.00 96.81 705 ASP A CA 1
ATOM 5804 C C . ASP A 1 705 ? 11.290 -26.941 -7.900 1.00 96.81 705 ASP A C 1
ATOM 5806 O O . ASP A 1 705 ? 11.886 -27.911 -8.367 1.00 96.81 705 ASP A O 1
ATOM 5810 N N . LEU A 1 706 ? 11.644 -25.682 -8.188 1.00 96.75 706 LEU A N 1
ATOM 5811 C CA . LEU A 1 706 ? 12.766 -25.357 -9.072 1.00 96.75 706 LEU A CA 1
ATOM 5812 C C . LEU A 1 706 ? 14.085 -25.951 -8.563 1.00 96.75 706 LEU A C 1
ATOM 5814 O O . LEU A 1 706 ? 14.877 -26.470 -9.340 1.00 96.75 706 LEU A O 1
ATOM 5818 N N . LYS A 1 707 ? 14.323 -25.910 -7.251 1.00 96.06 707 LYS A N 1
ATOM 5819 C CA . LYS A 1 707 ? 15.522 -26.498 -6.642 1.00 96.06 707 LYS A CA 1
ATOM 5820 C C . LYS A 1 707 ? 15.517 -28.029 -6.668 1.00 96.06 707 LYS A C 1
ATOM 5822 O O . LYS A 1 707 ? 16.559 -28.630 -6.907 1.00 96.06 707 LYS A O 1
ATOM 5827 N N . LYS A 1 708 ? 14.374 -28.672 -6.404 1.00 96.75 708 LYS A N 1
ATOM 5828 C CA . LYS A 1 708 ? 14.268 -30.142 -6.314 1.00 96.75 708 LYS A CA 1
ATOM 5829 C C . LYS A 1 708 ? 14.175 -30.823 -7.676 1.00 96.75 708 LYS A C 1
ATOM 5831 O O . LYS A 1 708 ? 14.693 -31.925 -7.838 1.00 96.75 708 LYS A O 1
ATOM 5836 N N . LYS A 1 709 ? 13.488 -30.194 -8.628 1.00 97.38 709 LYS A N 1
ATOM 5837 C CA . LYS A 1 709 ? 13.192 -30.741 -9.956 1.00 97.38 709 LYS A CA 1
ATOM 5838 C C . LYS A 1 709 ? 13.525 -29.734 -11.067 1.00 97.38 709 LYS A C 1
ATOM 5840 O O . LYS A 1 709 ? 12.669 -29.428 -11.897 1.00 97.38 709 LYS A O 1
ATOM 5845 N N . PRO A 1 710 ? 14.767 -29.225 -11.122 1.00 96.75 710 PRO A N 1
ATOM 5846 C CA . PRO A 1 710 ? 15.136 -28.134 -12.022 1.00 96.75 710 PRO A CA 1
ATOM 5847 C C . PRO A 1 710 ? 14.833 -28.409 -13.491 1.00 96.75 710 PRO A C 1
ATOM 5849 O O . PRO A 1 710 ? 14.224 -27.574 -14.150 1.00 96.75 710 PRO A O 1
ATOM 5852 N N . ARG A 1 711 ? 15.177 -29.603 -13.991 1.00 97.44 711 ARG A N 1
ATOM 5853 C CA . ARG A 1 711 ? 14.926 -29.974 -15.391 1.00 97.44 711 ARG A CA 1
ATOM 5854 C C . ARG A 1 711 ? 13.436 -29.950 -15.738 1.00 97.44 711 ARG A C 1
ATOM 5856 O O . ARG A 1 711 ? 13.085 -29.443 -16.791 1.00 97.44 711 ARG A O 1
ATOM 5863 N N . GLU A 1 712 ? 12.577 -30.484 -14.871 1.00 98.00 712 GLU A N 1
ATOM 5864 C CA . GLU A 1 712 ? 11.122 -30.511 -15.089 1.00 98.00 712 GLU A CA 1
ATOM 5865 C C . GLU A 1 712 ? 10.558 -29.087 -15.139 1.00 98.00 712 GLU A C 1
ATOM 5867 O O . GLU A 1 712 ? 9.887 -28.720 -16.102 1.00 98.00 712 GLU A O 1
ATOM 5872 N N . MET A 1 713 ? 10.904 -28.262 -14.144 1.00 97.50 713 MET A N 1
ATOM 5873 C CA . MET A 1 713 ? 10.406 -26.888 -14.046 1.00 97.50 713 MET A CA 1
ATOM 5874 C C . MET A 1 713 ? 10.893 -26.008 -15.203 1.00 97.50 713 MET A C 1
ATOM 5876 O O . MET A 1 713 ? 10.112 -25.246 -15.768 1.00 97.50 713 MET A O 1
ATOM 5880 N N . LEU A 1 714 ? 12.170 -26.119 -15.580 1.00 97.25 714 LEU A N 1
ATOM 5881 C CA . LEU A 1 714 ? 12.756 -25.324 -16.661 1.00 97.25 714 LEU A CA 1
ATOM 5882 C C . LEU A 1 714 ? 12.318 -25.821 -18.047 1.00 97.25 714 LEU A C 1
ATOM 5884 O O . LEU A 1 714 ? 12.109 -25.001 -18.933 1.00 97.25 714 LEU A O 1
ATOM 5888 N N . ALA A 1 715 ? 12.091 -27.127 -18.237 1.00 97.75 715 ALA A N 1
ATOM 5889 C CA . ALA A 1 715 ? 11.499 -27.650 -19.470 1.00 97.75 715 ALA A CA 1
ATOM 5890 C C . ALA A 1 715 ? 10.059 -27.166 -19.667 1.00 97.75 715 ALA A C 1
ATOM 5892 O O . ALA A 1 715 ? 9.713 -26.738 -20.767 1.00 97.75 715 ALA A O 1
ATOM 5893 N N . ASN A 1 716 ? 9.248 -27.158 -18.604 1.00 97.31 716 ASN A N 1
ATOM 5894 C CA . ASN A 1 716 ? 7.906 -26.584 -18.665 1.00 97.31 716 ASN A CA 1
ATOM 5895 C C . ASN A 1 716 ? 7.941 -25.078 -18.966 1.00 97.31 716 ASN A C 1
ATOM 5897 O O . ASN A 1 716 ? 7.136 -24.588 -19.755 1.00 97.31 716 ASN A O 1
ATOM 5901 N N . LEU A 1 717 ? 8.902 -24.348 -18.389 1.00 97.12 717 LEU A N 1
ATOM 5902 C CA . LEU A 1 717 ? 9.107 -22.941 -18.719 1.00 97.12 717 LEU A CA 1
ATOM 5903 C C . LEU A 1 717 ? 9.443 -22.757 -20.210 1.00 97.12 717 LEU A C 1
ATOM 5905 O O . LEU A 1 717 ? 8.794 -21.953 -20.872 1.00 97.12 717 LEU A O 1
ATOM 5909 N N . CYS A 1 718 ? 10.392 -23.520 -20.760 1.00 97.69 718 CYS A N 1
ATOM 5910 C CA . CYS A 1 718 ? 10.736 -23.468 -22.186 1.00 97.69 718 CYS A CA 1
ATOM 5911 C C . CYS A 1 718 ? 9.535 -23.758 -23.097 1.00 97.69 718 CYS A C 1
ATOM 5913 O O . CYS A 1 718 ? 9.332 -23.048 -24.080 1.00 97.69 718 CYS A O 1
ATOM 5915 N N . GLU A 1 719 ? 8.717 -24.756 -22.751 1.00 97.06 719 GLU A N 1
ATOM 5916 C CA . GLU A 1 719 ? 7.502 -25.103 -23.495 1.00 97.06 719 GLU A CA 1
ATOM 5917 C C . GLU A 1 719 ? 6.517 -23.926 -23.549 1.00 97.06 719 GLU A C 1
ATOM 5919 O O . GLU A 1 719 ? 6.078 -23.547 -24.637 1.00 97.06 719 GLU A O 1
ATOM 5924 N N . ARG A 1 720 ? 6.237 -23.287 -22.403 1.00 96.06 720 ARG A N 1
ATOM 5925 C CA . ARG A 1 720 ? 5.361 -22.100 -22.327 1.00 96.06 720 ARG A CA 1
ATOM 5926 C C . ARG A 1 720 ? 5.924 -20.909 -23.102 1.00 96.06 720 ARG A C 1
ATOM 5928 O O . ARG A 1 720 ? 5.177 -20.176 -23.746 1.00 96.06 720 ARG A O 1
ATOM 5935 N N . LEU A 1 721 ? 7.245 -20.737 -23.077 1.00 95.81 721 LEU A N 1
ATOM 5936 C CA . LEU A 1 721 ? 7.949 -19.692 -23.825 1.00 95.81 721 LEU A CA 1
ATOM 5937 C C . LEU A 1 721 ? 8.131 -20.023 -25.318 1.00 95.81 721 LEU A C 1
ATOM 5939 O O . LEU A 1 721 ? 8.589 -19.166 -26.071 1.00 95.81 721 LEU A O 1
ATOM 5943 N N . HIS A 1 722 ? 7.755 -21.227 -25.764 1.00 95.38 722 HIS A N 1
ATOM 5944 C CA . HIS A 1 722 ? 7.952 -21.736 -27.128 1.00 95.38 722 HIS A CA 1
ATOM 5945 C C . HIS A 1 722 ? 9.409 -21.710 -27.606 1.00 95.38 722 HIS A C 1
ATOM 5947 O O . HIS A 1 722 ? 9.698 -21.426 -28.771 1.00 95.38 722 HIS A O 1
ATOM 5953 N N . ILE A 1 723 ? 10.328 -22.042 -26.705 1.00 96.50 723 ILE A N 1
ATOM 5954 C CA . ILE A 1 723 ? 11.752 -22.213 -27.001 1.00 96.50 723 ILE A CA 1
ATOM 5955 C C . ILE A 1 723 ? 12.168 -23.663 -26.749 1.00 96.50 723 ILE A C 1
ATOM 5957 O O . ILE A 1 723 ? 11.516 -24.392 -25.999 1.00 96.50 723 ILE A O 1
ATOM 5961 N N . ALA A 1 724 ? 13.251 -24.103 -27.388 1.00 96.56 724 ALA A N 1
ATOM 5962 C CA . ALA A 1 724 ? 13.816 -25.415 -27.106 1.00 96.56 724 ALA A CA 1
ATOM 5963 C C . ALA A 1 724 ? 14.402 -25.446 -25.689 1.00 96.56 724 ALA A C 1
ATOM 5965 O O . ALA A 1 724 ? 14.859 -24.426 -25.183 1.00 96.56 724 ALA A O 1
ATOM 5966 N N . PHE A 1 725 ? 14.403 -26.617 -25.056 1.00 97.38 725 PHE A N 1
ATOM 5967 C CA . PHE A 1 725 ? 15.186 -26.818 -23.841 1.00 97.38 725 PHE A CA 1
ATOM 5968 C C . PHE A 1 725 ? 16.672 -26.905 -24.201 1.00 97.38 725 PHE A C 1
ATOM 5970 O O . PHE A 1 725 ? 17.040 -27.651 -25.112 1.00 97.38 725 PHE A O 1
ATOM 5977 N N . ASP A 1 726 ? 17.511 -26.198 -23.453 1.00 96.56 726 ASP A N 1
ATOM 5978 C CA . ASP A 1 726 ? 18.965 -26.239 -23.584 1.00 96.56 726 ASP A CA 1
ATOM 5979 C C . ASP A 1 726 ? 19.610 -26.708 -22.272 1.00 96.56 726 ASP A C 1
ATOM 5981 O O . ASP A 1 726 ? 19.159 -26.365 -21.179 1.00 96.56 726 ASP A O 1
ATOM 5985 N N . GLU A 1 727 ? 20.681 -27.497 -22.363 1.00 95.38 727 GLU A N 1
ATOM 5986 C CA . GLU A 1 727 ? 21.377 -28.027 -21.185 1.00 95.38 727 GLU A CA 1
ATOM 5987 C C . GLU A 1 727 ? 22.075 -26.934 -20.355 1.00 95.38 727 GLU A C 1
ATOM 5989 O O . GLU A 1 727 ? 22.321 -27.147 -19.166 1.00 95.38 727 GLU A O 1
ATOM 5994 N N . ASN A 1 728 ? 22.322 -25.744 -20.918 1.00 93.31 728 ASN A N 1
ATOM 5995 C CA . ASN A 1 728 ? 22.826 -24.590 -20.167 1.00 93.31 728 ASN A CA 1
ATOM 5996 C C . ASN A 1 728 ? 21.881 -24.174 -19.029 1.00 93.31 728 ASN A C 1
ATOM 5998 O O . ASN A 1 728 ? 22.352 -23.689 -18.004 1.00 93.31 728 ASN A O 1
ATOM 6002 N N . LEU A 1 729 ? 20.578 -24.475 -19.131 1.00 95.06 729 LEU A N 1
ATOM 6003 C CA . LEU A 1 729 ? 19.597 -24.234 -18.060 1.00 95.06 729 LEU A CA 1
ATOM 6004 C C . LEU A 1 729 ? 19.916 -24.988 -16.764 1.00 95.06 729 LEU A C 1
ATOM 6006 O O . LEU A 1 729 ? 19.455 -24.622 -15.682 1.00 95.06 729 LEU A O 1
ATOM 6010 N N . MET A 1 730 ? 20.702 -26.062 -16.865 1.00 95.25 730 MET A N 1
ATOM 6011 C CA . MET A 1 730 ? 21.135 -26.864 -15.724 1.00 95.25 730 MET A CA 1
ATOM 6012 C C . MET A 1 730 ? 22.368 -26.285 -15.019 1.00 95.25 730 MET A C 1
ATOM 6014 O O . MET A 1 730 ? 22.823 -26.846 -14.019 1.00 95.25 730 MET A O 1
ATOM 6018 N N . GLN A 1 731 ? 22.897 -25.170 -15.516 1.00 92.25 731 GLN A N 1
ATOM 6019 C CA . GLN A 1 731 ? 24.009 -24.436 -14.933 1.00 92.25 731 GLN A CA 1
ATOM 6020 C C . GLN A 1 731 ? 23.497 -23.138 -14.293 1.00 92.25 731 GLN A C 1
ATOM 6022 O O . GLN A 1 731 ? 22.338 -22.754 -14.428 1.00 92.25 731 GLN A O 1
ATOM 6027 N N . SER A 1 732 ? 24.343 -22.482 -13.505 1.00 92.69 732 SER A N 1
ATOM 6028 C CA . SER A 1 732 ? 24.053 -21.140 -13.001 1.00 92.69 732 SER A CA 1
ATOM 6029 C C . SER A 1 732 ? 25.254 -20.270 -13.265 1.00 92.69 732 SER A C 1
ATOM 6031 O O . SER A 1 732 ? 26.283 -20.425 -12.603 1.00 92.69 732 SER A O 1
ATOM 6033 N N . THR A 1 733 ? 25.116 -19.388 -14.246 1.00 93.81 733 THR A N 1
ATOM 6034 C CA . THR A 1 733 ? 26.227 -18.591 -14.753 1.00 93.81 733 THR A CA 1
ATOM 6035 C C . THR A 1 733 ? 25.905 -17.105 -14.801 1.00 93.81 733 THR A C 1
ATOM 6037 O O . THR A 1 733 ? 24.741 -16.710 -14.795 1.00 93.81 733 THR A O 1
ATOM 6040 N N . ILE A 1 734 ? 26.958 -16.292 -14.839 1.00 91.94 734 ILE A N 1
ATOM 6041 C CA . ILE A 1 734 ? 26.938 -14.893 -15.264 1.00 91.94 734 ILE A CA 1
ATOM 6042 C C . ILE A 1 734 ? 28.069 -14.746 -16.285 1.00 91.94 734 ILE A C 1
ATOM 6044 O O . ILE A 1 734 ? 29.213 -15.062 -15.972 1.00 91.94 734 ILE A O 1
ATOM 6048 N N . HIS A 1 735 ? 27.753 -14.319 -17.502 1.00 90.12 735 HIS A N 1
ATOM 6049 C CA . HIS A 1 735 ? 28.685 -14.163 -18.621 1.00 90.12 735 HIS A CA 1
ATOM 6050 C C . HIS A 1 735 ? 29.530 -15.421 -18.897 1.00 90.12 735 HIS A C 1
ATOM 6052 O O . HIS A 1 735 ? 30.699 -15.342 -19.266 1.00 90.12 735 HIS A O 1
ATOM 6058 N N . GLY A 1 736 ? 28.925 -16.600 -18.715 1.00 88.81 736 GLY A N 1
ATOM 6059 C CA . GLY A 1 736 ? 29.569 -17.908 -18.885 1.00 88.81 736 GLY A CA 1
ATOM 6060 C C . GLY A 1 736 ? 30.357 -18.410 -17.668 1.00 88.81 736 GLY A C 1
ATOM 6061 O O . GLY A 1 736 ? 30.676 -19.597 -17.609 1.00 88.81 736 GLY A O 1
ATOM 6062 N N . ASP A 1 737 ? 30.609 -17.564 -16.667 1.00 91.75 737 ASP A N 1
ATOM 6063 C CA . ASP A 1 737 ? 31.285 -17.951 -15.429 1.00 91.75 737 ASP A CA 1
ATOM 6064 C C . ASP A 1 737 ? 30.293 -18.479 -14.393 1.00 91.75 737 ASP A C 1
ATOM 6066 O O . ASP A 1 737 ? 29.172 -17.990 -14.274 1.00 91.75 737 ASP A O 1
ATOM 6070 N N . THR A 1 738 ? 30.701 -19.465 -13.589 1.00 93.12 738 THR A N 1
ATOM 6071 C CA . THR A 1 738 ? 29.838 -20.012 -12.528 1.00 93.12 738 THR A CA 1
ATOM 6072 C C . THR A 1 738 ? 29.495 -18.943 -11.490 1.00 93.12 738 THR A C 1
ATOM 6074 O O . THR A 1 738 ? 30.375 -18.359 -10.857 1.00 93.12 738 THR A O 1
ATOM 6077 N N . ALA A 1 739 ? 28.200 -18.738 -11.257 1.00 92.88 739 ALA A N 1
ATOM 6078 C CA . ALA A 1 739 ? 27.694 -17.739 -10.330 1.00 92.88 739 ALA A CA 1
ATOM 6079 C C . ALA A 1 739 ? 27.548 -18.292 -8.903 1.00 92.88 739 ALA A C 1
ATOM 6081 O O . ALA A 1 739 ? 27.106 -19.426 -8.692 1.00 92.88 739 ALA A O 1
ATOM 6082 N N . PHE A 1 740 ? 27.868 -17.465 -7.903 1.00 90.19 740 PHE A N 1
ATOM 6083 C CA . PHE A 1 740 ? 27.754 -17.815 -6.485 1.00 90.19 740 PHE A CA 1
ATOM 6084 C C . PHE A 1 740 ? 27.052 -16.715 -5.685 1.00 90.19 740 PHE A C 1
ATOM 6086 O O . PHE A 1 740 ? 27.418 -15.544 -5.742 1.00 90.19 740 PHE A O 1
ATOM 6093 N N . TYR A 1 741 ? 26.101 -17.107 -4.836 1.00 84.25 741 TYR A N 1
ATOM 6094 C CA . TYR A 1 741 ? 25.481 -16.246 -3.831 1.00 84.25 741 TYR A CA 1
ATOM 6095 C C . TYR A 1 741 ? 25.873 -16.708 -2.428 1.00 84.25 741 TYR A C 1
ATOM 6097 O O . TYR A 1 741 ? 25.354 -17.706 -1.931 1.00 84.25 741 TYR A O 1
ATOM 6105 N N . ARG A 1 742 ? 26.787 -15.991 -1.759 1.00 81.31 742 ARG A N 1
ATOM 6106 C CA . ARG A 1 742 ? 27.259 -16.332 -0.396 1.00 81.31 742 ARG A CA 1
ATOM 6107 C C . ARG A 1 742 ? 27.674 -17.815 -0.256 1.00 81.31 742 ARG A C 1
ATOM 6109 O O . ARG A 1 742 ? 27.339 -18.468 0.731 1.00 81.31 742 ARG A O 1
ATOM 6116 N N . GLY A 1 743 ? 28.370 -18.341 -1.266 1.00 83.06 743 GLY A N 1
ATOM 6117 C CA . GLY A 1 743 ? 28.833 -19.734 -1.320 1.00 83.06 743 GLY A CA 1
ATOM 6118 C C . GLY A 1 743 ? 27.795 -20.761 -1.793 1.00 83.06 743 GLY A C 1
ATOM 6119 O O . GLY A 1 743 ? 28.106 -21.945 -1.822 1.00 83.06 743 GLY A O 1
ATOM 6120 N N . ILE A 1 744 ? 26.585 -20.335 -2.168 1.00 85.56 744 ILE A N 1
ATOM 6121 C CA . ILE A 1 744 ? 25.537 -21.185 -2.752 1.00 85.56 744 ILE A CA 1
ATOM 6122 C C . ILE A 1 744 ? 25.541 -20.991 -4.271 1.00 85.56 744 ILE A C 1
ATOM 6124 O O . ILE A 1 744 ? 25.572 -19.855 -4.740 1.00 85.56 744 ILE A O 1
ATOM 6128 N N . THR A 1 745 ? 25.460 -22.076 -5.038 1.00 89.94 745 THR A N 1
ATOM 6129 C CA . THR A 1 745 ? 25.353 -22.042 -6.506 1.00 89.94 745 THR A CA 1
ATOM 6130 C C . THR A 1 745 ? 24.313 -23.046 -6.999 1.00 89.94 745 THR A C 1
ATOM 6132 O O . THR A 1 745 ? 23.970 -23.997 -6.287 1.00 89.94 745 THR A O 1
ATOM 6135 N N . GLY A 1 746 ? 23.785 -22.822 -8.203 1.00 90.00 746 GLY A N 1
ATOM 6136 C CA . GLY A 1 746 ? 22.922 -23.778 -8.886 1.00 90.00 746 GLY A CA 1
ATOM 6137 C C . GLY A 1 746 ? 21.711 -24.203 -8.071 1.00 90.00 746 GLY A C 1
ATOM 6138 O O . GLY A 1 746 ? 21.083 -23.421 -7.350 1.00 90.00 746 GLY A O 1
ATOM 6139 N N . PHE A 1 747 ? 21.421 -25.496 -8.136 1.00 93.75 747 PHE A N 1
ATOM 6140 C CA . PHE A 1 747 ? 20.278 -26.128 -7.485 1.00 93.75 747 PHE A CA 1
ATOM 6141 C C . PHE A 1 747 ? 20.613 -26.730 -6.113 1.00 93.75 747 PHE A C 1
ATOM 6143 O O . PHE A 1 747 ? 19.948 -27.662 -5.673 1.00 93.75 747 PHE A O 1
ATOM 6150 N N . ASP A 1 748 ? 21.607 -26.176 -5.399 1.00 93.31 748 ASP A N 1
ATOM 6151 C CA . ASP A 1 748 ? 21.882 -26.546 -4.002 1.00 93.31 748 ASP A CA 1
ATOM 6152 C C . ASP A 1 748 ? 20.586 -26.490 -3.173 1.00 93.31 748 ASP A C 1
ATOM 6154 O O . ASP A 1 748 ? 19.869 -25.479 -3.193 1.00 93.31 748 ASP A O 1
ATOM 6158 N N . LEU A 1 749 ? 20.298 -27.593 -2.474 1.00 94.38 749 LEU A N 1
ATOM 6159 C CA . LEU A 1 749 ? 19.094 -27.819 -1.682 1.00 94.38 749 LEU A CA 1
ATOM 6160 C C . LEU A 1 749 ? 19.185 -27.247 -0.262 1.00 94.38 749 LEU A C 1
ATOM 6162 O O . LEU A 1 749 ? 18.164 -27.162 0.418 1.00 94.38 749 LEU A O 1
ATOM 6166 N N . LYS A 1 750 ? 20.358 -26.807 0.211 1.00 92.06 750 LYS A N 1
ATOM 6167 C CA . LYS A 1 750 ? 20.503 -26.203 1.547 1.00 92.06 750 LYS A CA 1
ATOM 6168 C C . LYS A 1 750 ? 19.495 -25.070 1.811 1.00 92.06 750 LYS A C 1
ATOM 6170 O O . LYS A 1 750 ? 18.894 -25.067 2.883 1.00 92.06 750 LYS A O 1
ATOM 6175 N N . PRO A 1 751 ? 19.223 -24.139 0.873 1.00 91.12 751 PRO A N 1
ATOM 6176 C CA . PRO A 1 751 ? 18.227 -23.083 1.078 1.00 91.12 751 PRO A CA 1
ATOM 6177 C C . PRO A 1 751 ? 16.772 -23.573 1.113 1.00 91.12 751 PRO A C 1
ATOM 6179 O O . PRO A 1 751 ? 15.906 -22.814 1.544 1.00 91.12 751 PRO A O 1
ATOM 6182 N N . VAL A 1 752 ? 16.493 -24.789 0.633 1.00 91.75 752 VAL A N 1
ATOM 6183 C CA . VAL A 1 752 ? 15.152 -25.401 0.645 1.00 91.75 752 VAL A CA 1
ATOM 6184 C C . VAL A 1 752 ? 14.811 -25.926 2.036 1.00 91.75 752 VAL A C 1
ATOM 6186 O O . VAL A 1 752 ? 13.672 -25.807 2.471 1.00 91.75 752 VAL A O 1
ATOM 6189 N N . TYR A 1 753 ? 15.796 -26.487 2.738 1.00 91.81 753 TYR A N 1
ATOM 6190 C CA . TYR A 1 753 ? 15.592 -27.151 4.029 1.00 91.81 753 TYR A CA 1
ATOM 6191 C C . TYR A 1 753 ? 16.060 -26.328 5.234 1.00 91.81 753 TYR A C 1
ATOM 6193 O O . TYR A 1 753 ? 15.993 -26.807 6.363 1.00 91.81 753 TYR A O 1
ATOM 6201 N N . ASN A 1 754 ? 16.545 -25.101 5.025 1.00 92.38 754 ASN A N 1
ATOM 6202 C CA . ASN A 1 754 ? 16.979 -24.257 6.132 1.00 92.38 754 ASN A CA 1
ATOM 6203 C C . ASN A 1 754 ? 15.775 -23.678 6.890 1.00 92.38 754 ASN A C 1
ATOM 6205 O O . ASN A 1 754 ? 15.117 -22.759 6.403 1.00 92.38 754 ASN A O 1
ATOM 6209 N N . LEU A 1 755 ? 15.527 -24.194 8.094 1.00 93.12 755 LEU A N 1
ATOM 6210 C CA . LEU A 1 755 ? 14.469 -23.722 8.993 1.00 93.12 755 LEU A CA 1
ATOM 6211 C C . LEU A 1 755 ? 14.844 -22.447 9.762 1.00 93.12 755 LEU A C 1
ATOM 6213 O O . LEU A 1 755 ? 13.975 -21.879 10.428 1.00 93.12 755 LEU A O 1
ATOM 6217 N N . TYR A 1 756 ? 16.105 -22.005 9.653 1.00 94.12 756 TYR A N 1
ATOM 6218 C CA . TYR A 1 756 ? 16.652 -20.841 10.350 1.00 94.12 756 TYR A CA 1
ATOM 6219 C C . TYR A 1 756 ? 16.443 -20.922 11.871 1.00 94.12 756 TYR A C 1
ATOM 6221 O O . TYR A 1 756 ? 15.949 -19.985 12.497 1.00 94.12 756 TYR A O 1
ATOM 6229 N N . GLU A 1 757 ? 16.792 -22.066 12.466 1.00 94.88 757 GLU A N 1
ATOM 6230 C CA . GLU A 1 757 ? 16.654 -22.313 13.911 1.00 94.88 757 GLU A CA 1
ATOM 6231 C C . GLU A 1 757 ? 17.519 -21.369 14.755 1.00 94.88 757 GLU A C 1
ATOM 6233 O O . GLU A 1 757 ? 17.220 -21.136 15.921 1.00 94.88 757 GLU A O 1
ATOM 6238 N N . GLU A 1 758 ? 18.540 -20.755 14.150 1.00 92.94 758 GLU A N 1
ATOM 6239 C CA . GLU A 1 758 ? 19.315 -19.677 14.760 1.00 92.94 758 GLU A CA 1
ATOM 6240 C C . GLU A 1 758 ? 18.510 -18.382 14.989 1.00 92.94 758 GLU A C 1
ATOM 6242 O O . GLU A 1 758 ? 18.933 -17.547 15.784 1.00 92.94 758 GLU A O 1
ATOM 6247 N N . TYR A 1 759 ? 17.363 -18.204 14.319 1.00 92.25 759 TYR A N 1
ATOM 6248 C CA . TYR A 1 759 ? 16.508 -17.011 14.429 1.00 92.25 759 TYR A CA 1
ATOM 6249 C C . TYR A 1 759 ? 15.081 -17.319 14.892 1.00 92.25 759 TYR A C 1
ATOM 6251 O O . TYR A 1 759 ? 14.412 -16.426 15.412 1.00 92.25 759 TYR A O 1
ATOM 6259 N N . PHE A 1 760 ? 14.606 -18.555 14.709 1.00 94.25 760 PHE A N 1
ATOM 6260 C CA . PHE A 1 760 ? 13.212 -18.924 14.947 1.00 94.25 760 PHE A CA 1
ATOM 6261 C C . PHE A 1 760 ? 13.052 -20.233 15.721 1.00 94.25 760 PHE A C 1
ATOM 6263 O O . PHE A 1 760 ? 13.567 -21.289 15.343 1.00 94.25 760 PHE A O 1
ATOM 6270 N N . THR A 1 761 ? 12.190 -20.191 16.730 1.00 95.69 761 THR A N 1
ATOM 6271 C CA . THR A 1 761 ? 11.558 -21.373 17.322 1.00 95.69 761 THR A CA 1
ATOM 6272 C C . THR A 1 761 ? 10.453 -21.926 16.413 1.00 95.69 761 THR A C 1
ATOM 6274 O O . THR A 1 761 ? 10.037 -21.303 15.432 1.00 95.69 761 THR A O 1
ATOM 6277 N N . SER A 1 762 ? 9.916 -23.102 16.750 1.00 95.56 762 SER A N 1
ATOM 6278 C CA . SER A 1 762 ? 8.724 -23.633 16.069 1.00 95.56 762 SER A CA 1
ATOM 6279 C C . SER A 1 762 ? 7.500 -22.728 16.241 1.00 95.56 762 SER A C 1
ATOM 6281 O O . SER A 1 762 ? 6.730 -22.581 15.295 1.00 95.56 762 SER A O 1
ATOM 6283 N N . LEU A 1 763 ? 7.363 -22.071 17.400 1.00 95.62 763 LEU A N 1
ATOM 6284 C CA . LEU A 1 763 ? 6.314 -21.080 17.649 1.00 95.62 763 LEU A CA 1
ATOM 6285 C C . LEU A 1 763 ? 6.471 -19.861 16.726 1.00 95.62 763 LEU A C 1
ATOM 6287 O O . LEU A 1 763 ? 5.495 -19.417 16.133 1.00 95.62 763 LEU A O 1
ATOM 6291 N N . ASP A 1 764 ? 7.693 -19.359 16.532 1.00 94.81 764 ASP A N 1
ATOM 6292 C CA . ASP A 1 764 ? 7.960 -18.228 15.628 1.00 94.81 764 ASP A CA 1
ATOM 6293 C C . ASP A 1 764 ? 7.571 -18.539 14.182 1.00 94.81 764 ASP A C 1
ATOM 6295 O O . ASP A 1 764 ? 6.907 -17.736 13.527 1.00 94.81 764 ASP A O 1
ATOM 6299 N N . ARG A 1 765 ? 7.932 -19.731 13.691 1.00 94.50 765 ARG A N 1
ATOM 6300 C CA . ARG A 1 765 ? 7.546 -20.178 12.344 1.00 94.50 765 ARG A CA 1
ATOM 6301 C C . ARG A 1 765 ? 6.029 -20.274 12.193 1.00 94.50 765 ARG A C 1
ATOM 6303 O O . ARG A 1 765 ? 5.503 -19.822 11.181 1.00 94.50 765 ARG A O 1
ATOM 6310 N N . MET A 1 766 ? 5.336 -20.811 13.199 1.00 95.00 766 MET A N 1
ATOM 6311 C CA . MET A 1 766 ? 3.873 -20.888 13.212 1.00 95.00 766 MET A CA 1
ATOM 6312 C C . MET A 1 766 ? 3.234 -19.495 13.156 1.00 95.00 766 MET A C 1
ATOM 6314 O O . MET A 1 766 ? 2.335 -19.270 12.353 1.00 95.00 766 MET A O 1
ATOM 6318 N N . ARG A 1 767 ? 3.741 -18.537 13.942 1.00 94.06 767 ARG A N 1
ATOM 6319 C CA . ARG A 1 767 ? 3.273 -17.141 13.932 1.00 94.06 767 ARG A CA 1
ATOM 6320 C C . ARG A 1 767 ? 3.484 -16.461 12.581 1.00 94.06 767 ARG A C 1
ATOM 6322 O O . ARG A 1 767 ? 2.591 -15.779 12.094 1.00 94.06 767 ARG A O 1
ATOM 6329 N N . ILE A 1 768 ? 4.617 -16.694 11.921 1.00 92.69 768 ILE A N 1
ATOM 6330 C CA . ILE A 1 768 ? 4.835 -16.185 10.558 1.00 92.69 768 ILE A CA 1
ATOM 6331 C C . ILE A 1 768 ? 3.842 -16.818 9.570 1.00 92.69 768 ILE A C 1
ATOM 6333 O O . ILE A 1 768 ? 3.312 -16.105 8.719 1.00 92.69 768 ILE A O 1
ATOM 6337 N N . CYS A 1 769 ? 3.550 -18.121 9.687 1.00 92.19 769 CYS A N 1
ATOM 6338 C CA . CYS A 1 769 ? 2.515 -18.771 8.875 1.00 92.19 769 CYS A CA 1
ATOM 6339 C C . CYS A 1 769 ? 1.123 -18.175 9.120 1.00 92.19 769 CYS A C 1
ATOM 6341 O O . CYS A 1 769 ? 0.401 -17.976 8.153 1.00 92.19 769 CYS A O 1
ATOM 6343 N N . LEU A 1 770 ? 0.763 -17.854 10.367 1.00 93.31 770 LEU A N 1
ATOM 6344 C CA . LEU A 1 770 ? -0.511 -17.201 10.694 1.00 93.31 770 LEU A CA 1
ATOM 6345 C C . LEU A 1 770 ? -0.646 -15.840 9.999 1.00 93.31 770 LEU A C 1
ATOM 6347 O O . LEU A 1 770 ? -1.683 -15.565 9.418 1.00 93.31 770 LEU A O 1
ATOM 6351 N N . LEU A 1 771 ? 0.415 -15.023 9.971 1.00 91.31 771 LEU A N 1
ATOM 6352 C CA . LEU A 1 771 ? 0.418 -13.719 9.281 1.00 91.31 771 LEU A CA 1
ATOM 6353 C C . LEU A 1 771 ? 0.418 -13.808 7.746 1.00 91.31 771 LEU A C 1
ATOM 6355 O O . LEU A 1 771 ? 0.279 -12.785 7.074 1.00 91.31 771 LEU A O 1
ATOM 6359 N N . SER A 1 772 ? 0.622 -15.007 7.200 1.00 89.44 772 SER A N 1
ATOM 6360 C CA . SER A 1 772 ? 0.722 -15.285 5.764 1.00 89.44 772 SER A CA 1
ATOM 6361 C C . SER A 1 772 ? -0.183 -16.446 5.342 1.00 89.44 772 SER A C 1
ATOM 6363 O O . SER A 1 772 ? 0.090 -17.118 4.347 1.00 89.44 772 SER A O 1
ATOM 6365 N N . SER A 1 773 ? -1.252 -16.713 6.100 1.00 90.31 773 SER A N 1
ATOM 6366 C CA . SER A 1 773 ? -2.051 -17.935 5.972 1.00 90.31 773 SER A CA 1
ATOM 6367 C C . SER A 1 773 ? -2.635 -18.080 4.564 1.00 90.31 773 SER A C 1
ATOM 6369 O O . SER A 1 773 ? -2.419 -19.106 3.921 1.00 90.31 773 SER A O 1
ATOM 6371 N N . ALA A 1 774 ? -3.239 -17.018 4.025 1.00 89.00 774 ALA A N 1
ATOM 6372 C CA . ALA A 1 774 ? -3.790 -16.999 2.671 1.00 89.00 774 ALA A CA 1
ATOM 6373 C C . ALA A 1 774 ? -2.719 -17.278 1.598 1.00 89.00 774 ALA A C 1
ATOM 6375 O O . ALA A 1 774 ? -2.928 -18.080 0.687 1.00 89.00 774 ALA A O 1
ATOM 6376 N N . PHE A 1 775 ? -1.522 -16.695 1.735 1.00 88.62 775 PHE A N 1
ATOM 6377 C CA . PHE A 1 775 ? -0.400 -16.963 0.829 1.00 88.62 775 PHE A CA 1
ATOM 6378 C C . PHE A 1 775 ? 0.072 -18.422 0.919 1.00 88.62 775 PHE A C 1
ATOM 6380 O O . PHE A 1 775 ? 0.282 -19.078 -0.105 1.00 88.62 775 PHE A O 1
ATOM 6387 N N . GLN A 1 776 ? 0.223 -18.951 2.136 1.00 91.12 776 GLN A N 1
ATOM 6388 C CA . GLN A 1 776 ? 0.659 -20.330 2.355 1.00 91.12 776 GLN A CA 1
ATOM 6389 C C . GLN A 1 776 ? -0.367 -21.323 1.792 1.00 91.12 776 GLN A C 1
ATOM 6391 O O . GLN A 1 776 ? 0.028 -22.265 1.105 1.00 91.12 776 GLN A O 1
ATOM 6396 N N . LYS A 1 777 ? -1.666 -21.079 2.012 1.00 91.12 777 LYS A N 1
ATOM 6397 C CA . LYS A 1 777 ? -2.785 -21.874 1.482 1.00 91.12 777 LYS A CA 1
ATOM 6398 C C . LYS A 1 777 ? -2.779 -21.889 -0.046 1.00 91.12 777 LYS A C 1
ATOM 6400 O O . LYS A 1 777 ? -2.656 -22.962 -0.638 1.00 91.12 777 LYS A O 1
ATOM 6405 N N . LYS A 1 778 ? -2.781 -20.703 -0.671 1.00 89.75 778 LYS A N 1
ATOM 6406 C CA . LYS A 1 778 ? -2.776 -20.509 -2.132 1.00 89.75 778 LYS A CA 1
ATOM 6407 C C . LYS A 1 778 ? -1.664 -21.285 -2.833 1.00 89.75 778 LYS A C 1
ATOM 6409 O O . LYS A 1 778 ? -1.876 -21.876 -3.889 1.00 89.75 778 LYS A O 1
ATOM 6414 N N . TYR A 1 779 ? -0.468 -21.301 -2.246 1.00 90.56 779 TYR A N 1
ATOM 6415 C CA . TYR A 1 779 ? 0.696 -21.961 -2.835 1.00 90.56 779 TYR A CA 1
ATOM 6416 C C . TYR A 1 779 ? 1.016 -23.327 -2.215 1.00 90.56 779 TYR A C 1
ATOM 6418 O O . TYR A 1 779 ? 2.079 -23.884 -2.493 1.00 90.56 779 TYR A O 1
ATOM 6426 N N . GLY A 1 780 ? 0.113 -23.923 -1.431 1.00 92.44 780 GLY A N 1
ATOM 6427 C CA . GLY A 1 780 ? 0.267 -25.276 -0.883 1.00 92.44 780 GLY A CA 1
ATOM 6428 C C . GLY A 1 780 ? 1.491 -25.452 0.024 1.00 92.44 780 GLY A C 1
ATOM 6429 O O . GLY A 1 780 ? 2.149 -26.494 -0.014 1.00 92.44 780 GLY A O 1
ATOM 6430 N N . TYR A 1 781 ? 1.840 -24.418 0.784 1.00 93.62 781 TYR A N 1
ATOM 6431 C CA . TYR A 1 781 ? 2.832 -24.467 1.856 1.00 93.62 781 TYR A CA 1
ATOM 6432 C C . TYR A 1 781 ? 2.176 -24.867 3.190 1.00 93.62 781 TYR A C 1
ATOM 6434 O O . TYR A 1 781 ? 0.949 -24.892 3.283 1.00 93.62 781 TYR A O 1
ATOM 6442 N N . PRO A 1 782 ? 2.964 -25.184 4.242 1.00 91.06 782 PRO A N 1
ATOM 6443 C CA . PRO A 1 782 ? 2.427 -25.394 5.581 1.00 91.06 782 PRO A CA 1
ATOM 6444 C C . PRO A 1 782 ? 1.534 -24.229 6.011 1.00 91.06 782 PRO A C 1
ATOM 6446 O O . PRO A 1 782 ? 1.996 -23.095 6.161 1.00 91.06 782 PRO A O 1
ATOM 6449 N N . PHE A 1 783 ? 0.261 -24.549 6.196 1.00 90.19 783 PHE A N 1
ATOM 6450 C CA . PHE A 1 783 ? -0.815 -23.617 6.477 1.00 90.19 783 PHE A CA 1
ATOM 6451 C C . PHE A 1 783 ? -1.314 -23.820 7.905 1.00 90.19 783 PHE A C 1
ATOM 6453 O O . PHE A 1 783 ? -1.393 -24.951 8.387 1.00 90.19 783 PHE A O 1
ATOM 6460 N N . VAL A 1 784 ? -1.629 -22.711 8.564 1.00 91.56 784 VAL A N 1
ATOM 6461 C CA . VAL A 1 784 ? -2.270 -22.674 9.876 1.00 91.56 784 VAL A CA 1
ATOM 6462 C C . VAL A 1 784 ? -3.458 -21.743 9.723 1.00 91.56 784 VAL A C 1
ATOM 6464 O O . VAL A 1 784 ? -3.270 -20.595 9.313 1.00 91.56 784 VAL A O 1
ATOM 6467 N N . ASN A 1 785 ? -4.657 -22.244 10.002 1.00 93.56 785 ASN A N 1
ATOM 6468 C CA . ASN A 1 785 ? -5.860 -21.442 9.889 1.00 93.56 785 ASN A CA 1
ATOM 6469 C C . ASN A 1 785 ? -5.918 -20.467 11.077 1.00 93.56 785 ASN A C 1
ATOM 6471 O O . ASN A 1 785 ? -5.918 -20.926 12.220 1.00 93.56 785 ASN A O 1
ATOM 6475 N N . PRO A 1 786 ? -5.955 -19.140 10.853 1.00 92.31 786 PRO A N 1
ATOM 6476 C CA . PRO A 1 786 ? -6.125 -18.183 11.943 1.00 92.31 786 PRO A CA 1
ATOM 6477 C C . PRO A 1 786 ? -7.426 -18.403 12.725 1.00 92.31 786 PRO A C 1
ATOM 6479 O O . PRO A 1 786 ? -7.454 -18.087 13.905 1.00 92.31 786 PRO A O 1
ATOM 6482 N N . MET A 1 787 ? -8.456 -18.992 12.107 1.00 94.00 787 MET A N 1
ATOM 6483 C CA . MET A 1 787 ? -9.746 -19.291 12.743 1.00 94.00 787 MET A CA 1
ATOM 6484 C C . MET A 1 787 ? -9.710 -20.495 13.696 1.00 94.00 787 MET A C 1
ATOM 6486 O O . MET A 1 787 ? -10.701 -20.760 14.367 1.00 94.00 787 MET A O 1
ATOM 6490 N N . ASP A 1 788 ? -8.598 -21.239 13.763 1.00 96.00 788 ASP A N 1
ATOM 6491 C CA . ASP A 1 788 ? -8.427 -22.326 14.743 1.00 96.00 788 ASP A CA 1
ATOM 6492 C C . ASP A 1 788 ? -8.104 -21.787 16.153 1.00 96.00 788 ASP A C 1
ATOM 6494 O O . ASP A 1 788 ? -7.988 -22.560 17.104 1.00 96.00 788 ASP A O 1
ATOM 6498 N N . PHE A 1 789 ? -7.927 -20.470 16.279 1.00 96.62 789 PHE A N 1
ATOM 6499 C CA . PHE A 1 789 ? -7.625 -19.757 17.512 1.00 96.62 789 PHE A CA 1
ATOM 6500 C C . PHE A 1 789 ? -8.639 -18.629 17.690 1.00 96.62 789 PHE A C 1
ATOM 6502 O O . PHE A 1 789 ? -8.980 -17.941 16.728 1.00 96.62 789 PHE A O 1
ATOM 6509 N N . SER A 1 790 ? -9.054 -18.387 18.928 1.00 94.94 790 SER A N 1
ATOM 6510 C CA . SER A 1 790 ? -9.774 -17.158 19.270 1.00 94.94 790 SER A CA 1
ATOM 6511 C C . SER A 1 790 ? -8.900 -15.927 19.021 1.00 94.94 790 SER A C 1
ATOM 6513 O O . SER A 1 790 ? -7.663 -15.982 19.108 1.00 94.94 790 SER A O 1
ATOM 6515 N N . ARG A 1 791 ? -9.522 -14.765 18.798 1.00 95.06 791 ARG A N 1
ATOM 6516 C CA . ARG A 1 791 ? -8.783 -13.495 18.687 1.00 95.06 791 ARG A CA 1
ATOM 6517 C C . ARG A 1 791 ? -7.940 -13.223 19.934 1.00 95.06 791 ARG A C 1
ATOM 6519 O O . ARG A 1 791 ? -6.825 -12.708 19.818 1.00 95.06 791 ARG A O 1
ATOM 6526 N N . ARG A 1 792 ? -8.430 -13.615 21.118 1.00 94.19 792 ARG A N 1
ATOM 6527 C CA . ARG A 1 792 ? -7.703 -13.475 22.390 1.00 94.19 792 ARG A CA 1
ATOM 6528 C C . ARG A 1 792 ? -6.421 -14.310 22.390 1.00 94.19 792 ARG A C 1
ATOM 6530 O O . ARG A 1 792 ? -5.356 -13.808 22.746 1.00 94.19 792 ARG A O 1
ATOM 6537 N N . GLU A 1 793 ? -6.498 -15.570 21.960 1.00 95.50 793 GLU A N 1
ATOM 6538 C CA . GLU A 1 793 ? -5.322 -16.442 21.846 1.00 95.50 793 GLU A CA 1
ATOM 6539 C C . GLU A 1 793 ? -4.302 -15.883 20.855 1.00 95.50 793 GLU A C 1
ATOM 6541 O O . GLU A 1 793 ? -3.109 -15.850 21.162 1.00 95.50 793 GLU A O 1
ATOM 6546 N N . LEU A 1 794 ? -4.760 -15.384 19.702 1.00 95.75 794 LEU A N 1
ATOM 6547 C CA . LEU A 1 794 ? -3.887 -14.751 18.716 1.00 95.75 794 LEU A CA 1
ATOM 6548 C C . LEU A 1 794 ? -3.168 -13.529 19.306 1.00 95.75 794 LEU A C 1
ATOM 6550 O O . LEU A 1 794 ? -1.945 -13.441 19.184 1.00 95.75 794 LEU A O 1
ATOM 6554 N N . GLN A 1 795 ? -3.877 -12.632 19.996 1.00 93.75 795 GLN A N 1
ATOM 6555 C CA . GLN A 1 795 ? -3.261 -11.480 20.665 1.00 93.75 795 GLN A CA 1
ATOM 6556 C C . GLN A 1 795 ? -2.136 -11.924 21.614 1.00 93.75 795 GLN A C 1
ATOM 6558 O O . GLN A 1 795 ? -0.984 -11.513 21.456 1.00 93.75 795 GLN A O 1
ATOM 6563 N N . GLU A 1 796 ? -2.415 -12.841 22.542 1.00 92.88 796 GLU A N 1
ATOM 6564 C CA . GLU A 1 796 ? -1.409 -13.302 23.508 1.00 92.88 796 GLU A CA 1
ATOM 6565 C C . GLU A 1 796 ? -0.249 -14.070 22.851 1.00 92.88 796 GLU A C 1
ATOM 6567 O O . GLU A 1 796 ? 0.891 -14.031 23.324 1.00 92.88 796 GLU A O 1
ATOM 6572 N N . MET A 1 797 ? -0.492 -14.756 21.731 1.00 95.12 797 MET A N 1
ATOM 6573 C CA . MET A 1 797 ? 0.564 -15.413 20.962 1.00 95.12 797 MET A CA 1
ATOM 6574 C C . MET A 1 797 ? 1.541 -14.413 20.340 1.00 95.12 797 MET A C 1
ATOM 6576 O O . MET A 1 797 ? 2.744 -14.692 20.304 1.00 95.12 797 MET A O 1
ATOM 6580 N N . PHE A 1 798 ? 1.068 -13.267 19.852 1.00 93.25 798 PHE A N 1
ATOM 6581 C CA . PHE A 1 798 ? 1.917 -12.251 19.222 1.00 93.25 798 PHE A CA 1
ATOM 6582 C C . PHE A 1 798 ? 2.536 -11.250 20.203 1.00 93.25 798 PHE A C 1
ATOM 6584 O O . PHE A 1 798 ? 3.537 -10.624 19.854 1.00 93.25 798 PHE A O 1
ATOM 6591 N N . LEU A 1 799 ? 2.041 -11.176 21.441 1.00 91.12 799 LEU A N 1
ATOM 6592 C CA . LEU A 1 799 ? 2.696 -10.438 22.529 1.00 91.12 799 LEU A CA 1
ATOM 6593 C C . LEU A 1 799 ? 3.943 -11.140 23.083 1.00 91.12 799 LEU A C 1
ATOM 6595 O O . LEU A 1 799 ? 4.786 -10.504 23.712 1.00 91.12 799 LEU A O 1
ATOM 6599 N N . LYS A 1 800 ? 4.100 -12.447 22.845 1.00 91.94 800 LYS A N 1
ATOM 6600 C CA . LYS A 1 800 ? 5.331 -13.163 23.208 1.00 91.94 800 LYS A CA 1
ATOM 6601 C C . LYS A 1 800 ? 6.500 -12.696 22.345 1.00 91.94 800 LYS A C 1
ATOM 6603 O O . LYS A 1 800 ? 6.369 -12.585 21.130 1.00 91.94 800 LYS A O 1
ATOM 6608 N N . GLU A 1 801 ? 7.674 -12.541 22.943 1.00 89.75 801 GLU A N 1
ATOM 6609 C CA . GLU A 1 801 ? 8.888 -12.225 22.184 1.00 89.75 801 GLU A CA 1
ATOM 6610 C C . GLU A 1 801 ? 9.193 -13.308 21.138 1.00 89.75 801 GLU A C 1
ATOM 6612 O O . GLU A 1 801 ? 9.048 -14.512 21.384 1.00 89.75 801 GLU A O 1
ATOM 6617 N N . PHE A 1 802 ? 9.627 -12.895 19.954 1.00 90.81 802 PHE A N 1
ATOM 6618 C CA . PHE A 1 802 ? 10.273 -13.773 18.989 1.00 90.81 802 PHE A CA 1
ATOM 6619 C C . PHE A 1 802 ? 11.685 -14.139 19.442 1.00 90.81 802 PHE A C 1
ATOM 6621 O O . PHE A 1 802 ? 12.370 -13.368 20.110 1.00 90.81 802 PHE A O 1
ATOM 6628 N N . PHE A 1 803 ? 12.172 -15.313 19.033 1.00 92.00 803 PHE A N 1
ATOM 6629 C CA . PHE A 1 803 ? 13.506 -15.758 19.437 1.00 92.00 803 PHE A CA 1
ATOM 6630 C C . PHE A 1 803 ? 14.629 -14.817 18.984 1.00 92.00 803 PHE A C 1
ATOM 6632 O O . PHE A 1 803 ? 15.559 -14.564 19.749 1.00 92.00 803 PHE A O 1
ATOM 6639 N N . TRP A 1 804 ? 14.525 -14.253 17.777 1.00 89.56 804 TRP A N 1
ATOM 6640 C CA . TRP A 1 804 ? 15.509 -13.301 17.261 1.00 89.56 804 TRP A CA 1
ATOM 6641 C C . TRP A 1 804 ? 15.635 -12.036 18.119 1.00 89.56 804 TRP A C 1
ATOM 6643 O O . TRP A 1 804 ? 16.700 -11.429 18.112 1.00 89.56 804 TRP A O 1
ATOM 6653 N N . GLU A 1 805 ? 14.618 -11.656 18.900 1.00 89.19 805 GLU A N 1
ATOM 6654 C CA . GLU A 1 805 ? 14.684 -10.486 19.791 1.00 89.19 805 GLU A CA 1
ATOM 6655 C C . GLU A 1 805 ? 15.722 -10.654 20.906 1.00 89.19 805 GLU A C 1
ATOM 6657 O O . GLU A 1 805 ? 16.189 -9.673 21.476 1.00 89.19 805 GLU A O 1
ATOM 6662 N N . ARG A 1 806 ? 16.128 -11.896 21.195 1.00 88.50 806 ARG A N 1
ATOM 6663 C CA . ARG A 1 806 ? 17.156 -12.218 22.195 1.00 88.50 806 ARG A CA 1
ATOM 6664 C C . ARG A 1 806 ? 18.579 -12.075 21.660 1.00 88.50 806 ARG A C 1
ATOM 6666 O O . ARG A 1 806 ? 19.536 -12.226 22.418 1.00 88.50 806 ARG A O 1
ATOM 6673 N N . ILE A 1 807 ? 18.732 -11.825 20.362 1.00 86.56 807 ILE A N 1
ATOM 6674 C CA . ILE A 1 807 ? 20.027 -11.652 19.707 1.00 86.56 807 ILE A CA 1
ATOM 6675 C C . ILE A 1 807 ? 20.385 -10.162 19.763 1.00 86.56 807 ILE A C 1
ATOM 6677 O O . ILE A 1 807 ? 19.633 -9.313 19.287 1.00 86.56 807 ILE A O 1
ATOM 6681 N N . ALA A 1 808 ? 21.537 -9.824 20.343 1.00 82.19 808 ALA A N 1
ATOM 6682 C CA . ALA A 1 808 ? 21.910 -8.431 20.605 1.00 82.19 808 ALA A CA 1
ATOM 6683 C C . ALA A 1 808 ? 21.953 -7.576 19.323 1.00 82.19 808 ALA A C 1
ATOM 6685 O O . ALA A 1 808 ? 21.471 -6.446 19.306 1.00 82.19 808 ALA A O 1
ATOM 6686 N N . GLU A 1 809 ? 22.463 -8.132 18.222 1.00 79.75 809 GLU A N 1
ATOM 6687 C CA . GLU A 1 809 ? 22.551 -7.465 16.917 1.00 79.75 809 GLU A CA 1
ATOM 6688 C C . GLU A 1 809 ? 21.192 -7.296 16.213 1.00 79.75 809 GLU A C 1
ATOM 6690 O O . GLU A 1 809 ? 21.093 -6.566 15.225 1.00 79.75 809 GLU A O 1
ATOM 6695 N N . ALA A 1 810 ? 20.160 -7.990 16.695 1.00 73.25 810 ALA A N 1
ATOM 6696 C CA . ALA A 1 810 ? 18.799 -7.992 16.166 1.00 73.25 810 ALA A CA 1
ATOM 6697 C C . ALA A 1 810 ? 17.853 -7.066 16.949 1.00 73.25 810 ALA A C 1
ATOM 6699 O O . ALA A 1 810 ? 16.907 -6.530 16.373 1.00 73.25 810 ALA A O 1
ATOM 6700 N N . ALA A 1 811 ? 18.125 -6.856 18.240 1.00 69.94 811 ALA A N 1
ATOM 6701 C CA . ALA A 1 811 ? 17.339 -5.999 19.126 1.00 69.94 811 ALA A CA 1
ATOM 6702 C C . ALA A 1 811 ? 17.572 -4.490 18.901 1.00 69.94 811 ALA A C 1
ATOM 6704 O O . ALA A 1 811 ? 16.871 -3.663 19.483 1.00 69.94 811 ALA A O 1
ATOM 6705 N N . ALA A 1 812 ? 18.538 -4.111 18.058 1.00 70.88 812 ALA A N 1
ATOM 6706 C CA . ALA A 1 812 ? 18.788 -2.716 17.709 1.00 70.88 812 ALA A CA 1
ATOM 6707 C C . ALA A 1 812 ? 17.541 -2.078 17.062 1.00 70.88 812 ALA A C 1
ATOM 6709 O O . ALA A 1 812 ? 17.052 -2.558 16.039 1.00 70.88 812 ALA A O 1
ATOM 6710 N N . GLY A 1 813 ? 17.044 -0.989 17.660 1.00 68.25 813 GLY A N 1
ATOM 6711 C CA . GLY A 1 813 ? 15.804 -0.322 17.245 1.00 68.25 813 GLY A CA 1
ATOM 6712 C C . GLY A 1 813 ? 14.532 -0.846 17.922 1.00 68.25 813 GLY A C 1
ATOM 6713 O O . GLY A 1 813 ? 13.449 -0.449 17.514 1.00 68.25 813 GLY A O 1
ATOM 6714 N N . LYS A 1 814 ? 14.639 -1.725 18.933 1.00 76.94 814 LYS A N 1
ATOM 6715 C CA . LYS A 1 814 ? 13.519 -2.050 19.830 1.00 76.94 814 LYS A CA 1
ATOM 6716 C C . LYS A 1 814 ? 13.299 -0.881 20.792 1.00 76.94 814 LYS A C 1
ATOM 6718 O O . LYS A 1 814 ? 14.092 -0.688 21.711 1.00 76.94 814 LYS A O 1
ATOM 6723 N N . ASP A 1 815 ? 12.225 -0.137 20.583 1.00 76.44 815 ASP A N 1
ATOM 6724 C CA . ASP A 1 815 ? 11.667 0.809 21.546 1.00 76.44 815 ASP A CA 1
ATOM 6725 C C . ASP A 1 815 ? 10.148 0.608 21.658 1.00 76.44 815 ASP A C 1
ATOM 6727 O O . ASP A 1 815 ? 9.541 -0.139 20.882 1.00 76.44 815 ASP A O 1
ATOM 6731 N N . GLU A 1 816 ? 9.544 1.235 22.663 1.00 73.19 816 GLU A N 1
ATOM 6732 C CA . GLU A 1 816 ? 8.115 1.114 22.985 1.00 73.19 816 GLU A CA 1
ATOM 6733 C C . GLU A 1 816 ? 7.224 1.471 21.789 1.00 73.19 816 GLU A C 1
ATOM 6735 O O . GLU A 1 816 ? 6.296 0.739 21.442 1.00 73.19 816 GLU A O 1
ATOM 6740 N N . THR A 1 817 ? 7.562 2.562 21.107 1.00 73.06 817 THR A N 1
ATOM 6741 C CA . THR A 1 817 ? 6.869 3.048 19.914 1.00 73.06 817 THR A CA 1
ATOM 6742 C C . THR A 1 817 ? 6.911 2.019 18.784 1.00 73.06 817 THR A C 1
ATOM 6744 O O . THR A 1 817 ? 5.889 1.703 18.173 1.00 73.06 817 THR A O 1
ATOM 6747 N N . SER A 1 818 ? 8.082 1.439 18.527 1.00 75.56 818 SER A N 1
ATOM 6748 C CA . SER A 1 818 ? 8.274 0.411 17.504 1.00 75.56 818 SER A CA 1
ATOM 6749 C C . SER A 1 818 ? 7.504 -0.868 17.833 1.00 75.56 818 SER A C 1
ATOM 6751 O O . SER A 1 818 ? 6.937 -1.491 16.932 1.00 75.56 818 SER A O 1
ATOM 6753 N N . MET A 1 819 ? 7.432 -1.247 19.114 1.00 80.31 819 MET A N 1
ATOM 6754 C CA . MET A 1 819 ? 6.625 -2.384 19.564 1.00 80.31 819 MET A CA 1
ATOM 6755 C C . MET A 1 819 ? 5.131 -2.144 19.334 1.00 80.31 819 MET A C 1
ATOM 6757 O O . MET A 1 819 ? 4.471 -3.017 18.770 1.00 80.31 819 MET A O 1
ATOM 6761 N N . TYR A 1 820 ? 4.613 -0.969 19.703 1.00 80.31 820 TYR A N 1
ATOM 6762 C CA . TYR A 1 820 ? 3.211 -0.605 19.480 1.00 80.31 820 TYR A CA 1
ATOM 6763 C C . TYR A 1 820 ? 2.830 -0.706 17.998 1.00 80.31 820 TYR A C 1
ATOM 6765 O O . TYR A 1 820 ? 1.895 -1.429 17.651 1.00 80.31 820 TYR A O 1
ATOM 6773 N N . PHE A 1 821 ? 3.612 -0.084 17.107 1.00 79.50 821 PHE A N 1
ATOM 6774 C CA . PHE A 1 821 ? 3.341 -0.112 15.665 1.00 79.50 821 PHE A CA 1
ATOM 6775 C C . PHE A 1 821 ? 3.424 -1.516 15.060 1.00 79.50 821 PHE A C 1
ATOM 6777 O O . PHE A 1 821 ? 2.650 -1.859 14.163 1.00 79.50 821 PHE A O 1
ATOM 6784 N N . VAL A 1 822 ? 4.355 -2.354 15.530 1.00 84.00 822 VAL A N 1
ATOM 6785 C CA . VAL A 1 822 ? 4.416 -3.752 15.083 1.00 84.00 822 VAL A CA 1
ATOM 6786 C C . VAL A 1 822 ? 3.176 -4.517 15.537 1.00 84.00 822 VAL A C 1
ATOM 6788 O O . VAL A 1 822 ? 2.610 -5.246 14.724 1.00 84.00 822 VAL A O 1
ATOM 6791 N N . GLN A 1 823 ? 2.716 -4.332 16.777 1.00 86.31 823 GLN A N 1
ATOM 6792 C CA . GLN A 1 823 ? 1.506 -5.000 17.266 1.00 86.31 823 GLN A CA 1
ATOM 6793 C C . GLN A 1 823 ? 0.247 -4.529 16.536 1.00 86.31 823 GLN A C 1
ATOM 6795 O O . GLN A 1 823 ? -0.570 -5.349 16.128 1.00 86.31 823 GLN A O 1
ATOM 6800 N N . GLU A 1 824 ? 0.092 -3.228 16.304 1.00 84.69 824 GLU A N 1
ATOM 6801 C CA . GLU A 1 824 ? -1.001 -2.674 15.495 1.00 84.69 824 GLU A CA 1
ATOM 6802 C C . GLU A 1 824 ? -1.025 -3.294 14.084 1.00 84.69 824 GLU A C 1
ATOM 6804 O O . GLU A 1 824 ? -2.057 -3.765 13.599 1.00 84.69 824 GLU A O 1
ATOM 6809 N N . ARG A 1 825 ? 0.145 -3.398 13.443 1.00 85.81 825 ARG A N 1
ATOM 6810 C CA . ARG A 1 825 ? 0.284 -4.008 12.116 1.00 85.81 825 ARG A CA 1
ATOM 6811 C C . ARG A 1 825 ? -0.023 -5.503 12.110 1.00 85.81 825 ARG A C 1
ATOM 6813 O O . ARG A 1 825 ? -0.654 -5.991 11.173 1.00 85.81 825 ARG A O 1
ATOM 6820 N N . VAL A 1 826 ? 0.421 -6.229 13.133 1.00 89.62 826 VAL A N 1
ATOM 6821 C CA . VAL A 1 826 ? 0.119 -7.653 13.325 1.00 89.62 826 VAL A CA 1
ATOM 6822 C C . VAL A 1 826 ? -1.386 -7.866 13.432 1.00 89.62 826 VAL A C 1
ATOM 6824 O O . VAL A 1 826 ? -1.921 -8.712 12.721 1.00 89.62 826 VAL A O 1
ATOM 6827 N N . ARG A 1 827 ? -2.078 -7.064 14.245 1.00 89.56 827 ARG A N 1
ATOM 6828 C CA . ARG A 1 827 ? -3.533 -7.139 14.414 1.00 89.56 827 ARG A CA 1
ATOM 6829 C C . ARG A 1 827 ? -4.282 -6.872 13.112 1.00 89.56 827 ARG A C 1
ATOM 6831 O O . ARG A 1 827 ? -5.087 -7.702 12.696 1.00 89.56 827 ARG A O 1
ATOM 6838 N N . LYS A 1 828 ? -3.933 -5.790 12.402 1.00 88.94 828 LYS A N 1
ATOM 6839 C CA . LYS A 1 828 ? -4.472 -5.491 11.060 1.00 88.94 828 LYS A CA 1
ATOM 6840 C C . LYS A 1 828 ? -4.254 -6.660 10.093 1.00 88.94 828 LYS A C 1
ATOM 6842 O O . LYS A 1 828 ? -5.158 -7.027 9.345 1.00 88.94 828 LYS A O 1
ATOM 6847 N N . LYS A 1 829 ? -3.077 -7.296 10.134 1.00 89.31 829 LYS A N 1
ATOM 6848 C CA . LYS A 1 829 ? -2.767 -8.440 9.270 1.00 89.31 829 LYS A CA 1
ATOM 6849 C C . LYS A 1 829 ? -3.563 -9.690 9.640 1.00 89.31 829 LYS A C 1
ATOM 6851 O O . LYS A 1 829 ? -4.055 -10.356 8.738 1.00 89.31 829 LYS A O 1
ATOM 6856 N N . LEU A 1 830 ? -3.719 -10.002 10.925 1.00 92.62 830 LEU A N 1
ATOM 6857 C CA . LEU A 1 830 ? -4.545 -11.123 11.387 1.00 92.62 830 LEU A CA 1
ATOM 6858 C C . LEU A 1 830 ? -6.015 -10.930 11.006 1.00 92.62 830 LEU A C 1
ATOM 6860 O O . LEU A 1 830 ? -6.636 -11.873 10.526 1.00 92.62 830 LEU A O 1
ATOM 6864 N N . TRP A 1 831 ? -6.534 -9.705 11.121 1.00 93.38 831 TRP A N 1
ATOM 6865 C CA . TRP A 1 831 ? -7.873 -9.363 10.643 1.00 93.38 831 TRP A CA 1
ATOM 6866 C C . TRP A 1 831 ? -8.015 -9.577 9.129 1.00 93.38 831 TRP A C 1
ATOM 6868 O O . TRP A 1 831 ? -8.972 -10.195 8.668 1.00 93.38 831 TRP A O 1
ATOM 6878 N N . GLN A 1 832 ? -7.006 -9.185 8.345 1.00 91.31 832 GLN A N 1
ATOM 6879 C CA . GLN A 1 832 ? -6.967 -9.484 6.911 1.00 91.31 832 GLN A CA 1
ATOM 6880 C C . GLN A 1 832 ? -6.936 -10.999 6.627 1.00 91.31 832 GLN A C 1
ATOM 6882 O O . GLN A 1 832 ? -7.575 -11.469 5.690 1.00 91.31 832 GLN A O 1
ATOM 6887 N N . MET A 1 833 ? -6.193 -11.785 7.415 1.00 91.31 833 MET A N 1
ATOM 6888 C CA . MET A 1 833 ? -6.152 -13.245 7.260 1.00 91.31 833 MET A CA 1
ATOM 6889 C C . MET A 1 833 ? -7.496 -13.891 7.609 1.00 91.31 833 MET A C 1
ATOM 6891 O O . MET A 1 833 ? -7.927 -14.805 6.909 1.00 91.31 833 MET A O 1
ATOM 6895 N N . ARG A 1 834 ? -8.191 -13.373 8.627 1.00 93.88 834 ARG A N 1
ATOM 6896 C CA . ARG A 1 834 ? -9.565 -13.760 8.959 1.00 93.88 834 ARG A CA 1
ATOM 6897 C C . ARG A 1 834 ? -10.529 -13.471 7.810 1.00 93.88 834 ARG A C 1
ATOM 6899 O O . ARG A 1 834 ? -11.259 -14.377 7.424 1.00 93.88 834 ARG A O 1
ATOM 6906 N N . PHE A 1 835 ? -10.463 -12.285 7.197 1.00 93.94 835 PHE A N 1
ATOM 6907 C CA . PHE A 1 835 ? -11.237 -11.966 5.988 1.00 93.94 835 PHE A CA 1
ATOM 6908 C C . PHE A 1 835 ? -11.082 -13.044 4.905 1.00 93.94 835 PHE A C 1
ATOM 6910 O O . PHE A 1 835 ? -12.084 -13.560 4.412 1.00 93.94 835 PHE A O 1
ATOM 6917 N N . TYR A 1 836 ? -9.845 -13.430 4.563 1.00 91.56 836 TYR A N 1
ATOM 6918 C CA . TYR A 1 836 ? -9.603 -14.419 3.504 1.00 91.56 836 TYR A CA 1
ATOM 6919 C C . TYR A 1 836 ? -10.225 -15.782 3.815 1.00 91.56 836 TYR A C 1
ATOM 6921 O O . TYR A 1 836 ? -10.791 -16.417 2.925 1.00 91.56 836 TYR A O 1
ATOM 6929 N N . GLU A 1 837 ? -10.160 -16.223 5.072 1.00 92.19 837 GLU A N 1
ATOM 6930 C CA . GLU A 1 837 ? -10.749 -17.499 5.483 1.00 92.19 837 GLU A CA 1
ATOM 6931 C C . GLU A 1 837 ? -12.278 -17.439 5.557 1.00 92.19 837 GLU A C 1
ATOM 6933 O O . GLU A 1 837 ? -12.954 -18.351 5.081 1.00 92.19 837 GLU A O 1
ATOM 6938 N N . VAL A 1 838 ? -12.843 -16.357 6.096 1.00 92.88 838 VAL A N 1
ATOM 6939 C CA . VAL A 1 838 ? -14.296 -16.187 6.232 1.00 92.88 838 VAL A CA 1
ATOM 6940 C C . VAL A 1 838 ? -14.960 -16.034 4.864 1.00 92.88 838 VAL A C 1
ATOM 6942 O O . VAL A 1 838 ? -15.988 -16.672 4.623 1.00 92.88 838 VAL A O 1
ATOM 6945 N N . MET A 1 839 ? -14.371 -15.236 3.972 1.00 91.75 839 MET A N 1
ATOM 6946 C CA . MET A 1 839 ? -14.861 -15.023 2.606 1.00 91.75 839 MET A CA 1
ATOM 6947 C C . MET A 1 839 ? -14.447 -16.138 1.640 1.00 91.75 839 MET A C 1
ATOM 6949 O O . MET A 1 839 ? -14.941 -16.182 0.516 1.00 91.75 839 MET A O 1
ATOM 6953 N N . ASN A 1 840 ? -13.569 -17.049 2.076 1.00 88.25 840 ASN A N 1
ATOM 6954 C CA . ASN A 1 840 ? -13.016 -18.141 1.277 1.00 88.25 840 ASN A CA 1
ATOM 6955 C C . ASN A 1 840 ? -12.462 -17.656 -0.078 1.00 88.25 840 ASN A C 1
ATOM 6957 O O . ASN A 1 840 ? -12.783 -18.211 -1.131 1.00 88.25 840 ASN A O 1
ATOM 6961 N N . THR A 1 841 ? -11.651 -16.596 -0.039 1.00 82.44 841 THR A N 1
ATOM 6962 C CA . THR A 1 841 ? -11.017 -16.006 -1.224 1.00 82.44 841 THR A CA 1
ATOM 6963 C C . THR A 1 841 ? -9.496 -16.113 -1.158 1.00 82.44 841 THR A C 1
ATOM 6965 O O . THR A 1 841 ? -8.880 -15.809 -0.138 1.00 82.44 841 THR A O 1
ATOM 6968 N N . ASP A 1 842 ? -8.893 -16.526 -2.275 1.00 69.62 842 ASP A N 1
ATOM 6969 C CA . ASP A 1 842 ? -7.437 -16.597 -2.475 1.00 69.62 842 ASP A CA 1
ATOM 6970 C C . ASP A 1 842 ? -6.897 -15.362 -3.241 1.00 69.62 842 ASP A C 1
ATOM 6972 O O . ASP A 1 842 ? -5.715 -15.294 -3.631 1.00 69.62 842 ASP A O 1
ATOM 6976 N N . GLU A 1 843 ? -7.771 -14.385 -3.505 1.00 70.56 843 GLU A N 1
ATOM 6977 C CA . GLU A 1 843 ? -7.436 -13.110 -4.136 1.00 70.56 843 GLU A CA 1
ATOM 6978 C C . GLU A 1 843 ? -6.882 -12.137 -3.101 1.00 70.56 843 GLU A C 1
ATOM 6980 O O . GLU A 1 843 ? -7.605 -11.393 -2.443 1.00 70.56 843 GLU A O 1
ATOM 6985 N N . LEU A 1 844 ? -5.558 -12.149 -2.967 1.00 68.31 844 LEU A N 1
ATOM 6986 C CA . LEU A 1 844 ? -4.842 -11.202 -2.124 1.00 68.31 844 LEU A CA 1
ATOM 6987 C C . LEU A 1 844 ? -5.055 -9.776 -2.658 1.00 68.31 844 LEU A C 1
ATOM 6989 O O . LEU A 1 844 ? -4.809 -9.524 -3.836 1.00 68.31 844 LEU A O 1
ATOM 6993 N N . PHE A 1 845 ? -5.459 -8.845 -1.797 1.00 65.25 845 PHE A N 1
ATOM 6994 C CA . PHE A 1 845 ? -5.587 -7.415 -2.097 1.00 65.25 845 PHE A CA 1
ATOM 6995 C C . PHE A 1 845 ? -4.686 -6.576 -1.175 1.00 65.25 845 PHE A C 1
ATOM 6997 O O . PHE A 1 845 ? -4.160 -7.062 -0.166 1.00 65.25 845 PHE A O 1
ATOM 7004 N N . ASP A 1 846 ? -4.467 -5.315 -1.551 1.00 55.81 846 ASP A N 1
ATOM 7005 C CA . ASP A 1 846 ? -3.691 -4.362 -0.756 1.00 55.81 846 ASP A CA 1
ATOM 7006 C C . ASP A 1 846 ? -4.528 -3.828 0.420 1.00 55.81 846 ASP A C 1
ATOM 7008 O O . ASP A 1 846 ? -5.582 -3.232 0.214 1.00 55.81 846 ASP A O 1
ATOM 7012 N N . SER A 1 847 ? -4.047 -4.063 1.649 1.00 41.16 847 SER A N 1
ATOM 7013 C CA . SER A 1 847 ? -4.596 -3.557 2.922 1.00 41.16 847 SER A CA 1
ATOM 7014 C C . SER A 1 847 ? -3.644 -2.592 3.618 1.00 41.16 847 SER A C 1
ATOM 7016 O O . SER A 1 847 ? -2.410 -2.856 3.562 1.00 41.16 847 SER A O 1
#